Protein 1UJY (pdb70)

CATH classification: 2.30.30.40

Foldseek 3Di:
DDDDDDDALWFWWWAQAQAQDPDLQAWGDGGRFIWTFRPDDPPQWTWTHTDPGTHIHGRVRIGGDDPCCVVPVDDD

Structure (mmCIF, N/CA/C/O backbone):
data_1UJY
#
_entry.id   1UJY
#
loop_
_atom_site.group_PDB
_atom_site.id
_atom_site.type_symbol
_atom_site.label_atom_id
_atom_site.label_alt_id
_atom_site.label_comp_id
_atom_site.label_asym_id
_atom_site.label_entity_id
_atom_site.label_seq_id
_atom_site.pdbx_PDB_ins_code
_atom_site.Cartn_x
_atom_site.Cartn_y
_atom_site.Cartn_z
_atom_site.occupancy
_atom_site.B_iso_or_equiv
_atom_site.auth_seq_id
_atom_site.auth_comp_id
_atom_site.auth_asym_id
_atom_site.auth_atom_id
_atom_site.pdbx_PDB_model_num
ATOM 1 N N . GLY A 1 1 ? 25.818 -15.223 7.769 1.00 0.00 1 GLY A N 1
ATOM 2 C CA . GLY A 1 1 ? 24.781 -15.465 6.781 1.00 0.00 1 GLY A CA 1
ATOM 3 C C . GLY A 1 1 ? 23.824 -14.275 6.687 1.00 0.00 1 GLY A C 1
ATOM 4 O O . GLY A 1 1 ? 24.020 -13.262 7.356 1.00 0.00 1 GLY A O 1
ATOM 8 N N . SER A 1 2 ? 22.810 -14.437 5.850 1.00 0.00 2 SER A N 1
ATOM 9 C CA . SER A 1 2 ? 21.823 -13.388 5.659 1.00 0.00 2 SER A CA 1
ATOM 10 C C . SER A 1 2 ? 20.442 -14.006 5.421 1.00 0.00 2 SER A C 1
ATOM 11 O O . SER A 1 2 ? 19.503 -13.740 6.169 1.00 0.00 2 SER A O 1
ATOM 19 N N . SER A 1 3 ? 20.365 -14.817 4.377 1.00 0.00 3 SER A N 1
ATOM 20 C CA . SER A 1 3 ? 19.117 -15.474 4.029 1.00 0.00 3 SER A CA 1
ATOM 21 C C . SER A 1 3 ? 17.949 -14.498 4.191 1.00 0.00 3 SER A C 1
ATOM 22 O O . SER A 1 3 ? 17.321 -14.446 5.248 1.00 0.00 3 SER A O 1
ATOM 30 N N . GLY A 1 4 ? 17.694 -13.749 3.130 1.00 0.00 4 GLY A N 1
ATOM 31 C CA . GLY A 1 4 ? 16.614 -12.777 3.140 1.00 0.00 4 GLY A CA 1
ATOM 32 C C . GLY A 1 4 ? 15.265 -13.461 3.374 1.00 0.00 4 GLY A C 1
ATOM 33 O O . GLY A 1 4 ? 15.203 -14.529 3.979 1.00 0.00 4 GLY A O 1
ATOM 37 N N . SER A 1 5 ? 14.218 -12.816 2.881 1.00 0.00 5 SER A N 1
ATOM 38 C CA . SER A 1 5 ? 12.874 -13.348 3.029 1.00 0.00 5 SER A CA 1
ATOM 39 C C . SER A 1 5 ? 12.072 -13.104 1.749 1.00 0.00 5 SER A C 1
ATOM 40 O O . SER A 1 5 ? 11.288 -12.159 1.673 1.00 0.00 5 SER A O 1
ATOM 48 N N . SER A 1 6 ? 12.294 -13.973 0.774 1.00 0.00 6 SER A N 1
ATOM 49 C CA . SER A 1 6 ? 11.601 -13.865 -0.499 1.00 0.00 6 SER A CA 1
ATOM 50 C C . SER A 1 6 ? 10.185 -14.429 -0.374 1.00 0.00 6 SER A C 1
ATOM 51 O O . SER A 1 6 ? 10.005 -15.636 -0.224 1.00 0.00 6 SER A O 1
ATOM 59 N N . GLY A 1 7 ? 9.216 -13.527 -0.439 1.00 0.00 7 GLY A N 1
ATOM 60 C CA . GLY A 1 7 ? 7.821 -13.920 -0.334 1.00 0.00 7 GLY A CA 1
ATOM 61 C C . GLY A 1 7 ? 6.896 -12.774 -0.751 1.00 0.00 7 GLY A C 1
ATOM 62 O O . GLY A 1 7 ? 6.400 -12.750 -1.876 1.00 0.00 7 GLY A O 1
ATOM 66 N N . SER A 1 8 ? 6.693 -11.853 0.179 1.00 0.00 8 SER A N 1
ATOM 67 C CA . SER A 1 8 ? 5.837 -10.707 -0.077 1.00 0.00 8 SER A CA 1
ATOM 68 C C . SER A 1 8 ? 6.202 -9.559 0.865 1.00 0.00 8 SER A C 1
ATOM 69 O O . SER A 1 8 ? 6.273 -9.747 2.079 1.00 0.00 8 SER A O 1
ATOM 77 N N . HIS A 1 9 ? 6.424 -8.396 0.271 1.00 0.00 9 HIS A N 1
ATOM 78 C CA . HIS A 1 9 ? 6.781 -7.217 1.043 1.00 0.00 9 HIS A CA 1
ATOM 79 C C . HIS A 1 9 ? 5.555 -6.313 1.194 1.00 0.00 9 HIS A C 1
ATOM 80 O O . HIS A 1 9 ? 5.687 -5.129 1.501 1.00 0.00 9 HIS A O 1
ATOM 94 N N . GLN A 1 10 ? 4.391 -6.906 0.973 1.00 0.00 10 GLN A N 1
ATOM 95 C CA . GLN A 1 10 ? 3.144 -6.168 1.080 1.00 0.00 10 GLN A CA 1
ATOM 96 C C . GLN A 1 10 ? 3.181 -5.238 2.294 1.00 0.00 10 GLN A C 1
ATOM 97 O O . GLN A 1 10 ? 3.636 -5.630 3.368 1.00 0.00 10 GLN A O 1
ATOM 111 N N . LEU A 1 11 ? 2.695 -4.024 2.084 1.00 0.00 11 LEU A N 1
ATOM 112 C CA . LEU A 1 11 ? 2.666 -3.034 3.148 1.00 0.00 11 LEU A CA 1
ATOM 113 C C . LEU A 1 11 ? 1.237 -2.904 3.678 1.00 0.00 11 LEU A C 1
ATOM 114 O O . LEU A 1 11 ? 0.309 -2.636 2.915 1.00 0.00 11 LEU A O 1
ATOM 130 N N . ILE A 1 12 ? 1.103 -3.099 4.981 1.00 0.00 12 ILE A N 1
ATOM 131 C CA . ILE A 1 12 ? -0.197 -3.007 5.623 1.00 0.00 12 ILE A CA 1
ATOM 132 C C . ILE A 1 12 ? -0.406 -1.582 6.140 1.00 0.00 12 ILE A C 1
ATOM 133 O O . ILE A 1 12 ? 0.280 -1.145 7.062 1.00 0.00 12 ILE A O 1
ATOM 149 N N . VAL A 1 13 ? -1.357 -0.896 5.521 1.00 0.00 13 VAL A N 1
ATOM 150 C CA . VAL A 1 13 ? -1.664 0.471 5.905 1.00 0.00 13 VAL A CA 1
ATOM 151 C C . VAL A 1 13 ? -3.179 0.625 6.059 1.00 0.00 13 VAL A C 1
ATOM 152 O O . VAL A 1 13 ? -3.943 0.157 5.216 1.00 0.00 13 VAL A O 1
ATOM 165 N N . LYS A 1 14 ? -3.569 1.281 7.143 1.00 0.00 14 LYS A N 1
ATOM 166 C CA . LYS A 1 14 ? -4.978 1.500 7.418 1.00 0.00 14 LYS A CA 1
ATOM 167 C C . LYS A 1 14 ? -5.400 2.855 6.842 1.00 0.00 14 LYS A C 1
ATOM 168 O O . LYS A 1 14 ? -4.624 3.808 6.857 1.00 0.00 14 LYS A O 1
ATOM 187 N N . ALA A 1 15 ? -6.629 2.894 6.349 1.00 0.00 15 ALA A N 1
ATOM 188 C CA . ALA A 1 15 ? -7.163 4.115 5.770 1.00 0.00 15 ALA A CA 1
ATOM 189 C C . ALA A 1 15 ? -7.168 5.218 6.830 1.00 0.00 15 ALA A C 1
ATOM 190 O O . ALA A 1 15 ? -6.972 4.947 8.013 1.00 0.00 15 ALA A O 1
ATOM 197 N N . ARG A 1 16 ? -7.396 6.438 6.368 1.00 0.00 16 ARG A N 1
ATOM 198 C CA . ARG A 1 16 ? -7.429 7.583 7.261 1.00 0.00 16 ARG A CA 1
ATOM 199 C C . ARG A 1 16 ? -8.874 8.025 7.505 1.00 0.00 16 ARG A C 1
ATOM 200 O O . ARG A 1 16 ? -9.332 8.058 8.646 1.00 0.00 16 ARG A O 1
ATOM 221 N N . PHE A 1 17 ? -9.550 8.354 6.415 1.00 0.00 17 PHE A N 1
ATOM 222 C CA . PHE A 1 17 ? -10.933 8.792 6.496 1.00 0.00 17 PHE A CA 1
ATOM 223 C C . PHE A 1 17 ? -11.717 8.367 5.252 1.00 0.00 17 PHE A C 1
ATOM 224 O O . PHE A 1 17 ? -11.190 7.662 4.393 1.00 0.00 17 PHE A O 1
ATOM 241 N N . ASN A 1 18 ? -12.962 8.815 5.195 1.00 0.00 18 ASN A N 1
ATOM 242 C CA . ASN A 1 18 ? -13.824 8.491 4.070 1.00 0.00 18 ASN A CA 1
ATOM 243 C C . ASN A 1 18 ? -13.186 9.009 2.780 1.00 0.00 18 ASN A C 1
ATOM 244 O O . ASN A 1 18 ? -13.225 10.206 2.501 1.00 0.00 18 ASN A O 1
ATOM 255 N N . PHE A 1 19 ? -12.615 8.081 2.026 1.00 0.00 19 PHE A N 1
ATOM 256 C CA . PHE A 1 19 ? -11.970 8.429 0.771 1.00 0.00 19 PHE A CA 1
ATOM 257 C C . PHE A 1 19 ? -12.704 7.800 -0.414 1.00 0.00 19 PHE A C 1
ATOM 258 O O . PHE A 1 19 ? -12.722 6.579 -0.561 1.00 0.00 19 PHE A O 1
ATOM 275 N N . LYS A 1 20 ? -13.289 8.662 -1.233 1.00 0.00 20 LYS A N 1
ATOM 276 C CA . LYS A 1 20 ? -14.022 8.206 -2.401 1.00 0.00 20 LYS A CA 1
ATOM 277 C C . LYS A 1 20 ? -13.066 8.109 -3.591 1.00 0.00 20 LYS A C 1
ATOM 278 O O . LYS A 1 20 ? -12.191 8.956 -3.760 1.00 0.00 20 LYS A O 1
ATOM 297 N N . GLN A 1 21 ? -13.265 7.067 -4.385 1.00 0.00 21 GLN A N 1
ATOM 298 C CA . GLN A 1 21 ? -12.432 6.847 -5.556 1.00 0.00 21 GLN A CA 1
ATOM 299 C C . GLN A 1 21 ? -12.955 7.660 -6.740 1.00 0.00 21 GLN A C 1
ATOM 300 O O . GLN A 1 21 ? -14.163 7.735 -6.961 1.00 0.00 21 GLN A O 1
ATOM 314 N N . THR A 1 22 ? -12.021 8.249 -7.473 1.00 0.00 22 THR A N 1
ATOM 315 C CA . THR A 1 22 ? -12.373 9.053 -8.631 1.00 0.00 22 THR A CA 1
ATOM 316 C C . THR A 1 22 ? -12.801 8.156 -9.793 1.00 0.00 22 THR A C 1
ATOM 317 O O . THR A 1 22 ? -13.565 8.579 -10.660 1.00 0.00 22 THR A O 1
ATOM 328 N N . ASN A 1 23 ? -12.292 6.933 -9.774 1.00 0.00 23 ASN A N 1
ATOM 329 C CA . ASN A 1 23 ? -12.612 5.972 -10.816 1.00 0.00 23 ASN A CA 1
ATOM 330 C C . ASN A 1 23 ? -12.369 4.556 -10.291 1.00 0.00 23 ASN A C 1
ATOM 331 O O . ASN A 1 23 ? -11.649 4.369 -9.311 1.00 0.00 23 ASN A O 1
ATOM 342 N N . GLU A 1 24 ? -12.983 3.596 -10.965 1.00 0.00 24 GLU A N 1
ATOM 343 C CA . GLU A 1 24 ? -12.842 2.202 -10.578 1.00 0.00 24 GLU A CA 1
ATOM 344 C C . GLU A 1 24 ? -11.385 1.756 -10.720 1.00 0.00 24 GLU A C 1
ATOM 345 O O . GLU A 1 24 ? -10.952 0.818 -10.052 1.00 0.00 24 GLU A O 1
ATOM 357 N N . ASP A 1 25 ? -10.669 2.451 -11.590 1.00 0.00 25 ASP A N 1
ATOM 358 C CA . ASP A 1 25 ? -9.269 2.139 -11.827 1.00 0.00 25 ASP A CA 1
ATOM 359 C C . ASP A 1 25 ? -8.480 2.338 -10.532 1.00 0.00 25 ASP A C 1
ATOM 360 O O . ASP A 1 25 ? -7.562 1.574 -10.237 1.00 0.00 25 ASP A O 1
ATOM 369 N N . GLU A 1 26 ? -8.869 3.366 -9.791 1.00 0.00 26 GLU A N 1
ATOM 370 C CA . GLU A 1 26 ? -8.210 3.674 -8.534 1.00 0.00 26 GLU A CA 1
ATOM 371 C C . GLU A 1 26 ? -8.838 2.870 -7.394 1.00 0.00 26 GLU A C 1
ATOM 372 O O . GLU A 1 26 ? -9.801 2.134 -7.606 1.00 0.00 26 GLU A O 1
ATOM 384 N N . LEU A 1 27 ? -8.269 3.038 -6.210 1.00 0.00 27 LEU A N 1
ATOM 385 C CA . LEU A 1 27 ? -8.762 2.338 -5.036 1.00 0.00 27 LEU A CA 1
ATOM 386 C C . LEU A 1 27 ? -9.791 3.213 -4.319 1.00 0.00 27 LEU A C 1
ATOM 387 O O . LEU A 1 27 ? -9.958 4.384 -4.658 1.00 0.00 27 LEU A O 1
ATOM 403 N N . SER A 1 28 ? -10.453 2.613 -3.341 1.00 0.00 28 SER A N 1
ATOM 404 C CA . SER A 1 28 ? -11.461 3.324 -2.574 1.00 0.00 28 SER A CA 1
ATOM 405 C C . SER A 1 28 ? -11.497 2.794 -1.139 1.00 0.00 28 SER A C 1
ATOM 406 O O . SER A 1 28 ? -11.704 1.602 -0.919 1.00 0.00 28 SER A O 1
ATOM 414 N N . VAL A 1 29 ? -11.291 3.706 -0.200 1.00 0.00 29 VAL A N 1
ATOM 415 C CA . VAL A 1 29 ? -11.297 3.346 1.208 1.00 0.00 29 VAL A CA 1
ATOM 416 C C . VAL A 1 29 ? -12.224 4.295 1.970 1.00 0.00 29 VAL A C 1
ATOM 417 O O . VAL A 1 29 ? -12.446 5.427 1.543 1.00 0.00 29 VAL A O 1
ATOM 430 N N . CYS A 1 30 ? -12.741 3.799 3.084 1.00 0.00 30 CYS A N 1
ATOM 431 C CA . CYS A 1 30 ? -13.639 4.589 3.909 1.00 0.00 30 CYS A CA 1
ATOM 432 C C . CYS A 1 30 ? -12.971 4.811 5.268 1.00 0.00 30 CYS A C 1
ATOM 433 O O . CYS A 1 30 ? -12.412 5.877 5.521 1.00 0.00 30 CYS A O 1
ATOM 441 N N . LYS A 1 31 ? -13.053 3.789 6.106 1.00 0.00 31 LYS A N 1
ATOM 442 C CA . LYS A 1 31 ? -12.464 3.860 7.432 1.00 0.00 31 LYS A CA 1
ATOM 443 C C . LYS A 1 31 ? -12.190 2.443 7.941 1.00 0.00 31 LYS A C 1
ATOM 444 O O . LYS A 1 31 ? -12.954 1.521 7.661 1.00 0.00 31 LYS A O 1
ATOM 463 N N . GLY A 1 32 ? -11.097 2.315 8.679 1.00 0.00 32 GLY A N 1
ATOM 464 C CA . GLY A 1 32 ? -10.713 1.025 9.228 1.00 0.00 32 GLY A CA 1
ATOM 465 C C . GLY A 1 32 ? -10.709 -0.054 8.144 1.00 0.00 32 GLY A C 1
ATOM 466 O O . GLY A 1 32 ? -11.496 -0.998 8.200 1.00 0.00 32 GLY A O 1
ATOM 470 N N . ASP A 1 33 ? -9.815 0.122 7.182 1.00 0.00 33 ASP A N 1
ATOM 471 C CA . ASP A 1 33 ? -9.699 -0.826 6.087 1.00 0.00 33 ASP A CA 1
ATOM 472 C C . ASP A 1 33 ? -8.224 -0.987 5.712 1.00 0.00 33 ASP A C 1
ATOM 473 O O . ASP A 1 33 ? -7.705 -0.240 4.883 1.00 0.00 33 ASP A O 1
ATOM 482 N N . ILE A 1 34 ? -7.591 -1.967 6.340 1.00 0.00 34 ILE A N 1
ATOM 483 C CA . ILE A 1 34 ? -6.186 -2.236 6.082 1.00 0.00 34 ILE A CA 1
ATOM 484 C C . ILE A 1 34 ? -5.987 -2.496 4.587 1.00 0.00 34 ILE A C 1
ATOM 485 O O . ILE A 1 34 ? -6.688 -3.316 3.998 1.00 0.00 34 ILE A O 1
ATOM 501 N N . ILE A 1 35 ? -5.026 -1.784 4.019 1.00 0.00 35 ILE A N 1
ATOM 502 C CA . ILE A 1 35 ? -4.725 -1.928 2.604 1.00 0.00 35 ILE A CA 1
ATOM 503 C C . ILE A 1 35 ? -3.324 -2.522 2.443 1.00 0.00 35 ILE A C 1
ATOM 504 O O . ILE A 1 35 ? -2.445 -2.281 3.268 1.00 0.00 35 ILE A O 1
ATOM 520 N N . TYR A 1 36 ? -3.161 -3.288 1.374 1.00 0.00 36 TYR A N 1
ATOM 521 C CA . TYR A 1 36 ? -1.881 -3.918 1.094 1.00 0.00 36 TYR A CA 1
ATOM 522 C C . TYR A 1 36 ? -1.171 -3.223 -0.069 1.00 0.00 36 TYR A C 1
ATOM 523 O O . TYR A 1 36 ? -1.618 -3.303 -1.212 1.00 0.00 36 TYR A O 1
ATOM 541 N N . VAL A 1 37 ? -0.075 -2.556 0.263 1.00 0.00 37 VAL A N 1
ATOM 542 C CA . VAL A 1 37 ? 0.702 -1.847 -0.739 1.00 0.00 37 VAL A CA 1
ATOM 543 C C . VAL A 1 37 ? 1.658 -2.826 -1.423 1.00 0.00 37 VAL A C 1
ATOM 544 O O . VAL A 1 37 ? 2.501 -3.437 -0.768 1.00 0.00 37 VAL A O 1
ATOM 557 N N . THR A 1 38 ? 1.495 -2.946 -2.733 1.00 0.00 38 THR A N 1
ATOM 558 C CA . THR A 1 38 ? 2.332 -3.841 -3.513 1.00 0.00 38 THR A CA 1
ATOM 559 C C . THR A 1 38 ? 3.335 -3.041 -4.347 1.00 0.00 38 THR A C 1
ATOM 560 O O . THR A 1 38 ? 4.512 -3.390 -4.411 1.00 0.00 38 THR A O 1
ATOM 571 N N . ARG A 1 39 ? 2.831 -1.982 -4.964 1.00 0.00 39 ARG A N 1
ATOM 572 C CA . ARG A 1 39 ? 3.668 -1.129 -5.792 1.00 0.00 39 ARG A CA 1
ATOM 573 C C . ARG A 1 39 ? 4.633 -0.325 -4.918 1.00 0.00 39 ARG A C 1
ATOM 574 O O . ARG A 1 39 ? 5.831 -0.602 -4.892 1.00 0.00 39 ARG A O 1
ATOM 595 N N . VAL A 1 40 ? 4.075 0.656 -4.225 1.00 0.00 40 VAL A N 1
ATOM 596 C CA . VAL A 1 40 ? 4.871 1.503 -3.352 1.00 0.00 40 VAL A CA 1
ATOM 597 C C . VAL A 1 40 ? 5.674 2.489 -4.202 1.00 0.00 40 VAL A C 1
ATOM 598 O O . VAL A 1 40 ? 6.872 2.300 -4.412 1.00 0.00 40 VAL A O 1
ATOM 611 N N . GLU A 1 41 ? 4.985 3.520 -4.665 1.00 0.00 41 GLU A N 1
ATOM 612 C CA . GLU A 1 41 ? 5.620 4.537 -5.487 1.00 0.00 41 GLU A CA 1
ATOM 613 C C . GLU A 1 41 ? 5.878 5.800 -4.664 1.00 0.00 41 GLU A C 1
ATOM 614 O O . GLU A 1 41 ? 5.151 6.085 -3.712 1.00 0.00 41 GLU A O 1
ATOM 626 N N . GLU A 1 42 ? 6.914 6.525 -5.059 1.00 0.00 42 GLU A N 1
ATOM 627 C CA . GLU A 1 42 ? 7.276 7.753 -4.370 1.00 0.00 42 GLU A CA 1
ATOM 628 C C . GLU A 1 42 ? 6.759 8.967 -5.141 1.00 0.00 42 GLU A C 1
ATOM 629 O O . GLU A 1 42 ? 6.893 10.101 -4.683 1.00 0.00 42 GLU A O 1
ATOM 641 N N . GLY A 1 43 ? 6.179 8.690 -6.300 1.00 0.00 43 GLY A N 1
ATOM 642 C CA . GLY A 1 43 ? 5.640 9.747 -7.139 1.00 0.00 43 GLY A CA 1
ATOM 643 C C . GLY A 1 43 ? 4.599 10.573 -6.381 1.00 0.00 43 GLY A C 1
ATOM 644 O O . GLY A 1 43 ? 4.626 11.802 -6.424 1.00 0.00 43 GLY A O 1
ATOM 648 N N . GLY A 1 44 ? 3.707 9.865 -5.704 1.00 0.00 44 GLY A N 1
ATOM 649 C CA . GLY A 1 44 ? 2.660 10.518 -4.937 1.00 0.00 44 GLY A CA 1
ATOM 650 C C . GLY A 1 44 ? 1.500 9.558 -4.665 1.00 0.00 44 GLY A C 1
ATOM 651 O O . GLY A 1 44 ? 0.828 9.665 -3.640 1.00 0.00 44 GLY A O 1
ATOM 655 N N . TRP A 1 45 ? 1.302 8.641 -5.600 1.00 0.00 45 TRP A N 1
ATOM 656 C CA . TRP A 1 45 ? 0.235 7.662 -5.475 1.00 0.00 45 TRP A CA 1
ATOM 657 C C . TRP A 1 45 ? 0.853 6.348 -4.993 1.00 0.00 45 TRP A C 1
ATOM 658 O O . TRP A 1 45 ? 2.046 6.113 -5.181 1.00 0.00 45 TRP A O 1
ATOM 679 N N . TRP A 1 46 ? 0.014 5.525 -4.381 1.00 0.00 46 TRP A N 1
ATOM 680 C CA . TRP A 1 46 ? 0.464 4.240 -3.872 1.00 0.00 46 TRP A CA 1
ATOM 681 C C . TRP A 1 46 ? -0.545 3.178 -4.314 1.00 0.00 46 TRP A C 1
ATOM 682 O O . TRP A 1 46 ? -1.740 3.304 -4.053 1.00 0.00 46 TRP A O 1
ATOM 703 N N . GLU A 1 47 ? -0.024 2.155 -4.976 1.00 0.00 47 GLU A N 1
ATOM 704 C CA . GLU A 1 47 ? -0.863 1.070 -5.457 1.00 0.00 47 GLU A CA 1
ATOM 705 C C . GLU A 1 47 ? -0.828 -0.103 -4.477 1.00 0.00 47 GLU A C 1
ATOM 706 O O . GLU A 1 47 ? 0.238 -0.645 -4.190 1.00 0.00 47 GLU A O 1
ATOM 718 N N . GLY A 1 48 ? -2.007 -0.462 -3.989 1.00 0.00 48 GLY A N 1
ATOM 719 C CA . GLY A 1 48 ? -2.124 -1.561 -3.046 1.00 0.00 48 GLY A CA 1
ATOM 720 C C . GLY A 1 48 ? -3.401 -2.367 -3.300 1.00 0.00 48 GLY A C 1
ATOM 721 O O . GLY A 1 48 ? -3.947 -2.340 -4.402 1.00 0.00 48 GLY A O 1
ATOM 725 N N . THR A 1 49 ? -3.838 -3.064 -2.262 1.00 0.00 49 THR A N 1
ATOM 726 C CA . THR A 1 49 ? -5.039 -3.875 -2.357 1.00 0.00 49 THR A CA 1
ATOM 727 C C . THR A 1 49 ? -5.835 -3.807 -1.053 1.00 0.00 49 THR A C 1
ATOM 728 O O . THR A 1 49 ? -5.270 -3.949 0.031 1.00 0.00 49 THR A O 1
ATOM 739 N N . LEU A 1 50 ? -7.134 -3.590 -1.199 1.00 0.00 50 LEU A N 1
ATOM 740 C CA . LEU A 1 50 ? -8.012 -3.500 -0.045 1.00 0.00 50 LEU A CA 1
ATOM 741 C C . LEU A 1 50 ? -8.919 -4.732 -0.004 1.00 0.00 50 LEU A C 1
ATOM 742 O O . LEU A 1 50 ? -8.995 -5.484 -0.975 1.00 0.00 50 LEU A O 1
ATOM 758 N N . ASN A 1 51 ? -9.584 -4.900 1.129 1.00 0.00 51 ASN A N 1
ATOM 759 C CA . ASN A 1 51 ? -10.483 -6.028 1.310 1.00 0.00 51 ASN A CA 1
ATOM 760 C C . ASN A 1 51 ? -11.386 -6.155 0.082 1.00 0.00 51 ASN A C 1
ATOM 761 O O . ASN A 1 51 ? -12.445 -5.533 0.018 1.00 0.00 51 ASN A O 1
ATOM 772 N N . GLY A 1 52 ? -10.936 -6.968 -0.863 1.00 0.00 52 GLY A N 1
ATOM 773 C CA . GLY A 1 52 ? -11.691 -7.185 -2.086 1.00 0.00 52 GLY A CA 1
ATOM 774 C C . GLY A 1 52 ? -11.696 -5.928 -2.958 1.00 0.00 52 GLY A C 1
ATOM 775 O O . GLY A 1 52 ? -12.618 -5.716 -3.744 1.00 0.00 52 GLY A O 1
ATOM 779 N N . ARG A 1 53 ? -10.655 -5.125 -2.789 1.00 0.00 53 ARG A N 1
ATOM 780 C CA . ARG A 1 53 ? -10.528 -3.894 -3.551 1.00 0.00 53 ARG A CA 1
ATOM 781 C C . ARG A 1 53 ? -9.097 -3.736 -4.069 1.00 0.00 53 ARG A C 1
ATOM 782 O O . ARG A 1 53 ? -8.192 -4.443 -3.628 1.00 0.00 53 ARG A O 1
ATOM 803 N N . THR A 1 54 ? -8.937 -2.804 -4.996 1.00 0.00 54 THR A N 1
ATOM 804 C CA . THR A 1 54 ? -7.632 -2.544 -5.579 1.00 0.00 54 THR A CA 1
ATOM 805 C C . THR A 1 54 ? -7.603 -1.156 -6.224 1.00 0.00 54 THR A C 1
ATOM 806 O O . THR A 1 54 ? -8.640 -0.508 -6.358 1.00 0.00 54 THR A O 1
ATOM 817 N N . GLY A 1 55 ? -6.404 -0.743 -6.609 1.00 0.00 55 GLY A N 1
ATOM 818 C CA . GLY A 1 55 ? -6.226 0.555 -7.237 1.00 0.00 55 GLY A CA 1
ATOM 819 C C . GLY A 1 55 ? -5.131 1.360 -6.533 1.00 0.00 55 GLY A C 1
ATOM 820 O O . GLY A 1 55 ? -4.448 0.844 -5.650 1.00 0.00 55 GLY A O 1
ATOM 824 N N . TRP A 1 56 ? -5.001 2.610 -6.950 1.00 0.00 56 TRP A N 1
ATOM 825 C CA . TRP A 1 56 ? -4.000 3.491 -6.371 1.00 0.00 56 TRP A CA 1
ATOM 826 C C . TRP A 1 56 ? -4.692 4.371 -5.327 1.00 0.00 56 TRP A C 1
ATOM 827 O O . TRP A 1 56 ? -5.907 4.562 -5.379 1.00 0.00 56 TRP A O 1
ATOM 848 N N . PHE A 1 57 ? -3.891 4.882 -4.405 1.00 0.00 57 PHE A N 1
ATOM 849 C CA . PHE A 1 57 ? -4.412 5.737 -3.351 1.00 0.00 57 PHE A CA 1
ATOM 850 C C . PHE A 1 57 ? -3.281 6.488 -2.647 1.00 0.00 57 PHE A C 1
ATOM 851 O O . PHE A 1 57 ? -2.119 6.095 -2.736 1.00 0.00 57 PHE A O 1
ATOM 868 N N . PRO A 1 58 ? -3.670 7.586 -1.945 1.00 0.00 58 PRO A N 1
ATOM 869 C CA . PRO A 1 58 ? -2.703 8.397 -1.225 1.00 0.00 58 PRO A CA 1
ATOM 870 C C . PRO A 1 58 ? -2.246 7.697 0.057 1.00 0.00 58 PRO A C 1
ATOM 871 O O . PRO A 1 58 ? -3.047 7.460 0.958 1.00 0.00 58 PRO A O 1
ATOM 882 N N . SER A 1 59 ? -0.958 7.385 0.095 1.00 0.00 59 SER A N 1
ATOM 883 C CA . SER A 1 59 ? -0.385 6.717 1.251 1.00 0.00 59 SER A CA 1
ATOM 884 C C . SER A 1 59 ? -0.214 7.713 2.400 1.00 0.00 59 SER A C 1
ATOM 885 O O . SER A 1 59 ? -0.499 7.392 3.553 1.00 0.00 59 SER A O 1
ATOM 893 N N . ASN A 1 60 ? 0.252 8.902 2.045 1.00 0.00 60 ASN A N 1
ATOM 894 C CA . ASN A 1 60 ? 0.465 9.946 3.032 1.00 0.00 60 ASN A CA 1
ATOM 895 C C . ASN A 1 60 ? -0.807 10.125 3.863 1.00 0.00 60 ASN A C 1
ATOM 896 O O . ASN A 1 60 ? -0.738 10.372 5.066 1.00 0.00 60 ASN A O 1
ATOM 907 N N . TYR A 1 61 ? -1.940 9.990 3.189 1.00 0.00 61 TYR A N 1
ATOM 908 C CA . TYR A 1 61 ? -3.226 10.132 3.850 1.00 0.00 61 TYR A CA 1
ATOM 909 C C . TYR A 1 61 ? -3.461 8.993 4.843 1.00 0.00 61 TYR A C 1
ATOM 910 O O . TYR A 1 61 ? -3.592 9.228 6.043 1.00 0.00 61 TYR A O 1
ATOM 928 N N . VAL A 1 62 ? -3.508 7.783 4.306 1.00 0.00 62 VAL A N 1
ATOM 929 C CA . VAL A 1 62 ? -3.726 6.606 5.130 1.00 0.00 62 VAL A CA 1
ATOM 930 C C . VAL A 1 62 ? -2.550 6.440 6.096 1.00 0.00 62 VAL A C 1
ATOM 931 O O . VAL A 1 62 ? -1.459 6.951 5.844 1.00 0.00 62 VAL A O 1
ATOM 944 N N . ARG A 1 63 ? -2.811 5.725 7.179 1.00 0.00 63 ARG A N 1
ATOM 945 C CA . ARG A 1 63 ? -1.789 5.485 8.183 1.00 0.00 63 ARG A CA 1
ATOM 946 C C . ARG A 1 63 ? -1.079 4.157 7.911 1.00 0.00 63 ARG A C 1
ATOM 947 O O . ARG A 1 63 ? -1.611 3.297 7.212 1.00 0.00 63 ARG A O 1
ATOM 968 N N . GLU A 1 64 ? 0.113 4.034 8.477 1.00 0.00 64 GLU A N 1
ATOM 969 C CA . GLU A 1 64 ? 0.901 2.825 8.305 1.00 0.00 64 GLU A CA 1
ATOM 970 C C . GLU A 1 64 ? 0.908 2.007 9.598 1.00 0.00 64 GLU A C 1
ATOM 971 O O . GLU A 1 64 ? 1.031 2.562 10.688 1.00 0.00 64 GLU A O 1
ATOM 983 N N . ILE A 1 65 ? 0.771 0.699 9.433 1.00 0.00 65 ILE A N 1
ATOM 984 C CA . ILE A 1 65 ? 0.760 -0.202 10.573 1.00 0.00 65 ILE A CA 1
ATOM 985 C C . ILE A 1 65 ? 2.124 -0.884 10.693 1.00 0.00 65 ILE A C 1
ATOM 986 O O . ILE A 1 65 ? 2.754 -0.838 11.748 1.00 0.00 65 ILE A O 1
ATOM 1002 N N . LYS A 1 66 ? 2.540 -1.501 9.596 1.00 0.00 66 LYS A N 1
ATOM 1003 C CA . LYS A 1 66 ? 3.818 -2.192 9.566 1.00 0.00 66 LYS A CA 1
ATOM 1004 C C . LYS A 1 66 ? 4.905 -1.268 10.118 1.00 0.00 66 LYS A C 1
ATOM 1005 O O . LYS A 1 66 ? 5.107 -0.167 9.608 1.00 0.00 66 LYS A O 1
ATOM 1024 N N . SER A 1 67 ? 5.578 -1.750 11.152 1.00 0.00 67 SER A N 1
ATOM 1025 C CA . SER A 1 67 ? 6.639 -0.981 11.779 1.00 0.00 67 SER A CA 1
ATOM 1026 C C . SER A 1 67 ? 7.986 -1.339 11.148 1.00 0.00 67 SER A C 1
ATOM 1027 O O . SER A 1 67 ? 8.978 -0.641 11.356 1.00 0.00 67 SER A O 1
ATOM 1035 N N . SER A 1 68 ? 7.979 -2.426 10.391 1.00 0.00 68 SER A N 1
ATOM 1036 C CA . SER A 1 68 ? 9.188 -2.885 9.729 1.00 0.00 68 SER A CA 1
ATOM 1037 C C . SER A 1 68 ? 9.262 -2.306 8.314 1.00 0.00 68 SER A C 1
ATOM 1038 O O . SER A 1 68 ? 10.284 -2.430 7.642 1.00 0.00 68 SER A O 1
ATOM 1046 N N . GLU A 1 69 ? 8.165 -1.686 7.905 1.00 0.00 69 GLU A N 1
ATOM 1047 C CA . GLU A 1 69 ? 8.093 -1.088 6.583 1.00 0.00 69 GLU A CA 1
ATOM 1048 C C . GLU A 1 69 ? 8.354 0.418 6.667 1.00 0.00 69 GLU A C 1
ATOM 1049 O O . GLU A 1 69 ? 8.925 1.003 5.749 1.00 0.00 69 GLU A O 1
ATOM 1061 N N . ARG A 1 70 ? 7.922 1.000 7.775 1.00 0.00 70 ARG A N 1
ATOM 1062 C CA . ARG A 1 70 ? 8.103 2.426 7.991 1.00 0.00 70 ARG A CA 1
ATOM 1063 C C . ARG A 1 70 ? 9.585 2.793 7.901 1.00 0.00 70 ARG A C 1
ATOM 1064 O O . ARG A 1 70 ? 9.972 3.633 7.090 1.00 0.00 70 ARG A O 1
ATOM 1085 N N . SER A 1 71 ? 10.374 2.146 8.746 1.00 0.00 71 SER A N 1
ATOM 1086 C CA . SER A 1 71 ? 11.806 2.394 8.772 1.00 0.00 71 SER A CA 1
ATOM 1087 C C . SER A 1 71 ? 12.507 1.519 7.732 1.00 0.00 71 SER A C 1
ATOM 1088 O O . SER A 1 71 ? 13.734 1.430 7.716 1.00 0.00 71 SER A O 1
ATOM 1096 N N . GLY A 1 72 ? 11.699 0.895 6.888 1.00 0.00 72 GLY A N 1
ATOM 1097 C CA . GLY A 1 72 ? 12.228 0.030 5.847 1.00 0.00 72 GLY A CA 1
ATOM 1098 C C . GLY A 1 72 ? 11.365 0.101 4.585 1.00 0.00 72 GLY A C 1
ATOM 1099 O O . GLY A 1 72 ? 10.463 -0.714 4.397 1.00 0.00 72 GLY A O 1
ATOM 1103 N N . PRO A 1 73 ? 11.682 1.110 3.728 1.00 0.00 73 PRO A N 1
ATOM 1104 C CA . PRO A 1 73 ? 10.946 1.297 2.489 1.00 0.00 73 PRO A CA 1
ATOM 1105 C C . PRO A 1 73 ? 11.342 0.245 1.452 1.00 0.00 73 PRO A C 1
ATOM 1106 O O . PRO A 1 73 ? 11.811 0.585 0.366 1.00 0.00 73 PRO A O 1
ATOM 1117 N N . SER A 1 74 ? 11.141 -1.011 1.822 1.00 0.00 74 SER A N 1
ATOM 1118 C CA . SER A 1 74 ? 11.471 -2.114 0.938 1.00 0.00 74 SER A CA 1
ATOM 1119 C C . SER A 1 74 ? 12.988 -2.300 0.876 1.00 0.00 74 SER A C 1
ATOM 1120 O O . SER A 1 74 ? 13.517 -3.292 1.377 1.00 0.00 74 SER A O 1
ATOM 1128 N N . SER A 1 75 ? 13.647 -1.331 0.258 1.00 0.00 75 SER A N 1
ATOM 1129 C CA . SER A 1 75 ? 15.093 -1.375 0.126 1.00 0.00 75 SER A CA 1
ATOM 1130 C C . SER A 1 75 ? 15.641 0.033 -0.113 1.00 0.00 75 SER A C 1
ATOM 1131 O O . SER A 1 75 ? 16.494 0.507 0.637 1.00 0.00 75 SER A O 1
ATOM 1139 N N . GLY A 1 76 ? 15.127 0.665 -1.158 1.00 0.00 76 GLY A N 1
ATOM 1140 C CA . GLY A 1 76 ? 15.554 2.010 -1.503 1.00 0.00 76 GLY A CA 1
ATOM 1141 C C . GLY A 1 76 ? 15.276 2.312 -2.978 1.00 0.00 76 GLY A C 1
ATOM 1142 O O . GLY A 1 76 ? 15.027 1.400 -3.765 1.00 0.00 76 GLY A O 1
ATOM 1146 N N . GLY A 1 1 ? 3.948 -25.028 -13.695 1.00 0.00 1 GLY A N 2
ATOM 1147 C CA . GLY A 1 1 ? 3.904 -23.607 -13.395 1.00 0.00 1 GLY A CA 2
ATOM 1148 C C . GLY A 1 1 ? 2.708 -23.270 -12.502 1.00 0.00 1 GLY A C 2
ATOM 1149 O O . GLY A 1 1 ? 1.590 -23.712 -12.763 1.00 0.00 1 GLY A O 2
ATOM 1153 N N . SER A 1 2 ? 2.984 -22.493 -11.466 1.00 0.00 2 SER A N 2
ATOM 1154 C CA . SER A 1 2 ? 1.945 -22.092 -10.533 1.00 0.00 2 SER A CA 2
ATOM 1155 C C . SER A 1 2 ? 2.509 -21.097 -9.517 1.00 0.00 2 SER A C 2
ATOM 1156 O O . SER A 1 2 ? 3.132 -21.495 -8.533 1.00 0.00 2 SER A O 2
ATOM 1164 N N . SER A 1 3 ? 2.271 -19.823 -9.789 1.00 0.00 3 SER A N 2
ATOM 1165 C CA . SER A 1 3 ? 2.748 -18.768 -8.911 1.00 0.00 3 SER A CA 2
ATOM 1166 C C . SER A 1 3 ? 1.748 -17.611 -8.893 1.00 0.00 3 SER A C 2
ATOM 1167 O O . SER A 1 3 ? 0.832 -17.564 -9.713 1.00 0.00 3 SER A O 2
ATOM 1175 N N . GLY A 1 4 ? 1.956 -16.704 -7.949 1.00 0.00 4 GLY A N 2
ATOM 1176 C CA . GLY A 1 4 ? 1.085 -15.550 -7.814 1.00 0.00 4 GLY A CA 2
ATOM 1177 C C . GLY A 1 4 ? 1.816 -14.387 -7.140 1.00 0.00 4 GLY A C 2
ATOM 1178 O O . GLY A 1 4 ? 1.777 -14.249 -5.919 1.00 0.00 4 GLY A O 2
ATOM 1182 N N . SER A 1 5 ? 2.467 -13.581 -7.966 1.00 0.00 5 SER A N 2
ATOM 1183 C CA . SER A 1 5 ? 3.206 -12.434 -7.465 1.00 0.00 5 SER A CA 2
ATOM 1184 C C . SER A 1 5 ? 4.303 -12.897 -6.505 1.00 0.00 5 SER A C 2
ATOM 1185 O O . SER A 1 5 ? 4.103 -12.920 -5.293 1.00 0.00 5 SER A O 2
ATOM 1193 N N . SER A 1 6 ? 5.439 -13.255 -7.086 1.00 0.00 6 SER A N 2
ATOM 1194 C CA . SER A 1 6 ? 6.569 -13.717 -6.297 1.00 0.00 6 SER A CA 2
ATOM 1195 C C . SER A 1 6 ? 7.399 -12.521 -5.822 1.00 0.00 6 SER A C 2
ATOM 1196 O O . SER A 1 6 ? 7.462 -11.497 -6.499 1.00 0.00 6 SER A O 2
ATOM 1204 N N . GLY A 1 7 ? 8.013 -12.693 -4.661 1.00 0.00 7 GLY A N 2
ATOM 1205 C CA . GLY A 1 7 ? 8.836 -11.642 -4.088 1.00 0.00 7 GLY A CA 2
ATOM 1206 C C . GLY A 1 7 ? 7.980 -10.447 -3.662 1.00 0.00 7 GLY A C 2
ATOM 1207 O O . GLY A 1 7 ? 6.792 -10.599 -3.381 1.00 0.00 7 GLY A O 2
ATOM 1211 N N . SER A 1 8 ? 8.617 -9.285 -3.630 1.00 0.00 8 SER A N 2
ATOM 1212 C CA . SER A 1 8 ? 7.929 -8.065 -3.244 1.00 0.00 8 SER A CA 2
ATOM 1213 C C . SER A 1 8 ? 7.481 -8.157 -1.783 1.00 0.00 8 SER A C 2
ATOM 1214 O O . SER A 1 8 ? 7.321 -9.252 -1.247 1.00 0.00 8 SER A O 2
ATOM 1222 N N . HIS A 1 9 ? 7.293 -6.992 -1.182 1.00 0.00 9 HIS A N 2
ATOM 1223 C CA . HIS A 1 9 ? 6.867 -6.926 0.206 1.00 0.00 9 HIS A CA 2
ATOM 1224 C C . HIS A 1 9 ? 5.619 -6.048 0.319 1.00 0.00 9 HIS A C 2
ATOM 1225 O O . HIS A 1 9 ? 5.649 -4.873 -0.043 1.00 0.00 9 HIS A O 2
ATOM 1239 N N . GLN A 1 10 ? 4.553 -6.651 0.823 1.00 0.00 10 GLN A N 2
ATOM 1240 C CA . GLN A 1 10 ? 3.297 -5.940 0.988 1.00 0.00 10 GLN A CA 2
ATOM 1241 C C . GLN A 1 10 ? 3.362 -5.026 2.214 1.00 0.00 10 GLN A C 2
ATOM 1242 O O . GLN A 1 10 ? 4.043 -5.339 3.189 1.00 0.00 10 GLN A O 2
ATOM 1256 N N . LEU A 1 11 ? 2.646 -3.916 2.124 1.00 0.00 11 LEU A N 2
ATOM 1257 C CA . LEU A 1 11 ? 2.613 -2.955 3.214 1.00 0.00 11 LEU A CA 2
ATOM 1258 C C . LEU A 1 11 ? 1.185 -2.848 3.751 1.00 0.00 11 LEU A C 2
ATOM 1259 O O . LEU A 1 11 ? 0.249 -2.604 2.992 1.00 0.00 11 LEU A O 2
ATOM 1275 N N . ILE A 1 12 ? 1.063 -3.036 5.057 1.00 0.00 12 ILE A N 2
ATOM 1276 C CA . ILE A 1 12 ? -0.236 -2.963 5.705 1.00 0.00 12 ILE A CA 2
ATOM 1277 C C . ILE A 1 12 ? -0.451 -1.550 6.248 1.00 0.00 12 ILE A C 2
ATOM 1278 O O . ILE A 1 12 ? 0.206 -1.140 7.204 1.00 0.00 12 ILE A O 2
ATOM 1294 N N . VAL A 1 13 ? -1.375 -0.841 5.615 1.00 0.00 13 VAL A N 2
ATOM 1295 C CA . VAL A 1 13 ? -1.686 0.518 6.022 1.00 0.00 13 VAL A CA 2
ATOM 1296 C C . VAL A 1 13 ? -3.201 0.667 6.174 1.00 0.00 13 VAL A C 2
ATOM 1297 O O . VAL A 1 13 ? -3.966 0.043 5.440 1.00 0.00 13 VAL A O 2
ATOM 1310 N N . LYS A 1 14 ? -3.589 1.498 7.130 1.00 0.00 14 LYS A N 2
ATOM 1311 C CA . LYS A 1 14 ? -4.999 1.737 7.387 1.00 0.00 14 LYS A CA 2
ATOM 1312 C C . LYS A 1 14 ? -5.380 3.125 6.868 1.00 0.00 14 LYS A C 2
ATOM 1313 O O . LYS A 1 14 ? -4.583 4.058 6.940 1.00 0.00 14 LYS A O 2
ATOM 1332 N N . ALA A 1 15 ? -6.600 3.216 6.357 1.00 0.00 15 ALA A N 2
ATOM 1333 C CA . ALA A 1 15 ? -7.095 4.475 5.826 1.00 0.00 15 ALA A CA 2
ATOM 1334 C C . ALA A 1 15 ? -7.131 5.517 6.945 1.00 0.00 15 ALA A C 2
ATOM 1335 O O . ALA A 1 15 ? -6.856 5.201 8.102 1.00 0.00 15 ALA A O 2
ATOM 1342 N N . ARG A 1 16 ? -7.473 6.738 6.563 1.00 0.00 16 ARG A N 2
ATOM 1343 C CA . ARG A 1 16 ? -7.549 7.829 7.520 1.00 0.00 16 ARG A CA 2
ATOM 1344 C C . ARG A 1 16 ? -9.003 8.261 7.718 1.00 0.00 16 ARG A C 2
ATOM 1345 O O . ARG A 1 16 ? -9.488 8.320 8.847 1.00 0.00 16 ARG A O 2
ATOM 1366 N N . PHE A 1 17 ? -9.657 8.553 6.604 1.00 0.00 17 PHE A N 2
ATOM 1367 C CA . PHE A 1 17 ? -11.046 8.978 6.641 1.00 0.00 17 PHE A CA 2
ATOM 1368 C C . PHE A 1 17 ? -11.796 8.511 5.393 1.00 0.00 17 PHE A C 2
ATOM 1369 O O . PHE A 1 17 ? -11.190 7.985 4.460 1.00 0.00 17 PHE A O 2
ATOM 1386 N N . ASN A 1 18 ? -13.105 8.720 5.415 1.00 0.00 18 ASN A N 2
ATOM 1387 C CA . ASN A 1 18 ? -13.945 8.326 4.296 1.00 0.00 18 ASN A CA 2
ATOM 1388 C C . ASN A 1 18 ? -13.380 8.925 3.006 1.00 0.00 18 ASN A C 2
ATOM 1389 O O . ASN A 1 18 ? -13.596 10.100 2.716 1.00 0.00 18 ASN A O 2
ATOM 1400 N N . PHE A 1 19 ? -12.668 8.087 2.265 1.00 0.00 19 PHE A N 2
ATOM 1401 C CA . PHE A 1 19 ? -12.071 8.518 1.013 1.00 0.00 19 PHE A CA 2
ATOM 1402 C C . PHE A 1 19 ? -12.799 7.899 -0.183 1.00 0.00 19 PHE A C 2
ATOM 1403 O O . PHE A 1 19 ? -12.826 6.678 -0.331 1.00 0.00 19 PHE A O 2
ATOM 1420 N N . LYS A 1 20 ? -13.367 8.769 -1.004 1.00 0.00 20 LYS A N 2
ATOM 1421 C CA . LYS A 1 20 ? -14.092 8.322 -2.182 1.00 0.00 20 LYS A CA 2
ATOM 1422 C C . LYS A 1 20 ? -13.107 8.121 -3.336 1.00 0.00 20 LYS A C 2
ATOM 1423 O O . LYS A 1 20 ? -12.204 8.932 -3.534 1.00 0.00 20 LYS A O 2
ATOM 1442 N N . GLN A 1 21 ? -13.316 7.036 -4.067 1.00 0.00 21 GLN A N 2
ATOM 1443 C CA . GLN A 1 21 ? -12.458 6.719 -5.196 1.00 0.00 21 GLN A CA 2
ATOM 1444 C C . GLN A 1 21 ? -12.858 7.550 -6.416 1.00 0.00 21 GLN A C 2
ATOM 1445 O O . GLN A 1 21 ? -14.039 7.829 -6.622 1.00 0.00 21 GLN A O 2
ATOM 1459 N N . THR A 1 22 ? -11.853 7.921 -7.196 1.00 0.00 22 THR A N 2
ATOM 1460 C CA . THR A 1 22 ? -12.085 8.714 -8.391 1.00 0.00 22 THR A CA 2
ATOM 1461 C C . THR A 1 22 ? -12.569 7.823 -9.536 1.00 0.00 22 THR A C 2
ATOM 1462 O O . THR A 1 22 ? -13.231 8.296 -10.459 1.00 0.00 22 THR A O 2
ATOM 1473 N N . ASN A 1 23 ? -12.220 6.549 -9.440 1.00 0.00 23 ASN A N 2
ATOM 1474 C CA . ASN A 1 23 ? -12.610 5.587 -10.457 1.00 0.00 23 ASN A CA 2
ATOM 1475 C C . ASN A 1 23 ? -12.581 4.179 -9.859 1.00 0.00 23 ASN A C 2
ATOM 1476 O O . ASN A 1 23 ? -12.313 4.011 -8.670 1.00 0.00 23 ASN A O 2
ATOM 1487 N N . GLU A 1 24 ? -12.860 3.202 -10.711 1.00 0.00 24 GLU A N 2
ATOM 1488 C CA . GLU A 1 24 ? -12.869 1.814 -10.282 1.00 0.00 24 GLU A CA 2
ATOM 1489 C C . GLU A 1 24 ? -11.440 1.273 -10.205 1.00 0.00 24 GLU A C 2
ATOM 1490 O O . GLU A 1 24 ? -11.192 0.257 -9.560 1.00 0.00 24 GLU A O 2
ATOM 1502 N N . ASP A 1 25 ? -10.538 1.978 -10.873 1.00 0.00 25 ASP A N 2
ATOM 1503 C CA . ASP A 1 25 ? -9.140 1.580 -10.889 1.00 0.00 25 ASP A CA 2
ATOM 1504 C C . ASP A 1 25 ? -8.418 2.224 -9.704 1.00 0.00 25 ASP A C 2
ATOM 1505 O O . ASP A 1 25 ? -7.192 2.185 -9.624 1.00 0.00 25 ASP A O 2
ATOM 1514 N N . GLU A 1 26 ? -9.210 2.803 -8.813 1.00 0.00 26 GLU A N 2
ATOM 1515 C CA . GLU A 1 26 ? -8.662 3.455 -7.636 1.00 0.00 26 GLU A CA 2
ATOM 1516 C C . GLU A 1 26 ? -9.112 2.727 -6.367 1.00 0.00 26 GLU A C 2
ATOM 1517 O O . GLU A 1 26 ? -10.173 2.103 -6.349 1.00 0.00 26 GLU A O 2
ATOM 1529 N N . LEU A 1 27 ? -8.286 2.833 -5.338 1.00 0.00 27 LEU A N 2
ATOM 1530 C CA . LEU A 1 27 ? -8.586 2.193 -4.068 1.00 0.00 27 LEU A CA 2
ATOM 1531 C C . LEU A 1 27 ? -9.640 3.016 -3.324 1.00 0.00 27 LEU A C 2
ATOM 1532 O O . LEU A 1 27 ? -9.427 4.193 -3.040 1.00 0.00 27 LEU A O 2
ATOM 1548 N N . SER A 1 28 ? -10.755 2.364 -3.030 1.00 0.00 28 SER A N 2
ATOM 1549 C CA . SER A 1 28 ? -11.842 3.019 -2.324 1.00 0.00 28 SER A CA 2
ATOM 1550 C C . SER A 1 28 ? -11.850 2.589 -0.856 1.00 0.00 28 SER A C 2
ATOM 1551 O O . SER A 1 28 ? -12.239 1.468 -0.536 1.00 0.00 28 SER A O 2
ATOM 1559 N N . VAL A 1 29 ? -11.413 3.503 -0.002 1.00 0.00 29 VAL A N 2
ATOM 1560 C CA . VAL A 1 29 ? -11.363 3.232 1.424 1.00 0.00 29 VAL A CA 2
ATOM 1561 C C . VAL A 1 29 ? -12.290 4.205 2.157 1.00 0.00 29 VAL A C 2
ATOM 1562 O O . VAL A 1 29 ? -12.400 5.370 1.774 1.00 0.00 29 VAL A O 2
ATOM 1575 N N . CYS A 1 30 ? -12.932 3.692 3.195 1.00 0.00 30 CYS A N 2
ATOM 1576 C CA . CYS A 1 30 ? -13.846 4.502 3.985 1.00 0.00 30 CYS A CA 2
ATOM 1577 C C . CYS A 1 30 ? -13.194 4.776 5.342 1.00 0.00 30 CYS A C 2
ATOM 1578 O O . CYS A 1 30 ? -12.685 5.869 5.581 1.00 0.00 30 CYS A O 2
ATOM 1586 N N . LYS A 1 31 ? -13.232 3.762 6.195 1.00 0.00 31 LYS A N 2
ATOM 1587 C CA . LYS A 1 31 ? -12.652 3.880 7.522 1.00 0.00 31 LYS A CA 2
ATOM 1588 C C . LYS A 1 31 ? -12.349 2.483 8.067 1.00 0.00 31 LYS A C 2
ATOM 1589 O O . LYS A 1 31 ? -13.148 1.562 7.905 1.00 0.00 31 LYS A O 2
ATOM 1608 N N . GLY A 1 32 ? -11.191 2.369 8.701 1.00 0.00 32 GLY A N 2
ATOM 1609 C CA . GLY A 1 32 ? -10.771 1.100 9.270 1.00 0.00 32 GLY A CA 2
ATOM 1610 C C . GLY A 1 32 ? -10.758 0.000 8.207 1.00 0.00 32 GLY A C 2
ATOM 1611 O O . GLY A 1 32 ? -11.505 -0.973 8.307 1.00 0.00 32 GLY A O 2
ATOM 1615 N N . ASP A 1 33 ? -9.903 0.191 7.213 1.00 0.00 33 ASP A N 2
ATOM 1616 C CA . ASP A 1 33 ? -9.783 -0.773 6.133 1.00 0.00 33 ASP A CA 2
ATOM 1617 C C . ASP A 1 33 ? -8.312 -0.908 5.736 1.00 0.00 33 ASP A C 2
ATOM 1618 O O . ASP A 1 33 ? -7.820 -0.157 4.895 1.00 0.00 33 ASP A O 2
ATOM 1627 N N . ILE A 1 34 ? -7.650 -1.872 6.360 1.00 0.00 34 ILE A N 2
ATOM 1628 C CA . ILE A 1 34 ? -6.244 -2.115 6.082 1.00 0.00 34 ILE A CA 2
ATOM 1629 C C . ILE A 1 34 ? -6.063 -2.383 4.587 1.00 0.00 34 ILE A C 2
ATOM 1630 O O . ILE A 1 34 ? -6.842 -3.123 3.987 1.00 0.00 34 ILE A O 2
ATOM 1646 N N . ILE A 1 35 ? -5.032 -1.768 4.028 1.00 0.00 35 ILE A N 2
ATOM 1647 C CA . ILE A 1 35 ? -4.738 -1.930 2.614 1.00 0.00 35 ILE A CA 2
ATOM 1648 C C . ILE A 1 35 ? -3.328 -2.499 2.453 1.00 0.00 35 ILE A C 2
ATOM 1649 O O . ILE A 1 35 ? -2.429 -2.167 3.225 1.00 0.00 35 ILE A O 2
ATOM 1665 N N . TYR A 1 36 ? -3.176 -3.344 1.445 1.00 0.00 36 TYR A N 2
ATOM 1666 C CA . TYR A 1 36 ? -1.890 -3.962 1.172 1.00 0.00 36 TYR A CA 2
ATOM 1667 C C . TYR A 1 36 ? -1.180 -3.262 0.011 1.00 0.00 36 TYR A C 2
ATOM 1668 O O . TYR A 1 36 ? -1.621 -3.349 -1.134 1.00 0.00 36 TYR A O 2
ATOM 1686 N N . VAL A 1 37 ? -0.094 -2.583 0.347 1.00 0.00 37 VAL A 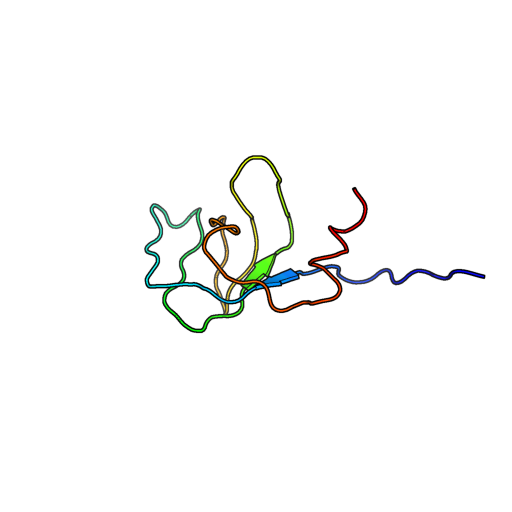N 2
ATOM 1687 C CA . VAL A 1 37 ? 0.682 -1.869 -0.654 1.00 0.00 37 VAL A CA 2
ATOM 1688 C C . VAL A 1 37 ? 1.657 -2.837 -1.324 1.00 0.00 37 VAL A C 2
ATOM 1689 O O . VAL A 1 37 ? 2.545 -3.381 -0.670 1.00 0.00 37 VAL A O 2
ATOM 1702 N N . THR A 1 38 ? 1.460 -3.022 -2.621 1.00 0.00 38 THR A N 2
ATOM 1703 C CA . THR A 1 38 ? 2.312 -3.916 -3.388 1.00 0.00 38 THR A CA 2
ATOM 1704 C C . THR A 1 38 ? 3.255 -3.113 -4.286 1.00 0.00 38 THR A C 2
ATOM 1705 O O . THR A 1 38 ? 4.446 -3.411 -4.367 1.00 0.00 38 THR A O 2
ATOM 1716 N N . ARG A 1 39 ? 2.687 -2.109 -4.940 1.00 0.00 39 ARG A N 2
ATOM 1717 C CA . ARG A 1 39 ? 3.462 -1.262 -5.830 1.00 0.00 39 ARG A CA 2
ATOM 1718 C C . ARG A 1 39 ? 4.503 -0.470 -5.035 1.00 0.00 39 ARG A C 2
ATOM 1719 O O . ARG A 1 39 ? 5.700 -0.730 -5.142 1.00 0.00 39 ARG A O 2
ATOM 1740 N N . VAL A 1 40 ? 4.009 0.479 -4.254 1.00 0.00 40 VAL A N 2
ATOM 1741 C CA . VAL A 1 40 ? 4.882 1.310 -3.442 1.00 0.00 40 VAL A CA 2
ATOM 1742 C C . VAL A 1 40 ? 5.698 2.229 -4.354 1.00 0.00 40 VAL A C 2
ATOM 1743 O O . VAL A 1 40 ? 6.869 1.963 -4.621 1.00 0.00 40 VAL A O 2
ATOM 1756 N N . GLU A 1 41 ? 5.048 3.290 -4.807 1.00 0.00 41 GLU A N 2
ATOM 1757 C CA . GLU A 1 41 ? 5.700 4.249 -5.684 1.00 0.00 41 GLU A CA 2
ATOM 1758 C C . GLU A 1 41 ? 5.968 5.555 -4.934 1.00 0.00 41 GLU A C 2
ATOM 1759 O O . GLU A 1 41 ? 5.247 5.899 -3.999 1.00 0.00 41 GLU A O 2
ATOM 1771 N N . GLU A 1 42 ? 7.009 6.250 -5.373 1.00 0.00 42 GLU A N 2
ATOM 1772 C CA . GLU A 1 42 ? 7.381 7.510 -4.756 1.00 0.00 42 GLU A CA 2
ATOM 1773 C C . GLU A 1 42 ? 6.885 8.684 -5.603 1.00 0.00 42 GLU A C 2
ATOM 1774 O O . GLU A 1 42 ? 7.014 9.840 -5.204 1.00 0.00 42 GLU A O 2
ATOM 1786 N N . GLY A 1 43 ? 6.328 8.345 -6.757 1.00 0.00 43 GLY A N 2
ATOM 1787 C CA . GLY A 1 43 ? 5.812 9.356 -7.664 1.00 0.00 43 GLY A CA 2
ATOM 1788 C C . GLY A 1 43 ? 4.852 10.303 -6.941 1.00 0.00 43 GLY A C 2
ATOM 1789 O O . GLY A 1 43 ? 4.971 11.522 -7.057 1.00 0.00 43 GLY A O 2
ATOM 1793 N N . GLY A 1 44 ? 3.922 9.707 -6.209 1.00 0.00 44 GLY A N 2
ATOM 1794 C CA . GLY A 1 44 ? 2.942 10.482 -5.467 1.00 0.00 44 GLY A CA 2
ATOM 1795 C C . GLY A 1 44 ? 1.765 9.606 -5.033 1.00 0.00 44 GLY A C 2
ATOM 1796 O O . GLY A 1 44 ? 1.157 9.849 -3.992 1.00 0.00 44 GLY A O 2
ATOM 1800 N N . TRP A 1 45 ? 1.479 8.606 -5.853 1.00 0.00 45 TRP A N 2
ATOM 1801 C CA . TRP A 1 45 ? 0.386 7.693 -5.567 1.00 0.00 45 TRP A CA 2
ATOM 1802 C C . TRP A 1 45 ? 0.981 6.411 -4.982 1.00 0.00 45 TRP A C 2
ATOM 1803 O O . TRP A 1 45 ? 2.192 6.204 -5.037 1.00 0.00 45 TRP A O 2
ATOM 1824 N N . TRP A 1 46 ? 0.102 5.584 -4.435 1.00 0.00 46 TRP A N 2
ATOM 1825 C CA . TRP A 1 46 ? 0.525 4.328 -3.840 1.00 0.00 46 TRP A CA 2
ATOM 1826 C C . TRP A 1 46 ? -0.516 3.263 -4.191 1.00 0.00 46 TRP A C 2
ATOM 1827 O O . TRP A 1 46 ? -1.692 3.407 -3.859 1.00 0.00 46 TRP A O 2
ATOM 1848 N N . GLU A 1 47 ? -0.047 2.219 -4.858 1.00 0.00 47 GLU A N 2
ATOM 1849 C CA . GLU A 1 47 ? -0.924 1.131 -5.258 1.00 0.00 47 GLU A CA 2
ATOM 1850 C C . GLU A 1 47 ? -0.886 0.010 -4.218 1.00 0.00 47 GLU A C 2
ATOM 1851 O O . GLU A 1 47 ? 0.182 -0.341 -3.717 1.00 0.00 47 GLU A O 2
ATOM 1863 N N . GLY A 1 48 ? -2.062 -0.522 -3.925 1.00 0.00 48 GLY A N 2
ATOM 1864 C CA . GLY A 1 48 ? -2.178 -1.597 -2.954 1.00 0.00 48 GLY A CA 2
ATOM 1865 C C . GLY A 1 48 ? -3.392 -2.479 -3.252 1.00 0.00 48 GLY A C 2
ATOM 1866 O O . GLY A 1 48 ? -3.891 -2.495 -4.376 1.00 0.00 48 GLY A O 2
ATOM 1870 N N . THR A 1 49 ? -3.833 -3.191 -2.225 1.00 0.00 49 THR A N 2
ATOM 1871 C CA . THR A 1 49 ? -4.978 -4.073 -2.364 1.00 0.00 49 THR A CA 2
ATOM 1872 C C . THR A 1 49 ? -5.818 -4.061 -1.085 1.00 0.00 49 THR A C 2
ATOM 1873 O O . THR A 1 49 ? -5.296 -4.282 0.007 1.00 0.00 49 THR A O 2
ATOM 1884 N N . LEU A 1 50 ? -7.105 -3.801 -1.262 1.00 0.00 50 LEU A N 2
ATOM 1885 C CA . LEU A 1 50 ? -8.022 -3.757 -0.136 1.00 0.00 50 LEU A CA 2
ATOM 1886 C C . LEU A 1 50 ? -8.916 -4.999 -0.163 1.00 0.00 50 LEU A C 2
ATOM 1887 O O . LEU A 1 50 ? -8.959 -5.715 -1.161 1.00 0.00 50 LEU A O 2
ATOM 1903 N N . ASN A 1 51 ? -9.610 -5.214 0.946 1.00 0.00 51 ASN A N 2
ATOM 1904 C CA . ASN A 1 51 ? -10.500 -6.356 1.061 1.00 0.00 51 ASN A CA 2
ATOM 1905 C C . ASN A 1 51 ? -11.348 -6.467 -0.207 1.00 0.00 51 ASN A C 2
ATOM 1906 O O . ASN A 1 51 ? -12.419 -5.869 -0.296 1.00 0.00 51 ASN A O 2
ATOM 1917 N N . GLY A 1 52 ? -10.836 -7.234 -1.158 1.00 0.00 52 GLY A N 2
ATOM 1918 C CA . GLY A 1 52 ? -11.533 -7.431 -2.418 1.00 0.00 52 GLY A CA 2
ATOM 1919 C C . GLY A 1 52 ? -11.591 -6.131 -3.220 1.00 0.00 52 GLY A C 2
ATOM 1920 O O . GLY A 1 52 ? -12.542 -5.899 -3.965 1.00 0.00 52 GLY A O 2
ATOM 1924 N N . ARG A 1 53 ? -10.563 -5.315 -3.041 1.00 0.00 53 ARG A N 2
ATOM 1925 C CA . ARG A 1 53 ? -10.485 -4.043 -3.739 1.00 0.00 53 ARG A CA 2
ATOM 1926 C C . ARG A 1 53 ? -9.062 -3.804 -4.249 1.00 0.00 53 ARG A C 2
ATOM 1927 O O . ARG A 1 53 ? -8.128 -4.488 -3.836 1.00 0.00 53 ARG A O 2
ATOM 1948 N N . THR A 1 54 ? -8.943 -2.831 -5.140 1.00 0.00 54 THR A N 2
ATOM 1949 C CA . THR A 1 54 ? -7.651 -2.493 -5.711 1.00 0.00 54 THR A CA 2
ATOM 1950 C C . THR A 1 54 ? -7.683 -1.084 -6.309 1.00 0.00 54 THR A C 2
ATOM 1951 O O . THR A 1 54 ? -8.756 -0.517 -6.512 1.00 0.00 54 THR A O 2
ATOM 1962 N N . GLY A 1 55 ? -6.495 -0.561 -6.573 1.00 0.00 55 GLY A N 2
ATOM 1963 C CA . GLY A 1 55 ? -6.373 0.771 -7.142 1.00 0.00 55 GLY A CA 2
ATOM 1964 C C . GLY A 1 55 ? -5.199 1.528 -6.520 1.00 0.00 55 GLY A C 2
ATOM 1965 O O . GLY A 1 55 ? -4.471 0.981 -5.692 1.00 0.00 55 GLY A O 2
ATOM 1969 N N . TRP A 1 56 ? -5.050 2.775 -6.943 1.00 0.00 56 TRP A N 2
ATOM 1970 C CA . TRP A 1 56 ? -3.977 3.614 -6.437 1.00 0.00 56 TRP A CA 2
ATOM 1971 C C . TRP A 1 56 ? -4.587 4.633 -5.474 1.00 0.00 56 TRP A C 2
ATOM 1972 O O . TRP A 1 56 ? -5.575 5.287 -5.801 1.00 0.00 56 TRP A O 2
ATOM 1993 N N . PHE A 1 57 ? -3.971 4.738 -4.305 1.00 0.00 57 PHE A N 2
ATOM 1994 C CA . PHE A 1 57 ? -4.441 5.667 -3.292 1.00 0.00 57 PHE A CA 2
ATOM 1995 C C . PHE A 1 57 ? -3.269 6.408 -2.642 1.00 0.00 57 PHE A C 2
ATOM 1996 O O . PHE A 1 57 ? -2.128 5.958 -2.717 1.00 0.00 57 PHE A O 2
ATOM 2013 N N . PRO A 1 58 ? -3.604 7.561 -2.003 1.00 0.00 58 PRO A N 2
ATOM 2014 C CA . PRO A 1 58 ? -2.593 8.368 -1.340 1.00 0.00 58 PRO A CA 2
ATOM 2015 C C . PRO A 1 58 ? -2.153 7.725 -0.024 1.00 0.00 58 PRO A C 2
ATOM 2016 O O . PRO A 1 58 ? -2.982 7.439 0.839 1.00 0.00 58 PRO A O 2
ATOM 2027 N N . SER A 1 59 ? -0.850 7.515 0.089 1.00 0.00 59 SER A N 2
ATOM 2028 C CA . SER A 1 59 ? -0.290 6.911 1.286 1.00 0.00 59 SER A CA 2
ATOM 2029 C C . SER A 1 59 ? -0.115 7.971 2.374 1.00 0.00 59 SER A C 2
ATOM 2030 O O . SER A 1 59 ? -0.080 7.647 3.561 1.00 0.00 59 SER A O 2
ATOM 2038 N N . ASN A 1 60 ? -0.011 9.215 1.934 1.00 0.00 60 ASN A N 2
ATOM 2039 C CA . ASN A 1 60 ? 0.159 10.326 2.856 1.00 0.00 60 ASN A CA 2
ATOM 2040 C C . ASN A 1 60 ? -1.087 10.448 3.735 1.00 0.00 60 ASN A C 2
ATOM 2041 O O . ASN A 1 60 ? -0.990 10.790 4.912 1.00 0.00 60 ASN A O 2
ATOM 2052 N N . TYR A 1 61 ? -2.230 10.161 3.129 1.00 0.00 61 TYR A N 2
ATOM 2053 C CA . TYR A 1 61 ? -3.494 10.235 3.842 1.00 0.00 61 TYR A CA 2
ATOM 2054 C C . TYR A 1 61 ? -3.632 9.079 4.834 1.00 0.00 61 TYR A C 2
ATOM 2055 O O . TYR A 1 61 ? -3.771 9.301 6.036 1.00 0.00 61 TYR A O 2
ATOM 2073 N N . VAL A 1 62 ? -3.591 7.870 4.294 1.00 0.00 62 VAL A N 2
ATOM 2074 C CA . VAL A 1 62 ? -3.710 6.678 5.117 1.00 0.00 62 VAL A CA 2
ATOM 2075 C C . VAL A 1 62 ? -2.505 6.589 6.055 1.00 0.00 62 VAL A C 2
ATOM 2076 O O . VAL A 1 62 ? -1.530 7.321 5.891 1.00 0.00 62 VAL A O 2
ATOM 2089 N N . ARG A 1 63 ? -2.611 5.686 7.019 1.00 0.00 63 ARG A N 2
ATOM 2090 C CA . ARG A 1 63 ? -1.542 5.492 7.983 1.00 0.00 63 ARG A CA 2
ATOM 2091 C C . ARG A 1 63 ? -0.989 4.068 7.883 1.00 0.00 63 ARG A C 2
ATOM 2092 O O . ARG A 1 63 ? -1.724 3.134 7.566 1.00 0.00 63 ARG A O 2
ATOM 2113 N N . GLU A 1 64 ? 0.301 3.947 8.161 1.00 0.00 64 GLU A N 2
ATOM 2114 C CA . GLU A 1 64 ? 0.960 2.653 8.106 1.00 0.00 64 GLU A CA 2
ATOM 2115 C C . GLU A 1 64 ? 0.875 1.957 9.466 1.00 0.00 64 GLU A C 2
ATOM 2116 O O . GLU A 1 64 ? 0.879 2.615 10.505 1.00 0.00 64 GLU A O 2
ATOM 2128 N N . ILE A 1 65 ? 0.800 0.635 9.414 1.00 0.00 65 ILE A N 2
ATOM 2129 C CA . ILE A 1 65 ? 0.715 -0.157 10.629 1.00 0.00 65 ILE A CA 2
ATOM 2130 C C . ILE A 1 65 ? 2.048 -0.871 10.863 1.00 0.00 65 ILE A C 2
ATOM 2131 O O . ILE A 1 65 ? 2.650 -0.736 11.927 1.00 0.00 65 ILE A O 2
ATOM 2147 N N . LYS A 1 66 ? 2.470 -1.614 9.850 1.00 0.00 66 LYS A N 2
ATOM 2148 C CA . LYS A 1 66 ? 3.721 -2.349 9.932 1.00 0.00 66 LYS A CA 2
ATOM 2149 C C . LYS A 1 66 ? 4.849 -1.387 10.310 1.00 0.00 66 LYS A C 2
ATOM 2150 O O . LYS A 1 66 ? 5.211 -0.509 9.526 1.00 0.00 66 LYS A O 2
ATOM 2169 N N . SER A 1 67 ? 5.375 -1.583 11.510 1.00 0.00 67 SER A N 2
ATOM 2170 C CA . SER A 1 67 ? 6.454 -0.743 12.001 1.00 0.00 67 SER A CA 2
ATOM 2171 C C . SER A 1 67 ? 7.778 -1.169 11.363 1.00 0.00 67 SER A C 2
ATOM 2172 O O . SER A 1 67 ? 8.733 -0.393 11.332 1.00 0.00 67 SER A O 2
ATOM 2180 N N . SER A 1 68 ? 7.794 -2.399 10.872 1.00 0.00 68 SER A N 2
ATOM 2181 C CA . SER A 1 68 ? 8.986 -2.935 10.237 1.00 0.00 68 SER A CA 2
ATOM 2182 C C . SER A 1 68 ? 9.045 -2.490 8.774 1.00 0.00 68 SER A C 2
ATOM 2183 O O . SER A 1 68 ? 10.055 -2.692 8.101 1.00 0.00 68 SER A O 2
ATOM 2191 N N . GLU A 1 69 ? 7.950 -1.895 8.325 1.00 0.00 69 GLU A N 2
ATOM 2192 C CA . GLU A 1 69 ? 7.864 -1.421 6.955 1.00 0.00 69 GLU A CA 2
ATOM 2193 C C . GLU A 1 69 ? 8.330 0.034 6.866 1.00 0.00 69 GLU A C 2
ATOM 2194 O O . GLU A 1 69 ? 8.799 0.477 5.819 1.00 0.00 69 GLU A O 2
ATOM 2206 N N . ARG A 1 70 ? 8.184 0.737 7.980 1.00 0.00 70 ARG A N 2
ATOM 2207 C CA . ARG A 1 70 ? 8.585 2.133 8.042 1.00 0.00 70 ARG A CA 2
ATOM 2208 C C . ARG A 1 70 ? 10.110 2.248 8.033 1.00 0.00 70 ARG A C 2
ATOM 2209 O O . ARG A 1 70 ? 10.665 3.144 7.397 1.00 0.00 70 ARG A O 2
ATOM 2230 N N . SER A 1 71 ? 10.746 1.329 8.745 1.00 0.00 71 SER A N 2
ATOM 2231 C CA . SER A 1 71 ? 12.196 1.318 8.827 1.00 0.00 71 SER A CA 2
ATOM 2232 C C . SER A 1 71 ? 12.766 0.271 7.867 1.00 0.00 71 SER A C 2
ATOM 2233 O O . SER A 1 71 ? 13.962 -0.016 7.893 1.00 0.00 71 SER A O 2
ATOM 2241 N N . GLY A 1 72 ? 11.883 -0.271 7.041 1.00 0.00 72 GLY A N 2
ATOM 2242 C CA . GLY A 1 72 ? 12.283 -1.280 6.075 1.00 0.00 72 GLY A CA 2
ATOM 2243 C C . GLY A 1 72 ? 11.476 -1.151 4.782 1.00 0.00 72 GLY A C 2
ATOM 2244 O O . GLY A 1 72 ? 10.546 -1.921 4.545 1.00 0.00 72 GLY A O 2
ATOM 2248 N N . PRO A 1 73 ? 11.872 -0.144 3.956 1.00 0.00 73 PRO A N 2
ATOM 2249 C CA . PRO A 1 73 ? 11.195 0.096 2.692 1.00 0.00 73 PRO A CA 2
ATOM 2250 C C . PRO A 1 73 ? 11.585 -0.956 1.653 1.00 0.00 73 PRO A C 2
ATOM 2251 O O . PRO A 1 73 ? 12.184 -0.631 0.629 1.00 0.00 73 PRO A O 2
ATOM 2262 N N . SER A 1 74 ? 11.229 -2.197 1.952 1.00 0.00 74 SER A N 2
ATOM 2263 C CA . SER A 1 74 ? 11.534 -3.299 1.056 1.00 0.00 74 SER A CA 2
ATOM 2264 C C . SER A 1 74 ? 13.046 -3.394 0.838 1.00 0.00 74 SER A C 2
ATOM 2265 O O . SER A 1 74 ? 13.627 -2.574 0.129 1.00 0.00 74 SER A O 2
ATOM 2273 N N . SER A 1 75 ? 13.639 -4.402 1.462 1.00 0.00 75 SER A N 2
ATOM 2274 C CA . SER A 1 75 ? 15.072 -4.614 1.345 1.00 0.00 75 SER A CA 2
ATOM 2275 C C . SER A 1 75 ? 15.349 -5.882 0.536 1.00 0.00 75 SER A C 2
ATOM 2276 O O . SER A 1 75 ? 14.918 -6.971 0.914 1.00 0.00 75 SER A O 2
ATOM 2284 N N . GLY A 1 76 ? 16.067 -5.699 -0.563 1.00 0.00 76 GLY A N 2
ATOM 2285 C CA . GLY A 1 76 ? 16.406 -6.815 -1.429 1.00 0.00 76 GLY A CA 2
ATOM 2286 C C . GLY A 1 76 ? 15.146 -7.472 -1.996 1.00 0.00 76 GLY A C 2
ATOM 2287 O O . GLY A 1 76 ? 15.089 -8.693 -2.139 1.00 0.00 76 GLY A O 2
ATOM 2291 N N . GLY A 1 1 ? 4.410 -22.667 -12.032 1.00 0.00 1 GLY A N 3
ATOM 2292 C CA . GLY A 1 1 ? 3.754 -22.157 -10.841 1.00 0.00 1 GLY A CA 3
ATOM 2293 C C . GLY A 1 1 ? 4.596 -21.068 -10.175 1.00 0.00 1 GLY A C 3
ATOM 2294 O O . GLY A 1 1 ? 5.782 -21.265 -9.917 1.00 0.00 1 GLY A O 3
ATOM 2298 N N . SER A 1 2 ? 3.950 -19.940 -9.915 1.00 0.00 2 SER A N 3
ATOM 2299 C CA . SER A 1 2 ? 4.624 -18.819 -9.282 1.00 0.00 2 SER A CA 3
ATOM 2300 C C . SER A 1 2 ? 5.693 -18.256 -10.221 1.00 0.00 2 SER A C 3
ATOM 2301 O O . SER A 1 2 ? 6.720 -18.894 -10.451 1.00 0.00 2 SER A O 3
ATOM 2309 N N . SER A 1 3 ? 5.417 -17.067 -10.736 1.00 0.00 3 SER A N 3
ATOM 2310 C CA . SER A 1 3 ? 6.342 -16.411 -11.644 1.00 0.00 3 SER A CA 3
ATOM 2311 C C . SER A 1 3 ? 5.863 -14.989 -11.942 1.00 0.00 3 SER A C 3
ATOM 2312 O O . SER A 1 3 ? 4.947 -14.793 -12.739 1.00 0.00 3 SER A O 3
ATOM 2320 N N . GLY A 1 4 ? 6.505 -14.032 -11.286 1.00 0.00 4 GLY A N 3
ATOM 2321 C CA . GLY A 1 4 ? 6.156 -12.635 -11.471 1.00 0.00 4 GLY A CA 3
ATOM 2322 C C . GLY A 1 4 ? 5.228 -12.149 -10.355 1.00 0.00 4 GLY A C 3
ATOM 2323 O O . GLY A 1 4 ? 5.682 -11.538 -9.388 1.00 0.00 4 GLY A O 3
ATOM 2327 N N . SER A 1 5 ? 3.947 -12.440 -10.525 1.00 0.00 5 SER A N 3
ATOM 2328 C CA . SER A 1 5 ? 2.952 -12.040 -9.545 1.00 0.00 5 SER A CA 3
ATOM 2329 C C . SER A 1 5 ? 3.472 -12.309 -8.131 1.00 0.00 5 SER A C 3
ATOM 2330 O O . SER A 1 5 ? 3.560 -11.395 -7.314 1.00 0.00 5 SER A O 3
ATOM 2338 N N . SER A 1 6 ? 3.804 -13.569 -7.888 1.00 0.00 6 SER A N 3
ATOM 2339 C CA . SER A 1 6 ? 4.313 -13.971 -6.588 1.00 0.00 6 SER A CA 3
ATOM 2340 C C . SER A 1 6 ? 5.701 -13.365 -6.359 1.00 0.00 6 SER A C 3
ATOM 2341 O O . SER A 1 6 ? 6.586 -13.500 -7.202 1.00 0.00 6 SER A O 3
ATOM 2349 N N . GLY A 1 7 ? 5.845 -12.713 -5.216 1.00 0.00 7 GLY A N 3
ATOM 2350 C CA . GLY A 1 7 ? 7.110 -12.087 -4.866 1.00 0.00 7 GLY A CA 3
ATOM 2351 C C . GLY A 1 7 ? 6.957 -10.569 -4.752 1.00 0.00 7 GLY A C 3
ATOM 2352 O O . GLY A 1 7 ? 7.511 -9.824 -5.559 1.00 0.00 7 GLY A O 3
ATOM 2356 N N . SER A 1 8 ? 6.202 -10.155 -3.744 1.00 0.00 8 SER A N 3
ATOM 2357 C CA . SER A 1 8 ? 5.970 -8.740 -3.515 1.00 0.00 8 SER A CA 3
ATOM 2358 C C . SER A 1 8 ? 5.638 -8.495 -2.042 1.00 0.00 8 SER A C 3
ATOM 2359 O O . SER A 1 8 ? 4.709 -9.095 -1.503 1.00 0.00 8 SER A O 3
ATOM 2367 N N . HIS A 1 9 ? 6.417 -7.614 -1.431 1.00 0.00 9 HIS A N 3
ATOM 2368 C CA . HIS A 1 9 ? 6.218 -7.284 -0.031 1.00 0.00 9 HIS A CA 3
ATOM 2369 C C . HIS A 1 9 ? 5.028 -6.334 0.108 1.00 0.00 9 HIS A C 3
ATOM 2370 O O . HIS A 1 9 ? 5.071 -5.203 -0.372 1.00 0.00 9 HIS A O 3
ATOM 2384 N N . GLN A 1 10 ? 3.990 -6.828 0.768 1.00 0.00 10 GLN A N 3
ATOM 2385 C CA . GLN A 1 10 ? 2.790 -6.037 0.977 1.00 0.00 10 GLN A CA 3
ATOM 2386 C C . GLN A 1 10 ? 2.963 -5.116 2.186 1.00 0.00 10 GLN A C 3
ATOM 2387 O O . GLN A 1 10 ? 3.631 -5.476 3.155 1.00 0.00 10 GLN A O 3
ATOM 2401 N N . LEU A 1 11 ? 2.352 -3.944 2.089 1.00 0.00 11 LEU A N 3
ATOM 2402 C CA . LEU A 1 11 ? 2.432 -2.968 3.162 1.00 0.00 11 LEU A CA 3
ATOM 2403 C C . LEU A 1 11 ? 1.048 -2.796 3.793 1.00 0.00 11 LEU A C 3
ATOM 2404 O O . LEU A 1 11 ? 0.096 -2.417 3.114 1.00 0.00 11 LEU A O 3
ATOM 2420 N N . ILE A 1 12 ? 0.982 -3.083 5.085 1.00 0.00 12 ILE A N 3
ATOM 2421 C CA . ILE A 1 12 ? -0.269 -2.966 5.815 1.00 0.00 12 ILE A CA 3
ATOM 2422 C C . ILE A 1 12 ? -0.393 -1.549 6.379 1.00 0.00 12 ILE A C 3
ATOM 2423 O O . ILE A 1 12 ? 0.358 -1.165 7.274 1.00 0.00 12 ILE A O 3
ATOM 2439 N N . VAL A 1 13 ? -1.348 -0.810 5.832 1.00 0.00 13 VAL A N 3
ATOM 2440 C CA . VAL A 1 13 ? -1.581 0.555 6.270 1.00 0.00 13 VAL A CA 3
ATOM 2441 C C . VAL A 1 13 ? -3.085 0.787 6.427 1.00 0.00 13 VAL A C 3
ATOM 2442 O O . VAL A 1 13 ? -3.860 0.495 5.516 1.00 0.00 13 VAL A O 3
ATOM 2455 N N . LYS A 1 14 ? -3.454 1.310 7.587 1.00 0.00 14 LYS A N 3
ATOM 2456 C CA . LYS A 1 14 ? -4.852 1.583 7.874 1.00 0.00 14 LYS A CA 3
ATOM 2457 C C . LYS A 1 14 ? -5.238 2.932 7.265 1.00 0.00 14 LYS A C 3
ATOM 2458 O O . LYS A 1 14 ? -4.483 3.899 7.358 1.00 0.00 14 LYS A O 3
ATOM 2477 N N . ALA A 1 15 ? -6.414 2.955 6.655 1.00 0.00 15 ALA A N 3
ATOM 2478 C CA . ALA A 1 15 ? -6.909 4.170 6.030 1.00 0.00 15 ALA A CA 3
ATOM 2479 C C . ALA A 1 15 ? -6.937 5.296 7.065 1.00 0.00 15 ALA A C 3
ATOM 2480 O O . ALA A 1 15 ? -6.445 5.131 8.180 1.00 0.00 15 ALA A O 3
ATOM 2487 N N . ARG A 1 16 ? -7.518 6.415 6.659 1.00 0.00 16 ARG A N 3
ATOM 2488 C CA . ARG A 1 16 ? -7.617 7.569 7.538 1.00 0.00 16 ARG A CA 3
ATOM 2489 C C . ARG A 1 16 ? -9.049 8.106 7.549 1.00 0.00 16 ARG A C 3
ATOM 2490 O O . ARG A 1 16 ? -9.623 8.332 8.613 1.00 0.00 16 ARG A O 3
ATOM 2511 N N . PHE A 1 17 ? -9.586 8.296 6.353 1.00 0.00 17 PHE A N 3
ATOM 2512 C CA . PHE A 1 17 ? -10.940 8.803 6.212 1.00 0.00 17 PHE A CA 3
ATOM 2513 C C . PHE A 1 17 ? -11.622 8.209 4.977 1.00 0.00 17 PHE A C 3
ATOM 2514 O O . PHE A 1 17 ? -11.072 7.323 4.325 1.00 0.00 17 PHE A O 3
ATOM 2531 N N . ASN A 1 18 ? -12.810 8.722 4.693 1.00 0.00 18 ASN A N 3
ATOM 2532 C CA . ASN A 1 18 ? -13.573 8.254 3.548 1.00 0.00 18 ASN A CA 3
ATOM 2533 C C . ASN A 1 18 ? -12.926 8.773 2.263 1.00 0.00 18 ASN A C 3
ATOM 2534 O O . ASN A 1 18 ? -12.964 9.970 1.985 1.00 0.00 18 ASN A O 3
ATOM 2545 N N . PHE A 1 19 ? -12.347 7.846 1.513 1.00 0.00 19 PHE A N 3
ATOM 2546 C CA . PHE A 1 19 ? -11.694 8.195 0.264 1.00 0.00 19 PHE A CA 3
ATOM 2547 C C . PHE A 1 19 ? -12.621 7.949 -0.928 1.00 0.00 19 PHE A C 3
ATOM 2548 O O . PHE A 1 19 ? -13.451 7.040 -0.898 1.00 0.00 19 PHE A O 3
ATOM 2565 N N . LYS A 1 20 ? -12.451 8.774 -1.951 1.00 0.00 20 LYS A N 3
ATOM 2566 C CA . LYS A 1 20 ? -13.262 8.658 -3.150 1.00 0.00 20 LYS A CA 3
ATOM 2567 C C . LYS A 1 20 ? -12.348 8.451 -4.361 1.00 0.00 20 LYS A C 3
ATOM 2568 O O . LYS A 1 20 ? -11.530 9.312 -4.679 1.00 0.00 20 LYS A O 3
ATOM 2587 N N . GLN A 1 21 ? -12.520 7.304 -5.001 1.00 0.00 21 GLN A N 3
ATOM 2588 C CA . GLN A 1 21 ? -11.720 6.973 -6.169 1.00 0.00 21 GLN A CA 3
ATOM 2589 C C . GLN A 1 21 ? -12.141 7.835 -7.361 1.00 0.00 21 GLN A C 3
ATOM 2590 O O . GLN A 1 21 ? -13.330 8.068 -7.575 1.00 0.00 21 GLN A O 3
ATOM 2604 N N . THR A 1 22 ? -11.143 8.286 -8.107 1.00 0.00 22 THR A N 3
ATOM 2605 C CA . THR A 1 22 ? -11.394 9.117 -9.271 1.00 0.00 22 THR A CA 3
ATOM 2606 C C . THR A 1 22 ? -11.928 8.269 -10.427 1.00 0.00 22 THR A C 3
ATOM 2607 O O . THR A 1 22 ? -12.390 8.805 -11.433 1.00 0.00 22 THR A O 3
ATOM 2618 N N . ASN A 1 23 ? -11.849 6.960 -10.244 1.00 0.00 23 ASN A N 3
ATOM 2619 C CA . ASN A 1 23 ? -12.320 6.031 -11.257 1.00 0.00 23 ASN A CA 3
ATOM 2620 C C . ASN A 1 23 ? -12.200 4.601 -10.729 1.00 0.00 23 ASN A C 3
ATOM 2621 O O . ASN A 1 23 ? -11.492 4.353 -9.754 1.00 0.00 23 ASN A O 3
ATOM 2632 N N . GLU A 1 24 ? -12.901 3.696 -11.396 1.00 0.00 24 GLU A N 3
ATOM 2633 C CA . GLU A 1 24 ? -12.882 2.298 -11.006 1.00 0.00 24 GLU A CA 3
ATOM 2634 C C . GLU A 1 24 ? -11.465 1.732 -11.127 1.00 0.00 24 GLU A C 3
ATOM 2635 O O . GLU A 1 24 ? -11.178 0.653 -10.612 1.00 0.00 24 GLU A O 3
ATOM 2647 N N . ASP A 1 25 ? -10.618 2.487 -11.811 1.00 0.00 25 ASP A N 3
ATOM 2648 C CA . ASP A 1 25 ? -9.238 2.075 -12.005 1.00 0.00 25 ASP A CA 3
ATOM 2649 C C . ASP A 1 25 ? -8.462 2.273 -10.702 1.00 0.00 25 ASP A C 3
ATOM 2650 O O . ASP A 1 25 ? -7.608 1.459 -10.353 1.00 0.00 25 ASP A O 3
ATOM 2659 N N . GLU A 1 26 ? -8.787 3.360 -10.016 1.00 0.00 26 GLU A N 3
ATOM 2660 C CA . GLU A 1 26 ? -8.131 3.675 -8.759 1.00 0.00 26 GLU A CA 3
ATOM 2661 C C . GLU A 1 26 ? -8.718 2.828 -7.627 1.00 0.00 26 GLU A C 3
ATOM 2662 O O . GLU A 1 26 ? -9.599 2.002 -7.858 1.00 0.00 26 GLU A O 3
ATOM 2674 N N . LEU A 1 27 ? -8.206 3.064 -6.428 1.00 0.00 27 LEU A N 3
ATOM 2675 C CA . LEU A 1 27 ? -8.669 2.334 -5.260 1.00 0.00 27 LEU A CA 3
ATOM 2676 C C . LEU A 1 27 ? -9.653 3.203 -4.477 1.00 0.00 27 LEU A C 3
ATOM 2677 O O . LEU A 1 27 ? -9.728 4.412 -4.693 1.00 0.00 27 LEU A O 3
ATOM 2693 N N . SER A 1 28 ? -10.387 2.555 -3.584 1.00 0.00 28 SER A N 3
ATOM 2694 C CA . SER A 1 28 ? -11.364 3.254 -2.768 1.00 0.00 28 SER A CA 3
ATOM 2695 C C . SER A 1 28 ? -11.322 2.726 -1.333 1.00 0.00 28 SER A C 3
ATOM 2696 O O . SER A 1 28 ? -11.167 1.525 -1.114 1.00 0.00 28 SER A O 3
ATOM 2704 N N . VAL A 1 29 ? -11.461 3.648 -0.392 1.00 0.00 29 VAL A N 3
ATOM 2705 C CA . VAL A 1 29 ? -11.440 3.290 1.016 1.00 0.00 29 VAL A CA 3
ATOM 2706 C C . VAL A 1 29 ? -12.418 4.185 1.780 1.00 0.00 29 VAL A C 3
ATOM 2707 O O . VAL A 1 29 ? -12.698 5.306 1.359 1.00 0.00 29 VAL A O 3
ATOM 2720 N N . CYS A 1 30 ? -12.912 3.656 2.889 1.00 0.00 30 CYS A N 3
ATOM 2721 C CA . CYS A 1 30 ? -13.853 4.393 3.716 1.00 0.00 30 CYS A CA 3
ATOM 2722 C C . CYS A 1 30 ? -13.171 4.717 5.047 1.00 0.00 30 CYS A C 3
ATOM 2723 O O . CYS A 1 30 ? -12.708 5.837 5.255 1.00 0.00 30 CYS A O 3
ATOM 2731 N N . LYS A 1 31 ? -13.133 3.716 5.915 1.00 0.00 31 LYS A N 3
ATOM 2732 C CA . LYS A 1 31 ? -12.516 3.881 7.220 1.00 0.00 31 LYS A CA 3
ATOM 2733 C C . LYS A 1 31 ? -12.110 2.510 7.764 1.00 0.00 31 LYS A C 3
ATOM 2734 O O . LYS A 1 31 ? -12.739 1.502 7.447 1.00 0.00 31 LYS A O 3
ATOM 2753 N N . GLY A 1 32 ? -11.063 2.517 8.576 1.00 0.00 32 GLY A N 3
ATOM 2754 C CA . GLY A 1 32 ? -10.566 1.286 9.167 1.00 0.00 32 GLY A CA 3
ATOM 2755 C C . GLY A 1 32 ? -10.544 0.154 8.138 1.00 0.00 32 GLY A C 3
ATOM 2756 O O . GLY A 1 32 ? -11.168 -0.887 8.340 1.00 0.00 32 GLY A O 3
ATOM 2760 N N . ASP A 1 33 ? -9.816 0.394 7.057 1.00 0.00 33 ASP A N 3
ATOM 2761 C CA . ASP A 1 33 ? -9.704 -0.592 5.997 1.00 0.00 33 ASP A CA 3
ATOM 2762 C C . ASP A 1 33 ? -8.240 -0.707 5.566 1.00 0.00 33 ASP A C 3
ATOM 2763 O O . ASP A 1 33 ? -7.815 -0.049 4.617 1.00 0.00 33 ASP A O 3
ATOM 2772 N N . ILE A 1 34 ? -7.509 -1.547 6.284 1.00 0.00 34 ILE A N 3
ATOM 2773 C CA . ILE A 1 34 ? -6.102 -1.756 5.987 1.00 0.00 34 ILE A CA 3
ATOM 2774 C C . ILE A 1 34 ? -5.944 -2.108 4.507 1.00 0.00 34 ILE A C 3
ATOM 2775 O O . ILE A 1 34 ? -6.640 -2.983 3.995 1.00 0.00 34 ILE A O 3
ATOM 2791 N N . ILE A 1 35 ? -5.023 -1.407 3.860 1.00 0.00 35 ILE A N 3
ATOM 2792 C CA . ILE A 1 35 ? -4.765 -1.634 2.448 1.00 0.00 35 ILE A CA 3
ATOM 2793 C C . ILE A 1 35 ? -3.347 -2.185 2.276 1.00 0.00 35 ILE A C 3
ATOM 2794 O O . ILE A 1 35 ? -2.408 -1.702 2.905 1.00 0.00 35 ILE A O 3
ATOM 2810 N N . TYR A 1 36 ? -3.239 -3.191 1.420 1.00 0.00 36 TYR A N 3
ATOM 2811 C CA . TYR A 1 36 ? -1.953 -3.815 1.157 1.00 0.00 36 TYR A CA 3
ATOM 2812 C C . TYR A 1 36 ? -1.248 -3.140 -0.021 1.00 0.00 36 TYR A C 3
ATOM 2813 O O . TYR A 1 36 ? -1.688 -3.258 -1.164 1.00 0.00 36 TYR A O 3
ATOM 2831 N N . VAL A 1 37 ? -0.164 -2.447 0.297 1.00 0.00 37 VAL A N 3
ATOM 2832 C CA . VAL A 1 37 ? 0.607 -1.754 -0.721 1.00 0.00 37 VAL A CA 3
ATOM 2833 C C . VAL A 1 37 ? 1.571 -2.738 -1.384 1.00 0.00 37 VAL A C 3
ATOM 2834 O O . VAL A 1 37 ? 2.420 -3.328 -0.715 1.00 0.00 37 VAL A O 3
ATOM 2847 N N . THR A 1 38 ? 1.409 -2.888 -2.691 1.00 0.00 38 THR A N 3
ATOM 2848 C CA . THR A 1 38 ? 2.255 -3.791 -3.452 1.00 0.00 38 THR A CA 3
ATOM 2849 C C . THR A 1 38 ? 3.257 -3.001 -4.296 1.00 0.00 38 THR A C 3
ATOM 2850 O O . THR A 1 38 ? 4.438 -3.339 -4.342 1.00 0.00 38 THR A O 3
ATOM 2861 N N . ARG A 1 39 ? 2.747 -1.963 -4.943 1.00 0.00 39 ARG A N 3
ATOM 2862 C CA . ARG A 1 39 ? 3.582 -1.121 -5.783 1.00 0.00 39 ARG A CA 3
ATOM 2863 C C . ARG A 1 39 ? 4.555 -0.312 -4.923 1.00 0.00 39 ARG A C 3
ATOM 2864 O O . ARG A 1 39 ? 5.753 -0.594 -4.904 1.00 0.00 39 ARG A O 3
ATOM 2885 N N . VAL A 1 40 ? 4.005 0.676 -4.233 1.00 0.00 40 VAL A N 3
ATOM 2886 C CA . VAL A 1 40 ? 4.811 1.527 -3.374 1.00 0.00 40 VAL A CA 3
ATOM 2887 C C . VAL A 1 40 ? 5.601 2.514 -4.237 1.00 0.00 40 VAL A C 3
ATOM 2888 O O . VAL A 1 40 ? 6.790 2.319 -4.478 1.00 0.00 40 VAL A O 3
ATOM 2901 N N . GLU A 1 41 ? 4.906 3.552 -4.677 1.00 0.00 41 GLU A N 3
ATOM 2902 C CA . GLU A 1 41 ? 5.527 4.570 -5.508 1.00 0.00 41 GLU A CA 3
ATOM 2903 C C . GLU A 1 41 ? 5.797 5.833 -4.688 1.00 0.00 41 GLU A C 3
ATOM 2904 O O . GLU A 1 41 ? 5.079 6.122 -3.731 1.00 0.00 41 GLU A O 3
ATOM 2916 N N . GLU A 1 42 ? 6.833 6.553 -5.092 1.00 0.00 42 GLU A N 3
ATOM 2917 C CA . GLU A 1 42 ? 7.206 7.779 -4.406 1.00 0.00 42 GLU A CA 3
ATOM 2918 C C . GLU A 1 42 ? 6.690 8.996 -5.176 1.00 0.00 42 GLU A C 3
ATOM 2919 O O . GLU A 1 42 ? 6.854 10.131 -4.733 1.00 0.00 42 GLU A O 3
ATOM 2931 N N . GLY A 1 43 ? 6.075 8.717 -6.317 1.00 0.00 43 GLY A N 3
ATOM 2932 C CA . GLY A 1 43 ? 5.534 9.776 -7.153 1.00 0.00 43 GLY A CA 3
ATOM 2933 C C . GLY A 1 43 ? 4.503 10.606 -6.386 1.00 0.00 43 GLY A C 3
ATOM 2934 O O . GLY A 1 43 ? 4.533 11.835 -6.431 1.00 0.00 43 GLY A O 3
ATOM 2938 N N . GLY A 1 44 ? 3.614 9.902 -5.700 1.00 0.00 44 GLY A N 3
ATOM 2939 C CA . GLY A 1 44 ? 2.576 10.560 -4.925 1.00 0.00 44 GLY A CA 3
ATOM 2940 C C . GLY A 1 44 ? 1.421 9.600 -4.632 1.00 0.00 44 GLY A C 3
ATOM 2941 O O . GLY A 1 44 ? 0.765 9.709 -3.596 1.00 0.00 44 GLY A O 3
ATOM 2945 N N . TRP A 1 45 ? 1.205 8.682 -5.563 1.00 0.00 45 TRP A N 3
ATOM 2946 C CA . TRP A 1 45 ? 0.140 7.705 -5.418 1.00 0.00 45 TRP A CA 3
ATOM 2947 C C . TRP A 1 45 ? 0.765 6.391 -4.944 1.00 0.00 45 TRP A C 3
ATOM 2948 O O . TRP A 1 45 ? 1.962 6.170 -5.121 1.00 0.00 45 TRP A O 3
ATOM 2969 N N . TRP A 1 46 ? -0.073 5.555 -4.350 1.00 0.00 46 TRP A N 3
ATOM 2970 C CA . TRP A 1 46 ? 0.382 4.269 -3.850 1.00 0.00 46 TRP A CA 3
ATOM 2971 C C . TRP A 1 46 ? -0.613 3.202 -4.310 1.00 0.00 46 TRP A C 3
ATOM 2972 O O . TRP A 1 46 ? -1.814 3.321 -4.065 1.00 0.00 46 TRP A O 3
ATOM 2993 N N . GLU A 1 47 ? -0.079 2.184 -4.968 1.00 0.00 47 GLU A N 3
ATOM 2994 C CA . GLU A 1 47 ? -0.907 1.098 -5.464 1.00 0.00 47 GLU A CA 3
ATOM 2995 C C . GLU A 1 47 ? -0.854 -0.091 -4.503 1.00 0.00 47 GLU A C 3
ATOM 2996 O O . GLU A 1 47 ? 0.217 -0.639 -4.244 1.00 0.00 47 GLU A O 3
ATOM 3008 N N . GLY A 1 48 ? -2.024 -0.456 -3.999 1.00 0.00 48 GLY A N 3
ATOM 3009 C CA . GLY A 1 48 ? -2.125 -1.570 -3.072 1.00 0.00 48 GLY A CA 3
ATOM 3010 C C . GLY A 1 48 ? -3.384 -2.397 -3.342 1.00 0.00 48 GLY A C 3
ATOM 3011 O O . GLY A 1 48 ? -3.917 -2.378 -4.451 1.00 0.00 48 GLY A O 3
ATOM 3015 N N . THR A 1 49 ? -3.824 -3.101 -2.311 1.00 0.00 49 THR A N 3
ATOM 3016 C CA . THR A 1 49 ? -5.010 -3.932 -2.423 1.00 0.00 49 THR A CA 3
ATOM 3017 C C . THR A 1 49 ? -5.863 -3.820 -1.158 1.00 0.00 49 THR A C 3
ATOM 3018 O O . THR A 1 49 ? -5.346 -3.915 -0.046 1.00 0.00 49 THR A O 3
ATOM 3029 N N . LEU A 1 50 ? -7.155 -3.617 -1.371 1.00 0.00 50 LEU A N 3
ATOM 3030 C CA . LEU A 1 50 ? -8.085 -3.490 -0.261 1.00 0.00 50 LEU A CA 3
ATOM 3031 C C . LEU A 1 50 ? -8.992 -4.721 -0.217 1.00 0.00 50 LEU A C 3
ATOM 3032 O O . LEU A 1 50 ? -9.028 -5.503 -1.166 1.00 0.00 50 LEU A O 3
ATOM 3048 N N . ASN A 1 51 ? -9.700 -4.855 0.895 1.00 0.00 51 ASN A N 3
ATOM 3049 C CA . ASN A 1 51 ? -10.603 -5.979 1.075 1.00 0.00 51 ASN A CA 3
ATOM 3050 C C . ASN A 1 51 ? -11.447 -6.157 -0.188 1.00 0.00 51 ASN A C 3
ATOM 3051 O O . ASN A 1 51 ? -12.503 -5.542 -0.326 1.00 0.00 51 ASN A O 3
ATOM 3062 N N . GLY A 1 52 ? -10.949 -7.002 -1.079 1.00 0.00 52 GLY A N 3
ATOM 3063 C CA . GLY A 1 52 ? -11.644 -7.269 -2.327 1.00 0.00 52 GLY A CA 3
ATOM 3064 C C . GLY A 1 52 ? -11.654 -6.030 -3.225 1.00 0.00 52 GLY A C 3
ATOM 3065 O O . GLY A 1 52 ? -12.583 -5.833 -4.007 1.00 0.00 52 GLY A O 3
ATOM 3069 N N . ARG A 1 53 ? -10.609 -5.228 -3.084 1.00 0.00 53 ARG A N 3
ATOM 3070 C CA . ARG A 1 53 ? -10.486 -4.014 -3.873 1.00 0.00 53 ARG A CA 3
ATOM 3071 C C . ARG A 1 53 ? -9.053 -3.858 -4.387 1.00 0.00 53 ARG A C 3
ATOM 3072 O O . ARG A 1 53 ? -8.152 -4.572 -3.951 1.00 0.00 53 ARG A O 3
ATOM 3093 N N . THR A 1 54 ? -8.888 -2.919 -5.307 1.00 0.00 54 THR A N 3
ATOM 3094 C CA . THR A 1 54 ? -7.581 -2.661 -5.887 1.00 0.00 54 THR A CA 3
ATOM 3095 C C . THR A 1 54 ? -7.541 -1.266 -6.513 1.00 0.00 54 THR A C 3
ATOM 3096 O O . THR A 1 54 ? -8.571 -0.604 -6.628 1.00 0.00 54 THR A O 3
ATOM 3107 N N . GLY A 1 55 ? -6.341 -0.860 -6.901 1.00 0.00 55 GLY A N 3
ATOM 3108 C CA . GLY A 1 55 ? -6.154 0.444 -7.514 1.00 0.00 55 GLY A CA 3
ATOM 3109 C C . GLY A 1 55 ? -5.053 1.232 -6.799 1.00 0.00 55 GLY A C 3
ATOM 3110 O O . GLY A 1 55 ? -4.210 0.650 -6.118 1.00 0.00 55 GLY A O 3
ATOM 3114 N N . TRP A 1 56 ? -5.097 2.544 -6.980 1.00 0.00 56 TRP A N 3
ATOM 3115 C CA . TRP A 1 56 ? -4.114 3.417 -6.361 1.00 0.00 56 TRP A CA 3
ATOM 3116 C C . TRP A 1 56 ? -4.830 4.265 -5.308 1.00 0.00 56 TRP A C 3
ATOM 3117 O O . TRP A 1 56 ? -6.020 4.547 -5.438 1.00 0.00 56 TRP A O 3
ATOM 3138 N N . PHE A 1 57 ? -4.076 4.645 -4.287 1.00 0.00 57 PHE A N 3
ATOM 3139 C CA . PHE A 1 57 ? -4.624 5.454 -3.212 1.00 0.00 57 PHE A CA 3
ATOM 3140 C C . PHE A 1 57 ? -3.518 6.217 -2.481 1.00 0.00 57 PHE A C 3
ATOM 3141 O O . PHE A 1 57 ? -2.342 5.882 -2.604 1.00 0.00 57 PHE A O 3
ATOM 3158 N N . PRO A 1 58 ? -3.946 7.258 -1.718 1.00 0.00 58 PRO A N 3
ATOM 3159 C CA . PRO A 1 58 ? -3.005 8.073 -0.967 1.00 0.00 58 PRO A CA 3
ATOM 3160 C C . PRO A 1 58 ? -2.500 7.328 0.270 1.00 0.00 58 PRO A C 3
ATOM 3161 O O . PRO A 1 58 ? -3.287 6.956 1.138 1.00 0.00 58 PRO A O 3
ATOM 3172 N N . SER A 1 59 ? -1.190 7.132 0.310 1.00 0.00 59 SER A N 3
ATOM 3173 C CA . SER A 1 59 ? -0.572 6.439 1.426 1.00 0.00 59 SER A CA 3
ATOM 3174 C C . SER A 1 59 ? -0.159 7.445 2.504 1.00 0.00 59 SER A C 3
ATOM 3175 O O . SER A 1 59 ? 0.170 7.058 3.624 1.00 0.00 59 SER A O 3
ATOM 3183 N N . ASN A 1 60 ? -0.191 8.714 2.126 1.00 0.00 60 ASN A N 3
ATOM 3184 C CA . ASN A 1 60 ? 0.175 9.777 3.046 1.00 0.00 60 ASN A CA 3
ATOM 3185 C C . ASN A 1 60 ? -0.974 10.016 4.027 1.00 0.00 60 ASN A C 3
ATOM 3186 O O . ASN A 1 60 ? -0.767 10.033 5.239 1.00 0.00 60 ASN A O 3
ATOM 3197 N N . TYR A 1 61 ? -2.162 10.192 3.466 1.00 0.00 61 TYR A N 3
ATOM 3198 C CA . TYR A 1 61 ? -3.344 10.428 4.276 1.00 0.00 61 TYR A CA 3
ATOM 3199 C C . TYR A 1 61 ? -3.557 9.293 5.279 1.00 0.00 61 TYR A C 3
ATOM 3200 O O . TYR A 1 61 ? -3.853 9.539 6.448 1.00 0.00 61 TYR A O 3
ATOM 3218 N N . VAL A 1 62 ? -3.400 8.074 4.787 1.00 0.00 62 VAL A N 3
ATOM 3219 C CA . VAL A 1 62 ? -3.571 6.899 5.625 1.00 0.00 62 VAL A CA 3
ATOM 3220 C C . VAL A 1 62 ? -2.335 6.725 6.510 1.00 0.00 62 VAL A C 3
ATOM 3221 O O . VAL A 1 62 ? -1.323 7.394 6.308 1.00 0.00 62 VAL A O 3
ATOM 3234 N N . ARG A 1 63 ? -2.459 5.824 7.474 1.00 0.00 63 ARG A N 3
ATOM 3235 C CA . ARG A 1 63 ? -1.364 5.554 8.391 1.00 0.00 63 ARG A CA 3
ATOM 3236 C C . ARG A 1 63 ? -0.835 4.134 8.183 1.00 0.00 63 ARG A C 3
ATOM 3237 O O . ARG A 1 63 ? -1.602 3.221 7.875 1.00 0.00 63 ARG A O 3
ATOM 3258 N N . GLU A 1 64 ? 0.470 3.990 8.359 1.00 0.00 64 GLU A N 3
ATOM 3259 C CA . GLU A 1 64 ? 1.109 2.696 8.195 1.00 0.00 64 GLU A CA 3
ATOM 3260 C C . GLU A 1 64 ? 1.129 1.941 9.525 1.00 0.00 64 GLU A C 3
ATOM 3261 O O . GLU A 1 64 ? 1.183 2.553 10.590 1.00 0.00 64 GLU A O 3
ATOM 3273 N N . ILE A 1 65 ? 1.084 0.620 9.420 1.00 0.00 65 ILE A N 3
ATOM 3274 C CA . ILE A 1 65 ? 1.097 -0.225 10.602 1.00 0.00 65 ILE A CA 3
ATOM 3275 C C . ILE A 1 65 ? 2.452 -0.927 10.707 1.00 0.00 65 ILE A C 3
ATOM 3276 O O . ILE A 1 65 ? 3.190 -0.720 11.669 1.00 0.00 65 ILE A O 3
ATOM 3292 N N . LYS A 1 66 ? 2.738 -1.744 9.704 1.00 0.00 66 LYS A N 3
ATOM 3293 C CA . LYS A 1 66 ? 3.991 -2.479 9.671 1.00 0.00 66 LYS A CA 3
ATOM 3294 C C . LYS A 1 66 ? 5.134 -1.548 10.081 1.00 0.00 66 LYS A C 3
ATOM 3295 O O . LYS A 1 66 ? 5.346 -0.507 9.460 1.00 0.00 66 LYS A O 3
ATOM 3314 N N . SER A 1 67 ? 5.842 -1.955 11.124 1.00 0.00 67 SER A N 3
ATOM 3315 C CA . SER A 1 67 ? 6.957 -1.171 11.625 1.00 0.00 67 SER A CA 3
ATOM 3316 C C . SER A 1 67 ? 8.227 -1.507 10.841 1.00 0.00 67 SER A C 3
ATOM 3317 O O . SER A 1 67 ? 9.168 -0.715 10.807 1.00 0.00 67 SER A O 3
ATOM 3325 N N . SER A 1 68 ? 8.213 -2.683 10.231 1.00 0.00 68 SER A N 3
ATOM 3326 C CA . SER A 1 68 ? 9.352 -3.133 9.449 1.00 0.00 68 SER A CA 3
ATOM 3327 C C . SER A 1 68 ? 9.304 -2.518 8.049 1.00 0.00 68 SER A C 3
ATOM 3328 O O . SER A 1 68 ? 10.259 -2.630 7.284 1.00 0.00 68 SER A O 3
ATOM 3336 N N . GLU A 1 69 ? 8.179 -1.879 7.757 1.00 0.00 69 GLU A N 3
ATOM 3337 C CA . GLU A 1 69 ? 7.993 -1.245 6.464 1.00 0.00 69 GLU A CA 3
ATOM 3338 C C . GLU A 1 69 ? 8.270 0.256 6.563 1.00 0.00 69 GLU A C 3
ATOM 3339 O O . GLU A 1 69 ? 8.657 0.886 5.580 1.00 0.00 69 GLU A O 3
ATOM 3351 N N . ARG A 1 70 ? 8.062 0.785 7.759 1.00 0.00 70 ARG A N 3
ATOM 3352 C CA . ARG A 1 70 ? 8.284 2.202 8.000 1.00 0.00 70 ARG A CA 3
ATOM 3353 C C . ARG A 1 70 ? 9.762 2.547 7.806 1.00 0.00 70 ARG A C 3
ATOM 3354 O O . ARG A 1 70 ? 10.094 3.489 7.088 1.00 0.00 70 ARG A O 3
ATOM 3375 N N . SER A 1 71 ? 10.611 1.765 8.457 1.00 0.00 71 SER A N 3
ATOM 3376 C CA . SER A 1 71 ? 12.046 1.976 8.365 1.00 0.00 71 SER A CA 3
ATOM 3377 C C . SER A 1 71 ? 12.628 1.126 7.234 1.00 0.00 71 SER A C 3
ATOM 3378 O O . SER A 1 71 ? 13.845 1.037 7.083 1.00 0.00 71 SER A O 3
ATOM 3386 N N . GLY A 1 72 ? 11.731 0.523 6.469 1.00 0.00 72 GLY A N 3
ATOM 3387 C CA . GLY A 1 72 ? 12.141 -0.317 5.356 1.00 0.00 72 GLY A CA 3
ATOM 3388 C C . GLY A 1 72 ? 11.123 -0.252 4.215 1.00 0.00 72 GLY A C 3
ATOM 3389 O O . GLY A 1 72 ? 10.190 -1.052 4.165 1.00 0.00 72 GLY A O 3
ATOM 3393 N N . PRO A 1 73 ? 11.343 0.735 3.305 1.00 0.00 73 PRO A N 3
ATOM 3394 C CA . PRO A 1 73 ? 10.456 0.915 2.168 1.00 0.00 73 PRO A CA 3
ATOM 3395 C C . PRO A 1 73 ? 10.695 -0.163 1.110 1.00 0.00 73 PRO A C 3
ATOM 3396 O O . PRO A 1 73 ? 9.747 -0.690 0.530 1.00 0.00 73 PRO A O 3
ATOM 3407 N N . SER A 1 74 ? 11.968 -0.459 0.889 1.00 0.00 74 SER A N 3
ATOM 3408 C CA . SER A 1 74 ? 12.344 -1.464 -0.090 1.00 0.00 74 SER A CA 3
ATOM 3409 C C . SER A 1 74 ? 13.592 -2.212 0.382 1.00 0.00 74 SER A C 3
ATOM 3410 O O . SER A 1 74 ? 14.458 -1.633 1.034 1.00 0.00 74 SER A O 3
ATOM 3418 N N . SER A 1 75 ? 13.644 -3.490 0.033 1.00 0.00 75 SER A N 3
ATOM 3419 C CA . SER A 1 75 ? 14.771 -4.324 0.414 1.00 0.00 75 SER A CA 3
ATOM 3420 C C . SER A 1 75 ? 14.866 -4.414 1.938 1.00 0.00 75 SER A C 3
ATOM 3421 O O . SER A 1 75 ? 14.341 -5.348 2.542 1.00 0.00 75 SER A O 3
ATOM 3429 N N . GLY A 1 76 ? 15.539 -3.430 2.516 1.00 0.00 76 GLY A N 3
ATOM 3430 C CA . GLY A 1 76 ? 15.708 -3.387 3.959 1.00 0.00 76 GLY A CA 3
ATOM 3431 C C . GLY A 1 76 ? 17.135 -2.976 4.331 1.00 0.00 76 GLY A C 3
ATOM 3432 O O . GLY A 1 76 ? 18.082 -3.722 4.087 1.00 0.00 76 GLY A O 3
ATOM 3436 N N . GLY A 1 1 ? 2.125 -21.037 9.423 1.00 0.00 1 GLY A N 4
ATOM 3437 C CA . GLY A 1 1 ? 1.403 -20.867 8.173 1.00 0.00 1 GLY A CA 4
ATOM 3438 C C . GLY A 1 1 ? 2.061 -19.796 7.302 1.00 0.00 1 GLY A C 4
ATOM 3439 O O . GLY A 1 1 ? 2.706 -18.883 7.815 1.00 0.00 1 GLY A O 4
ATOM 3443 N N . SER A 1 2 ? 1.875 -19.943 5.998 1.00 0.00 2 SER A N 4
ATOM 3444 C CA . SER A 1 2 ? 2.442 -19.000 5.049 1.00 0.00 2 SER A CA 4
ATOM 3445 C C . SER A 1 2 ? 1.894 -19.272 3.647 1.00 0.00 2 SER A C 4
ATOM 3446 O O . SER A 1 2 ? 2.214 -20.294 3.041 1.00 0.00 2 SER A O 4
ATOM 3454 N N . SER A 1 3 ? 1.079 -18.342 3.174 1.00 0.00 3 SER A N 4
ATOM 3455 C CA . SER A 1 3 ? 0.484 -18.470 1.854 1.00 0.00 3 SER A CA 4
ATOM 3456 C C . SER A 1 3 ? 1.523 -18.153 0.778 1.00 0.00 3 SER A C 4
ATOM 3457 O O . SER A 1 3 ? 1.951 -17.008 0.643 1.00 0.00 3 SER A O 4
ATOM 3465 N N . GLY A 1 4 ? 1.900 -19.188 0.040 1.00 0.00 4 GLY A N 4
ATOM 3466 C CA . GLY A 1 4 ? 2.881 -19.033 -1.020 1.00 0.00 4 GLY A CA 4
ATOM 3467 C C . GLY A 1 4 ? 4.217 -18.539 -0.462 1.00 0.00 4 GLY A C 4
ATOM 3468 O O . GLY A 1 4 ? 4.407 -18.490 0.752 1.00 0.00 4 GLY A O 4
ATOM 3472 N N . SER A 1 5 ? 5.108 -18.184 -1.376 1.00 0.00 5 SER A N 4
ATOM 3473 C CA . SER A 1 5 ? 6.422 -17.695 -0.990 1.00 0.00 5 SER A CA 4
ATOM 3474 C C . SER A 1 5 ? 6.861 -16.575 -1.936 1.00 0.00 5 SER A C 4
ATOM 3475 O O . SER A 1 5 ? 6.823 -16.736 -3.155 1.00 0.00 5 SER A O 4
ATOM 3483 N N . SER A 1 6 ? 7.270 -15.466 -1.338 1.00 0.00 6 SER A N 4
ATOM 3484 C CA . SER A 1 6 ? 7.717 -14.321 -2.112 1.00 0.00 6 SER A CA 4
ATOM 3485 C C . SER A 1 6 ? 6.694 -13.993 -3.201 1.00 0.00 6 SER A C 4
ATOM 3486 O O . SER A 1 6 ? 6.774 -14.516 -4.311 1.00 0.00 6 SER A O 4
ATOM 3494 N N . GLY A 1 7 ? 5.755 -13.129 -2.845 1.00 0.00 7 GLY A N 4
ATOM 3495 C CA . GLY A 1 7 ? 4.716 -12.725 -3.777 1.00 0.00 7 GLY A CA 4
ATOM 3496 C C . GLY A 1 7 ? 4.520 -11.208 -3.758 1.00 0.00 7 GLY A C 4
ATOM 3497 O O . GLY A 1 7 ? 3.552 -10.710 -3.186 1.00 0.00 7 GLY A O 4
ATOM 3501 N N . SER A 1 8 ? 5.456 -10.515 -4.390 1.00 0.00 8 SER A N 4
ATOM 3502 C CA . SER A 1 8 ? 5.399 -9.065 -4.453 1.00 0.00 8 SER A CA 4
ATOM 3503 C C . SER A 1 8 ? 5.400 -8.479 -3.039 1.00 0.00 8 SER A C 4
ATOM 3504 O O . SER A 1 8 ? 5.116 -9.184 -2.071 1.00 0.00 8 SER A O 4
ATOM 3512 N N . HIS A 1 9 ? 5.724 -7.197 -2.964 1.00 0.00 9 HIS A N 4
ATOM 3513 C CA . HIS A 1 9 ? 5.767 -6.509 -1.685 1.00 0.00 9 HIS A CA 4
ATOM 3514 C C . HIS A 1 9 ? 4.370 -6.500 -1.061 1.00 0.00 9 HIS A C 4
ATOM 3515 O O . HIS A 1 9 ? 3.392 -6.861 -1.713 1.00 0.00 9 HIS A O 4
ATOM 3529 N N . GLN A 1 10 ? 4.321 -6.082 0.196 1.00 0.00 10 GLN A N 4
ATOM 3530 C CA . GLN A 1 10 ? 3.060 -6.022 0.916 1.00 0.00 10 GLN A CA 4
ATOM 3531 C C . GLN A 1 10 ? 3.190 -5.110 2.138 1.00 0.00 10 GLN A C 4
ATOM 3532 O O . GLN A 1 10 ? 3.884 -5.447 3.096 1.00 0.00 10 GLN A O 4
ATOM 3546 N N . LEU A 1 11 ? 2.512 -3.975 2.064 1.00 0.00 11 LEU A N 4
ATOM 3547 C CA . LEU A 1 11 ? 2.542 -3.013 3.153 1.00 0.00 11 LEU A CA 4
ATOM 3548 C C . LEU A 1 11 ? 1.131 -2.846 3.721 1.00 0.00 11 LEU A C 4
ATOM 3549 O O . LEU A 1 11 ? 0.201 -2.509 2.990 1.00 0.00 11 LEU A O 4
ATOM 3565 N N . ILE A 1 12 ? 1.017 -3.088 5.018 1.00 0.00 12 ILE A N 4
ATOM 3566 C CA . ILE A 1 12 ? -0.264 -2.969 5.692 1.00 0.00 12 ILE A CA 4
ATOM 3567 C C . ILE A 1 12 ? -0.433 -1.539 6.207 1.00 0.00 12 ILE A C 4
ATOM 3568 O O . ILE A 1 12 ? 0.256 -1.125 7.138 1.00 0.00 12 ILE A O 4
ATOM 3584 N N . VAL A 1 13 ? -1.354 -0.822 5.581 1.00 0.00 13 VAL A N 4
ATOM 3585 C CA . VAL A 1 13 ? -1.623 0.553 5.965 1.00 0.00 13 VAL A CA 4
ATOM 3586 C C . VAL A 1 13 ? -3.135 0.762 6.073 1.00 0.00 13 VAL A C 4
ATOM 3587 O O . VAL A 1 13 ? -3.886 0.365 5.184 1.00 0.00 13 VAL A O 4
ATOM 3600 N N . LYS A 1 14 ? -3.536 1.386 7.172 1.00 0.00 14 LYS A N 4
ATOM 3601 C CA . LYS A 1 14 ? -4.945 1.653 7.408 1.00 0.00 14 LYS A CA 4
ATOM 3602 C C . LYS A 1 14 ? -5.284 3.059 6.909 1.00 0.00 14 LYS A C 4
ATOM 3603 O O . LYS A 1 14 ? -4.470 3.975 7.022 1.00 0.00 14 LYS A O 4
ATOM 3622 N N . ALA A 1 15 ? -6.486 3.187 6.368 1.00 0.00 15 ALA A N 4
ATOM 3623 C CA . ALA A 1 15 ? -6.943 4.466 5.852 1.00 0.00 15 ALA A CA 4
ATOM 3624 C C . ALA A 1 15 ? -6.943 5.497 6.983 1.00 0.00 15 ALA A C 4
ATOM 3625 O O . ALA A 1 15 ? -6.559 5.187 8.110 1.00 0.00 15 ALA A O 4
ATOM 3632 N N . ARG A 1 16 ? -7.377 6.702 6.643 1.00 0.00 16 ARG A N 4
ATOM 3633 C CA . ARG A 1 16 ? -7.432 7.780 7.616 1.00 0.00 16 ARG A CA 4
ATOM 3634 C C . ARG A 1 16 ? -8.861 8.312 7.739 1.00 0.00 16 ARG A C 4
ATOM 3635 O O . ARG A 1 16 ? -9.407 8.384 8.838 1.00 0.00 16 ARG A O 4
ATOM 3656 N N . PHE A 1 17 ? -9.426 8.670 6.595 1.00 0.00 17 PHE A N 4
ATOM 3657 C CA . PHE A 1 17 ? -10.780 9.193 6.561 1.00 0.00 17 PHE A CA 4
ATOM 3658 C C . PHE A 1 17 ? -11.489 8.798 5.263 1.00 0.00 17 PHE A C 4
ATOM 3659 O O . PHE A 1 17 ? -10.850 8.331 4.322 1.00 0.00 17 PHE A O 4
ATOM 3676 N N . ASN A 1 18 ? -12.798 8.998 5.258 1.00 0.00 18 ASN A N 4
ATOM 3677 C CA . ASN A 1 18 ? -13.600 8.668 4.091 1.00 0.00 18 ASN A CA 4
ATOM 3678 C C . ASN A 1 18 ? -12.922 9.224 2.837 1.00 0.00 18 ASN A C 4
ATOM 3679 O O . ASN A 1 18 ? -12.983 10.425 2.577 1.00 0.00 18 ASN A O 4
ATOM 3690 N N . PHE A 1 19 ? -12.294 8.325 2.094 1.00 0.00 19 PHE A N 4
ATOM 3691 C CA . PHE A 1 19 ? -11.606 8.711 0.874 1.00 0.00 19 PHE A CA 4
ATOM 3692 C C . PHE A 1 19 ? -12.321 8.154 -0.358 1.00 0.00 19 PHE A C 4
ATOM 3693 O O . PHE A 1 19 ? -12.309 6.947 -0.595 1.00 0.00 19 PHE A O 4
ATOM 3710 N N . LYS A 1 20 ? -12.927 9.061 -1.110 1.00 0.00 20 LYS A N 4
ATOM 3711 C CA . LYS A 1 20 ? -13.647 8.675 -2.312 1.00 0.00 20 LYS A CA 4
ATOM 3712 C C . LYS A 1 20 ? -12.662 8.569 -3.479 1.00 0.00 20 LYS A C 4
ATOM 3713 O O . LYS A 1 20 ? -11.766 9.400 -3.616 1.00 0.00 20 LYS A O 4
ATOM 3732 N N . GLN A 1 21 ? -12.862 7.539 -4.288 1.00 0.00 21 GLN A N 4
ATOM 3733 C CA . GLN A 1 21 ? -12.002 7.314 -5.439 1.00 0.00 21 GLN A CA 4
ATOM 3734 C C . GLN A 1 21 ? -12.357 8.285 -6.565 1.00 0.00 21 GLN A C 4
ATOM 3735 O O . GLN A 1 21 ? -13.520 8.649 -6.733 1.00 0.00 21 GLN A O 4
ATOM 3749 N N . THR A 1 22 ? -11.333 8.680 -7.308 1.00 0.00 22 THR A N 4
ATOM 3750 C CA . THR A 1 22 ? -11.522 9.603 -8.414 1.00 0.00 22 THR A CA 4
ATOM 3751 C C . THR A 1 22 ? -12.089 8.869 -9.630 1.00 0.00 22 THR A C 4
ATOM 3752 O O . THR A 1 22 ? -12.541 9.499 -10.585 1.00 0.00 22 THR A O 4
ATOM 3763 N N . ASN A 1 23 ? -12.047 7.547 -9.556 1.00 0.00 23 ASN A N 4
ATOM 3764 C CA . ASN A 1 23 ? -12.551 6.720 -10.639 1.00 0.00 23 ASN A CA 4
ATOM 3765 C C . ASN A 1 23 ? -12.504 5.250 -10.218 1.00 0.00 23 ASN A C 4
ATOM 3766 O O . ASN A 1 23 ? -11.920 4.914 -9.189 1.00 0.00 23 ASN A O 4
ATOM 3777 N N . GLU A 1 24 ? -13.126 4.412 -11.034 1.00 0.00 24 GLU A N 4
ATOM 3778 C CA . GLU A 1 24 ? -13.163 2.987 -10.759 1.00 0.00 24 GLU A CA 4
ATOM 3779 C C . GLU A 1 24 ? -11.785 2.364 -10.996 1.00 0.00 24 GLU A C 4
ATOM 3780 O O . GLU A 1 24 ? -11.582 1.180 -10.734 1.00 0.00 24 GLU A O 4
ATOM 3792 N N . ASP A 1 25 ? -10.875 3.191 -11.491 1.00 0.00 25 ASP A N 4
ATOM 3793 C CA . ASP A 1 25 ? -9.523 2.737 -11.767 1.00 0.00 25 ASP A CA 4
ATOM 3794 C C . ASP A 1 25 ? -8.711 2.752 -10.471 1.00 0.00 25 ASP A C 4
ATOM 3795 O O . ASP A 1 25 ? -7.934 1.834 -10.210 1.00 0.00 25 ASP A O 4
ATOM 3804 N N . GLU A 1 26 ? -8.917 3.805 -9.692 1.00 0.00 26 GLU A N 4
ATOM 3805 C CA . GLU A 1 26 ? -8.213 3.951 -8.430 1.00 0.00 26 GLU A CA 4
ATOM 3806 C C . GLU A 1 26 ? -8.857 3.069 -7.358 1.00 0.00 26 GLU A C 4
ATOM 3807 O O . GLU A 1 26 ? -9.835 2.373 -7.627 1.00 0.00 26 GLU A O 4
ATOM 3819 N N . LEU A 1 27 ? -8.282 3.128 -6.166 1.00 0.00 27 LEU A N 4
ATOM 3820 C CA . LEU A 1 27 ? -8.789 2.344 -5.052 1.00 0.00 27 LEU A CA 4
ATOM 3821 C C . LEU A 1 27 ? -9.857 3.150 -4.310 1.00 0.00 27 LEU A C 4
ATOM 3822 O O . LEU A 1 27 ? -10.004 4.349 -4.539 1.00 0.00 27 LEU A O 4
ATOM 3838 N N . SER A 1 28 ? -10.575 2.458 -3.437 1.00 0.00 28 SER A N 4
ATOM 3839 C CA . SER A 1 28 ? -11.625 3.094 -2.660 1.00 0.00 28 SER A CA 4
ATOM 3840 C C . SER A 1 28 ? -11.540 2.646 -1.199 1.00 0.00 28 SER A C 4
ATOM 3841 O O . SER A 1 28 ? -11.608 1.453 -0.908 1.00 0.00 28 SER A O 4
ATOM 3849 N N . VAL A 1 29 ? -11.395 3.627 -0.321 1.00 0.00 29 VAL A N 4
ATOM 3850 C CA . VAL A 1 29 ? -11.301 3.348 1.102 1.00 0.00 29 VAL A CA 4
ATOM 3851 C C . VAL A 1 29 ? -12.188 4.329 1.870 1.00 0.00 29 VAL A C 4
ATOM 3852 O O . VAL A 1 29 ? -12.493 5.414 1.375 1.00 0.00 29 VAL A O 4
ATOM 3865 N N . CYS A 1 30 ? -12.578 3.914 3.066 1.00 0.00 30 CYS A N 4
ATOM 3866 C CA . CYS A 1 30 ? -13.424 4.744 3.907 1.00 0.00 30 CYS A CA 4
ATOM 3867 C C . CYS A 1 30 ? -12.748 4.892 5.271 1.00 0.00 30 CYS A C 4
ATOM 3868 O O . CYS A 1 30 ? -11.986 5.832 5.491 1.00 0.00 30 CYS A O 4
ATOM 3876 N N . LYS A 1 31 ? -13.053 3.951 6.152 1.00 0.00 31 LYS A N 4
ATOM 3877 C CA . LYS A 1 31 ? -12.485 3.965 7.489 1.00 0.00 31 LYS A CA 4
ATOM 3878 C C . LYS A 1 31 ? -12.210 2.529 7.938 1.00 0.00 31 LYS A C 4
ATOM 3879 O O . LYS A 1 31 ? -12.968 1.617 7.610 1.00 0.00 31 LYS A O 4
ATOM 3898 N N . GLY A 1 32 ? -11.123 2.372 8.680 1.00 0.00 32 GLY A N 4
ATOM 3899 C CA . GLY A 1 32 ? -10.739 1.061 9.176 1.00 0.00 32 GLY A CA 4
ATOM 3900 C C . GLY A 1 32 ? -10.740 0.026 8.049 1.00 0.00 32 GLY A C 4
ATOM 3901 O O . GLY A 1 32 ? -11.529 -0.917 8.068 1.00 0.00 32 GLY A O 4
ATOM 3905 N N . ASP A 1 33 ? -9.847 0.238 7.094 1.00 0.00 33 ASP A N 4
ATOM 3906 C CA . ASP A 1 33 ? -9.734 -0.665 5.961 1.00 0.00 33 ASP A CA 4
ATOM 3907 C C . ASP A 1 33 ? -8.259 -0.823 5.586 1.00 0.00 33 ASP A C 4
ATOM 3908 O O . ASP A 1 33 ? -7.731 -0.049 4.790 1.00 0.00 33 ASP A O 4
ATOM 3917 N N . ILE A 1 34 ? -7.636 -1.833 6.177 1.00 0.00 34 ILE A N 4
ATOM 3918 C CA . ILE A 1 34 ? -6.233 -2.102 5.915 1.00 0.00 34 ILE A CA 4
ATOM 3919 C C . ILE A 1 34 ? -6.035 -2.342 4.416 1.00 0.00 34 ILE A C 4
ATOM 3920 O O . ILE A 1 34 ? -6.783 -3.101 3.802 1.00 0.00 34 ILE A O 4
ATOM 3936 N N . ILE A 1 35 ? -5.026 -1.679 3.872 1.00 0.00 35 ILE A N 4
ATOM 3937 C CA . ILE A 1 35 ? -4.720 -1.809 2.457 1.00 0.00 35 ILE A CA 4
ATOM 3938 C C . ILE A 1 35 ? -3.300 -2.355 2.295 1.00 0.00 35 ILE A C 4
ATOM 3939 O O . ILE A 1 35 ? -2.377 -1.902 2.969 1.00 0.00 35 ILE A O 4
ATOM 3955 N N . TYR A 1 36 ? -3.170 -3.320 1.395 1.00 0.00 36 TYR A N 4
ATOM 3956 C CA . TYR A 1 36 ? -1.879 -3.931 1.136 1.00 0.00 36 TYR A CA 4
ATOM 3957 C C . TYR A 1 36 ? -1.173 -3.247 -0.037 1.00 0.00 36 TYR A C 4
ATOM 3958 O O . TYR A 1 36 ? -1.609 -3.365 -1.181 1.00 0.00 36 TYR A O 4
ATOM 3976 N N . VAL A 1 37 ? -0.097 -2.547 0.289 1.00 0.00 37 VAL A N 4
ATOM 3977 C CA . VAL A 1 37 ? 0.673 -1.843 -0.724 1.00 0.00 37 VAL A CA 4
ATOM 3978 C C . VAL A 1 37 ? 1.617 -2.828 -1.415 1.00 0.00 37 VAL A C 4
ATOM 3979 O O . VAL A 1 37 ? 2.477 -3.426 -0.771 1.00 0.00 37 VAL A O 4
ATOM 3992 N N . THR A 1 38 ? 1.425 -2.966 -2.720 1.00 0.00 38 THR A N 4
ATOM 3993 C CA . THR A 1 38 ? 2.249 -3.867 -3.506 1.00 0.00 38 THR A CA 4
ATOM 3994 C C . THR A 1 38 ? 3.236 -3.075 -4.366 1.00 0.00 38 THR A C 4
ATOM 3995 O O . THR A 1 38 ? 4.413 -3.420 -4.444 1.00 0.00 38 THR A O 4
ATOM 4006 N N . ARG A 1 39 ? 2.717 -2.028 -4.991 1.00 0.00 39 ARG A N 4
ATOM 4007 C CA . ARG A 1 39 ? 3.537 -1.184 -5.843 1.00 0.00 39 ARG A CA 4
ATOM 4008 C C . ARG A 1 39 ? 4.542 -0.396 -5.000 1.00 0.00 39 ARG A C 4
ATOM 4009 O O . ARG A 1 39 ? 5.737 -0.690 -5.017 1.00 0.00 39 ARG A O 4
ATOM 4030 N N . VAL A 1 40 ? 4.022 0.589 -4.283 1.00 0.00 40 VAL A N 4
ATOM 4031 C CA . VAL A 1 40 ? 4.858 1.421 -3.436 1.00 0.00 40 VAL A CA 4
ATOM 4032 C C . VAL A 1 40 ? 5.640 2.406 -4.308 1.00 0.00 40 VAL A C 4
ATOM 4033 O O . VAL A 1 40 ? 6.822 2.201 -4.576 1.00 0.00 40 VAL A O 4
ATOM 4046 N N . GLU A 1 41 ? 4.946 3.456 -4.724 1.00 0.00 41 GLU A N 4
ATOM 4047 C CA . GLU A 1 41 ? 5.561 4.474 -5.559 1.00 0.00 41 GLU A CA 4
ATOM 4048 C C . GLU A 1 41 ? 5.865 5.725 -4.734 1.00 0.00 41 GLU A C 4
ATOM 4049 O O . GLU A 1 41 ? 5.175 6.012 -3.758 1.00 0.00 41 GLU A O 4
ATOM 4061 N N . GLU A 1 42 ? 6.899 6.437 -5.158 1.00 0.00 42 GLU A N 4
ATOM 4062 C CA . GLU A 1 42 ? 7.303 7.652 -4.469 1.00 0.00 42 GLU A CA 4
ATOM 4063 C C . GLU A 1 42 ? 6.782 8.883 -5.214 1.00 0.00 42 GLU A C 4
ATOM 4064 O O . GLU A 1 42 ? 6.945 10.010 -4.749 1.00 0.00 42 GLU A O 4
ATOM 4076 N N . GLY A 1 43 ? 6.163 8.625 -6.357 1.00 0.00 43 GLY A N 4
ATOM 4077 C CA . GLY A 1 43 ? 5.616 9.698 -7.170 1.00 0.00 43 GLY A CA 4
ATOM 4078 C C . GLY A 1 43 ? 4.614 10.535 -6.372 1.00 0.00 43 GLY A C 4
ATOM 4079 O O . GLY A 1 43 ? 4.662 11.763 -6.405 1.00 0.00 43 GLY A O 4
ATOM 4083 N N . GLY A 1 44 ? 3.731 9.835 -5.676 1.00 0.00 44 GLY A N 4
ATOM 4084 C CA . GLY A 1 44 ? 2.719 10.498 -4.870 1.00 0.00 44 GLY A CA 4
ATOM 4085 C C . GLY A 1 44 ? 1.555 9.554 -4.565 1.00 0.00 44 GLY A C 4
ATOM 4086 O O . GLY A 1 44 ? 0.918 9.665 -3.519 1.00 0.00 44 GLY A O 4
ATOM 4090 N N . TRP A 1 45 ? 1.313 8.645 -5.498 1.00 0.00 45 TRP A N 4
ATOM 4091 C CA . TRP A 1 45 ? 0.236 7.681 -5.343 1.00 0.00 45 TRP A CA 4
ATOM 4092 C C . TRP A 1 45 ? 0.850 6.355 -4.889 1.00 0.00 45 TRP A C 4
ATOM 4093 O O . TRP A 1 45 ? 2.041 6.119 -5.087 1.00 0.00 45 TRP A O 4
ATOM 4114 N N . TRP A 1 46 ? 0.009 5.525 -4.290 1.00 0.00 46 TRP A N 4
ATOM 4115 C CA . TRP A 1 46 ? 0.455 4.229 -3.808 1.00 0.00 46 TRP A CA 4
ATOM 4116 C C . TRP A 1 46 ? -0.563 3.181 -4.260 1.00 0.00 46 TRP A C 4
ATOM 4117 O O . TRP A 1 46 ? -1.760 3.327 -4.017 1.00 0.00 46 TRP A O 4
ATOM 4138 N N . GLU A 1 47 ? -0.051 2.145 -4.910 1.00 0.00 47 GLU A N 4
ATOM 4139 C CA . GLU A 1 47 ? -0.901 1.073 -5.397 1.00 0.00 47 GLU A CA 4
ATOM 4140 C C . GLU A 1 47 ? -0.841 -0.126 -4.448 1.00 0.00 47 GLU A C 4
ATOM 4141 O O . GLU A 1 47 ? 0.229 -0.688 -4.220 1.00 0.00 47 GLU A O 4
ATOM 4153 N N . GLY A 1 48 ? -2.002 -0.481 -3.921 1.00 0.00 48 GLY A N 4
ATOM 4154 C CA . GLY A 1 48 ? -2.095 -1.604 -3.002 1.00 0.00 48 GLY A CA 4
ATOM 4155 C C . GLY A 1 48 ? -3.348 -2.437 -3.279 1.00 0.00 48 GLY A C 4
ATOM 4156 O O . GLY A 1 48 ? -3.869 -2.431 -4.393 1.00 0.00 48 GLY A O 4
ATOM 4160 N N . THR A 1 49 ? -3.797 -3.133 -2.245 1.00 0.00 49 THR A N 4
ATOM 4161 C CA . THR A 1 49 ? -4.979 -3.970 -2.363 1.00 0.00 49 THR A CA 4
ATOM 4162 C C . THR A 1 49 ? -5.826 -3.878 -1.092 1.00 0.00 49 THR A C 4
ATOM 4163 O O . THR A 1 49 ? -5.299 -3.961 0.017 1.00 0.00 49 THR A O 4
ATOM 4174 N N . LEU A 1 50 ? -7.124 -3.710 -1.294 1.00 0.00 50 LEU A N 4
ATOM 4175 C CA . LEU A 1 50 ? -8.049 -3.605 -0.179 1.00 0.00 50 LEU A CA 4
ATOM 4176 C C . LEU A 1 50 ? -8.947 -4.843 -0.149 1.00 0.00 50 LEU A C 4
ATOM 4177 O O . LEU A 1 50 ? -8.982 -5.612 -1.109 1.00 0.00 50 LEU A O 4
ATOM 4193 N N . ASN A 1 51 ? -9.652 -4.997 0.962 1.00 0.00 51 ASN A N 4
ATOM 4194 C CA . ASN A 1 51 ? -10.547 -6.129 1.129 1.00 0.00 51 ASN A CA 4
ATOM 4195 C C . ASN A 1 51 ? -11.378 -6.309 -0.143 1.00 0.00 51 ASN A C 4
ATOM 4196 O O . ASN A 1 51 ? -12.430 -5.690 -0.295 1.00 0.00 51 ASN A O 4
ATOM 4207 N N . GLY A 1 52 ? -10.875 -7.159 -1.026 1.00 0.00 52 GLY A N 4
ATOM 4208 C CA . GLY A 1 52 ? -11.557 -7.428 -2.280 1.00 0.00 52 GLY A CA 4
ATOM 4209 C C . GLY A 1 52 ? -11.609 -6.175 -3.156 1.00 0.00 52 GLY A C 4
ATOM 4210 O O . GLY A 1 52 ? -12.528 -6.008 -3.956 1.00 0.00 52 GLY A O 4
ATOM 4214 N N . ARG A 1 53 ? -10.608 -5.324 -2.976 1.00 0.00 53 ARG A N 4
ATOM 4215 C CA . ARG A 1 53 ? -10.528 -4.091 -3.740 1.00 0.00 53 ARG A CA 4
ATOM 4216 C C . ARG A 1 53 ? -9.109 -3.890 -4.276 1.00 0.00 53 ARG A C 4
ATOM 4217 O O . ARG A 1 53 ? -8.188 -4.607 -3.887 1.00 0.00 53 ARG A O 4
ATOM 4238 N N . THR A 1 54 ? -8.977 -2.912 -5.160 1.00 0.00 54 THR A N 4
ATOM 4239 C CA . THR A 1 54 ? -7.686 -2.608 -5.753 1.00 0.00 54 THR A CA 4
ATOM 4240 C C . THR A 1 54 ? -7.680 -1.186 -6.317 1.00 0.00 54 THR A C 4
ATOM 4241 O O . THR A 1 54 ? -8.728 -0.548 -6.415 1.00 0.00 54 THR A O 4
ATOM 4252 N N . GLY A 1 55 ? -6.489 -0.730 -6.675 1.00 0.00 55 GLY A N 4
ATOM 4253 C CA . GLY A 1 55 ? -6.333 0.605 -7.227 1.00 0.00 55 GLY A CA 4
ATOM 4254 C C . GLY A 1 55 ? -5.189 1.352 -6.539 1.00 0.00 55 GLY A C 4
ATOM 4255 O O . GLY A 1 55 ? -4.412 0.757 -5.795 1.00 0.00 55 GLY A O 4
ATOM 4259 N N . TRP A 1 56 ? -5.121 2.647 -6.814 1.00 0.00 56 TRP A N 4
ATOM 4260 C CA . TRP A 1 56 ? -4.086 3.483 -6.231 1.00 0.00 56 TRP A CA 4
ATOM 4261 C C . TRP A 1 56 ? -4.731 4.351 -5.149 1.00 0.00 56 TRP A C 4
ATOM 4262 O O . TRP A 1 56 ? -5.955 4.452 -5.079 1.00 0.00 56 TRP A O 4
ATOM 4283 N N . PHE A 1 57 ? -3.880 4.955 -4.334 1.00 0.00 57 PHE A N 4
ATOM 4284 C CA . PHE A 1 57 ? -4.351 5.812 -3.260 1.00 0.00 57 PHE A CA 4
ATOM 4285 C C . PHE A 1 57 ? -3.187 6.541 -2.588 1.00 0.00 57 PHE A C 4
ATOM 4286 O O . PHE A 1 57 ? -2.033 6.137 -2.726 1.00 0.00 57 PHE A O 4
ATOM 4303 N N . PRO A 1 58 ? -3.538 7.633 -1.856 1.00 0.00 58 PRO A N 4
ATOM 4304 C CA . PRO A 1 58 ? -2.534 8.423 -1.163 1.00 0.00 58 PRO A CA 4
ATOM 4305 C C . PRO A 1 58 ? -2.037 7.700 0.091 1.00 0.00 58 PRO A C 4
ATOM 4306 O O . PRO A 1 58 ? -2.829 7.345 0.962 1.00 0.00 58 PRO A O 4
ATOM 4317 N N . SER A 1 59 ? -0.728 7.504 0.141 1.00 0.00 59 SER A N 4
ATOM 4318 C CA . SER A 1 59 ? -0.115 6.829 1.273 1.00 0.00 59 SER A CA 4
ATOM 4319 C C . SER A 1 59 ? 0.078 7.815 2.427 1.00 0.00 59 SER A C 4
ATOM 4320 O O . SER A 1 59 ? 0.181 7.409 3.584 1.00 0.00 59 SER A O 4
ATOM 4328 N N . ASN A 1 60 ? 0.121 9.091 2.072 1.00 0.00 60 ASN A N 4
ATOM 4329 C CA . ASN A 1 60 ? 0.300 10.137 3.065 1.00 0.00 60 ASN A CA 4
ATOM 4330 C C . ASN A 1 60 ? -0.955 10.232 3.933 1.00 0.00 60 ASN A C 4
ATOM 4331 O O . ASN A 1 60 ? -0.868 10.482 5.134 1.00 0.00 60 ASN A O 4
ATOM 4342 N N . TYR A 1 61 ? -2.096 10.027 3.291 1.00 0.00 61 TYR A N 4
ATOM 4343 C CA . TYR A 1 61 ? -3.369 10.086 3.989 1.00 0.00 61 TYR A CA 4
ATOM 4344 C C . TYR A 1 61 ? -3.517 8.913 4.960 1.00 0.00 61 TYR A C 4
ATOM 4345 O O . TYR A 1 61 ? -3.612 9.112 6.170 1.00 0.00 61 TYR A O 4
ATOM 4363 N N . VAL A 1 62 ? -3.531 7.716 4.394 1.00 0.00 62 VAL A N 4
ATOM 4364 C CA . VAL A 1 62 ? -3.665 6.510 5.195 1.00 0.00 62 VAL A CA 4
ATOM 4365 C C . VAL A 1 62 ? -2.456 6.383 6.124 1.00 0.00 62 VAL A C 4
ATOM 4366 O O . VAL A 1 62 ? -1.381 6.897 5.823 1.00 0.00 62 VAL A O 4
ATOM 4379 N N . ARG A 1 63 ? -2.674 5.696 7.235 1.00 0.00 63 ARG A N 4
ATOM 4380 C CA . ARG A 1 63 ? -1.616 5.495 8.211 1.00 0.00 63 ARG A CA 4
ATOM 4381 C C . ARG A 1 63 ? -0.944 4.138 7.993 1.00 0.00 63 ARG A C 4
ATOM 4382 O O . ARG A 1 63 ? -1.539 3.233 7.410 1.00 0.00 63 ARG A O 4
ATOM 4403 N N . GLU A 1 64 ? 0.287 4.039 8.473 1.00 0.00 64 GLU A N 4
ATOM 4404 C CA . GLU A 1 64 ? 1.047 2.808 8.337 1.00 0.00 64 GLU A CA 4
ATOM 4405 C C . GLU A 1 64 ? 1.007 2.014 9.644 1.00 0.00 64 GLU A C 4
ATOM 4406 O O . GLU A 1 64 ? 1.135 2.586 10.726 1.00 0.00 64 GLU A O 4
ATOM 4418 N N . ILE A 1 65 ? 0.831 0.709 9.501 1.00 0.00 65 ILE A N 4
ATOM 4419 C CA . ILE A 1 65 ? 0.773 -0.170 10.657 1.00 0.00 65 ILE A CA 4
ATOM 4420 C C . ILE A 1 65 ? 2.099 -0.921 10.789 1.00 0.00 65 ILE A C 4
ATOM 4421 O O . ILE A 1 65 ? 2.615 -1.089 11.893 1.00 0.00 65 ILE A O 4
ATOM 4437 N N . LYS A 1 66 ? 2.614 -1.352 9.647 1.00 0.00 66 LYS A N 4
ATOM 4438 C CA . LYS A 1 66 ? 3.871 -2.080 9.620 1.00 0.00 66 LYS A CA 4
ATOM 4439 C C . LYS A 1 66 ? 5.007 -1.146 10.041 1.00 0.00 66 LYS A C 4
ATOM 4440 O O . LYS A 1 66 ? 5.371 -0.233 9.300 1.00 0.00 66 LYS A O 4
ATOM 4459 N N . SER A 1 67 ? 5.535 -1.405 11.227 1.00 0.00 67 SER A N 4
ATOM 4460 C CA . SER A 1 67 ? 6.623 -0.597 11.756 1.00 0.00 67 SER A CA 4
ATOM 4461 C C . SER A 1 67 ? 7.957 -1.081 11.186 1.00 0.00 67 SER A C 4
ATOM 4462 O O . SER A 1 67 ? 8.974 -0.400 11.312 1.00 0.00 67 SER A O 4
ATOM 4470 N N . SER A 1 68 ? 7.912 -2.254 10.571 1.00 0.00 68 SER A N 4
ATOM 4471 C CA . SER A 1 68 ? 9.106 -2.837 9.982 1.00 0.00 68 SER A CA 4
ATOM 4472 C C . SER A 1 68 ? 9.207 -2.442 8.507 1.00 0.00 68 SER A C 4
ATOM 4473 O O . SER A 1 68 ? 10.228 -2.685 7.865 1.00 0.00 68 SER A O 4
ATOM 4481 N N . GLU A 1 69 ? 8.136 -1.840 8.014 1.00 0.00 69 GLU A N 4
ATOM 4482 C CA . GLU A 1 69 ? 8.092 -1.408 6.626 1.00 0.00 69 GLU A CA 4
ATOM 4483 C C . GLU A 1 69 ? 8.634 0.017 6.497 1.00 0.00 69 GLU A C 4
ATOM 4484 O O . GLU A 1 69 ? 9.283 0.349 5.506 1.00 0.00 69 GLU A O 4
ATOM 4496 N N . ARG A 1 70 ? 8.348 0.819 7.510 1.00 0.00 70 ARG A N 4
ATOM 4497 C CA . ARG A 1 70 ? 8.799 2.201 7.521 1.00 0.00 70 ARG A CA 4
ATOM 4498 C C . ARG A 1 70 ? 10.321 2.262 7.659 1.00 0.00 70 ARG A C 4
ATOM 4499 O O . ARG A 1 70 ? 10.978 3.058 6.990 1.00 0.00 70 ARG A O 4
ATOM 4520 N N . SER A 1 71 ? 10.839 1.409 8.532 1.00 0.00 71 SER A N 4
ATOM 4521 C CA . SER A 1 71 ? 12.271 1.356 8.766 1.00 0.00 71 SER A CA 4
ATOM 4522 C C . SER A 1 71 ? 12.912 0.308 7.855 1.00 0.00 71 SER A C 4
ATOM 4523 O O . SER A 1 71 ? 14.062 -0.078 8.059 1.00 0.00 71 SER A O 4
ATOM 4531 N N . GLY A 1 72 ? 12.140 -0.124 6.868 1.00 0.00 72 GLY A N 4
ATOM 4532 C CA . GLY A 1 72 ? 12.618 -1.120 5.925 1.00 0.00 72 GLY A CA 4
ATOM 4533 C C . GLY A 1 72 ? 11.632 -1.297 4.768 1.00 0.00 72 GLY A C 4
ATOM 4534 O O . GLY A 1 72 ? 10.625 -1.991 4.905 1.00 0.00 72 GLY A O 4
ATOM 4538 N N . PRO A 1 73 ? 11.964 -0.640 3.624 1.00 0.00 73 PRO A N 4
ATOM 4539 C CA . PRO A 1 73 ? 11.120 -0.719 2.443 1.00 0.00 73 PRO A CA 4
ATOM 4540 C C . PRO A 1 73 ? 11.271 -2.074 1.751 1.00 0.00 73 PRO A C 4
ATOM 4541 O O . PRO A 1 73 ? 11.873 -2.165 0.682 1.00 0.00 73 PRO A O 4
ATOM 4552 N N . SER A 1 74 ? 10.713 -3.093 2.387 1.00 0.00 74 SER A N 4
ATOM 4553 C CA . SER A 1 74 ? 10.777 -4.440 1.845 1.00 0.00 74 SER A CA 4
ATOM 4554 C C . SER A 1 74 ? 12.143 -5.061 2.147 1.00 0.00 74 SER A C 4
ATOM 4555 O O . SER A 1 74 ? 13.050 -5.008 1.319 1.00 0.00 74 SER A O 4
ATOM 4563 N N . SER A 1 75 ? 12.246 -5.634 3.337 1.00 0.00 75 SER A N 4
ATOM 4564 C CA . SER A 1 75 ? 13.485 -6.265 3.758 1.00 0.00 75 SER A CA 4
ATOM 4565 C C . SER A 1 75 ? 13.213 -7.698 4.221 1.00 0.00 75 SER A C 4
ATOM 4566 O O . SER A 1 75 ? 12.120 -8.003 4.698 1.00 0.00 75 SER A O 4
ATOM 4574 N N . GLY A 1 76 ? 14.225 -8.539 4.065 1.00 0.00 76 GLY A N 4
ATOM 4575 C CA . GLY A 1 76 ? 14.108 -9.932 4.462 1.00 0.00 76 GLY A CA 4
ATOM 4576 C C . GLY A 1 76 ? 13.301 -10.069 5.754 1.00 0.00 76 GLY A C 4
ATOM 4577 O O . GLY A 1 76 ? 13.844 -10.437 6.795 1.00 0.00 76 GLY A O 4
ATOM 4581 N N . GLY A 1 1 ? 10.159 -28.305 -11.464 1.00 0.00 1 GLY A N 5
ATOM 4582 C CA . GLY A 1 1 ? 9.176 -27.836 -12.426 1.00 0.00 1 GLY A CA 5
ATOM 4583 C C . GLY A 1 1 ? 9.170 -26.307 -12.500 1.00 0.00 1 GLY A C 5
ATOM 4584 O O . GLY A 1 1 ? 9.459 -25.633 -11.513 1.00 0.00 1 GLY A O 5
ATOM 4588 N N . SER A 1 2 ? 8.837 -25.805 -13.680 1.00 0.00 2 SER A N 5
ATOM 4589 C CA . SER A 1 2 ? 8.788 -24.369 -13.896 1.00 0.00 2 SER A CA 5
ATOM 4590 C C . SER A 1 2 ? 7.335 -23.909 -14.028 1.00 0.00 2 SER A C 5
ATOM 4591 O O . SER A 1 2 ? 6.526 -24.574 -14.672 1.00 0.00 2 SER A O 5
ATOM 4599 N N . SER A 1 3 ? 7.049 -22.773 -13.408 1.00 0.00 3 SER A N 5
ATOM 4600 C CA . SER A 1 3 ? 5.707 -22.215 -13.449 1.00 0.00 3 SER A CA 5
ATOM 4601 C C . SER A 1 3 ? 5.776 -20.703 -13.668 1.00 0.00 3 SER A C 5
ATOM 4602 O O . SER A 1 3 ? 5.232 -20.189 -14.644 1.00 0.00 3 SER A O 5
ATOM 4610 N N . GLY A 1 4 ? 6.449 -20.033 -12.744 1.00 0.00 4 GLY A N 5
ATOM 4611 C CA . GLY A 1 4 ? 6.596 -18.589 -12.825 1.00 0.00 4 GLY A CA 5
ATOM 4612 C C . GLY A 1 4 ? 7.504 -18.068 -11.710 1.00 0.00 4 GLY A C 5
ATOM 4613 O O . GLY A 1 4 ? 8.606 -18.578 -11.511 1.00 0.00 4 GLY A O 5
ATOM 4617 N N . SER A 1 5 ? 7.009 -17.058 -11.010 1.00 0.00 5 SER A N 5
ATOM 4618 C CA . SER A 1 5 ? 7.761 -16.461 -9.920 1.00 0.00 5 SER A CA 5
ATOM 4619 C C . SER A 1 5 ? 6.847 -15.569 -9.078 1.00 0.00 5 SER A C 5
ATOM 4620 O O . SER A 1 5 ? 5.876 -15.013 -9.589 1.00 0.00 5 SER A O 5
ATOM 4628 N N . SER A 1 6 ? 7.191 -15.459 -7.804 1.00 0.00 6 SER A N 5
ATOM 4629 C CA . SER A 1 6 ? 6.413 -14.643 -6.887 1.00 0.00 6 SER A CA 5
ATOM 4630 C C . SER A 1 6 ? 7.344 -13.768 -6.046 1.00 0.00 6 SER A C 5
ATOM 4631 O O . SER A 1 6 ? 8.305 -14.263 -5.460 1.00 0.00 6 SER A O 5
ATOM 4639 N N . GLY A 1 7 ? 7.025 -12.482 -6.013 1.00 0.00 7 GLY A N 5
ATOM 4640 C CA . GLY A 1 7 ? 7.822 -11.534 -5.254 1.00 0.00 7 GLY A CA 5
ATOM 4641 C C . GLY A 1 7 ? 6.950 -10.404 -4.701 1.00 0.00 7 GLY A C 5
ATOM 4642 O O . GLY A 1 7 ? 5.881 -10.655 -4.144 1.00 0.00 7 GLY A O 5
ATOM 4646 N N . SER A 1 8 ? 7.437 -9.184 -4.873 1.00 0.00 8 SER A N 5
ATOM 4647 C CA . SER A 1 8 ? 6.715 -8.017 -4.398 1.00 0.00 8 SER A CA 5
ATOM 4648 C C . SER A 1 8 ? 6.540 -8.091 -2.880 1.00 0.00 8 SER A C 5
ATOM 4649 O O . SER A 1 8 ? 6.594 -9.173 -2.298 1.00 0.00 8 SER A O 5
ATOM 4657 N N . HIS A 1 9 ? 6.335 -6.926 -2.282 1.00 0.00 9 HIS A N 5
ATOM 4658 C CA . HIS A 1 9 ? 6.151 -6.846 -0.842 1.00 0.00 9 HIS A CA 5
ATOM 4659 C C . HIS A 1 9 ? 4.694 -6.498 -0.530 1.00 0.00 9 HIS A C 5
ATOM 4660 O O . HIS A 1 9 ? 3.883 -6.330 -1.438 1.00 0.00 9 HIS A O 5
ATOM 4674 N N . GLN A 1 10 ? 4.408 -6.398 0.760 1.00 0.00 10 GLN A N 5
ATOM 4675 C CA . GLN A 1 10 ? 3.063 -6.072 1.204 1.00 0.00 10 GLN A CA 5
ATOM 4676 C C . GLN A 1 10 ? 3.117 -5.124 2.405 1.00 0.00 10 GLN A C 5
ATOM 4677 O O . GLN A 1 10 ? 3.637 -5.482 3.460 1.00 0.00 10 GLN A O 5
ATOM 4691 N N . LEU A 1 11 ? 2.569 -3.934 2.204 1.00 0.00 11 LEU A N 5
ATOM 4692 C CA . LEU A 1 11 ? 2.548 -2.933 3.256 1.00 0.00 11 LEU A CA 5
ATOM 4693 C C . LEU A 1 11 ? 1.132 -2.828 3.825 1.00 0.00 11 LEU A C 5
ATOM 4694 O O . LEU A 1 11 ? 0.188 -2.517 3.098 1.00 0.00 11 LEU A O 5
ATOM 4710 N N . ILE A 1 12 ? 1.026 -3.092 5.118 1.00 0.00 12 ILE A N 5
ATOM 4711 C CA . ILE A 1 12 ? -0.259 -3.031 5.793 1.00 0.00 12 ILE A CA 5
ATOM 4712 C C . ILE A 1 12 ? -0.477 -1.618 6.339 1.00 0.00 12 ILE A C 5
ATOM 4713 O O . ILE A 1 12 ? 0.170 -1.215 7.304 1.00 0.00 12 ILE A O 5
ATOM 4729 N N . VAL A 1 13 ? -1.391 -0.905 5.697 1.00 0.00 13 VAL A N 5
ATOM 4730 C CA . VAL A 1 13 ? -1.702 0.454 6.106 1.00 0.00 13 VAL A CA 5
ATOM 4731 C C . VAL A 1 13 ? -3.219 0.611 6.228 1.00 0.00 13 VAL A C 5
ATOM 4732 O O . VAL A 1 13 ? -3.970 0.050 5.431 1.00 0.00 13 VAL A O 5
ATOM 4745 N N . LYS A 1 14 ? -3.624 1.375 7.231 1.00 0.00 14 LYS A N 5
ATOM 4746 C CA . LYS A 1 14 ? -5.039 1.613 7.467 1.00 0.00 14 LYS A CA 5
ATOM 4747 C C . LYS A 1 14 ? -5.396 3.028 7.010 1.00 0.00 14 LYS A C 5
ATOM 4748 O O . LYS A 1 14 ? -4.609 3.957 7.181 1.00 0.00 14 LYS A O 5
ATOM 4767 N N . ALA A 1 15 ? -6.585 3.147 6.437 1.00 0.00 15 ALA A N 5
ATOM 4768 C CA . ALA A 1 15 ? -7.058 4.434 5.953 1.00 0.00 15 ALA A CA 5
ATOM 4769 C C . ALA A 1 15 ? -7.141 5.414 7.125 1.00 0.00 15 ALA A C 5
ATOM 4770 O O . ALA A 1 15 ? -6.849 5.053 8.265 1.00 0.00 15 ALA A O 5
ATOM 4777 N N . ARG A 1 16 ? -7.538 6.637 6.805 1.00 0.00 16 ARG A N 5
ATOM 4778 C CA . ARG A 1 16 ? -7.663 7.673 7.816 1.00 0.00 16 ARG A CA 5
ATOM 4779 C C . ARG A 1 16 ? -9.127 8.093 7.967 1.00 0.00 16 ARG A C 5
ATOM 4780 O O . ARG A 1 16 ? -9.661 8.105 9.076 1.00 0.00 16 ARG A O 5
ATOM 4801 N N . PHE A 1 17 ? -9.733 8.429 6.839 1.00 0.00 17 PHE A N 5
ATOM 4802 C CA . PHE A 1 17 ? -11.123 8.850 6.832 1.00 0.00 17 PHE A CA 5
ATOM 4803 C C . PHE A 1 17 ? -11.815 8.435 5.531 1.00 0.00 17 PHE A C 5
ATOM 4804 O O . PHE A 1 17 ? -11.190 7.844 4.652 1.00 0.00 17 PHE A O 5
ATOM 4821 N N . ASN A 1 18 ? -13.097 8.763 5.450 1.00 0.00 18 ASN A N 5
ATOM 4822 C CA . ASN A 1 18 ? -13.879 8.433 4.272 1.00 0.00 18 ASN A CA 5
ATOM 4823 C C . ASN A 1 18 ? -13.185 8.994 3.029 1.00 0.00 18 ASN A C 5
ATOM 4824 O O . ASN A 1 18 ? -13.147 10.207 2.829 1.00 0.00 18 ASN A O 5
ATOM 4835 N N . PHE A 1 19 ? -12.652 8.084 2.226 1.00 0.00 19 PHE A N 5
ATOM 4836 C CA . PHE A 1 19 ? -11.961 8.473 1.009 1.00 0.00 19 PHE A CA 5
ATOM 4837 C C . PHE A 1 19 ? -12.701 7.962 -0.229 1.00 0.00 19 PHE A C 5
ATOM 4838 O O . PHE A 1 19 ? -13.038 6.782 -0.312 1.00 0.00 19 PHE A O 5
ATOM 4855 N N . LYS A 1 20 ? -12.932 8.876 -1.160 1.00 0.00 20 LYS A N 5
ATOM 4856 C CA . LYS A 1 20 ? -13.627 8.533 -2.389 1.00 0.00 20 LYS A CA 5
ATOM 4857 C C . LYS A 1 20 ? -12.608 8.398 -3.524 1.00 0.00 20 LYS A C 5
ATOM 4858 O O . LYS A 1 20 ? -11.668 9.185 -3.616 1.00 0.00 20 LYS A O 5
ATOM 4877 N N . GLN A 1 21 ? -12.831 7.394 -4.358 1.00 0.00 21 GLN A N 5
ATOM 4878 C CA . GLN A 1 21 ? -11.945 7.145 -5.484 1.00 0.00 21 GLN A CA 5
ATOM 4879 C C . GLN A 1 21 ? -12.354 8.005 -6.682 1.00 0.00 21 GLN A C 5
ATOM 4880 O O . GLN A 1 21 ? -13.541 8.239 -6.906 1.00 0.00 21 GLN A O 5
ATOM 4894 N N . THR A 1 22 ? -11.349 8.452 -7.419 1.00 0.00 22 THR A N 5
ATOM 4895 C CA . THR A 1 22 ? -11.589 9.281 -8.589 1.00 0.00 22 THR A CA 5
ATOM 4896 C C . THR A 1 22 ? -12.215 8.450 -9.711 1.00 0.00 22 THR A C 5
ATOM 4897 O O . THR A 1 22 ? -12.817 8.999 -10.632 1.00 0.00 22 THR A O 5
ATOM 4908 N N . ASN A 1 23 ? -12.051 7.139 -9.596 1.00 0.00 23 ASN A N 5
ATOM 4909 C CA . ASN A 1 23 ? -12.592 6.228 -10.590 1.00 0.00 23 ASN A CA 5
ATOM 4910 C C . ASN A 1 23 ? -12.381 4.787 -10.123 1.00 0.00 23 ASN A C 5
ATOM 4911 O O . ASN A 1 23 ? -11.530 4.524 -9.273 1.00 0.00 23 ASN A O 5
ATOM 4922 N N . GLU A 1 24 ? -13.169 3.891 -10.697 1.00 0.00 24 GLU A N 5
ATOM 4923 C CA . GLU A 1 24 ? -13.080 2.482 -10.349 1.00 0.00 24 GLU A CA 5
ATOM 4924 C C . GLU A 1 24 ? -11.653 1.973 -10.564 1.00 0.00 24 GLU A C 5
ATOM 4925 O O . GLU A 1 24 ? -11.265 0.949 -10.003 1.00 0.00 24 GLU A O 5
ATOM 4937 N N . ASP A 1 25 ? -10.912 2.710 -11.378 1.00 0.00 25 ASP A N 5
ATOM 4938 C CA . ASP A 1 25 ? -9.537 2.346 -11.674 1.00 0.00 25 ASP A CA 5
ATOM 4939 C C . ASP A 1 25 ? -8.697 2.468 -10.400 1.00 0.00 25 ASP A C 5
ATOM 4940 O O . ASP A 1 25 ? -7.874 1.600 -10.110 1.00 0.00 25 ASP A O 5
ATOM 4949 N N . GLU A 1 26 ? -8.933 3.551 -9.676 1.00 0.00 26 GLU A N 5
ATOM 4950 C CA . GLU A 1 26 ? -8.207 3.798 -8.440 1.00 0.00 26 GLU A CA 5
ATOM 4951 C C . GLU A 1 26 ? -8.831 3.002 -7.291 1.00 0.00 26 GLU A C 5
ATOM 4952 O O . GLU A 1 26 ? -9.853 2.342 -7.471 1.00 0.00 26 GLU A O 5
ATOM 4964 N N . LEU A 1 27 ? -8.189 3.091 -6.135 1.00 0.00 27 LEU A N 5
ATOM 4965 C CA . LEU A 1 27 ? -8.668 2.388 -4.958 1.00 0.00 27 LEU A CA 5
ATOM 4966 C C . LEU A 1 27 ? -9.654 3.279 -4.203 1.00 0.00 27 LEU A C 5
ATOM 4967 O O . LEU A 1 27 ? -9.699 4.489 -4.425 1.00 0.00 27 LEU A O 5
ATOM 4983 N N . SER A 1 28 ? -10.422 2.649 -3.326 1.00 0.00 28 SER A N 5
ATOM 4984 C CA . SER A 1 28 ? -11.406 3.371 -2.537 1.00 0.00 28 SER A CA 5
ATOM 4985 C C . SER A 1 28 ? -11.449 2.809 -1.114 1.00 0.00 28 SER A C 5
ATOM 4986 O O . SER A 1 28 ? -11.495 1.595 -0.922 1.00 0.00 28 SER A O 5
ATOM 4994 N N . VAL A 1 29 ? -11.433 3.720 -0.152 1.00 0.00 29 VAL A N 5
ATOM 4995 C CA . VAL A 1 29 ? -11.469 3.332 1.248 1.00 0.00 29 VAL A CA 5
ATOM 4996 C C . VAL A 1 29 ? -12.373 4.296 2.017 1.00 0.00 29 VAL A C 5
ATOM 4997 O O . VAL A 1 29 ? -12.495 5.464 1.651 1.00 0.00 29 VAL A O 5
ATOM 5010 N N . CYS A 1 30 ? -12.984 3.773 3.070 1.00 0.00 30 CYS A N 5
ATOM 5011 C CA . CYS A 1 30 ? -13.873 4.573 3.894 1.00 0.00 30 CYS A CA 5
ATOM 5012 C C . CYS A 1 30 ? -13.220 4.759 5.265 1.00 0.00 30 CYS A C 5
ATOM 5013 O O . CYS A 1 30 ? -12.666 5.818 5.555 1.00 0.00 30 CYS A O 5
ATOM 5021 N N . LYS A 1 31 ? -13.307 3.712 6.073 1.00 0.00 31 LYS A N 5
ATOM 5022 C CA . LYS A 1 31 ? -12.731 3.746 7.407 1.00 0.00 31 LYS A CA 5
ATOM 5023 C C . LYS A 1 31 ? -12.365 2.324 7.836 1.00 0.00 31 LYS A C 5
ATOM 5024 O O . LYS A 1 31 ? -13.022 1.363 7.437 1.00 0.00 31 LYS A O 5
ATOM 5043 N N . GLY A 1 32 ? -11.319 2.234 8.645 1.00 0.00 32 GLY A N 5
ATOM 5044 C CA . GLY A 1 32 ? -10.858 0.945 9.132 1.00 0.00 32 GLY A CA 5
ATOM 5045 C C . GLY A 1 32 ? -10.842 -0.093 8.008 1.00 0.00 32 GLY A C 5
ATOM 5046 O O . GLY A 1 32 ? -11.589 -1.069 8.048 1.00 0.00 32 GLY A O 5
ATOM 5050 N N . ASP A 1 33 ? -9.981 0.154 7.031 1.00 0.00 33 ASP A N 5
ATOM 5051 C CA . ASP A 1 33 ? -9.857 -0.747 5.897 1.00 0.00 33 ASP A CA 5
ATOM 5052 C C . ASP A 1 33 ? -8.377 -0.942 5.567 1.00 0.00 33 ASP A C 5
ATOM 5053 O O . ASP A 1 33 ? -7.822 -0.222 4.738 1.00 0.00 33 ASP A O 5
ATOM 5062 N N . ILE A 1 34 ? -7.778 -1.919 6.232 1.00 0.00 34 ILE A N 5
ATOM 5063 C CA . ILE A 1 34 ? -6.372 -2.219 6.018 1.00 0.00 34 ILE A CA 5
ATOM 5064 C C . ILE A 1 34 ? -6.128 -2.461 4.528 1.00 0.00 34 ILE A C 5
ATOM 5065 O O . ILE A 1 34 ? -6.800 -3.287 3.912 1.00 0.00 34 ILE A O 5
ATOM 5081 N N . ILE A 1 35 ? -5.164 -1.727 3.992 1.00 0.00 35 ILE A N 5
ATOM 5082 C CA . ILE A 1 35 ? -4.822 -1.852 2.585 1.00 0.00 35 ILE A CA 5
ATOM 5083 C C . ILE A 1 35 ? -3.411 -2.429 2.457 1.00 0.00 35 ILE A C 5
ATOM 5084 O O . ILE A 1 35 ? -2.549 -2.161 3.291 1.00 0.00 35 ILE A O 5
ATOM 5100 N N . TYR A 1 36 ? -3.220 -3.212 1.405 1.00 0.00 36 TYR A N 5
ATOM 5101 C CA . TYR A 1 36 ? -1.929 -3.829 1.156 1.00 0.00 36 TYR A CA 5
ATOM 5102 C C . TYR A 1 36 ? -1.208 -3.147 -0.008 1.00 0.00 36 TYR A C 5
ATOM 5103 O O . TYR A 1 36 ? -1.633 -3.259 -1.157 1.00 0.00 36 TYR A O 5
ATOM 5121 N N . VAL A 1 37 ? -0.131 -2.452 0.330 1.00 0.00 37 VAL A N 5
ATOM 5122 C CA . VAL A 1 37 ? 0.652 -1.752 -0.673 1.00 0.00 37 VAL A CA 5
ATOM 5123 C C . VAL A 1 37 ? 1.625 -2.731 -1.331 1.00 0.00 37 VAL A C 5
ATOM 5124 O O . VAL A 1 37 ? 2.461 -3.329 -0.656 1.00 0.00 37 VAL A O 5
ATOM 5137 N N . THR A 1 38 ? 1.485 -2.865 -2.642 1.00 0.00 38 THR A N 5
ATOM 5138 C CA . THR A 1 38 ? 2.341 -3.762 -3.399 1.00 0.00 38 THR A CA 5
ATOM 5139 C C . THR A 1 38 ? 3.362 -2.965 -4.213 1.00 0.00 38 THR A C 5
ATOM 5140 O O . THR A 1 38 ? 4.540 -3.315 -4.253 1.00 0.00 38 THR A O 5
ATOM 5151 N N . ARG A 1 39 ? 2.872 -1.906 -4.841 1.00 0.00 39 ARG A N 5
ATOM 5152 C CA . ARG A 1 39 ? 3.728 -1.055 -5.652 1.00 0.00 39 ARG A CA 5
ATOM 5153 C C . ARG A 1 39 ? 4.663 -0.238 -4.759 1.00 0.00 39 ARG A C 5
ATOM 5154 O O . ARG A 1 39 ? 5.858 -0.521 -4.684 1.00 0.00 39 ARG A O 5
ATOM 5175 N N . VAL A 1 40 ? 4.085 0.759 -4.106 1.00 0.00 40 VAL A N 5
ATOM 5176 C CA . VAL A 1 40 ? 4.853 1.620 -3.222 1.00 0.00 40 VAL A CA 5
ATOM 5177 C C . VAL A 1 40 ? 5.653 2.620 -4.059 1.00 0.00 40 VAL A C 5
ATOM 5178 O O . VAL A 1 40 ? 6.854 2.447 -4.258 1.00 0.00 40 VAL A O 5
ATOM 5191 N N . GLU A 1 41 ? 4.953 3.644 -4.527 1.00 0.00 41 GLU A N 5
ATOM 5192 C CA . GLU A 1 41 ? 5.584 4.672 -5.337 1.00 0.00 41 GLU A CA 5
ATOM 5193 C C . GLU A 1 41 ? 5.808 5.938 -4.509 1.00 0.00 41 GLU A C 5
ATOM 5194 O O . GLU A 1 41 ? 5.046 6.223 -3.585 1.00 0.00 41 GLU A O 5
ATOM 5206 N N . GLU A 1 42 ? 6.855 6.666 -4.868 1.00 0.00 42 GLU A N 5
ATOM 5207 C CA . GLU A 1 42 ? 7.188 7.895 -4.170 1.00 0.00 42 GLU A CA 5
ATOM 5208 C C . GLU A 1 42 ? 6.702 9.108 -4.967 1.00 0.00 42 GLU A C 5
ATOM 5209 O O . GLU A 1 42 ? 6.882 10.248 -4.542 1.00 0.00 42 GLU A O 5
ATOM 5221 N N . GLY A 1 43 ? 6.094 8.820 -6.109 1.00 0.00 43 GLY A N 5
ATOM 5222 C CA . GLY A 1 43 ? 5.580 9.872 -6.969 1.00 0.00 43 GLY A CA 5
ATOM 5223 C C . GLY A 1 43 ? 4.512 10.696 -6.250 1.00 0.00 43 GLY A C 5
ATOM 5224 O O . GLY A 1 43 ? 4.532 11.926 -6.300 1.00 0.00 43 GLY A O 5
ATOM 5228 N N . GLY A 1 44 ? 3.604 9.987 -5.595 1.00 0.00 44 GLY A N 5
ATOM 5229 C CA . GLY A 1 44 ? 2.529 10.638 -4.867 1.00 0.00 44 GLY A CA 5
ATOM 5230 C C . GLY A 1 44 ? 1.379 9.663 -4.598 1.00 0.00 44 GLY A C 5
ATOM 5231 O O . GLY A 1 44 ? 0.698 9.767 -3.579 1.00 0.00 44 GLY A O 5
ATOM 5235 N N . TRP A 1 45 ? 1.200 8.739 -5.531 1.00 0.00 45 TRP A N 5
ATOM 5236 C CA . TRP A 1 45 ? 0.145 7.747 -5.408 1.00 0.00 45 TRP A CA 5
ATOM 5237 C C . TRP A 1 45 ? 0.776 6.445 -4.911 1.00 0.00 45 TRP A C 5
ATOM 5238 O O . TRP A 1 45 ? 1.979 6.235 -5.067 1.00 0.00 45 TRP A O 5
ATOM 5259 N N . TRP A 1 46 ? -0.062 5.605 -4.322 1.00 0.00 46 TRP A N 5
ATOM 5260 C CA . TRP A 1 46 ? 0.398 4.329 -3.802 1.00 0.00 46 TRP A CA 5
ATOM 5261 C C . TRP A 1 46 ? -0.589 3.251 -4.250 1.00 0.00 46 TRP A C 5
ATOM 5262 O O . TRP A 1 46 ? -1.789 3.363 -4.005 1.00 0.00 46 TRP A O 5
ATOM 5283 N N . GLU A 1 47 ? -0.048 2.231 -4.900 1.00 0.00 47 GLU A N 5
ATOM 5284 C CA . GLU A 1 47 ? -0.867 1.134 -5.386 1.00 0.00 47 GLU A CA 5
ATOM 5285 C C . GLU A 1 47 ? -0.825 -0.036 -4.400 1.00 0.00 47 GLU A C 5
ATOM 5286 O O . GLU A 1 47 ? 0.247 -0.550 -4.085 1.00 0.00 47 GLU A O 5
ATOM 5298 N N . GLY A 1 48 ? -2.006 -0.423 -3.939 1.00 0.00 48 GLY A N 5
ATOM 5299 C CA . GLY A 1 48 ? -2.118 -1.522 -2.995 1.00 0.00 48 GLY A CA 5
ATOM 5300 C C . GLY A 1 48 ? -3.366 -2.361 -3.277 1.00 0.00 48 GLY A C 5
ATOM 5301 O O . GLY A 1 48 ? -3.882 -2.358 -4.394 1.00 0.00 48 GLY A O 5
ATOM 5305 N N . THR A 1 49 ? -3.816 -3.059 -2.245 1.00 0.00 49 THR A N 5
ATOM 5306 C CA . THR A 1 49 ? -4.995 -3.899 -2.366 1.00 0.00 49 THR A CA 5
ATOM 5307 C C . THR A 1 49 ? -5.812 -3.864 -1.073 1.00 0.00 49 THR A C 5
ATOM 5308 O O . THR A 1 49 ? -5.259 -3.988 0.018 1.00 0.00 49 THR A O 5
ATOM 5319 N N . LEU A 1 50 ? -7.115 -3.693 -1.239 1.00 0.00 50 LEU A N 5
ATOM 5320 C CA . LEU A 1 50 ? -8.014 -3.638 -0.099 1.00 0.00 50 LEU A CA 5
ATOM 5321 C C . LEU A 1 50 ? -8.910 -4.878 -0.102 1.00 0.00 50 LEU A C 5
ATOM 5322 O O . LEU A 1 50 ? -8.967 -5.605 -1.092 1.00 0.00 50 LEU A O 5
ATOM 5338 N N . ASN A 1 51 ? -9.588 -5.082 1.018 1.00 0.00 51 ASN A N 5
ATOM 5339 C CA . ASN A 1 51 ? -10.479 -6.222 1.158 1.00 0.00 51 ASN A CA 5
ATOM 5340 C C . ASN A 1 51 ? -11.359 -6.330 -0.089 1.00 0.00 51 ASN A C 5
ATOM 5341 O O . ASN A 1 51 ? -12.419 -5.710 -0.160 1.00 0.00 51 ASN A O 5
ATOM 5352 N N . GLY A 1 52 ? -10.888 -7.124 -1.040 1.00 0.00 52 GLY A N 5
ATOM 5353 C CA . GLY A 1 52 ? -11.619 -7.321 -2.279 1.00 0.00 52 GLY A CA 5
ATOM 5354 C C . GLY A 1 52 ? -11.632 -6.041 -3.119 1.00 0.00 52 GLY A C 5
ATOM 5355 O O . GLY A 1 52 ? -12.558 -5.814 -3.897 1.00 0.00 52 GLY A O 5
ATOM 5359 N N . ARG A 1 53 ? -10.594 -5.240 -2.934 1.00 0.00 53 ARG A N 5
ATOM 5360 C CA . ARG A 1 53 ? -10.474 -3.989 -3.664 1.00 0.00 53 ARG A CA 5
ATOM 5361 C C . ARG A 1 53 ? -9.043 -3.808 -4.175 1.00 0.00 53 ARG A C 5
ATOM 5362 O O . ARG A 1 53 ? -8.133 -4.516 -3.746 1.00 0.00 53 ARG A O 5
ATOM 5383 N N . THR A 1 54 ? -8.889 -2.856 -5.084 1.00 0.00 54 THR A N 5
ATOM 5384 C CA . THR A 1 54 ? -7.585 -2.573 -5.658 1.00 0.00 54 THR A CA 5
ATOM 5385 C C . THR A 1 54 ? -7.569 -1.177 -6.283 1.00 0.00 54 THR A C 5
ATOM 5386 O O . THR A 1 54 ? -8.612 -0.535 -6.404 1.00 0.00 54 THR A O 5
ATOM 5397 N N . GLY A 1 55 ? -6.376 -0.749 -6.666 1.00 0.00 55 GLY A N 5
ATOM 5398 C CA . GLY A 1 55 ? -6.210 0.560 -7.276 1.00 0.00 55 GLY A CA 5
ATOM 5399 C C . GLY A 1 55 ? -5.128 1.368 -6.558 1.00 0.00 55 GLY A C 5
ATOM 5400 O O . GLY A 1 55 ? -4.447 0.851 -5.673 1.00 0.00 55 GLY A O 5
ATOM 5404 N N . TRP A 1 56 ? -5.003 2.622 -6.965 1.00 0.00 56 TRP A N 5
ATOM 5405 C CA . TRP A 1 56 ? -4.015 3.507 -6.370 1.00 0.00 56 TRP A CA 5
ATOM 5406 C C . TRP A 1 56 ? -4.723 4.373 -5.327 1.00 0.00 56 TRP A C 5
ATOM 5407 O O . TRP A 1 56 ? -5.935 4.574 -5.401 1.00 0.00 56 TRP A O 5
ATOM 5428 N N . PHE A 1 57 ? -3.937 4.865 -4.381 1.00 0.00 57 PHE A N 5
ATOM 5429 C CA . PHE A 1 57 ? -4.473 5.705 -3.324 1.00 0.00 57 PHE A CA 5
ATOM 5430 C C . PHE A 1 57 ? -3.358 6.485 -2.624 1.00 0.00 57 PHE A C 5
ATOM 5431 O O . PHE A 1 57 ? -2.187 6.122 -2.721 1.00 0.00 57 PHE A O 5
ATOM 5448 N N . PRO A 1 58 ? -3.773 7.568 -1.915 1.00 0.00 58 PRO A N 5
ATOM 5449 C CA . PRO A 1 58 ? -2.822 8.402 -1.198 1.00 0.00 58 PRO A CA 5
ATOM 5450 C C . PRO A 1 58 ? -2.338 7.709 0.078 1.00 0.00 58 PRO A C 5
ATOM 5451 O O . PRO A 1 58 ? -3.144 7.314 0.918 1.00 0.00 58 PRO A O 5
ATOM 5462 N N . SER A 1 59 ? -1.023 7.583 0.181 1.00 0.00 59 SER A N 5
ATOM 5463 C CA . SER A 1 59 ? -0.421 6.944 1.340 1.00 0.00 59 SER A CA 5
ATOM 5464 C C . SER A 1 59 ? -0.252 7.963 2.469 1.00 0.00 59 SER A C 5
ATOM 5465 O O . SER A 1 59 ? -0.047 7.588 3.622 1.00 0.00 59 SER A O 5
ATOM 5473 N N . ASN A 1 60 ? -0.339 9.232 2.096 1.00 0.00 60 ASN A N 5
ATOM 5474 C CA . ASN A 1 60 ? -0.197 10.307 3.063 1.00 0.00 60 ASN A CA 5
ATOM 5475 C C . ASN A 1 60 ? -1.436 10.349 3.959 1.00 0.00 60 ASN A C 5
ATOM 5476 O O . ASN A 1 60 ? -1.326 10.540 5.168 1.00 0.00 60 ASN A O 5
ATOM 5487 N N . TYR A 1 61 ? -2.588 10.168 3.329 1.00 0.00 61 TYR A N 5
ATOM 5488 C CA . TYR A 1 61 ? -3.847 10.183 4.055 1.00 0.00 61 TYR A CA 5
ATOM 5489 C C . TYR A 1 61 ? -3.919 9.025 5.052 1.00 0.00 61 TYR A C 5
ATOM 5490 O O . TYR A 1 61 ? -4.020 9.246 6.258 1.00 0.00 61 TYR A O 5
ATOM 5508 N N . VAL A 1 62 ? -3.865 7.817 4.511 1.00 0.00 62 VAL A N 5
ATOM 5509 C CA . VAL A 1 62 ? -3.922 6.624 5.339 1.00 0.00 62 VAL A CA 5
ATOM 5510 C C . VAL A 1 62 ? -2.710 6.596 6.272 1.00 0.00 62 VAL A C 5
ATOM 5511 O O . VAL A 1 62 ? -1.901 7.523 6.273 1.00 0.00 62 VAL A O 5
ATOM 5524 N N . ARG A 1 63 ? -2.622 5.523 7.044 1.00 0.00 63 ARG A N 5
ATOM 5525 C CA . ARG A 1 63 ? -1.522 5.363 7.980 1.00 0.00 63 ARG A CA 5
ATOM 5526 C C . ARG A 1 63 ? -0.926 3.958 7.864 1.00 0.00 63 ARG A C 5
ATOM 5527 O O . ARG A 1 63 ? -1.650 2.991 7.632 1.00 0.00 63 ARG A O 5
ATOM 5548 N N . GLU A 1 64 ? 0.386 3.891 8.030 1.00 0.00 64 GLU A N 5
ATOM 5549 C CA . GLU A 1 64 ? 1.086 2.620 7.946 1.00 0.00 64 GLU A CA 5
ATOM 5550 C C . GLU A 1 64 ? 1.146 1.955 9.324 1.00 0.00 64 GLU A C 5
ATOM 5551 O O . GLU A 1 64 ? 1.228 2.638 10.344 1.00 0.00 64 GLU A O 5
ATOM 5563 N N . ILE A 1 65 ? 1.103 0.631 9.308 1.00 0.00 65 ILE A N 5
ATOM 5564 C CA . ILE A 1 65 ? 1.150 -0.133 10.542 1.00 0.00 65 ILE A CA 5
ATOM 5565 C C . ILE A 1 65 ? 2.535 -0.768 10.691 1.00 0.00 65 ILE A C 5
ATOM 5566 O O . ILE A 1 65 ? 3.230 -0.523 11.675 1.00 0.00 65 ILE A O 5
ATOM 5582 N N . LYS A 1 66 ? 2.892 -1.571 9.700 1.00 0.00 66 LYS A N 5
ATOM 5583 C CA . LYS A 1 66 ? 4.180 -2.241 9.708 1.00 0.00 66 LYS A CA 5
ATOM 5584 C C . LYS A 1 66 ? 5.273 -1.235 10.072 1.00 0.00 66 LYS A C 5
ATOM 5585 O O . LYS A 1 66 ? 5.300 -0.125 9.543 1.00 0.00 66 LYS A O 5
ATOM 5604 N N . SER A 1 67 ? 6.146 -1.659 10.974 1.00 0.00 67 SER A N 5
ATOM 5605 C CA . SER A 1 67 ? 7.238 -0.807 11.415 1.00 0.00 67 SER A CA 5
ATOM 5606 C C . SER A 1 67 ? 8.469 -1.035 10.535 1.00 0.00 67 SER A C 5
ATOM 5607 O O . SER A 1 67 ? 9.301 -0.142 10.381 1.00 0.00 67 SER A O 5
ATOM 5615 N N . SER A 1 68 ? 8.546 -2.236 9.982 1.00 0.00 68 SER A N 5
ATOM 5616 C CA . SER A 1 68 ? 9.661 -2.594 9.120 1.00 0.00 68 SER A CA 5
ATOM 5617 C C . SER A 1 68 ? 9.494 -1.939 7.748 1.00 0.00 68 SER A C 5
ATOM 5618 O O . SER A 1 68 ? 10.407 -1.970 6.925 1.00 0.00 68 SER A O 5
ATOM 5626 N N . GLU A 1 69 ? 8.319 -1.362 7.542 1.00 0.00 69 GLU A N 5
ATOM 5627 C CA . GLU A 1 69 ? 8.019 -0.701 6.284 1.00 0.00 69 GLU A CA 5
ATOM 5628 C C . GLU A 1 69 ? 8.282 0.802 6.397 1.00 0.00 69 GLU A C 5
ATOM 5629 O O . GLU A 1 69 ? 8.322 1.507 5.390 1.00 0.00 69 GLU A O 5
ATOM 5641 N N . ARG A 1 70 ? 8.457 1.248 7.632 1.00 0.00 70 ARG A N 5
ATOM 5642 C CA . ARG A 1 70 ? 8.716 2.654 7.892 1.00 0.00 70 ARG A CA 5
ATOM 5643 C C . ARG A 1 70 ? 10.211 2.885 8.121 1.00 0.00 70 ARG A C 5
ATOM 5644 O O . ARG A 1 70 ? 10.779 3.851 7.613 1.00 0.00 70 ARG A O 5
ATOM 5665 N N . SER A 1 71 ? 10.806 1.982 8.887 1.00 0.00 71 SER A N 5
ATOM 5666 C CA . SER A 1 71 ? 12.223 2.075 9.191 1.00 0.00 71 SER A CA 5
ATOM 5667 C C . SER A 1 71 ? 13.048 1.662 7.971 1.00 0.00 71 SER A C 5
ATOM 5668 O O . SER A 1 71 ? 14.277 1.710 8.002 1.00 0.00 71 SER A O 5
ATOM 5676 N N . GLY A 1 72 ? 12.339 1.265 6.924 1.00 0.00 72 GLY A N 5
ATOM 5677 C CA . GLY A 1 72 ? 12.990 0.843 5.695 1.00 0.00 72 GLY A CA 5
ATOM 5678 C C . GLY A 1 72 ? 12.557 -0.570 5.303 1.00 0.00 72 GLY A C 5
ATOM 5679 O O . GLY A 1 72 ? 12.727 -1.512 6.074 1.00 0.00 72 GLY A O 5
ATOM 5683 N N . PRO A 1 73 ? 11.990 -0.676 4.071 1.00 0.00 73 PRO A N 5
ATOM 5684 C CA . PRO A 1 73 ? 11.530 -1.959 3.566 1.00 0.00 73 PRO A CA 5
ATOM 5685 C C . PRO A 1 73 ? 12.711 -2.833 3.136 1.00 0.00 73 PRO A C 5
ATOM 5686 O O . PRO A 1 73 ? 12.772 -3.279 1.992 1.00 0.00 73 PRO A O 5
ATOM 5697 N N . SER A 1 74 ? 13.617 -3.052 4.078 1.00 0.00 74 SER A N 5
ATOM 5698 C CA . SER A 1 74 ? 14.791 -3.865 3.811 1.00 0.00 74 SER A CA 5
ATOM 5699 C C . SER A 1 74 ? 14.993 -4.879 4.939 1.00 0.00 74 SER A C 5
ATOM 5700 O O . SER A 1 74 ? 14.988 -4.516 6.113 1.00 0.00 74 SER A O 5
ATOM 5708 N N . SER A 1 75 ? 15.165 -6.131 4.542 1.00 0.00 75 SER A N 5
ATOM 5709 C CA . SER A 1 75 ? 15.369 -7.200 5.504 1.00 0.00 75 SER A CA 5
ATOM 5710 C C . SER A 1 75 ? 16.866 -7.454 5.698 1.00 0.00 75 SER A C 5
ATOM 5711 O O . SER A 1 75 ? 17.372 -7.375 6.815 1.00 0.00 75 SER A O 5
ATOM 5719 N N . GLY A 1 76 ? 17.531 -7.752 4.591 1.00 0.00 76 GLY A N 5
ATOM 5720 C CA . GLY A 1 76 ? 18.958 -8.017 4.625 1.00 0.00 76 GLY A CA 5
ATOM 5721 C C . GLY A 1 76 ? 19.504 -8.264 3.217 1.00 0.00 76 GLY A C 5
ATOM 5722 O O . GLY A 1 76 ? 19.544 -7.351 2.394 1.00 0.00 76 GLY A O 5
ATOM 5726 N N . GLY A 1 1 ? 7.039 -22.320 -9.097 1.00 0.00 1 GLY A N 6
ATOM 5727 C CA . GLY A 1 1 ? 6.110 -21.560 -8.279 1.00 0.00 1 GLY A CA 6
ATOM 5728 C C . GLY A 1 1 ? 6.809 -20.373 -7.612 1.00 0.00 1 GLY A C 6
ATOM 5729 O O . GLY A 1 1 ? 6.956 -20.341 -6.391 1.00 0.00 1 GLY A O 6
ATOM 5733 N N . SER A 1 2 ? 7.221 -19.427 -8.443 1.00 0.00 2 SER A N 6
ATOM 5734 C CA . SER A 1 2 ? 7.902 -18.242 -7.949 1.00 0.00 2 SER A CA 6
ATOM 5735 C C . SER A 1 2 ? 7.163 -17.684 -6.730 1.00 0.00 2 SER A C 6
ATOM 5736 O O . SER A 1 2 ? 6.043 -17.192 -6.851 1.00 0.00 2 SER A O 6
ATOM 5744 N N . SER A 1 3 ? 7.822 -17.781 -5.584 1.00 0.00 3 SER A N 6
ATOM 5745 C CA . SER A 1 3 ? 7.242 -17.293 -4.345 1.00 0.00 3 SER A CA 6
ATOM 5746 C C . SER A 1 3 ? 8.255 -17.421 -3.206 1.00 0.00 3 SER A C 6
ATOM 5747 O O . SER A 1 3 ? 9.084 -18.329 -3.207 1.00 0.00 3 SER A O 6
ATOM 5755 N N . GLY A 1 4 ? 8.157 -16.496 -2.262 1.00 0.00 4 GLY A N 6
ATOM 5756 C CA . GLY A 1 4 ? 9.055 -16.494 -1.121 1.00 0.00 4 GLY A CA 6
ATOM 5757 C C . GLY A 1 4 ? 8.595 -17.495 -0.058 1.00 0.00 4 GLY A C 6
ATOM 5758 O O . GLY A 1 4 ? 9.081 -18.624 -0.012 1.00 0.00 4 GLY A O 6
ATOM 5762 N N . SER A 1 5 ? 7.663 -17.045 0.768 1.00 0.00 5 SER A N 6
ATOM 5763 C CA . SER A 1 5 ? 7.131 -17.886 1.827 1.00 0.00 5 SER A CA 6
ATOM 5764 C C . SER A 1 5 ? 5.641 -17.600 2.025 1.00 0.00 5 SER A C 6
ATOM 5765 O O . SER A 1 5 ? 4.798 -18.442 1.718 1.00 0.00 5 SER A O 6
ATOM 5773 N N . SER A 1 6 ? 5.362 -16.410 2.535 1.00 0.00 6 SER A N 6
ATOM 5774 C CA . SER A 1 6 ? 3.989 -16.003 2.777 1.00 0.00 6 SER A CA 6
ATOM 5775 C C . SER A 1 6 ? 3.691 -14.700 2.032 1.00 0.00 6 SER A C 6
ATOM 5776 O O . SER A 1 6 ? 2.900 -13.881 2.498 1.00 0.00 6 SER A O 6
ATOM 5784 N N . GLY A 1 7 ? 4.338 -14.551 0.885 1.00 0.00 7 GLY A N 6
ATOM 5785 C CA . GLY A 1 7 ? 4.150 -13.362 0.071 1.00 0.00 7 GLY A CA 6
ATOM 5786 C C . GLY A 1 7 ? 5.479 -12.634 -0.149 1.00 0.00 7 GLY A C 6
ATOM 5787 O O . GLY A 1 7 ? 6.310 -12.564 0.755 1.00 0.00 7 GLY A O 6
ATOM 5791 N N . SER A 1 8 ? 5.637 -12.110 -1.356 1.00 0.00 8 SER A N 6
ATOM 5792 C CA . SER A 1 8 ? 6.849 -11.390 -1.706 1.00 0.00 8 SER A CA 6
ATOM 5793 C C . SER A 1 8 ? 6.964 -10.118 -0.863 1.00 0.00 8 SER A C 6
ATOM 5794 O O . SER A 1 8 ? 7.866 -9.998 -0.034 1.00 0.00 8 SER A O 6
ATOM 5802 N N . HIS A 1 9 ? 6.039 -9.201 -1.103 1.00 0.00 9 HIS A N 6
ATOM 5803 C CA . HIS A 1 9 ? 6.026 -7.943 -0.377 1.00 0.00 9 HIS A CA 6
ATOM 5804 C C . HIS A 1 9 ? 4.580 -7.487 -0.167 1.00 0.00 9 HIS A C 6
ATOM 5805 O O . HIS A 1 9 ? 3.684 -7.891 -0.905 1.00 0.00 9 HIS A O 6
ATOM 5819 N N . GLN A 1 10 ? 4.398 -6.652 0.846 1.00 0.00 10 GLN A N 6
ATOM 5820 C CA . GLN A 1 10 ? 3.077 -6.136 1.163 1.00 0.00 10 GLN A CA 6
ATOM 5821 C C . GLN A 1 10 ? 3.154 -5.165 2.343 1.00 0.00 10 GLN A C 6
ATOM 5822 O O . GLN A 1 10 ? 3.740 -5.485 3.376 1.00 0.00 10 GLN A O 6
ATOM 5836 N N . LEU A 1 11 ? 2.556 -4.000 2.149 1.00 0.00 11 LEU A N 6
ATOM 5837 C CA . LEU A 1 11 ? 2.550 -2.979 3.184 1.00 0.00 11 LEU A CA 6
ATOM 5838 C C . LEU A 1 11 ? 1.138 -2.848 3.756 1.00 0.00 11 LEU A C 6
ATOM 5839 O O . LEU A 1 11 ? 0.200 -2.512 3.035 1.00 0.00 11 LEU A O 6
ATOM 5855 N N . ILE A 1 12 ? 1.030 -3.120 5.049 1.00 0.00 12 ILE A N 6
ATOM 5856 C CA . ILE A 1 12 ? -0.252 -3.037 5.727 1.00 0.00 12 ILE A CA 6
ATOM 5857 C C . ILE A 1 12 ? -0.442 -1.622 6.277 1.00 0.00 12 ILE A C 6
ATOM 5858 O O . ILE A 1 12 ? 0.156 -1.261 7.290 1.00 0.00 12 ILE A O 6
ATOM 5874 N N . VAL A 1 13 ? -1.277 -0.860 5.586 1.00 0.00 13 VAL A N 6
ATOM 5875 C CA . VAL A 1 13 ? -1.553 0.508 5.993 1.00 0.00 13 VAL A CA 6
ATOM 5876 C C . VAL A 1 13 ? -3.063 0.691 6.156 1.00 0.00 13 VAL A C 6
ATOM 5877 O O . VAL A 1 13 ? -3.841 0.247 5.313 1.00 0.00 13 VAL A O 6
ATOM 5890 N N . LYS A 1 14 ? -3.433 1.347 7.246 1.00 0.00 14 LYS A N 6
ATOM 5891 C CA . LYS A 1 14 ? -4.836 1.596 7.530 1.00 0.00 14 LYS A CA 6
ATOM 5892 C C . LYS A 1 14 ? -5.228 2.969 6.981 1.00 0.00 14 LYS A C 6
ATOM 5893 O O . LYS A 1 14 ? -4.484 3.937 7.131 1.00 0.00 14 LYS A O 6
ATOM 5912 N N . ALA A 1 15 ? -6.397 3.011 6.357 1.00 0.00 15 ALA A N 6
ATOM 5913 C CA . ALA A 1 15 ? -6.896 4.250 5.785 1.00 0.00 15 ALA A CA 6
ATOM 5914 C C . ALA A 1 15 ? -6.978 5.315 6.879 1.00 0.00 15 ALA A C 6
ATOM 5915 O O . ALA A 1 15 ? -6.956 4.993 8.067 1.00 0.00 15 ALA A O 6
ATOM 5922 N N . ARG A 1 16 ? -7.072 6.562 6.442 1.00 0.00 16 ARG A N 6
ATOM 5923 C CA . ARG A 1 16 ? -7.159 7.677 7.371 1.00 0.00 16 ARG A CA 6
ATOM 5924 C C . ARG A 1 16 ? -8.604 8.169 7.476 1.00 0.00 16 ARG A C 6
ATOM 5925 O O . ARG A 1 16 ? -9.113 8.381 8.575 1.00 0.00 16 ARG A O 6
ATOM 5946 N N . PHE A 1 17 ? -9.224 8.338 6.317 1.00 0.00 17 PHE A N 6
ATOM 5947 C CA . PHE A 1 17 ? -10.599 8.802 6.264 1.00 0.00 17 PHE A CA 6
ATOM 5948 C C . PHE A 1 17 ? -11.333 8.208 5.060 1.00 0.00 17 PHE A C 6
ATOM 5949 O O . PHE A 1 17 ? -10.806 7.328 4.380 1.00 0.00 17 PHE A O 6
ATOM 5966 N N . ASN A 1 18 ? -12.537 8.711 4.833 1.00 0.00 18 ASN A N 6
ATOM 5967 C CA . ASN A 1 18 ? -13.348 8.241 3.723 1.00 0.00 18 ASN A CA 6
ATOM 5968 C C . ASN A 1 18 ? -12.779 8.789 2.412 1.00 0.00 18 ASN A C 6
ATOM 5969 O O . ASN A 1 18 ? -12.939 9.970 2.109 1.00 0.00 18 ASN A O 6
ATOM 5980 N N . PHE A 1 19 ? -12.126 7.905 1.673 1.00 0.00 19 PHE A N 6
ATOM 5981 C CA . PHE A 1 19 ? -11.532 8.286 0.402 1.00 0.00 19 PHE A CA 6
ATOM 5982 C C . PHE A 1 19 ? -12.458 7.933 -0.763 1.00 0.00 19 PHE A C 6
ATOM 5983 O O . PHE A 1 19 ? -13.064 6.863 -0.777 1.00 0.00 19 PHE A O 6
ATOM 6000 N N . LYS A 1 20 ? -12.538 8.854 -1.712 1.00 0.00 20 LYS A N 6
ATOM 6001 C CA . LYS A 1 20 ? -13.380 8.654 -2.879 1.00 0.00 20 LYS A CA 6
ATOM 6002 C C . LYS A 1 20 ? -12.499 8.543 -4.126 1.00 0.00 20 LYS A C 6
ATOM 6003 O O . LYS A 1 20 ? -11.793 9.486 -4.477 1.00 0.00 20 LYS A O 6
ATOM 6022 N N . GLN A 1 21 ? -12.570 7.382 -4.760 1.00 0.00 21 GLN A N 6
ATOM 6023 C CA . GLN A 1 21 ? -11.789 7.135 -5.959 1.00 0.00 21 GLN A CA 6
ATOM 6024 C C . GLN A 1 21 ? -12.284 8.017 -7.107 1.00 0.00 21 GLN A C 6
ATOM 6025 O O . GLN A 1 21 ? -13.487 8.230 -7.257 1.00 0.00 21 GLN A O 6
ATOM 6039 N N . THR A 1 22 ? -11.333 8.507 -7.889 1.00 0.00 22 THR A N 6
ATOM 6040 C CA . THR A 1 22 ? -11.658 9.360 -9.019 1.00 0.00 22 THR A CA 6
ATOM 6041 C C . THR A 1 22 ? -12.190 8.524 -10.184 1.00 0.00 22 THR A C 6
ATOM 6042 O O . THR A 1 22 ? -12.728 9.066 -11.147 1.00 0.00 22 THR A O 6
ATOM 6053 N N . ASN A 1 23 ? -12.020 7.216 -10.058 1.00 0.00 23 ASN A N 6
ATOM 6054 C CA . ASN A 1 23 ? -12.475 6.299 -11.089 1.00 0.00 23 ASN A CA 6
ATOM 6055 C C . ASN A 1 23 ? -12.413 4.866 -10.554 1.00 0.00 23 ASN A C 6
ATOM 6056 O O . ASN A 1 23 ? -11.846 4.621 -9.491 1.00 0.00 23 ASN A O 6
ATOM 6067 N N . GLU A 1 24 ? -13.004 3.958 -11.317 1.00 0.00 24 GLU A N 6
ATOM 6068 C CA . GLU A 1 24 ? -13.023 2.557 -10.934 1.00 0.00 24 GLU A CA 6
ATOM 6069 C C . GLU A 1 24 ? -11.637 1.937 -11.116 1.00 0.00 24 GLU A C 6
ATOM 6070 O O . GLU A 1 24 ? -11.417 0.782 -10.756 1.00 0.00 24 GLU A O 6
ATOM 6082 N N . ASP A 1 25 ? -10.737 2.734 -11.675 1.00 0.00 25 ASP A N 6
ATOM 6083 C CA . ASP A 1 25 ? -9.377 2.278 -11.909 1.00 0.00 25 ASP A CA 6
ATOM 6084 C C . ASP A 1 25 ? -8.566 2.425 -10.620 1.00 0.00 25 ASP A C 6
ATOM 6085 O O . ASP A 1 25 ? -7.732 1.577 -10.309 1.00 0.00 25 ASP A O 6
ATOM 6094 N N . GLU A 1 26 ? -8.838 3.507 -9.907 1.00 0.00 26 GLU A N 6
ATOM 6095 C CA . GLU A 1 26 ? -8.143 3.776 -8.659 1.00 0.00 26 GLU A CA 6
ATOM 6096 C C . GLU A 1 26 ? -8.726 2.919 -7.533 1.00 0.00 26 GLU A C 6
ATOM 6097 O O . GLU A 1 26 ? -9.632 2.120 -7.761 1.00 0.00 26 GLU A O 6
ATOM 6109 N N . LEU A 1 27 ? -8.183 3.118 -6.340 1.00 0.00 27 LEU A N 6
ATOM 6110 C CA . LEU A 1 27 ? -8.637 2.373 -5.178 1.00 0.00 27 LEU A CA 6
ATOM 6111 C C . LEU A 1 27 ? -9.626 3.230 -4.384 1.00 0.00 27 LEU A C 6
ATOM 6112 O O . LEU A 1 27 ? -9.682 4.446 -4.563 1.00 0.00 27 LEU A O 6
ATOM 6128 N N . SER A 1 28 ? -10.379 2.563 -3.524 1.00 0.00 28 SER A N 6
ATOM 6129 C CA . SER A 1 28 ? -11.362 3.248 -2.701 1.00 0.00 28 SER A CA 6
ATOM 6130 C C . SER A 1 28 ? -11.329 2.694 -1.276 1.00 0.00 28 SER A C 6
ATOM 6131 O O . SER A 1 28 ? -11.194 1.488 -1.077 1.00 0.00 28 SER A O 6
ATOM 6139 N N . VAL A 1 29 ? -11.456 3.603 -0.319 1.00 0.00 29 VAL A N 6
ATOM 6140 C CA . VAL A 1 29 ? -11.443 3.220 1.082 1.00 0.00 29 VAL A CA 6
ATOM 6141 C C . VAL A 1 29 ? -12.372 4.148 1.869 1.00 0.00 29 VAL A C 6
ATOM 6142 O O . VAL A 1 29 ? -12.636 5.271 1.445 1.00 0.00 29 VAL A O 6
ATOM 6155 N N . CYS A 1 30 ? -12.840 3.643 3.001 1.00 0.00 30 CYS A N 6
ATOM 6156 C CA . CYS A 1 30 ? -13.733 4.412 3.849 1.00 0.00 30 CYS A CA 6
ATOM 6157 C C . CYS A 1 30 ? -13.007 4.716 5.161 1.00 0.00 30 CYS A C 6
ATOM 6158 O O . CYS A 1 30 ? -12.383 5.766 5.300 1.00 0.00 30 CYS A O 6
ATOM 6166 N N . LYS A 1 31 ? -13.111 3.777 6.090 1.00 0.00 31 LYS A N 6
ATOM 6167 C CA . LYS A 1 31 ? -12.472 3.930 7.385 1.00 0.00 31 LYS A CA 6
ATOM 6168 C C . LYS A 1 31 ? -12.163 2.548 7.965 1.00 0.00 31 LYS A C 6
ATOM 6169 O O . LYS A 1 31 ? -12.939 1.610 7.786 1.00 0.00 31 LYS A O 6
ATOM 6188 N N . GLY A 1 32 ? -11.030 2.466 8.647 1.00 0.00 32 GLY A N 6
ATOM 6189 C CA . GLY A 1 32 ? -10.611 1.214 9.254 1.00 0.00 32 GLY A CA 6
ATOM 6190 C C . GLY A 1 32 ? -10.623 0.077 8.230 1.00 0.00 32 GLY A C 6
ATOM 6191 O O . GLY A 1 32 ? -11.388 -0.877 8.366 1.00 0.00 32 GLY A O 6
ATOM 6195 N N . ASP A 1 33 ? -9.768 0.216 7.229 1.00 0.00 33 ASP A N 6
ATOM 6196 C CA . ASP A 1 33 ? -9.671 -0.787 6.182 1.00 0.00 33 ASP A CA 6
ATOM 6197 C C . ASP A 1 33 ? -8.204 -0.964 5.786 1.00 0.00 33 ASP A C 6
ATOM 6198 O O . ASP A 1 33 ? -7.712 -0.280 4.888 1.00 0.00 33 ASP A O 6
ATOM 6207 N N . ILE A 1 34 ? -7.545 -1.885 6.474 1.00 0.00 34 ILE A N 6
ATOM 6208 C CA . ILE A 1 34 ? -6.144 -2.160 6.205 1.00 0.00 34 ILE A CA 6
ATOM 6209 C C . ILE A 1 34 ? -5.961 -2.443 4.712 1.00 0.00 34 ILE A C 6
ATOM 6210 O O . ILE A 1 34 ? -6.647 -3.295 4.149 1.00 0.00 34 ILE A O 6
ATOM 6226 N N . ILE A 1 35 ? -5.033 -1.711 4.113 1.00 0.00 35 ILE A N 6
ATOM 6227 C CA . ILE A 1 35 ? -4.752 -1.872 2.697 1.00 0.00 35 ILE A CA 6
ATOM 6228 C C . ILE A 1 35 ? -3.355 -2.473 2.523 1.00 0.00 35 ILE A C 6
ATOM 6229 O O . ILE A 1 35 ? -2.474 -2.252 3.352 1.00 0.00 35 ILE A O 6
ATOM 6245 N N . TYR A 1 36 ? -3.198 -3.220 1.440 1.00 0.00 36 TYR A N 6
ATOM 6246 C CA . TYR A 1 36 ? -1.924 -3.854 1.148 1.00 0.00 36 TYR A CA 6
ATOM 6247 C C . TYR A 1 36 ? -1.226 -3.167 -0.028 1.00 0.00 36 TYR A C 6
ATOM 6248 O O . TYR A 1 36 ? -1.684 -3.259 -1.166 1.00 0.00 36 TYR A O 6
ATOM 6266 N N . VAL A 1 37 ? -0.130 -2.493 0.287 1.00 0.00 37 VAL A N 6
ATOM 6267 C CA . VAL A 1 37 ? 0.635 -1.791 -0.728 1.00 0.00 37 VAL A CA 6
ATOM 6268 C C . VAL A 1 37 ? 1.600 -2.769 -1.402 1.00 0.00 37 VAL A C 6
ATOM 6269 O O . VAL A 1 37 ? 2.453 -3.360 -0.740 1.00 0.00 37 VAL A O 6
ATOM 6282 N N . THR A 1 38 ? 1.435 -2.911 -2.708 1.00 0.00 38 THR A N 6
ATOM 6283 C CA . THR A 1 38 ? 2.280 -3.807 -3.478 1.00 0.00 38 THR A CA 6
ATOM 6284 C C . THR A 1 38 ? 3.276 -3.008 -4.321 1.00 0.00 38 THR A C 6
ATOM 6285 O O . THR A 1 38 ? 4.457 -3.346 -4.377 1.00 0.00 38 THR A O 6
ATOM 6296 N N . ARG A 1 39 ? 2.763 -1.964 -4.955 1.00 0.00 39 ARG A N 6
ATOM 6297 C CA . ARG A 1 39 ? 3.592 -1.114 -5.791 1.00 0.00 39 ARG A CA 6
ATOM 6298 C C . ARG A 1 39 ? 4.568 -0.311 -4.930 1.00 0.00 39 ARG A C 6
ATOM 6299 O O . ARG A 1 39 ? 5.764 -0.600 -4.908 1.00 0.00 39 ARG A O 6
ATOM 6320 N N . VAL A 1 40 ? 4.023 0.681 -4.243 1.00 0.00 40 VAL A N 6
ATOM 6321 C CA . VAL A 1 40 ? 4.831 1.529 -3.382 1.00 0.00 40 VAL A CA 6
ATOM 6322 C C . VAL A 1 40 ? 5.632 2.507 -4.245 1.00 0.00 40 VAL A C 6
ATOM 6323 O O . VAL A 1 40 ? 6.834 2.332 -4.434 1.00 0.00 40 VAL A O 6
ATOM 6336 N N . GLU A 1 41 ? 4.932 3.516 -4.743 1.00 0.00 41 GLU A N 6
ATOM 6337 C CA . GLU A 1 41 ? 5.564 4.523 -5.579 1.00 0.00 41 GLU A CA 6
ATOM 6338 C C . GLU A 1 41 ? 5.866 5.780 -4.761 1.00 0.00 41 GLU A C 6
ATOM 6339 O O . GLU A 1 41 ? 5.145 6.097 -3.816 1.00 0.00 41 GLU A O 6
ATOM 6351 N N . GLU A 1 42 ? 6.932 6.461 -5.155 1.00 0.00 42 GLU A N 6
ATOM 6352 C CA . GLU A 1 42 ? 7.338 7.677 -4.470 1.00 0.00 42 GLU A CA 6
ATOM 6353 C C . GLU A 1 42 ? 6.865 8.908 -5.247 1.00 0.00 42 GLU A C 6
ATOM 6354 O O . GLU A 1 42 ? 7.117 10.039 -4.837 1.00 0.00 42 GLU A O 6
ATOM 6366 N N . GLY A 1 43 ? 6.189 8.643 -6.355 1.00 0.00 43 GLY A N 6
ATOM 6367 C CA . GLY A 1 43 ? 5.679 9.715 -7.193 1.00 0.00 43 GLY A CA 6
ATOM 6368 C C . GLY A 1 43 ? 4.649 10.559 -6.439 1.00 0.00 43 GLY A C 6
ATOM 6369 O O . GLY A 1 43 ? 4.685 11.787 -6.498 1.00 0.00 43 GLY A O 6
ATOM 6373 N N . GLY A 1 44 ? 3.757 9.866 -5.748 1.00 0.00 44 GLY A N 6
ATOM 6374 C CA . GLY A 1 44 ? 2.719 10.535 -4.983 1.00 0.00 44 GLY A CA 6
ATOM 6375 C C . GLY A 1 44 ? 1.549 9.590 -4.702 1.00 0.00 44 GLY A C 6
ATOM 6376 O O . GLY A 1 44 ? 0.894 9.700 -3.666 1.00 0.00 44 GLY A O 6
ATOM 6380 N N . TRP A 1 45 ? 1.322 8.684 -5.642 1.00 0.00 45 TRP A N 6
ATOM 6381 C CA . TRP A 1 45 ? 0.243 7.721 -5.507 1.00 0.00 45 TRP A CA 6
ATOM 6382 C C . TRP A 1 45 ? 0.849 6.392 -5.050 1.00 0.00 45 TRP A C 6
ATOM 6383 O O . TRP A 1 45 ? 2.034 6.142 -5.261 1.00 0.00 45 TRP A O 6
ATOM 6404 N N . TRP A 1 46 ? 0.008 5.576 -4.431 1.00 0.00 46 TRP A N 6
ATOM 6405 C CA . TRP A 1 46 ? 0.446 4.281 -3.943 1.00 0.00 46 TRP A CA 6
ATOM 6406 C C . TRP A 1 46 ? -0.575 3.235 -4.396 1.00 0.00 46 TRP A C 6
ATOM 6407 O O . TRP A 1 46 ? -1.778 3.420 -4.222 1.00 0.00 46 TRP A O 6
ATOM 6428 N N . GLU A 1 47 ? -0.056 2.159 -4.969 1.00 0.00 47 GLU A N 6
ATOM 6429 C CA . GLU A 1 47 ? -0.907 1.084 -5.449 1.00 0.00 47 GLU A CA 6
ATOM 6430 C C . GLU A 1 47 ? -0.868 -0.099 -4.478 1.00 0.00 47 GLU A C 6
ATOM 6431 O O . GLU A 1 47 ? 0.197 -0.652 -4.211 1.00 0.00 47 GLU A O 6
ATOM 6443 N N . GLY A 1 48 ? -2.044 -0.450 -3.976 1.00 0.00 48 GLY A N 6
ATOM 6444 C CA . GLY A 1 48 ? -2.156 -1.555 -3.040 1.00 0.00 48 GLY A CA 6
ATOM 6445 C C . GLY A 1 48 ? -3.424 -2.372 -3.306 1.00 0.00 48 GLY A C 6
ATOM 6446 O O . GLY A 1 48 ? -3.976 -2.327 -4.405 1.00 0.00 48 GLY A O 6
ATOM 6450 N N . THR A 1 49 ? -3.848 -3.097 -2.282 1.00 0.00 49 THR A N 6
ATOM 6451 C CA . THR A 1 49 ? -5.039 -3.921 -2.391 1.00 0.00 49 THR A CA 6
ATOM 6452 C C . THR A 1 49 ? -5.874 -3.824 -1.113 1.00 0.00 49 THR A C 6
ATOM 6453 O O . THR A 1 49 ? -5.343 -3.943 -0.009 1.00 0.00 49 THR A O 6
ATOM 6464 N N . LEU A 1 50 ? -7.168 -3.609 -1.303 1.00 0.00 50 LEU A N 6
ATOM 6465 C CA . LEU A 1 50 ? -8.080 -3.494 -0.179 1.00 0.00 50 LEU A CA 6
ATOM 6466 C C . LEU A 1 50 ? -9.009 -4.710 -0.156 1.00 0.00 50 LEU A C 6
ATOM 6467 O O . LEU A 1 50 ? -9.071 -5.467 -1.123 1.00 0.00 50 LEU A O 6
ATOM 6483 N N . ASN A 1 51 ? -9.709 -4.859 0.960 1.00 0.00 51 ASN A N 6
ATOM 6484 C CA . ASN A 1 51 ? -10.631 -5.970 1.121 1.00 0.00 51 ASN A CA 6
ATOM 6485 C C . ASN A 1 51 ? -11.481 -6.110 -0.143 1.00 0.00 51 ASN A C 6
ATOM 6486 O O . ASN A 1 51 ? -12.523 -5.469 -0.269 1.00 0.00 51 ASN A O 6
ATOM 6497 N N . GLY A 1 52 ? -11.004 -6.953 -1.048 1.00 0.00 52 GLY A N 6
ATOM 6498 C CA . GLY A 1 52 ? -11.707 -7.184 -2.298 1.00 0.00 52 GLY A CA 6
ATOM 6499 C C . GLY A 1 52 ? -11.700 -5.929 -3.173 1.00 0.00 52 GLY A C 6
ATOM 6500 O O . GLY A 1 52 ? -12.623 -5.708 -3.955 1.00 0.00 52 GLY A O 6
ATOM 6504 N N . ARG A 1 53 ? -10.646 -5.141 -3.012 1.00 0.00 53 ARG A N 6
ATOM 6505 C CA . ARG A 1 53 ? -10.505 -3.915 -3.778 1.00 0.00 53 ARG A CA 6
ATOM 6506 C C . ARG A 1 53 ? -9.075 -3.777 -4.303 1.00 0.00 53 ARG A C 6
ATOM 6507 O O . ARG A 1 53 ? -8.179 -4.500 -3.868 1.00 0.00 53 ARG A O 6
ATOM 6528 N N . THR A 1 54 ? -8.905 -2.846 -5.229 1.00 0.00 54 THR A N 6
ATOM 6529 C CA . THR A 1 54 ? -7.599 -2.605 -5.819 1.00 0.00 54 THR A CA 6
ATOM 6530 C C . THR A 1 54 ? -7.551 -1.217 -6.460 1.00 0.00 54 THR A C 6
ATOM 6531 O O . THR A 1 54 ? -8.576 -0.549 -6.580 1.00 0.00 54 THR A O 6
ATOM 6542 N N . GLY A 1 55 ? -6.348 -0.824 -6.853 1.00 0.00 55 GLY A N 6
ATOM 6543 C CA . GLY A 1 55 ? -6.153 0.473 -7.479 1.00 0.00 55 GLY A CA 6
ATOM 6544 C C . GLY A 1 55 ? -5.047 1.261 -6.772 1.00 0.00 55 GLY A C 6
ATOM 6545 O O . GLY A 1 55 ? -4.205 0.681 -6.089 1.00 0.00 55 GLY A O 6
ATOM 6549 N N . TRP A 1 56 ? -5.088 2.572 -6.959 1.00 0.00 56 TRP A N 6
ATOM 6550 C CA . TRP A 1 56 ? -4.100 3.447 -6.348 1.00 0.00 56 TRP A CA 6
ATOM 6551 C C . TRP A 1 56 ? -4.813 4.308 -5.305 1.00 0.00 56 TRP A C 6
ATOM 6552 O O . TRP A 1 56 ? -6.007 4.574 -5.425 1.00 0.00 56 TRP A O 6
ATOM 6573 N N . PHE A 1 57 ? -4.050 4.720 -4.302 1.00 0.00 57 PHE A N 6
ATOM 6574 C CA . PHE A 1 57 ? -4.594 5.545 -3.237 1.00 0.00 57 PHE A CA 6
ATOM 6575 C C . PHE A 1 57 ? -3.485 6.321 -2.525 1.00 0.00 57 PHE A C 6
ATOM 6576 O O . PHE A 1 57 ? -2.310 5.971 -2.630 1.00 0.00 57 PHE A O 6
ATOM 6593 N N . PRO A 1 58 ? -3.907 7.389 -1.796 1.00 0.00 58 PRO A N 6
ATOM 6594 C CA . PRO A 1 58 ? -2.963 8.218 -1.066 1.00 0.00 58 PRO A CA 6
ATOM 6595 C C . PRO A 1 58 ? -2.471 7.506 0.196 1.00 0.00 58 PRO A C 6
ATOM 6596 O O . PRO A 1 58 ? -3.274 7.053 1.011 1.00 0.00 58 PRO A O 6
ATOM 6607 N N . SER A 1 59 ? -1.154 7.430 0.319 1.00 0.00 59 SER A N 6
ATOM 6608 C CA . SER A 1 59 ? -0.545 6.782 1.468 1.00 0.00 59 SER A CA 6
ATOM 6609 C C . SER A 1 59 ? -0.270 7.812 2.566 1.00 0.00 59 SER A C 6
ATOM 6610 O O . SER A 1 59 ? -0.694 7.637 3.707 1.00 0.00 59 SER A O 6
ATOM 6618 N N . ASN A 1 60 ? 0.438 8.864 2.181 1.00 0.00 60 ASN A N 6
ATOM 6619 C CA . ASN A 1 60 ? 0.775 9.921 3.118 1.00 0.00 60 ASN A CA 6
ATOM 6620 C C . ASN A 1 60 ? -0.424 10.191 4.029 1.00 0.00 60 ASN A C 6
ATOM 6621 O O . ASN A 1 60 ? -0.255 10.502 5.207 1.00 0.00 60 ASN A O 6
ATOM 6632 N N . TYR A 1 61 ? -1.608 10.062 3.449 1.00 0.00 61 TYR A N 6
ATOM 6633 C CA . TYR A 1 61 ? -2.835 10.287 4.195 1.00 0.00 61 TYR A CA 6
ATOM 6634 C C . TYR A 1 61 ? -3.105 9.137 5.166 1.00 0.00 61 TYR A C 6
ATOM 6635 O O . TYR A 1 61 ? -3.190 9.347 6.376 1.00 0.00 61 TYR A O 6
ATOM 6653 N N . VAL A 1 62 ? -3.234 7.946 4.602 1.00 0.00 62 VAL A N 6
ATOM 6654 C CA . VAL A 1 62 ? -3.493 6.761 5.403 1.00 0.00 62 VAL A CA 6
ATOM 6655 C C . VAL A 1 62 ? -2.290 6.490 6.309 1.00 0.00 62 VAL A C 6
ATOM 6656 O O . VAL A 1 62 ? -1.158 6.817 5.958 1.00 0.00 62 VAL A O 6
ATOM 6669 N N . ARG A 1 63 ? -2.577 5.896 7.458 1.00 0.00 63 ARG A N 6
ATOM 6670 C CA . ARG A 1 63 ? -1.534 5.578 8.417 1.00 0.00 63 ARG A CA 6
ATOM 6671 C C . ARG A 1 63 ? -0.907 4.221 8.090 1.00 0.00 63 ARG A C 6
ATOM 6672 O O . ARG A 1 63 ? -1.514 3.403 7.400 1.00 0.00 63 ARG A O 6
ATOM 6693 N N . GLU A 1 64 ? 0.299 4.024 8.600 1.00 0.00 64 GLU A N 6
ATOM 6694 C CA . GLU A 1 64 ? 1.015 2.781 8.370 1.00 0.00 64 GLU A CA 6
ATOM 6695 C C . GLU A 1 64 ? 1.103 1.971 9.666 1.00 0.00 64 GLU A C 6
ATOM 6696 O O . GLU A 1 64 ? 1.333 2.531 10.736 1.00 0.00 64 GLU A O 6
ATOM 6708 N N . ILE A 1 65 ? 0.914 0.667 9.525 1.00 0.00 65 ILE A N 6
ATOM 6709 C CA . ILE A 1 65 ? 0.970 -0.224 10.672 1.00 0.00 65 ILE A CA 6
ATOM 6710 C C . ILE A 1 65 ? 2.343 -0.899 10.722 1.00 0.00 65 ILE A C 6
ATOM 6711 O O . ILE A 1 65 ? 2.976 -0.947 11.776 1.00 0.00 65 ILE A O 6
ATOM 6727 N N . LYS A 1 66 ? 2.762 -1.401 9.570 1.00 0.00 66 LYS A N 6
ATOM 6728 C CA . LYS A 1 66 ? 4.048 -2.070 9.470 1.00 0.00 66 LYS A CA 6
ATOM 6729 C C . LYS A 1 66 ? 5.151 -1.119 9.937 1.00 0.00 66 LYS A C 6
ATOM 6730 O O . LYS A 1 66 ? 5.306 -0.027 9.392 1.00 0.00 66 LYS A O 6
ATOM 6749 N N . SER A 1 67 ? 5.890 -1.568 10.941 1.00 0.00 67 SER A N 6
ATOM 6750 C CA . SER A 1 67 ? 6.975 -0.769 11.487 1.00 0.00 67 SER A CA 6
ATOM 6751 C C . SER A 1 67 ? 8.296 -1.154 10.818 1.00 0.00 67 SER A C 6
ATOM 6752 O O . SER A 1 67 ? 9.301 -0.463 10.978 1.00 0.00 67 SER A O 6
ATOM 6760 N N . SER A 1 68 ? 8.252 -2.256 10.083 1.00 0.00 68 SER A N 6
ATOM 6761 C CA . SER A 1 68 ? 9.433 -2.741 9.390 1.00 0.00 68 SER A CA 6
ATOM 6762 C C . SER A 1 68 ? 9.432 -2.242 7.944 1.00 0.00 68 SER A C 6
ATOM 6763 O O . SER A 1 68 ? 10.423 -2.393 7.231 1.00 0.00 68 SER A O 6
ATOM 6771 N N . GLU A 1 69 ? 8.309 -1.657 7.553 1.00 0.00 69 GLU A N 6
ATOM 6772 C CA . GLU A 1 69 ? 8.167 -1.134 6.205 1.00 0.00 69 GLU A CA 6
ATOM 6773 C C . GLU A 1 69 ? 8.466 0.365 6.182 1.00 0.00 69 GLU A C 6
ATOM 6774 O O . GLU A 1 69 ? 9.119 0.858 5.264 1.00 0.00 69 GLU A O 6
ATOM 6786 N N . ARG A 1 70 ? 7.972 1.050 7.204 1.00 0.00 70 ARG A N 6
ATOM 6787 C CA . ARG A 1 70 ? 8.178 2.485 7.313 1.00 0.00 70 ARG A CA 6
ATOM 6788 C C . ARG A 1 70 ? 9.666 2.818 7.187 1.00 0.00 70 ARG A C 6
ATOM 6789 O O . ARG A 1 70 ? 10.062 3.582 6.307 1.00 0.00 70 ARG A O 6
ATOM 6810 N N . SER A 1 71 ? 10.451 2.229 8.078 1.00 0.00 71 SER A N 6
ATOM 6811 C CA . SER A 1 71 ? 11.886 2.454 8.076 1.00 0.00 71 SER A CA 6
ATOM 6812 C C . SER A 1 71 ? 12.571 1.460 7.137 1.00 0.00 71 SER A C 6
ATOM 6813 O O . SER A 1 71 ? 13.790 1.302 7.176 1.00 0.00 71 SER A O 6
ATOM 6821 N N . GLY A 1 72 ? 11.757 0.815 6.314 1.00 0.00 72 GLY A N 6
ATOM 6822 C CA . GLY A 1 72 ? 12.269 -0.160 5.367 1.00 0.00 72 GLY A CA 6
ATOM 6823 C C . GLY A 1 72 ? 13.086 0.521 4.267 1.00 0.00 72 GLY A C 6
ATOM 6824 O O . GLY A 1 72 ? 14.263 0.821 4.459 1.00 0.00 72 GLY A O 6
ATOM 6828 N N . PRO A 1 73 ? 12.411 0.752 3.109 1.00 0.00 73 PRO A N 6
ATOM 6829 C CA . PRO A 1 73 ? 13.062 1.393 1.978 1.00 0.00 73 PRO A CA 6
ATOM 6830 C C . PRO A 1 73 ? 13.230 2.893 2.221 1.00 0.00 73 PRO A C 6
ATOM 6831 O O . PRO A 1 73 ? 12.763 3.710 1.427 1.00 0.00 73 PRO A O 6
ATOM 6842 N N . SER A 1 74 ? 13.897 3.212 3.321 1.00 0.00 74 SER A N 6
ATOM 6843 C CA . SER A 1 74 ? 14.132 4.602 3.677 1.00 0.00 74 SER A CA 6
ATOM 6844 C C . SER A 1 74 ? 12.827 5.393 3.586 1.00 0.00 74 SER A C 6
ATOM 6845 O O . SER A 1 74 ? 12.445 5.847 2.508 1.00 0.00 74 SER A O 6
ATOM 6853 N N . SER A 1 75 ? 12.176 5.535 4.732 1.00 0.00 75 SER A N 6
ATOM 6854 C CA . SER A 1 75 ? 10.921 6.265 4.794 1.00 0.00 75 SER A CA 6
ATOM 6855 C C . SER A 1 75 ? 10.986 7.498 3.891 1.00 0.00 75 SER A C 6
ATOM 6856 O O . SER A 1 75 ? 11.722 8.442 4.177 1.00 0.00 75 SER A O 6
ATOM 6864 N N . GLY A 1 76 ? 10.208 7.450 2.821 1.00 0.00 76 GLY A N 6
ATOM 6865 C CA . GLY A 1 76 ? 10.168 8.553 1.874 1.00 0.00 76 GLY A CA 6
ATOM 6866 C C . GLY A 1 76 ? 11.380 8.516 0.941 1.00 0.00 76 GLY A C 6
ATOM 6867 O O . GLY A 1 76 ? 11.884 7.443 0.612 1.00 0.00 76 GLY A O 6
ATOM 6871 N N . GLY A 1 1 ? 19.247 -20.466 -3.762 1.00 0.00 1 GLY A N 7
ATOM 6872 C CA . GLY A 1 1 ? 18.385 -19.490 -3.117 1.00 0.00 1 GLY A CA 7
ATOM 6873 C C . GLY A 1 1 ? 19.026 -18.100 -3.127 1.00 0.00 1 GLY A C 7
ATOM 6874 O O . GLY A 1 1 ? 20.198 -17.956 -3.472 1.00 0.00 1 GLY A O 7
ATOM 6878 N N . SER A 1 2 ? 18.228 -17.114 -2.746 1.00 0.00 2 SER A N 7
ATOM 6879 C CA . SER A 1 2 ? 18.702 -15.741 -2.707 1.00 0.00 2 SER A CA 7
ATOM 6880 C C . SER A 1 2 ? 17.728 -14.872 -1.909 1.00 0.00 2 SER A C 7
ATOM 6881 O O . SER A 1 2 ? 16.701 -14.443 -2.432 1.00 0.00 2 SER A O 7
ATOM 6889 N N . SER A 1 3 ? 18.084 -14.641 -0.655 1.00 0.00 3 SER A N 7
ATOM 6890 C CA . SER A 1 3 ? 17.254 -13.832 0.223 1.00 0.00 3 SER A CA 7
ATOM 6891 C C . SER A 1 3 ? 15.882 -14.486 0.393 1.00 0.00 3 SER A C 7
ATOM 6892 O O . SER A 1 3 ? 14.933 -14.137 -0.307 1.00 0.00 3 SER A O 7
ATOM 6900 N N . GLY A 1 4 ? 15.820 -15.423 1.328 1.00 0.00 4 GLY A N 7
ATOM 6901 C CA . GLY A 1 4 ? 14.580 -16.128 1.600 1.00 0.00 4 GLY A CA 7
ATOM 6902 C C . GLY A 1 4 ? 13.931 -16.616 0.303 1.00 0.00 4 GLY A C 7
ATOM 6903 O O . GLY A 1 4 ? 14.590 -17.239 -0.528 1.00 0.00 4 GLY A O 7
ATOM 6907 N N . SER A 1 5 ? 12.647 -16.315 0.171 1.00 0.00 5 SER A N 7
ATOM 6908 C CA . SER A 1 5 ? 11.903 -16.714 -1.011 1.00 0.00 5 SER A CA 7
ATOM 6909 C C . SER A 1 5 ? 11.972 -15.614 -2.071 1.00 0.00 5 SER A C 7
ATOM 6910 O O . SER A 1 5 ? 12.471 -15.838 -3.172 1.00 0.00 5 SER A O 7
ATOM 6918 N N . SER A 1 6 ? 11.463 -14.447 -1.701 1.00 0.00 6 SER A N 7
ATOM 6919 C CA . SER A 1 6 ? 11.461 -13.311 -2.607 1.00 0.00 6 SER A CA 7
ATOM 6920 C C . SER A 1 6 ? 11.843 -12.037 -1.849 1.00 0.00 6 SER A C 7
ATOM 6921 O O . SER A 1 6 ? 12.849 -11.402 -2.162 1.00 0.00 6 SER A O 7
ATOM 6929 N N . GLY A 1 7 ? 11.021 -11.703 -0.865 1.00 0.00 7 GLY A N 7
ATOM 6930 C CA . GLY A 1 7 ? 11.260 -10.517 -0.061 1.00 0.00 7 GLY A CA 7
ATOM 6931 C C . GLY A 1 7 ? 9.945 -9.822 0.296 1.00 0.00 7 GLY A C 7
ATOM 6932 O O . GLY A 1 7 ? 8.994 -9.848 -0.483 1.00 0.00 7 GLY A O 7
ATOM 6936 N N . SER A 1 8 ? 9.932 -9.217 1.475 1.00 0.00 8 SER A N 7
ATOM 6937 C CA . SER A 1 8 ? 8.750 -8.515 1.944 1.00 0.00 8 SER A CA 7
ATOM 6938 C C . SER A 1 8 ? 8.447 -7.329 1.027 1.00 0.00 8 SER A C 7
ATOM 6939 O O . SER A 1 8 ? 9.359 -6.722 0.469 1.00 0.00 8 SER A O 7
ATOM 6947 N N . HIS A 1 9 ? 7.161 -7.032 0.901 1.00 0.00 9 HIS A N 7
ATOM 6948 C CA . HIS A 1 9 ? 6.727 -5.929 0.062 1.00 0.00 9 HIS A CA 7
ATOM 6949 C C . HIS A 1 9 ? 5.356 -5.437 0.530 1.00 0.00 9 HIS A C 7
ATOM 6950 O O . HIS A 1 9 ? 5.133 -4.234 0.652 1.00 0.00 9 HIS A O 7
ATOM 6964 N N . GLN A 1 10 ? 4.473 -6.394 0.779 1.00 0.00 10 GLN A N 7
ATOM 6965 C CA . GLN A 1 10 ? 3.130 -6.072 1.232 1.00 0.00 10 GLN A CA 7
ATOM 6966 C C . GLN A 1 10 ? 3.187 -5.114 2.424 1.00 0.00 10 GLN A C 7
ATOM 6967 O O . GLN A 1 10 ? 3.779 -5.433 3.453 1.00 0.00 10 GLN A O 7
ATOM 6981 N N . LEU A 1 11 ? 2.560 -3.960 2.245 1.00 0.00 11 LEU A N 7
ATOM 6982 C CA . LEU A 1 11 ? 2.532 -2.954 3.293 1.00 0.00 11 LEU A CA 7
ATOM 6983 C C . LEU A 1 11 ? 1.105 -2.823 3.829 1.00 0.00 11 LEU A C 7
ATOM 6984 O O . LEU A 1 11 ? 0.181 -2.521 3.075 1.00 0.00 11 LEU A O 7
ATOM 7000 N N . ILE A 1 12 ? 0.971 -3.055 5.126 1.00 0.00 12 ILE A N 7
ATOM 7001 C CA . ILE A 1 12 ? -0.328 -2.967 5.771 1.00 0.00 12 ILE A CA 7
ATOM 7002 C C . ILE A 1 12 ? -0.531 -1.548 6.308 1.00 0.00 12 ILE A C 7
ATOM 7003 O O . ILE A 1 12 ? 0.129 -1.141 7.261 1.00 0.00 12 ILE A O 7
ATOM 7019 N N . VAL A 1 13 ? -1.447 -0.833 5.669 1.00 0.00 13 VAL A N 7
ATOM 7020 C CA . VAL A 1 13 ? -1.745 0.530 6.069 1.00 0.00 13 VAL A CA 7
ATOM 7021 C C . VAL A 1 13 ? -3.259 0.698 6.210 1.00 0.00 13 VAL A C 7
ATOM 7022 O O . VAL A 1 13 ? -4.025 0.130 5.433 1.00 0.00 13 VAL A O 7
ATOM 7035 N N . LYS A 1 14 ? -3.646 1.477 7.210 1.00 0.00 14 LYS A N 7
ATOM 7036 C CA . LYS A 1 14 ? -5.055 1.725 7.462 1.00 0.00 14 LYS A CA 7
ATOM 7037 C C . LYS A 1 14 ? -5.425 3.115 6.943 1.00 0.00 14 LYS A C 7
ATOM 7038 O O . LYS A 1 14 ? -4.647 4.060 7.074 1.00 0.00 14 LYS A O 7
ATOM 7057 N N . ALA A 1 15 ? -6.613 3.199 6.363 1.00 0.00 15 ALA A N 7
ATOM 7058 C CA . ALA A 1 15 ? -7.096 4.458 5.822 1.00 0.00 15 ALA A CA 7
ATOM 7059 C C . ALA A 1 15 ? -7.095 5.517 6.928 1.00 0.00 15 ALA A C 7
ATOM 7060 O O . ALA A 1 15 ? -6.658 5.250 8.047 1.00 0.00 15 ALA A O 7
ATOM 7067 N N . ARG A 1 16 ? -7.589 6.695 6.575 1.00 0.00 16 ARG A N 7
ATOM 7068 C CA . ARG A 1 16 ? -7.650 7.793 7.524 1.00 0.00 16 ARG A CA 7
ATOM 7069 C C . ARG A 1 16 ? -9.099 8.245 7.720 1.00 0.00 16 ARG A C 7
ATOM 7070 O O . ARG A 1 16 ? -9.577 8.333 8.850 1.00 0.00 16 ARG A O 7
ATOM 7091 N N . PHE A 1 17 ? -9.756 8.519 6.603 1.00 0.00 17 PHE A N 7
ATOM 7092 C CA . PHE A 1 17 ? -11.140 8.960 6.638 1.00 0.00 17 PHE A CA 7
ATOM 7093 C C . PHE A 1 17 ? -11.912 8.439 5.424 1.00 0.00 17 PHE A C 7
ATOM 7094 O O . PHE A 1 17 ? -11.339 7.787 4.552 1.00 0.00 17 PHE A O 7
ATOM 7111 N N . ASN A 1 18 ? -13.201 8.745 5.408 1.00 0.00 18 ASN A N 7
ATOM 7112 C CA . ASN A 1 18 ? -14.058 8.316 4.315 1.00 0.00 18 ASN A CA 7
ATOM 7113 C C . ASN A 1 18 ? -13.516 8.876 2.998 1.00 0.00 18 ASN A C 7
ATOM 7114 O O . ASN A 1 18 ? -13.727 10.046 2.685 1.00 0.00 18 ASN A O 7
ATOM 7125 N N . PHE A 1 19 ? -12.831 8.013 2.262 1.00 0.00 19 PHE A N 7
ATOM 7126 C CA . PHE A 1 19 ? -12.258 8.407 0.986 1.00 0.00 19 PHE A CA 7
ATOM 7127 C C . PHE A 1 19 ? -13.093 7.871 -0.178 1.00 0.00 19 PHE A C 7
ATOM 7128 O O . PHE A 1 19 ? -13.670 6.788 -0.086 1.00 0.00 19 PHE A O 7
ATOM 7145 N N . LYS A 1 20 ? -13.131 8.654 -1.247 1.00 0.00 20 LYS A N 7
ATOM 7146 C CA . LYS A 1 20 ? -13.886 8.272 -2.428 1.00 0.00 20 LYS A CA 7
ATOM 7147 C C . LYS A 1 20 ? -12.923 8.068 -3.600 1.00 0.00 20 LYS A C 7
ATOM 7148 O O . LYS A 1 20 ? -12.049 8.900 -3.840 1.00 0.00 20 LYS A O 7
ATOM 7167 N N . GLN A 1 21 ? -13.117 6.960 -4.298 1.00 0.00 21 GLN A N 7
ATOM 7168 C CA . GLN A 1 21 ? -12.276 6.637 -5.438 1.00 0.00 21 GLN A CA 7
ATOM 7169 C C . GLN A 1 21 ? -12.713 7.443 -6.664 1.00 0.00 21 GLN A C 7
ATOM 7170 O O . GLN A 1 21 ? -13.897 7.729 -6.835 1.00 0.00 21 GLN A O 7
ATOM 7184 N N . THR A 1 22 ? -11.732 7.788 -7.486 1.00 0.00 22 THR A N 7
ATOM 7185 C CA . THR A 1 22 ? -11.999 8.556 -8.689 1.00 0.00 22 THR A CA 7
ATOM 7186 C C . THR A 1 22 ? -12.506 7.639 -9.805 1.00 0.00 22 THR A C 7
ATOM 7187 O O . THR A 1 22 ? -13.180 8.092 -10.728 1.00 0.00 22 THR A O 7
ATOM 7198 N N . ASN A 1 23 ? -12.161 6.365 -9.683 1.00 0.00 23 ASN A N 7
ATOM 7199 C CA . ASN A 1 23 ? -12.572 5.381 -10.669 1.00 0.00 23 ASN A CA 7
ATOM 7200 C C . ASN A 1 23 ? -12.536 3.987 -10.038 1.00 0.00 23 ASN A C 7
ATOM 7201 O O . ASN A 1 23 ? -12.120 3.832 -8.891 1.00 0.00 23 ASN A O 7
ATOM 7212 N N . GLU A 1 24 ? -12.978 3.009 -10.815 1.00 0.00 24 GLU A N 7
ATOM 7213 C CA . GLU A 1 24 ? -13.002 1.634 -10.347 1.00 0.00 24 GLU A CA 7
ATOM 7214 C C . GLU A 1 24 ? -11.581 1.066 -10.297 1.00 0.00 24 GLU A C 7
ATOM 7215 O O . GLU A 1 24 ? -11.358 -0.008 -9.740 1.00 0.00 24 GLU A O 7
ATOM 7227 N N . ASP A 1 25 ? -10.658 1.813 -10.883 1.00 0.00 25 ASP A N 7
ATOM 7228 C CA . ASP A 1 25 ? -9.266 1.398 -10.913 1.00 0.00 25 ASP A CA 7
ATOM 7229 C C . ASP A 1 25 ? -8.513 2.078 -9.768 1.00 0.00 25 ASP A C 7
ATOM 7230 O O . ASP A 1 25 ? -7.285 2.031 -9.715 1.00 0.00 25 ASP A O 7
ATOM 7239 N N . GLU A 1 26 ? -9.279 2.693 -8.879 1.00 0.00 26 GLU A N 7
ATOM 7240 C CA . GLU A 1 26 ? -8.698 3.381 -7.740 1.00 0.00 26 GLU A CA 7
ATOM 7241 C C . GLU A 1 26 ? -9.130 2.706 -6.436 1.00 0.00 26 GLU A C 7
ATOM 7242 O O . GLU A 1 26 ? -10.214 2.129 -6.362 1.00 0.00 26 GLU A O 7
ATOM 7254 N N . LEU A 1 27 ? -8.260 2.800 -5.442 1.00 0.00 27 LEU A N 7
ATOM 7255 C CA . LEU A 1 27 ? -8.537 2.205 -4.146 1.00 0.00 27 LEU A CA 7
ATOM 7256 C C . LEU A 1 27 ? -9.519 3.095 -3.380 1.00 0.00 27 LEU A C 7
ATOM 7257 O O . LEU A 1 27 ? -9.212 4.248 -3.080 1.00 0.00 27 LEU A O 7
ATOM 7273 N N . SER A 1 28 ? -10.679 2.526 -3.086 1.00 0.00 28 SER A N 7
ATOM 7274 C CA . SER A 1 28 ? -11.707 3.253 -2.363 1.00 0.00 28 SER A CA 7
ATOM 7275 C C . SER A 1 28 ? -11.792 2.746 -0.922 1.00 0.00 28 SER A C 7
ATOM 7276 O O . SER A 1 28 ? -12.209 1.614 -0.682 1.00 0.00 28 SER A O 7
ATOM 7284 N N . VAL A 1 29 ? -11.387 3.608 0.001 1.00 0.00 29 VAL A N 7
ATOM 7285 C CA . VAL A 1 29 ? -11.411 3.260 1.411 1.00 0.00 29 VAL A CA 7
ATOM 7286 C C . VAL A 1 29 ? -12.352 4.213 2.150 1.00 0.00 29 VAL A C 7
ATOM 7287 O O . VAL A 1 29 ? -12.522 5.362 1.745 1.00 0.00 29 VAL A O 7
ATOM 7300 N N . CYS A 1 30 ? -12.940 3.701 3.222 1.00 0.00 30 CYS A N 7
ATOM 7301 C CA . CYS A 1 30 ? -13.859 4.492 4.021 1.00 0.00 30 CYS A CA 7
ATOM 7302 C C . CYS A 1 30 ? -13.213 4.748 5.385 1.00 0.00 30 CYS A C 7
ATOM 7303 O O . CYS A 1 30 ? -12.678 5.828 5.630 1.00 0.00 30 CYS A O 7
ATOM 7311 N N . LYS A 1 31 ? -13.284 3.735 6.237 1.00 0.00 31 LYS A N 7
ATOM 7312 C CA . LYS A 1 31 ? -12.713 3.836 7.569 1.00 0.00 31 LYS A CA 7
ATOM 7313 C C . LYS A 1 31 ? -12.395 2.433 8.091 1.00 0.00 31 LYS A C 7
ATOM 7314 O O . LYS A 1 31 ? -13.183 1.506 7.908 1.00 0.00 31 LYS A O 7
ATOM 7333 N N . GLY A 1 32 ? -11.239 2.321 8.727 1.00 0.00 32 GLY A N 7
ATOM 7334 C CA . GLY A 1 32 ? -10.807 1.047 9.277 1.00 0.00 32 GLY A CA 7
ATOM 7335 C C . GLY A 1 32 ? -10.784 -0.036 8.197 1.00 0.00 32 GLY A C 7
ATOM 7336 O O . GLY A 1 32 ? -11.523 -1.016 8.279 1.00 0.00 32 GLY A O 7
ATOM 7340 N N . ASP A 1 33 ? -9.928 0.177 7.208 1.00 0.00 33 ASP A N 7
ATOM 7341 C CA . ASP A 1 33 ? -9.799 -0.768 6.112 1.00 0.00 33 ASP A CA 7
ATOM 7342 C C . ASP A 1 33 ? -8.324 -0.903 5.731 1.00 0.00 33 ASP A C 7
ATOM 7343 O O . ASP A 1 33 ? -7.821 -0.142 4.905 1.00 0.00 33 ASP A O 7
ATOM 7352 N N . ILE A 1 34 ? -7.671 -1.875 6.352 1.00 0.00 34 ILE A N 7
ATOM 7353 C CA . ILE A 1 34 ? -6.263 -2.118 6.087 1.00 0.00 34 ILE A CA 7
ATOM 7354 C C . ILE A 1 34 ? -6.070 -2.404 4.596 1.00 0.00 34 ILE A C 7
ATOM 7355 O O . ILE A 1 34 ? -6.826 -3.172 4.005 1.00 0.00 34 ILE A O 7
ATOM 7371 N N . ILE A 1 35 ? -5.053 -1.769 4.032 1.00 0.00 35 ILE A N 7
ATOM 7372 C CA . ILE A 1 35 ? -4.752 -1.945 2.622 1.00 0.00 35 ILE A CA 7
ATOM 7373 C C . ILE A 1 35 ? -3.337 -2.508 2.474 1.00 0.00 35 ILE A C 7
ATOM 7374 O O . ILE A 1 35 ? -2.462 -2.221 3.290 1.00 0.00 35 ILE A O 7
ATOM 7390 N N . TYR A 1 36 ? -3.156 -3.301 1.428 1.00 0.00 36 TYR A N 7
ATOM 7391 C CA . TYR A 1 36 ? -1.862 -3.906 1.163 1.00 0.00 36 TYR A CA 7
ATOM 7392 C C . TYR A 1 36 ? -1.159 -3.210 -0.004 1.00 0.00 36 TYR A C 7
ATOM 7393 O O . TYR A 1 36 ? -1.589 -3.325 -1.151 1.00 0.00 36 TYR A O 7
ATOM 7411 N N . VAL A 1 37 ? -0.089 -2.503 0.329 1.00 0.00 37 VAL A N 7
ATOM 7412 C CA . VAL A 1 37 ? 0.678 -1.788 -0.677 1.00 0.00 37 VAL A CA 7
ATOM 7413 C C . VAL A 1 37 ? 1.653 -2.756 -1.353 1.00 0.00 37 VAL A C 7
ATOM 7414 O O . VAL A 1 37 ? 2.532 -3.313 -0.699 1.00 0.00 37 VAL A O 7
ATOM 7427 N N . THR A 1 38 ? 1.463 -2.925 -2.653 1.00 0.00 38 THR A N 7
ATOM 7428 C CA . THR A 1 38 ? 2.313 -3.815 -3.424 1.00 0.00 38 THR A CA 7
ATOM 7429 C C . THR A 1 38 ? 3.259 -3.008 -4.316 1.00 0.00 38 THR A C 7
ATOM 7430 O O . THR A 1 38 ? 4.448 -3.312 -4.401 1.00 0.00 38 THR A O 7
ATOM 7441 N N . ARG A 1 39 ? 2.696 -1.997 -4.960 1.00 0.00 39 ARG A N 7
ATOM 7442 C CA . ARG A 1 39 ? 3.474 -1.144 -5.843 1.00 0.00 39 ARG A CA 7
ATOM 7443 C C . ARG A 1 39 ? 4.467 -0.307 -5.033 1.00 0.00 39 ARG A C 7
ATOM 7444 O O . ARG A 1 39 ? 5.675 -0.531 -5.104 1.00 0.00 39 ARG A O 7
ATOM 7465 N N . VAL A 1 40 ? 3.921 0.637 -4.282 1.00 0.00 40 VAL A N 7
ATOM 7466 C CA . VAL A 1 40 ? 4.744 1.508 -3.459 1.00 0.00 40 VAL A CA 7
ATOM 7467 C C . VAL A 1 40 ? 5.493 2.495 -4.359 1.00 0.00 40 VAL A C 7
ATOM 7468 O O . VAL A 1 40 ? 6.691 2.344 -4.589 1.00 0.00 40 VAL A O 7
ATOM 7481 N N . GLU A 1 41 ? 4.754 3.482 -4.843 1.00 0.00 41 GLU A N 7
ATOM 7482 C CA . GLU A 1 41 ? 5.332 4.493 -5.713 1.00 0.00 41 GLU A CA 7
ATOM 7483 C C . GLU A 1 41 ? 5.542 5.798 -4.942 1.00 0.00 41 GLU A C 7
ATOM 7484 O O . GLU A 1 41 ? 4.586 6.386 -4.439 1.00 0.00 41 GLU A O 7
ATOM 7496 N N . GLU A 1 42 ? 6.798 6.212 -4.874 1.00 0.00 42 GLU A N 7
ATOM 7497 C CA . GLU A 1 42 ? 7.146 7.437 -4.174 1.00 0.00 42 GLU A CA 7
ATOM 7498 C C . GLU A 1 42 ? 6.778 8.656 -5.023 1.00 0.00 42 GLU A C 7
ATOM 7499 O O . GLU A 1 42 ? 6.991 9.793 -4.607 1.00 0.00 42 GLU A O 7
ATOM 7511 N N . GLY A 1 43 ? 6.229 8.377 -6.197 1.00 0.00 43 GLY A N 7
ATOM 7512 C CA . GLY A 1 43 ? 5.829 9.436 -7.107 1.00 0.00 43 GLY A CA 7
ATOM 7513 C C . GLY A 1 43 ? 4.793 10.355 -6.456 1.00 0.00 43 GLY A C 7
ATOM 7514 O O . GLY A 1 43 ? 4.917 11.578 -6.517 1.00 0.00 43 GLY A O 7
ATOM 7518 N N . GLY A 1 44 ? 3.795 9.732 -5.847 1.00 0.00 44 GLY A N 7
ATOM 7519 C CA . GLY A 1 44 ? 2.739 10.478 -5.185 1.00 0.00 44 GLY A CA 7
ATOM 7520 C C . GLY A 1 44 ? 1.570 9.564 -4.812 1.00 0.00 44 GLY A C 7
ATOM 7521 O O . GLY A 1 44 ? 0.958 9.730 -3.759 1.00 0.00 44 GLY A O 7
ATOM 7525 N N . TRP A 1 45 ? 1.298 8.615 -5.697 1.00 0.00 45 TRP A N 7
ATOM 7526 C CA . TRP A 1 45 ? 0.214 7.674 -5.474 1.00 0.00 45 TRP A CA 7
ATOM 7527 C C . TRP A 1 45 ? 0.822 6.367 -4.959 1.00 0.00 45 TRP A C 7
ATOM 7528 O O . TRP A 1 45 ? 2.025 6.144 -5.089 1.00 0.00 45 TRP A O 7
ATOM 7549 N N . TRP A 1 46 ? -0.037 5.539 -4.384 1.00 0.00 46 TRP A N 7
ATOM 7550 C CA . TRP A 1 46 ? 0.401 4.261 -3.848 1.00 0.00 46 TRP A CA 7
ATOM 7551 C C . TRP A 1 46 ? -0.614 3.197 -4.274 1.00 0.00 46 TRP A C 7
ATOM 7552 O O . TRP A 1 46 ? -1.810 3.340 -4.022 1.00 0.00 46 TRP A O 7
ATOM 7573 N N . GLU A 1 47 ? -0.100 2.156 -4.911 1.00 0.00 47 GLU A N 7
ATOM 7574 C CA . GLU A 1 47 ? -0.948 1.070 -5.373 1.00 0.00 47 GLU A CA 7
ATOM 7575 C C . GLU A 1 47 ? -0.894 -0.101 -4.389 1.00 0.00 47 GLU A C 7
ATOM 7576 O O . GLU A 1 47 ? 0.177 -0.641 -4.119 1.00 0.00 47 GLU A O 7
ATOM 7588 N N . GLY A 1 48 ? -2.064 -0.458 -3.880 1.00 0.00 48 GLY A N 7
ATOM 7589 C CA . GLY A 1 48 ? -2.164 -1.555 -2.932 1.00 0.00 48 GLY A CA 7
ATOM 7590 C C . GLY A 1 48 ? -3.386 -2.426 -3.228 1.00 0.00 48 GLY A C 7
ATOM 7591 O O . GLY A 1 48 ? -3.909 -2.411 -4.341 1.00 0.00 48 GLY A O 7
ATOM 7595 N N . THR A 1 49 ? -3.807 -3.164 -2.211 1.00 0.00 49 THR A N 7
ATOM 7596 C CA . THR A 1 49 ? -4.958 -4.040 -2.349 1.00 0.00 49 THR A CA 7
ATOM 7597 C C . THR A 1 49 ? -5.803 -4.015 -1.073 1.00 0.00 49 THR A C 7
ATOM 7598 O O . THR A 1 49 ? -5.282 -4.213 0.024 1.00 0.00 49 THR A O 7
ATOM 7609 N N . LEU A 1 50 ? -7.091 -3.770 -1.258 1.00 0.00 50 LEU A N 7
ATOM 7610 C CA . LEU A 1 50 ? -8.013 -3.717 -0.136 1.00 0.00 50 LEU A CA 7
ATOM 7611 C C . LEU A 1 50 ? -8.924 -4.946 -0.171 1.00 0.00 50 LEU A C 7
ATOM 7612 O O . LEU A 1 50 ? -8.960 -5.668 -1.166 1.00 0.00 50 LEU A O 7
ATOM 7628 N N . ASN A 1 51 ? -9.636 -5.146 0.928 1.00 0.00 51 ASN A N 7
ATOM 7629 C CA . ASN A 1 51 ? -10.545 -6.275 1.035 1.00 0.00 51 ASN A CA 7
ATOM 7630 C C . ASN A 1 51 ? -11.363 -6.390 -0.252 1.00 0.00 51 ASN A C 7
ATOM 7631 O O . ASN A 1 51 ? -12.421 -5.774 -0.377 1.00 0.00 51 ASN A O 7
ATOM 7642 N N . GLY A 1 52 ? -10.843 -7.183 -1.177 1.00 0.00 52 GLY A N 7
ATOM 7643 C CA . GLY A 1 52 ? -11.513 -7.386 -2.451 1.00 0.00 52 GLY A CA 7
ATOM 7644 C C . GLY A 1 52 ? -11.541 -6.094 -3.269 1.00 0.00 52 GLY A C 7
ATOM 7645 O O . GLY A 1 52 ? -12.451 -5.879 -4.068 1.00 0.00 52 GLY A O 7
ATOM 7649 N N . ARG A 1 53 ? -10.531 -5.266 -3.041 1.00 0.00 53 ARG A N 7
ATOM 7650 C CA . ARG A 1 53 ? -10.429 -4.000 -3.747 1.00 0.00 53 ARG A CA 7
ATOM 7651 C C . ARG A 1 53 ? -8.991 -3.770 -4.218 1.00 0.00 53 ARG A C 7
ATOM 7652 O O . ARG A 1 53 ? -8.057 -4.364 -3.683 1.00 0.00 53 ARG A O 7
ATOM 7673 N N . THR A 1 54 ? -8.860 -2.906 -5.213 1.00 0.00 54 THR A N 7
ATOM 7674 C CA . THR A 1 54 ? -7.551 -2.590 -5.762 1.00 0.00 54 THR A CA 7
ATOM 7675 C C . THR A 1 54 ? -7.582 -1.232 -6.464 1.00 0.00 54 THR A C 7
ATOM 7676 O O . THR A 1 54 ? -8.609 -0.834 -7.011 1.00 0.00 54 THR A O 7
ATOM 7687 N N . GLY A 1 55 ? -6.443 -0.555 -6.426 1.00 0.00 55 GLY A N 7
ATOM 7688 C CA . GLY A 1 55 ? -6.326 0.751 -7.052 1.00 0.00 55 GLY A CA 7
ATOM 7689 C C . GLY A 1 55 ? -5.138 1.528 -6.480 1.00 0.00 55 GLY A C 7
ATOM 7690 O O . GLY A 1 55 ? -4.336 0.978 -5.727 1.00 0.00 55 GLY A O 7
ATOM 7694 N N . TRP A 1 56 ? -5.064 2.795 -6.859 1.00 0.00 56 TRP A N 7
ATOM 7695 C CA . TRP A 1 56 ? -3.988 3.654 -6.394 1.00 0.00 56 TRP A CA 7
ATOM 7696 C C . TRP A 1 56 ? -4.583 4.671 -5.419 1.00 0.00 56 TRP A C 7
ATOM 7697 O O . TRP A 1 56 ? -5.589 5.313 -5.722 1.00 0.00 56 TRP A O 7
ATOM 7718 N N . PHE A 1 57 ? -3.937 4.788 -4.268 1.00 0.00 57 PHE A N 7
ATOM 7719 C CA . PHE A 1 57 ? -4.391 5.717 -3.246 1.00 0.00 57 PHE A CA 7
ATOM 7720 C C . PHE A 1 57 ? -3.206 6.421 -2.581 1.00 0.00 57 PHE A C 7
ATOM 7721 O O . PHE A 1 57 ? -2.076 5.941 -2.650 1.00 0.00 57 PHE A O 7
ATOM 7738 N N . PRO A 1 58 ? -3.515 7.577 -1.935 1.00 0.00 58 PRO A N 7
ATOM 7739 C CA . PRO A 1 58 ? -2.488 8.352 -1.258 1.00 0.00 58 PRO A CA 7
ATOM 7740 C C . PRO A 1 58 ? -2.077 7.687 0.057 1.00 0.00 58 PRO A C 7
ATOM 7741 O O . PRO A 1 58 ? -2.925 7.383 0.895 1.00 0.00 58 PRO A O 7
ATOM 7752 N N . SER A 1 59 ? -0.776 7.478 0.196 1.00 0.00 59 SER A N 7
ATOM 7753 C CA . SER A 1 59 ? -0.242 6.854 1.395 1.00 0.00 59 SER A CA 7
ATOM 7754 C C . SER A 1 59 ? -0.100 7.894 2.507 1.00 0.00 59 SER A C 7
ATOM 7755 O O . SER A 1 59 ? -0.062 7.545 3.686 1.00 0.00 59 SER A O 7
ATOM 7763 N N . ASN A 1 60 ? -0.028 9.151 2.094 1.00 0.00 60 ASN A N 7
ATOM 7764 C CA . ASN A 1 60 ? 0.108 10.244 3.042 1.00 0.00 60 ASN A CA 7
ATOM 7765 C C . ASN A 1 60 ? -1.158 10.333 3.896 1.00 0.00 60 ASN A C 7
ATOM 7766 O O . ASN A 1 60 ? -1.083 10.585 5.098 1.00 0.00 60 ASN A O 7
ATOM 7777 N N . TYR A 1 61 ? -2.290 10.121 3.242 1.00 0.00 61 TYR A N 7
ATOM 7778 C CA . TYR A 1 61 ? -3.570 10.175 3.928 1.00 0.00 61 TYR A CA 7
ATOM 7779 C C . TYR A 1 61 ? -3.706 9.025 4.927 1.00 0.00 61 TYR A C 7
ATOM 7780 O O . TYR A 1 61 ? -3.828 9.254 6.129 1.00 0.00 61 TYR A O 7
ATOM 7798 N N . VAL A 1 62 ? -3.679 7.813 4.393 1.00 0.00 62 VAL A N 7
ATOM 7799 C CA . VAL A 1 62 ? -3.797 6.626 5.225 1.00 0.00 62 VAL A CA 7
ATOM 7800 C C . VAL A 1 62 ? -2.634 6.586 6.217 1.00 0.00 62 VAL A C 7
ATOM 7801 O O . VAL A 1 62 ? -1.809 7.498 6.249 1.00 0.00 62 VAL A O 7
ATOM 7814 N N . ARG A 1 63 ? -2.604 5.520 7.003 1.00 0.00 63 ARG A N 7
ATOM 7815 C CA . ARG A 1 63 ? -1.556 5.348 7.994 1.00 0.00 63 ARG A CA 7
ATOM 7816 C C . ARG A 1 63 ? -0.934 3.956 7.874 1.00 0.00 63 ARG A C 7
ATOM 7817 O O . ARG A 1 63 ? -1.647 2.963 7.744 1.00 0.00 63 ARG A O 7
ATOM 7838 N N . GLU A 1 64 ? 0.390 3.928 7.921 1.00 0.00 64 GLU A N 7
ATOM 7839 C CA . GLU A 1 64 ? 1.116 2.673 7.819 1.00 0.00 64 GLU A CA 7
ATOM 7840 C C . GLU A 1 64 ? 1.244 2.021 9.198 1.00 0.00 64 GLU A C 7
ATOM 7841 O O . GLU A 1 64 ? 1.392 2.712 10.204 1.00 0.00 64 GLU A O 7
ATOM 7853 N N . ILE A 1 65 ? 1.183 0.697 9.197 1.00 0.00 65 ILE A N 7
ATOM 7854 C CA . ILE A 1 65 ? 1.290 -0.056 10.435 1.00 0.00 65 ILE A CA 7
ATOM 7855 C C . ILE A 1 65 ? 2.671 -0.711 10.511 1.00 0.00 65 ILE A C 7
ATOM 7856 O O . ILE A 1 65 ? 3.429 -0.460 11.446 1.00 0.00 65 ILE A O 7
ATOM 7872 N N . LYS A 1 66 ? 2.955 -1.535 9.514 1.00 0.00 66 LYS A N 7
ATOM 7873 C CA . LYS A 1 66 ? 4.231 -2.228 9.456 1.00 0.00 66 LYS A CA 7
ATOM 7874 C C . LYS A 1 66 ? 5.355 -1.246 9.794 1.00 0.00 66 LYS A C 7
ATOM 7875 O O . LYS A 1 66 ? 5.622 -0.317 9.033 1.00 0.00 66 LYS A O 7
ATOM 7894 N N . SER A 1 67 ? 5.984 -1.484 10.936 1.00 0.00 67 SER A N 7
ATOM 7895 C CA . SER A 1 67 ? 7.073 -0.632 11.383 1.00 0.00 67 SER A CA 7
ATOM 7896 C C . SER A 1 67 ? 8.370 -1.026 10.674 1.00 0.00 67 SER A C 7
ATOM 7897 O O . SER A 1 67 ? 9.338 -0.267 10.679 1.00 0.00 67 SER A O 7
ATOM 7905 N N . SER A 1 68 ? 8.347 -2.210 10.082 1.00 0.00 68 SER A N 7
ATOM 7906 C CA . SER A 1 68 ? 9.510 -2.713 9.370 1.00 0.00 68 SER A CA 7
ATOM 7907 C C . SER A 1 68 ? 9.514 -2.184 7.934 1.00 0.00 68 SER A C 7
ATOM 7908 O O . SER A 1 68 ? 10.495 -2.347 7.211 1.00 0.00 68 SER A O 7
ATOM 7916 N N . GLU A 1 69 ? 8.405 -1.561 7.564 1.00 0.00 69 GLU A N 7
ATOM 7917 C CA . GLU A 1 69 ? 8.267 -1.006 6.228 1.00 0.00 69 GLU A CA 7
ATOM 7918 C C . GLU A 1 69 ? 8.556 0.496 6.244 1.00 0.00 69 GLU A C 7
ATOM 7919 O O . GLU A 1 69 ? 8.838 1.090 5.204 1.00 0.00 69 GLU A O 7
ATOM 7931 N N . ARG A 1 70 ? 8.473 1.068 7.436 1.00 0.00 70 ARG A N 7
ATOM 7932 C CA . ARG A 1 70 ? 8.721 2.491 7.602 1.00 0.00 70 ARG A CA 7
ATOM 7933 C C . ARG A 1 70 ? 10.216 2.750 7.797 1.00 0.00 70 ARG A C 7
ATOM 7934 O O . ARG A 1 70 ? 10.771 3.679 7.211 1.00 0.00 70 ARG A O 7
ATOM 7955 N N . SER A 1 71 ? 10.827 1.912 8.621 1.00 0.00 71 SER A N 7
ATOM 7956 C CA . SER A 1 71 ? 12.247 2.039 8.901 1.00 0.00 71 SER A CA 7
ATOM 7957 C C . SER A 1 71 ? 13.038 1.041 8.054 1.00 0.00 71 SER A C 7
ATOM 7958 O O . SER A 1 71 ? 14.218 0.801 8.310 1.00 0.00 71 SER A O 7
ATOM 7966 N N . GLY A 1 72 ? 12.358 0.485 7.062 1.00 0.00 72 GLY A N 7
ATOM 7967 C CA . GLY A 1 72 ? 12.983 -0.482 6.176 1.00 0.00 72 GLY A CA 7
ATOM 7968 C C . GLY A 1 72 ? 12.153 -0.678 4.906 1.00 0.00 72 GLY A C 7
ATOM 7969 O O . GLY A 1 72 ? 11.643 -1.770 4.655 1.00 0.00 72 GLY A O 7
ATOM 7973 N N . PRO A 1 73 ? 12.039 0.424 4.118 1.00 0.00 73 PRO A N 7
ATOM 7974 C CA . PRO A 1 73 ? 11.280 0.384 2.880 1.00 0.00 73 PRO A CA 7
ATOM 7975 C C . PRO A 1 73 ? 12.050 -0.360 1.787 1.00 0.00 73 PRO A C 7
ATOM 7976 O O . PRO A 1 73 ? 12.394 0.222 0.759 1.00 0.00 73 PRO A O 7
ATOM 7987 N N . SER A 1 74 ? 12.298 -1.635 2.047 1.00 0.00 74 SER A N 7
ATOM 7988 C CA . SER A 1 74 ? 13.023 -2.464 1.099 1.00 0.00 74 SER A CA 7
ATOM 7989 C C . SER A 1 74 ? 13.408 -3.794 1.753 1.00 0.00 74 SER A C 7
ATOM 7990 O O . SER A 1 74 ? 13.614 -3.856 2.964 1.00 0.00 74 SER A O 7
ATOM 7998 N N . SER A 1 75 ? 13.492 -4.823 0.923 1.00 0.00 75 SER A N 7
ATOM 7999 C CA . SER A 1 75 ? 13.849 -6.146 1.406 1.00 0.00 75 SER A CA 7
ATOM 8000 C C . SER A 1 75 ? 14.083 -7.088 0.224 1.00 0.00 75 SER A C 7
ATOM 8001 O O . SER A 1 75 ? 13.488 -6.917 -0.838 1.00 0.00 75 SER A O 7
ATOM 8009 N N . GLY A 1 76 ? 14.953 -8.063 0.449 1.00 0.00 76 GLY A N 7
ATOM 8010 C CA . GLY A 1 76 ? 15.274 -9.033 -0.585 1.00 0.00 76 GLY A CA 7
ATOM 8011 C C . GLY A 1 76 ? 15.716 -8.336 -1.873 1.00 0.00 76 GLY A C 7
ATOM 8012 O O . GLY A 1 76 ? 16.064 -8.995 -2.851 1.00 0.00 76 GLY A O 7
ATOM 8016 N N . GLY A 1 1 ? 1.305 -19.008 -4.071 1.00 0.00 1 GLY A N 8
ATOM 8017 C CA . GLY A 1 1 ? 2.424 -18.464 -4.821 1.00 0.00 1 GLY A CA 8
ATOM 8018 C C . GLY A 1 1 ? 2.522 -19.110 -6.205 1.00 0.00 1 GLY A C 8
ATOM 8019 O O . GLY A 1 1 ? 1.808 -20.068 -6.498 1.00 0.00 1 GLY A O 8
ATOM 8023 N N . SER A 1 2 ? 3.411 -18.559 -7.019 1.00 0.00 2 SER A N 8
ATOM 8024 C CA . SER A 1 2 ? 3.611 -19.069 -8.365 1.00 0.00 2 SER A CA 8
ATOM 8025 C C . SER A 1 2 ? 5.040 -18.780 -8.826 1.00 0.00 2 SER A C 8
ATOM 8026 O O . SER A 1 2 ? 5.796 -19.701 -9.133 1.00 0.00 2 SER A O 8
ATOM 8034 N N . SER A 1 3 ? 5.368 -17.497 -8.863 1.00 0.00 3 SER A N 8
ATOM 8035 C CA . SER A 1 3 ? 6.693 -17.075 -9.283 1.00 0.00 3 SER A CA 8
ATOM 8036 C C . SER A 1 3 ? 6.823 -15.555 -9.157 1.00 0.00 3 SER A C 8
ATOM 8037 O O . SER A 1 3 ? 5.824 -14.839 -9.185 1.00 0.00 3 SER A O 8
ATOM 8045 N N . GLY A 1 4 ? 8.063 -15.108 -9.023 1.00 0.00 4 GLY A N 8
ATOM 8046 C CA . GLY A 1 4 ? 8.336 -13.688 -8.894 1.00 0.00 4 GLY A CA 8
ATOM 8047 C C . GLY A 1 4 ? 8.761 -13.339 -7.466 1.00 0.00 4 GLY A C 8
ATOM 8048 O O . GLY A 1 4 ? 9.569 -14.045 -6.864 1.00 0.00 4 GLY A O 8
ATOM 8052 N N . SER A 1 5 ? 8.197 -12.250 -6.964 1.00 0.00 5 SER A N 8
ATOM 8053 C CA . SER A 1 5 ? 8.507 -11.799 -5.618 1.00 0.00 5 SER A CA 8
ATOM 8054 C C . SER A 1 5 ? 10.015 -11.584 -5.472 1.00 0.00 5 SER A C 8
ATOM 8055 O O . SER A 1 5 ? 10.781 -12.547 -5.430 1.00 0.00 5 SER A O 8
ATOM 8063 N N . SER A 1 6 ? 10.396 -10.318 -5.400 1.00 0.00 6 SER A N 8
ATOM 8064 C CA . SER A 1 6 ? 11.800 -9.965 -5.259 1.00 0.00 6 SER A CA 8
ATOM 8065 C C . SER A 1 6 ? 11.929 -8.566 -4.655 1.00 0.00 6 SER A C 8
ATOM 8066 O O . SER A 1 6 ? 12.584 -8.387 -3.629 1.00 0.00 6 SER A O 8
ATOM 8074 N N . GLY A 1 7 ? 11.294 -7.609 -5.316 1.00 0.00 7 GLY A N 8
ATOM 8075 C CA . GLY A 1 7 ? 11.331 -6.231 -4.856 1.00 0.00 7 GLY A CA 8
ATOM 8076 C C . GLY A 1 7 ? 10.011 -5.841 -4.188 1.00 0.00 7 GLY A C 8
ATOM 8077 O O . GLY A 1 7 ? 8.964 -6.413 -4.490 1.00 0.00 7 GLY A O 8
ATOM 8081 N N . SER A 1 8 ? 10.103 -4.870 -3.292 1.00 0.00 8 SER A N 8
ATOM 8082 C CA . SER A 1 8 ? 8.930 -4.397 -2.577 1.00 0.00 8 SER A CA 8
ATOM 8083 C C . SER A 1 8 ? 8.327 -5.533 -1.749 1.00 0.00 8 SER A C 8
ATOM 8084 O O . SER A 1 8 ? 8.603 -6.705 -2.003 1.00 0.00 8 SER A O 8
ATOM 8092 N N . HIS A 1 9 ? 7.515 -5.148 -0.776 1.00 0.00 9 HIS A N 8
ATOM 8093 C CA . HIS A 1 9 ? 6.871 -6.120 0.091 1.00 0.00 9 HIS A CA 8
ATOM 8094 C C . HIS A 1 9 ? 5.544 -5.554 0.600 1.00 0.00 9 HIS A C 8
ATOM 8095 O O . HIS A 1 9 ? 5.450 -4.368 0.912 1.00 0.00 9 HIS A O 8
ATOM 8109 N N . GLN A 1 10 ? 4.552 -6.429 0.670 1.00 0.00 10 GLN A N 8
ATOM 8110 C CA . GLN A 1 10 ? 3.235 -6.031 1.137 1.00 0.00 10 GLN A CA 8
ATOM 8111 C C . GLN A 1 10 ? 3.359 -5.058 2.310 1.00 0.00 10 GLN A C 8
ATOM 8112 O O . GLN A 1 10 ? 4.147 -5.282 3.226 1.00 0.00 10 GLN A O 8
ATOM 8126 N N . LEU A 1 11 ? 2.567 -3.997 2.243 1.00 0.00 11 LEU A N 8
ATOM 8127 C CA . LEU A 1 11 ? 2.579 -2.987 3.289 1.00 0.00 11 LEU A CA 8
ATOM 8128 C C . LEU A 1 11 ? 1.165 -2.822 3.847 1.00 0.00 11 LEU A C 8
ATOM 8129 O O . LEU A 1 11 ? 0.236 -2.496 3.110 1.00 0.00 11 LEU A O 8
ATOM 8145 N N . ILE A 1 12 ? 1.045 -3.056 5.147 1.00 0.00 12 ILE A N 8
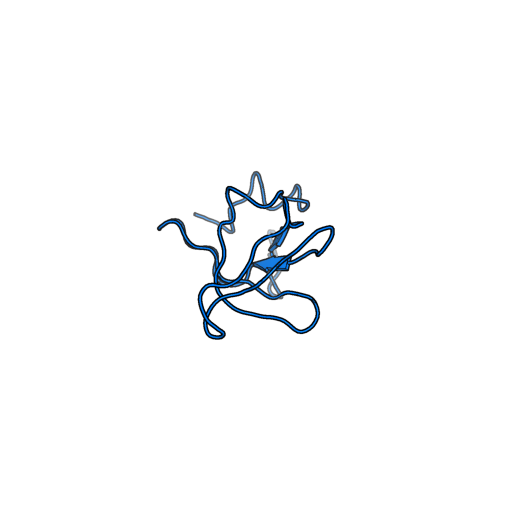ATOM 8146 C CA . ILE A 1 12 ? -0.241 -2.937 5.812 1.00 0.00 12 ILE A CA 8
ATOM 8147 C C . ILE A 1 12 ? -0.401 -1.514 6.354 1.00 0.00 12 ILE A C 8
ATOM 8148 O O . ILE A 1 12 ? 0.300 -1.118 7.284 1.00 0.00 12 ILE A O 8
ATOM 8164 N N . VAL A 1 13 ? -1.327 -0.786 5.748 1.00 0.00 13 VAL A N 8
ATOM 8165 C CA . VAL A 1 13 ? -1.587 0.584 6.157 1.00 0.00 13 VAL A CA 8
ATOM 8166 C C . VAL A 1 13 ? -3.095 0.785 6.318 1.00 0.00 13 VAL A C 8
ATOM 8167 O O . VAL A 1 13 ? -3.873 0.407 5.444 1.00 0.00 13 VAL A O 8
ATOM 8180 N N . LYS A 1 14 ? -3.463 1.378 7.445 1.00 0.00 14 LYS A N 8
ATOM 8181 C CA . LYS A 1 14 ? -4.864 1.634 7.733 1.00 0.00 14 LYS A CA 8
ATOM 8182 C C . LYS A 1 14 ? -5.270 2.975 7.119 1.00 0.00 14 LYS A C 8
ATOM 8183 O O . LYS A 1 14 ? -4.564 3.971 7.269 1.00 0.00 14 LYS A O 8
ATOM 8202 N N . ALA A 1 15 ? -6.407 2.957 6.438 1.00 0.00 15 ALA A N 8
ATOM 8203 C CA . ALA A 1 15 ? -6.917 4.160 5.800 1.00 0.00 15 ALA A CA 8
ATOM 8204 C C . ALA A 1 15 ? -7.025 5.277 6.840 1.00 0.00 15 ALA A C 8
ATOM 8205 O O . ALA A 1 15 ? -7.225 5.011 8.024 1.00 0.00 15 ALA A O 8
ATOM 8212 N N . ARG A 1 16 ? -6.887 6.504 6.360 1.00 0.00 16 ARG A N 8
ATOM 8213 C CA . ARG A 1 16 ? -6.967 7.663 7.232 1.00 0.00 16 ARG A CA 8
ATOM 8214 C C . ARG A 1 16 ? -8.429 8.033 7.491 1.00 0.00 16 ARG A C 8
ATOM 8215 O O . ARG A 1 16 ? -8.900 7.959 8.625 1.00 0.00 16 ARG A O 8
ATOM 8236 N N . PHE A 1 17 ? -9.104 8.424 6.421 1.00 0.00 17 PHE A N 8
ATOM 8237 C CA . PHE A 1 17 ? -10.503 8.807 6.517 1.00 0.00 17 PHE A CA 8
ATOM 8238 C C . PHE A 1 17 ? -11.254 8.473 5.227 1.00 0.00 17 PHE A C 8
ATOM 8239 O O . PHE A 1 17 ? -10.723 7.783 4.357 1.00 0.00 17 PHE A O 8
ATOM 8256 N N . ASN A 1 18 ? -12.475 8.979 5.141 1.00 0.00 18 ASN A N 8
ATOM 8257 C CA . ASN A 1 18 ? -13.303 8.745 3.971 1.00 0.00 18 ASN A CA 8
ATOM 8258 C C . ASN A 1 18 ? -12.565 9.234 2.723 1.00 0.00 18 ASN A C 8
ATOM 8259 O O . ASN A 1 18 ? -12.214 10.409 2.626 1.00 0.00 18 ASN A O 8
ATOM 8270 N N . PHE A 1 19 ? -12.352 8.309 1.799 1.00 0.00 19 PHE A N 8
ATOM 8271 C CA . PHE A 1 19 ? -11.663 8.632 0.561 1.00 0.00 19 PHE A CA 8
ATOM 8272 C C . PHE A 1 19 ? -12.424 8.086 -0.648 1.00 0.00 19 PHE A C 8
ATOM 8273 O O . PHE A 1 19 ? -12.395 6.885 -0.915 1.00 0.00 19 PHE A O 8
ATOM 8290 N N . LYS A 1 20 ? -13.087 8.994 -1.349 1.00 0.00 20 LYS A N 8
ATOM 8291 C CA . LYS A 1 20 ? -13.855 8.619 -2.524 1.00 0.00 20 LYS A CA 8
ATOM 8292 C C . LYS A 1 20 ? -12.902 8.397 -3.700 1.00 0.00 20 LYS A C 8
ATOM 8293 O O . LYS A 1 20 ? -11.977 9.180 -3.910 1.00 0.00 20 LYS A O 8
ATOM 8312 N N . GLN A 1 21 ? -13.161 7.327 -4.438 1.00 0.00 21 GLN A N 8
ATOM 8313 C CA . GLN A 1 21 ? -12.340 6.993 -5.587 1.00 0.00 21 GLN A CA 8
ATOM 8314 C C . GLN A 1 21 ? -12.804 7.774 -6.819 1.00 0.00 21 GLN A C 8
ATOM 8315 O O . GLN A 1 21 ? -13.990 8.068 -6.959 1.00 0.00 21 GLN A O 8
ATOM 8329 N N . THR A 1 22 ? -11.846 8.089 -7.677 1.00 0.00 22 THR A N 8
ATOM 8330 C CA . THR A 1 22 ? -12.142 8.830 -8.891 1.00 0.00 22 THR A CA 8
ATOM 8331 C C . THR A 1 22 ? -12.598 7.879 -9.999 1.00 0.00 22 THR A C 8
ATOM 8332 O O . THR A 1 22 ? -13.279 8.292 -10.936 1.00 0.00 22 THR A O 8
ATOM 8343 N N . ASN A 1 23 ? -12.202 6.623 -9.857 1.00 0.00 23 ASN A N 8
ATOM 8344 C CA . ASN A 1 23 ? -12.561 5.609 -10.833 1.00 0.00 23 ASN A CA 8
ATOM 8345 C C . ASN A 1 23 ? -12.517 4.230 -10.171 1.00 0.00 23 ASN A C 8
ATOM 8346 O O . ASN A 1 23 ? -12.096 4.102 -9.023 1.00 0.00 23 ASN A O 8
ATOM 8357 N N . GLU A 1 24 ? -12.958 3.233 -10.925 1.00 0.00 24 GLU A N 8
ATOM 8358 C CA . GLU A 1 24 ? -12.974 1.868 -10.426 1.00 0.00 24 GLU A CA 8
ATOM 8359 C C . GLU A 1 24 ? -11.548 1.320 -10.333 1.00 0.00 24 GLU A C 8
ATOM 8360 O O . GLU A 1 24 ? -11.295 0.360 -9.607 1.00 0.00 24 GLU A O 8
ATOM 8372 N N . ASP A 1 25 ? -10.655 1.954 -11.078 1.00 0.00 25 ASP A N 8
ATOM 8373 C CA . ASP A 1 25 ? -9.263 1.542 -11.089 1.00 0.00 25 ASP A CA 8
ATOM 8374 C C . ASP A 1 25 ? -8.531 2.199 -9.917 1.00 0.00 25 ASP A C 8
ATOM 8375 O O . ASP A 1 25 ? -7.309 2.103 -9.810 1.00 0.00 25 ASP A O 8
ATOM 8384 N N . GLU A 1 26 ? -9.309 2.854 -9.068 1.00 0.00 26 GLU A N 8
ATOM 8385 C CA . GLU A 1 26 ? -8.750 3.527 -7.907 1.00 0.00 26 GLU A CA 8
ATOM 8386 C C . GLU A 1 26 ? -9.167 2.805 -6.623 1.00 0.00 26 GLU A C 8
ATOM 8387 O O . GLU A 1 26 ? -10.241 2.211 -6.562 1.00 0.00 26 GLU A O 8
ATOM 8399 N N . LEU A 1 27 ? -8.294 2.882 -5.630 1.00 0.00 27 LEU A N 8
ATOM 8400 C CA . LEU A 1 27 ? -8.557 2.244 -4.351 1.00 0.00 27 LEU A CA 8
ATOM 8401 C C . LEU A 1 27 ? -9.552 3.093 -3.558 1.00 0.00 27 LEU A C 8
ATOM 8402 O O . LEU A 1 27 ? -9.258 4.235 -3.209 1.00 0.00 27 LEU A O 8
ATOM 8418 N N . SER A 1 28 ? -10.708 2.502 -3.296 1.00 0.00 28 SER A N 8
ATOM 8419 C CA . SER A 1 28 ? -11.748 3.189 -2.550 1.00 0.00 28 SER A CA 8
ATOM 8420 C C . SER A 1 28 ? -11.698 2.775 -1.078 1.00 0.00 28 SER A C 8
ATOM 8421 O O . SER A 1 28 ? -11.987 1.627 -0.744 1.00 0.00 28 SER A O 8
ATOM 8429 N N . VAL A 1 29 ? -11.329 3.731 -0.239 1.00 0.00 29 VAL A N 8
ATOM 8430 C CA . VAL A 1 29 ? -11.238 3.479 1.189 1.00 0.00 29 VAL A CA 8
ATOM 8431 C C . VAL A 1 29 ? -12.097 4.498 1.939 1.00 0.00 29 VAL A C 8
ATOM 8432 O O . VAL A 1 29 ? -12.092 5.683 1.607 1.00 0.00 29 VAL A O 8
ATOM 8445 N N . CYS A 1 30 ? -12.816 4.000 2.935 1.00 0.00 30 CYS A N 8
ATOM 8446 C CA . CYS A 1 30 ? -13.679 4.853 3.734 1.00 0.00 30 CYS A CA 8
ATOM 8447 C C . CYS A 1 30 ? -12.982 5.127 5.068 1.00 0.00 30 CYS A C 8
ATOM 8448 O O . CYS A 1 30 ? -12.511 6.236 5.311 1.00 0.00 30 CYS A O 8
ATOM 8456 N N . LYS A 1 31 ? -12.938 4.095 5.899 1.00 0.00 31 LYS A N 8
ATOM 8457 C CA . LYS A 1 31 ? -12.307 4.210 7.202 1.00 0.00 31 LYS A CA 8
ATOM 8458 C C . LYS A 1 31 ? -12.016 2.811 7.749 1.00 0.00 31 LYS A C 8
ATOM 8459 O O . LYS A 1 31 ? -12.743 1.863 7.456 1.00 0.00 31 LYS A O 8
ATOM 8478 N N . GLY A 1 32 ? -10.950 2.726 8.532 1.00 0.00 32 GLY A N 8
ATOM 8479 C CA . GLY A 1 32 ? -10.554 1.459 9.120 1.00 0.00 32 GLY A CA 8
ATOM 8480 C C . GLY A 1 32 ? -10.550 0.344 8.073 1.00 0.00 32 GLY A C 8
ATOM 8481 O O . GLY A 1 32 ? -11.265 -0.646 8.212 1.00 0.00 32 GLY A O 8
ATOM 8485 N N . ASP A 1 33 ? -9.734 0.543 7.047 1.00 0.00 33 ASP A N 8
ATOM 8486 C CA . ASP A 1 33 ? -9.627 -0.433 5.976 1.00 0.00 33 ASP A CA 8
ATOM 8487 C C . ASP A 1 33 ? -8.159 -0.586 5.577 1.00 0.00 33 ASP A C 8
ATOM 8488 O O . ASP A 1 33 ? -7.678 0.110 4.683 1.00 0.00 33 ASP A O 8
ATOM 8497 N N . ILE A 1 34 ? -7.486 -1.502 6.259 1.00 0.00 34 ILE A N 8
ATOM 8498 C CA . ILE A 1 34 ? -6.081 -1.756 5.987 1.00 0.00 34 ILE A CA 8
ATOM 8499 C C . ILE A 1 34 ? -5.912 -2.137 4.515 1.00 0.00 34 ILE A C 8
ATOM 8500 O O . ILE A 1 34 ? -6.621 -3.006 4.009 1.00 0.00 34 ILE A O 8
ATOM 8516 N N . ILE A 1 35 ? -4.969 -1.469 3.868 1.00 0.00 35 ILE A N 8
ATOM 8517 C CA . ILE A 1 35 ? -4.698 -1.727 2.463 1.00 0.00 35 ILE A CA 8
ATOM 8518 C C . ILE A 1 35 ? -3.286 -2.297 2.318 1.00 0.00 35 ILE A C 8
ATOM 8519 O O . ILE A 1 35 ? -2.361 -1.854 2.997 1.00 0.00 35 ILE A O 8
ATOM 8535 N N . TYR A 1 36 ? -3.163 -3.271 1.428 1.00 0.00 36 TYR A N 8
ATOM 8536 C CA . TYR A 1 36 ? -1.880 -3.905 1.184 1.00 0.00 36 TYR A CA 8
AT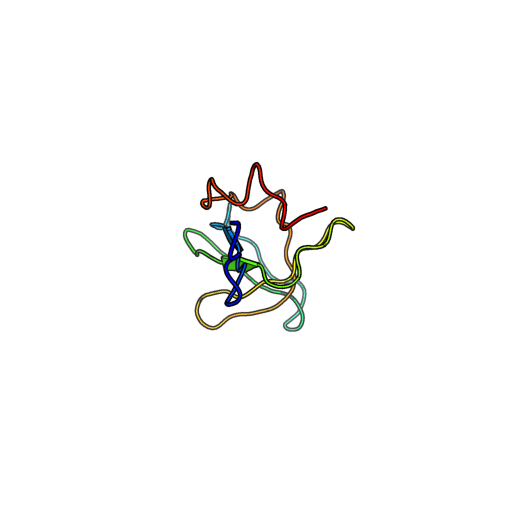OM 8537 C C . TYR A 1 36 ? -1.153 -3.241 0.012 1.00 0.00 36 TYR A C 8
ATOM 8538 O O . TYR A 1 36 ? -1.578 -3.367 -1.136 1.00 0.00 36 TYR A O 8
ATOM 8556 N N . VAL A 1 37 ? -0.071 -2.551 0.341 1.00 0.00 37 VAL A N 8
ATOM 8557 C CA . VAL A 1 37 ? 0.717 -1.868 -0.670 1.00 0.00 37 VAL A CA 8
ATOM 8558 C C . VAL A 1 37 ? 1.662 -2.870 -1.337 1.00 0.00 37 VAL A C 8
ATOM 8559 O O . VAL A 1 37 ? 2.516 -3.457 -0.676 1.00 0.00 37 VAL A O 8
ATOM 8572 N N . THR A 1 38 ? 1.475 -3.034 -2.638 1.00 0.00 38 THR A N 8
ATOM 8573 C CA . THR A 1 38 ? 2.300 -3.955 -3.402 1.00 0.00 38 THR A CA 8
ATOM 8574 C C . THR A 1 38 ? 3.300 -3.184 -4.265 1.00 0.00 38 THR A C 8
ATOM 8575 O O . THR A 1 38 ? 4.472 -3.552 -4.343 1.00 0.00 38 THR A O 8
ATOM 8586 N N . ARG A 1 39 ? 2.803 -2.129 -4.893 1.00 0.00 39 ARG A N 8
ATOM 8587 C CA . ARG A 1 39 ? 3.638 -1.303 -5.748 1.00 0.00 39 ARG A CA 8
ATOM 8588 C C . ARG A 1 39 ? 4.626 -0.495 -4.903 1.00 0.00 39 ARG A C 8
ATOM 8589 O O . ARG A 1 39 ? 5.820 -0.790 -4.887 1.00 0.00 39 ARG A O 8
ATOM 8610 N N . VAL A 1 40 ? 4.092 0.508 -4.223 1.00 0.00 40 VAL A N 8
ATOM 8611 C CA . VAL A 1 40 ? 4.911 1.361 -3.379 1.00 0.00 40 VAL A CA 8
ATOM 8612 C C . VAL A 1 40 ? 5.696 2.337 -4.257 1.00 0.00 40 VAL A C 8
ATOM 8613 O O . VAL A 1 40 ? 6.882 2.131 -4.514 1.00 0.00 40 VAL A O 8
ATOM 8626 N N . GLU A 1 41 ? 5.004 3.379 -4.693 1.00 0.00 41 GLU A N 8
ATOM 8627 C CA . GLU A 1 41 ? 5.622 4.388 -5.537 1.00 0.00 41 GLU A CA 8
ATOM 8628 C C . GLU A 1 41 ? 5.924 5.647 -4.724 1.00 0.00 41 GLU A C 8
ATOM 8629 O O . GLU A 1 41 ? 5.219 5.956 -3.764 1.00 0.00 41 GLU A O 8
ATOM 8641 N N . GLU A 1 42 ? 6.974 6.342 -5.137 1.00 0.00 42 GLU A N 8
ATOM 8642 C CA . GLU A 1 42 ? 7.379 7.561 -4.458 1.00 0.00 42 GLU A CA 8
ATOM 8643 C C . GLU A 1 42 ? 6.893 8.787 -5.234 1.00 0.00 42 GLU A C 8
ATOM 8644 O O . GLU A 1 42 ? 7.107 9.922 -4.807 1.00 0.00 42 GLU A O 8
ATOM 8656 N N . GLY A 1 43 ? 6.250 8.518 -6.360 1.00 0.00 43 GLY A N 8
ATOM 8657 C CA . GLY A 1 43 ? 5.732 9.585 -7.201 1.00 0.00 43 GLY A CA 8
ATOM 8658 C C . GLY A 1 43 ? 4.726 10.447 -6.435 1.00 0.00 43 GLY A C 8
ATOM 8659 O O . GLY A 1 43 ? 4.787 11.674 -6.488 1.00 0.00 43 GLY A O 8
ATOM 8663 N N . GLY A 1 44 ? 3.824 9.769 -5.740 1.00 0.00 44 GLY A N 8
ATOM 8664 C CA . GLY A 1 44 ? 2.805 10.456 -4.965 1.00 0.00 44 GLY A CA 8
ATOM 8665 C C . GLY A 1 44 ? 1.640 9.521 -4.638 1.00 0.00 44 GLY A C 8
ATOM 8666 O O . GLY A 1 44 ? 1.010 9.650 -3.589 1.00 0.00 44 GLY A O 8
ATOM 8670 N N . TRP A 1 45 ? 1.386 8.599 -5.557 1.00 0.00 45 TRP A N 8
ATOM 8671 C CA . TRP A 1 45 ? 0.307 7.643 -5.379 1.00 0.00 45 TRP A CA 8
ATOM 8672 C C . TRP A 1 45 ? 0.919 6.323 -4.906 1.00 0.00 45 TRP A C 8
ATOM 8673 O O . TRP A 1 45 ? 2.114 6.091 -5.081 1.00 0.00 45 TRP A O 8
ATOM 8694 N N . TRP A 1 46 ? 0.072 5.493 -4.315 1.00 0.00 46 TRP A N 8
ATOM 8695 C CA . TRP A 1 46 ? 0.514 4.203 -3.815 1.00 0.00 46 TRP A CA 8
ATOM 8696 C C . TRP A 1 46 ? -0.499 3.148 -4.265 1.00 0.00 46 TRP A C 8
ATOM 8697 O O . TRP A 1 46 ? -1.699 3.304 -4.047 1.00 0.00 46 TRP A O 8
ATOM 8718 N N . GLU A 1 47 ? 0.022 2.101 -4.886 1.00 0.00 47 GLU A N 8
ATOM 8719 C CA . GLU A 1 47 ? -0.822 1.021 -5.369 1.00 0.00 47 GLU A CA 8
ATOM 8720 C C . GLU A 1 47 ? -0.796 -0.153 -4.389 1.00 0.00 47 GLU A C 8
ATOM 8721 O O . GLU A 1 47 ? 0.260 -0.729 -4.133 1.00 0.00 47 GLU A O 8
ATOM 8733 N N . GLY A 1 48 ? -1.971 -0.472 -3.867 1.00 0.00 48 GLY A N 8
ATOM 8734 C CA . GLY A 1 48 ? -2.096 -1.567 -2.919 1.00 0.00 48 GLY A CA 8
ATOM 8735 C C . GLY A 1 48 ? -3.345 -2.402 -3.209 1.00 0.00 48 GLY A C 8
ATOM 8736 O O . GLY A 1 48 ? -3.878 -2.365 -4.317 1.00 0.00 48 GLY A O 8
ATOM 8740 N N . THR A 1 49 ? -3.776 -3.136 -2.193 1.00 0.00 49 THR A N 8
ATOM 8741 C CA . THR A 1 49 ? -4.953 -3.978 -2.324 1.00 0.00 49 THR A CA 8
ATOM 8742 C C . THR A 1 49 ? -5.806 -3.904 -1.056 1.00 0.00 49 THR A C 8
ATOM 8743 O O . THR A 1 49 ? -5.289 -4.034 0.053 1.00 0.00 49 THR A O 8
ATOM 8754 N N . LEU A 1 50 ? -7.098 -3.698 -1.262 1.00 0.00 50 LEU A N 8
ATOM 8755 C CA . LEU A 1 50 ? -8.028 -3.605 -0.149 1.00 0.00 50 LEU A CA 8
ATOM 8756 C C . LEU A 1 50 ? -8.940 -4.833 -0.149 1.00 0.00 50 LEU A C 8
ATOM 8757 O O . LEU A 1 50 ? -8.987 -5.576 -1.128 1.00 0.00 50 LEU A O 8
ATOM 8773 N N . ASN A 1 51 ? -9.644 -5.008 0.960 1.00 0.00 51 ASN A N 8
ATOM 8774 C CA . ASN A 1 51 ? -10.553 -6.132 1.100 1.00 0.00 51 ASN A CA 8
ATOM 8775 C C . ASN A 1 51 ? -11.337 -6.314 -0.202 1.00 0.00 51 ASN A C 8
ATOM 8776 O O . ASN A 1 51 ? -12.378 -5.689 -0.396 1.00 0.00 51 ASN A O 8
ATOM 8787 N N . GLY A 1 52 ? -10.806 -7.174 -1.059 1.00 0.00 52 GLY A N 8
ATOM 8788 C CA . GLY A 1 52 ? -11.443 -7.446 -2.336 1.00 0.00 52 GLY A CA 8
ATOM 8789 C C . GLY A 1 52 ? -11.550 -6.173 -3.177 1.00 0.00 52 GLY A C 8
ATOM 8790 O O . GLY A 1 52 ? -12.550 -5.959 -3.861 1.00 0.00 52 GLY A O 8
ATOM 8794 N N . ARG A 1 53 ? -10.506 -5.362 -3.101 1.00 0.00 53 ARG A N 8
ATOM 8795 C CA . ARG A 1 53 ? -10.471 -4.115 -3.847 1.00 0.00 53 ARG A CA 8
ATOM 8796 C C . ARG A 1 53 ? -9.103 -3.931 -4.507 1.00 0.00 53 ARG A C 8
ATOM 8797 O O . ARG A 1 53 ? -8.171 -4.686 -4.235 1.00 0.00 53 ARG A O 8
ATOM 8818 N N . THR A 1 54 ? -9.025 -2.921 -5.362 1.00 0.00 54 THR A N 8
ATOM 8819 C CA . THR A 1 54 ? -7.786 -2.628 -6.063 1.00 0.00 54 THR A CA 8
ATOM 8820 C C . THR A 1 54 ? -7.782 -1.179 -6.554 1.00 0.00 54 THR A C 8
ATOM 8821 O O . THR A 1 54 ? -8.829 -0.537 -6.612 1.00 0.00 54 THR A O 8
ATOM 8832 N N . GLY A 1 55 ? -6.592 -0.708 -6.896 1.00 0.00 55 GLY A N 8
ATOM 8833 C CA . GLY A 1 55 ? -6.438 0.654 -7.382 1.00 0.00 55 GLY A CA 8
ATOM 8834 C C . GLY A 1 55 ? -5.309 1.375 -6.641 1.00 0.00 55 GLY A C 8
ATOM 8835 O O . GLY A 1 55 ? -4.566 0.756 -5.881 1.00 0.00 55 GLY A O 8
ATOM 8839 N N . TRP A 1 56 ? -5.217 2.673 -6.890 1.00 0.00 56 TRP A N 8
ATOM 8840 C CA . TRP A 1 56 ? -4.192 3.485 -6.257 1.00 0.00 56 TRP A CA 8
ATOM 8841 C C . TRP A 1 56 ? -4.870 4.371 -5.209 1.00 0.00 56 TRP A C 8
ATOM 8842 O O . TRP A 1 56 ? -6.096 4.398 -5.114 1.00 0.00 56 TRP A O 8
ATOM 8863 N N . PHE A 1 57 ? -4.042 5.073 -4.449 1.00 0.00 57 PHE A N 8
ATOM 8864 C CA . PHE A 1 57 ? -4.546 5.956 -3.412 1.00 0.00 57 PHE A CA 8
ATOM 8865 C C . PHE A 1 57 ? -3.405 6.727 -2.745 1.00 0.00 57 PHE A C 8
ATOM 8866 O O . PHE A 1 57 ? -2.249 6.313 -2.813 1.00 0.00 57 PHE A O 8
ATOM 8883 N N . PRO A 1 58 ? -3.780 7.864 -2.099 1.00 0.00 58 PRO A N 8
ATOM 8884 C CA . PRO A 1 58 ? -2.800 8.695 -1.421 1.00 0.00 58 PRO A CA 8
ATOM 8885 C C . PRO A 1 58 ? -2.353 8.054 -0.106 1.00 0.00 58 PRO A C 8
ATOM 8886 O O . PRO A 1 58 ? -3.182 7.694 0.727 1.00 0.00 58 PRO A O 8
ATOM 8897 N N . SER A 1 59 ? -1.041 7.933 0.039 1.00 0.00 59 SER A N 8
ATOM 8898 C CA . SER A 1 59 ? -0.474 7.341 1.239 1.00 0.00 59 SER A CA 8
ATOM 8899 C C . SER A 1 59 ? -0.231 8.424 2.292 1.00 0.00 59 SER A C 8
ATOM 8900 O O . SER A 1 59 ? -0.254 8.147 3.490 1.00 0.00 59 SER A O 8
ATOM 8908 N N . ASN A 1 60 ? -0.002 9.636 1.806 1.00 0.00 60 ASN A N 8
ATOM 8909 C CA . ASN A 1 60 ? 0.245 10.762 2.690 1.00 0.00 60 ASN A CA 8
ATOM 8910 C C . ASN A 1 60 ? -0.729 10.704 3.868 1.00 0.00 60 ASN A C 8
ATOM 8911 O O . ASN A 1 60 ? -0.388 11.100 4.982 1.00 0.00 60 ASN A O 8
ATOM 8922 N N . TYR A 1 61 ? -1.925 10.206 3.582 1.00 0.00 61 TYR A N 8
ATOM 8923 C CA . TYR A 1 61 ? -2.951 10.092 4.604 1.00 0.00 61 TYR A CA 8
ATOM 8924 C C . TYR A 1 61 ? -2.965 8.688 5.212 1.00 0.00 61 TYR A C 8
ATOM 8925 O O . TYR A 1 61 ? -2.801 8.529 6.420 1.00 0.00 61 TYR A O 8
ATOM 8943 N N . VAL A 1 62 ? -3.161 7.704 4.345 1.00 0.00 62 VAL A N 8
ATOM 8944 C CA . VAL A 1 62 ? -3.197 6.318 4.782 1.00 0.00 62 VAL A CA 8
ATOM 8945 C C . VAL A 1 62 ? -2.066 6.073 5.782 1.00 0.00 62 VAL A C 8
ATOM 8946 O O . VAL A 1 62 ? -0.892 6.196 5.440 1.00 0.00 62 VAL A O 8
ATOM 8959 N N . ARG A 1 63 ? -2.461 5.731 7.001 1.00 0.00 63 ARG A N 8
ATOM 8960 C CA . ARG A 1 63 ? -1.496 5.467 8.054 1.00 0.00 63 ARG A CA 8
ATOM 8961 C C . ARG A 1 63 ? -0.968 4.035 7.944 1.00 0.00 63 ARG A C 8
ATOM 8962 O O . ARG A 1 63 ? -1.712 3.121 7.592 1.00 0.00 63 ARG A O 8
ATOM 8983 N N . GLU A 1 64 ? 0.313 3.885 8.251 1.00 0.00 64 GLU A N 8
ATOM 8984 C CA . GLU A 1 64 ? 0.948 2.580 8.191 1.00 0.00 64 GLU A CA 8
ATOM 8985 C C . GLU A 1 64 ? 0.831 1.870 9.541 1.00 0.00 64 GLU A C 8
ATOM 8986 O O . GLU A 1 64 ? 0.741 2.519 10.582 1.00 0.00 64 GLU A O 8
ATOM 8998 N N . ILE A 1 65 ? 0.837 0.547 9.480 1.00 0.00 65 ILE A N 8
ATOM 8999 C CA . ILE A 1 65 ? 0.733 -0.258 10.685 1.00 0.00 65 ILE A CA 8
ATOM 9000 C C . ILE A 1 65 ? 2.065 -0.967 10.937 1.00 0.00 65 ILE A C 8
ATOM 9001 O O . ILE A 1 65 ? 2.652 -0.832 12.010 1.00 0.00 65 ILE A O 8
ATOM 9017 N N . LYS A 1 66 ? 2.506 -1.708 9.929 1.00 0.00 66 LYS A N 8
ATOM 9018 C CA . LYS A 1 66 ? 3.757 -2.437 10.028 1.00 0.00 66 LYS A CA 8
ATOM 9019 C C . LYS A 1 66 ? 4.847 -1.502 10.555 1.00 0.00 66 LYS A C 8
ATOM 9020 O O . LYS A 1 66 ? 5.031 -0.403 10.038 1.00 0.00 66 LYS A O 8
ATOM 9039 N N . SER A 1 67 ? 5.543 -1.976 11.579 1.00 0.00 67 SER A N 8
ATOM 9040 C CA . SER A 1 67 ? 6.611 -1.196 12.183 1.00 0.00 67 SER A CA 8
ATOM 9041 C C . SER A 1 67 ? 7.954 -1.574 11.556 1.00 0.00 67 SER A C 8
ATOM 9042 O O . SER A 1 67 ? 8.947 -0.871 11.737 1.00 0.00 67 SER A O 8
ATOM 9050 N N . SER A 1 68 ? 7.941 -2.682 10.831 1.00 0.00 68 SER A N 8
ATOM 9051 C CA . SER A 1 68 ? 9.146 -3.162 10.175 1.00 0.00 68 SER A CA 8
ATOM 9052 C C . SER A 1 68 ? 9.176 -2.686 8.721 1.00 0.00 68 SER A C 8
ATOM 9053 O O . SER A 1 68 ? 10.186 -2.836 8.036 1.00 0.00 68 SER A O 8
ATOM 9061 N N . GLU A 1 69 ? 8.056 -2.122 8.293 1.00 0.00 69 GLU A N 8
ATOM 9062 C CA . GLU A 1 69 ? 7.941 -1.624 6.934 1.00 0.00 69 GLU A CA 8
ATOM 9063 C C . GLU A 1 69 ? 8.381 -0.160 6.866 1.00 0.00 69 GLU A C 8
ATOM 9064 O O . GLU A 1 69 ? 8.979 0.267 5.879 1.00 0.00 69 GLU A O 8
ATOM 9076 N N . ARG A 1 70 ? 8.069 0.568 7.927 1.00 0.00 70 ARG A N 8
ATOM 9077 C CA . ARG A 1 70 ? 8.425 1.976 8.001 1.00 0.00 70 ARG A CA 8
ATOM 9078 C C . ARG A 1 70 ? 9.945 2.135 8.060 1.00 0.00 70 ARG A C 8
ATOM 9079 O O . ARG A 1 70 ? 10.482 3.158 7.636 1.00 0.00 70 ARG A O 8
ATOM 9100 N N . SER A 1 71 ? 10.597 1.109 8.588 1.00 0.00 71 SER A N 8
ATOM 9101 C CA . SER A 1 71 ? 12.045 1.123 8.707 1.00 0.00 71 SER A CA 8
ATOM 9102 C C . SER A 1 71 ? 12.658 0.076 7.776 1.00 0.00 71 SER A C 8
ATOM 9103 O O . SER A 1 71 ? 13.836 -0.255 7.897 1.00 0.00 71 SER A O 8
ATOM 9111 N N . GLY A 1 72 ? 11.829 -0.418 6.867 1.00 0.00 72 GLY A N 8
ATOM 9112 C CA . GLY A 1 72 ? 12.274 -1.423 5.916 1.00 0.00 72 GLY A CA 8
ATOM 9113 C C . GLY A 1 72 ? 13.122 -0.790 4.809 1.00 0.00 72 GLY A C 8
ATOM 9114 O O . GLY A 1 72 ? 14.344 -0.710 4.928 1.00 0.00 72 GLY A O 8
ATOM 9118 N N . PRO A 1 73 ? 12.423 -0.348 3.730 1.00 0.00 73 PRO A N 8
ATOM 9119 C CA . PRO A 1 73 ? 13.098 0.273 2.604 1.00 0.00 73 PRO A CA 8
ATOM 9120 C C . PRO A 1 73 ? 13.538 1.698 2.947 1.00 0.00 73 PRO A C 8
ATOM 9121 O O . PRO A 1 73 ? 12.868 2.391 3.711 1.00 0.00 73 PRO A O 8
ATOM 9132 N N . SER A 1 74 ? 14.662 2.092 2.364 1.00 0.00 74 SER A N 8
ATOM 9133 C CA . SER A 1 74 ? 15.199 3.422 2.599 1.00 0.00 74 SER A CA 8
ATOM 9134 C C . SER A 1 74 ? 16.227 3.768 1.519 1.00 0.00 74 SER A C 8
ATOM 9135 O O . SER A 1 74 ? 16.688 2.891 0.792 1.00 0.00 74 SER A O 8
ATOM 9143 N N . SER A 1 75 ? 16.554 5.050 1.450 1.00 0.00 75 SER A N 8
ATOM 9144 C CA . SER A 1 75 ? 17.520 5.523 0.471 1.00 0.00 75 SER A CA 8
ATOM 9145 C C . SER A 1 75 ? 18.099 6.867 0.916 1.00 0.00 75 SER A C 8
ATOM 9146 O O . SER A 1 75 ? 19.312 7.005 1.067 1.00 0.00 75 SER A O 8
ATOM 9154 N N . GLY A 1 76 ? 17.205 7.825 1.115 1.00 0.00 76 GLY A N 8
ATOM 9155 C CA . GLY A 1 76 ? 17.613 9.154 1.540 1.00 0.00 76 GLY A CA 8
ATOM 9156 C C . GLY A 1 76 ? 16.876 10.233 0.745 1.00 0.00 76 GLY A C 8
ATOM 9157 O O . GLY A 1 76 ? 15.718 10.052 0.370 1.00 0.00 76 GLY A O 8
ATOM 9161 N N . GLY A 1 1 ? 3.233 -14.336 -6.127 1.00 0.00 1 GLY A N 9
ATOM 9162 C CA . GLY A 1 1 ? 4.077 -15.179 -5.297 1.00 0.00 1 GLY A CA 9
ATOM 9163 C C . GLY A 1 1 ? 3.838 -16.660 -5.598 1.00 0.00 1 GLY A C 9
ATOM 9164 O O . GLY A 1 1 ? 2.743 -17.045 -6.006 1.00 0.00 1 GLY A O 9
ATOM 9168 N N . SER A 1 2 ? 4.880 -17.451 -5.385 1.00 0.00 2 SER A N 9
ATOM 9169 C CA . SER A 1 2 ? 4.796 -18.880 -5.629 1.00 0.00 2 SER A CA 9
ATOM 9170 C C . SER A 1 2 ? 4.478 -19.615 -4.326 1.00 0.00 2 SER A C 9
ATOM 9171 O O . SER A 1 2 ? 3.476 -20.322 -4.236 1.00 0.00 2 SER A O 9
ATOM 9179 N N . SER A 1 3 ? 5.351 -19.423 -3.347 1.00 0.00 3 SER A N 9
ATOM 9180 C CA . SER A 1 3 ? 5.175 -20.060 -2.052 1.00 0.00 3 SER A CA 9
ATOM 9181 C C . SER A 1 3 ? 5.104 -18.998 -0.953 1.00 0.00 3 SER A C 9
ATOM 9182 O O . SER A 1 3 ? 4.114 -18.918 -0.226 1.00 0.00 3 SER A O 9
ATOM 9190 N N . GLY A 1 4 ? 6.165 -18.210 -0.866 1.00 0.00 4 GLY A N 9
ATOM 9191 C CA . GLY A 1 4 ? 6.236 -17.157 0.133 1.00 0.00 4 GLY A CA 9
ATOM 9192 C C . GLY A 1 4 ? 6.738 -15.850 -0.484 1.00 0.00 4 GLY A C 9
ATOM 9193 O O . GLY A 1 4 ? 5.948 -15.049 -0.978 1.00 0.00 4 GLY A O 9
ATOM 9197 N N . SER A 1 5 ? 8.050 -15.676 -0.434 1.00 0.00 5 SER A N 9
ATOM 9198 C CA . SER A 1 5 ? 8.668 -14.480 -0.981 1.00 0.00 5 SER A CA 9
ATOM 9199 C C . SER A 1 5 ? 8.914 -14.657 -2.480 1.00 0.00 5 SER A C 9
ATOM 9200 O O . SER A 1 5 ? 8.987 -15.782 -2.973 1.00 0.00 5 SER A O 9
ATOM 9208 N N . SER A 1 6 ? 9.034 -13.529 -3.165 1.00 0.00 6 SER A N 9
ATOM 9209 C CA . SER A 1 6 ? 9.269 -13.546 -4.599 1.00 0.00 6 SER A CA 9
ATOM 9210 C C . SER A 1 6 ? 9.965 -12.252 -5.030 1.00 0.00 6 SER A C 9
ATOM 9211 O O . SER A 1 6 ? 11.055 -12.289 -5.597 1.00 0.00 6 SER A O 9
ATOM 9219 N N . GLY A 1 7 ? 9.306 -11.140 -4.743 1.00 0.00 7 GLY A N 9
ATOM 9220 C CA . GLY A 1 7 ? 9.847 -9.838 -5.094 1.00 0.00 7 GLY A CA 9
ATOM 9221 C C . GLY A 1 7 ? 9.091 -8.718 -4.375 1.00 0.00 7 GLY A C 9
ATOM 9222 O O . GLY A 1 7 ? 9.551 -8.210 -3.354 1.00 0.00 7 GLY A O 9
ATOM 9226 N N . SER A 1 8 ? 7.945 -8.366 -4.937 1.00 0.00 8 SER A N 9
ATOM 9227 C CA . SER A 1 8 ? 7.121 -7.316 -4.362 1.00 0.00 8 SER A CA 9
ATOM 9228 C C . SER A 1 8 ? 6.790 -7.649 -2.906 1.00 0.00 8 SER A C 9
ATOM 9229 O O . SER A 1 8 ? 6.736 -8.818 -2.529 1.00 0.00 8 SER A O 9
ATOM 9237 N N . HIS A 1 9 ? 6.576 -6.598 -2.127 1.00 0.00 9 HIS A N 9
ATOM 9238 C CA . HIS A 1 9 ? 6.252 -6.763 -0.720 1.00 0.00 9 HIS A CA 9
ATOM 9239 C C . HIS A 1 9 ? 4.823 -6.282 -0.462 1.00 0.00 9 HIS A C 9
ATOM 9240 O O . HIS A 1 9 ? 4.179 -5.734 -1.356 1.00 0.00 9 HIS A O 9
ATOM 9254 N N . GLN A 1 10 ? 4.370 -6.504 0.762 1.00 0.00 10 GLN A N 9
ATOM 9255 C CA . GLN A 1 10 ? 3.029 -6.100 1.149 1.00 0.00 10 GLN A CA 9
ATOM 9256 C C . GLN A 1 10 ? 3.084 -5.168 2.362 1.00 0.00 10 GLN A C 9
ATOM 9257 O O . GLN A 1 10 ? 3.550 -5.561 3.430 1.00 0.00 10 GLN A O 9
ATOM 9271 N N . LEU A 1 11 ? 2.602 -3.951 2.155 1.00 0.00 11 LEU A N 9
ATOM 9272 C CA . LEU A 1 11 ? 2.591 -2.960 3.219 1.00 0.00 11 LEU A CA 9
ATOM 9273 C C . LEU A 1 11 ? 1.173 -2.840 3.781 1.00 0.00 11 LEU A C 9
ATOM 9274 O O . LEU A 1 11 ? 0.235 -2.531 3.049 1.00 0.00 11 LEU A O 9
ATOM 9290 N N . ILE A 1 12 ? 1.063 -3.089 5.078 1.00 0.00 12 ILE A N 9
ATOM 9291 C CA . ILE A 1 12 ? -0.224 -3.011 5.747 1.00 0.00 12 ILE A CA 9
ATOM 9292 C C . ILE A 1 12 ? -0.422 -1.599 6.301 1.00 0.00 12 ILE A C 9
ATOM 9293 O O . ILE A 1 12 ? 0.203 -1.222 7.291 1.00 0.00 12 ILE A O 9
ATOM 9309 N N . VAL A 1 13 ? -1.296 -0.855 5.637 1.00 0.00 13 VAL A N 9
ATOM 9310 C CA . VAL A 1 13 ? -1.584 0.507 6.050 1.00 0.00 13 VAL A CA 9
ATOM 9311 C C . VAL A 1 13 ? -3.098 0.688 6.179 1.00 0.00 13 VAL A C 9
ATOM 9312 O O . VAL A 1 13 ? -3.862 0.143 5.384 1.00 0.00 13 VAL A O 9
ATOM 9325 N N . LYS A 1 14 ? -3.487 1.453 7.188 1.00 0.00 14 LYS A N 9
ATOM 9326 C CA . LYS A 1 14 ? -4.895 1.711 7.433 1.00 0.00 14 LYS A CA 9
ATOM 9327 C C . LYS A 1 14 ? -5.272 3.069 6.837 1.00 0.00 14 LYS A C 9
ATOM 9328 O O . LYS A 1 14 ? -4.493 4.018 6.906 1.00 0.00 14 LYS A O 9
ATOM 9347 N N . ALA A 1 15 ? -6.465 3.117 6.264 1.00 0.00 15 ALA A N 9
ATOM 9348 C CA . ALA A 1 15 ? -6.955 4.343 5.656 1.00 0.00 15 ALA A CA 9
ATOM 9349 C C . ALA A 1 15 ? -7.233 5.374 6.752 1.00 0.00 15 ALA A C 9
ATOM 9350 O O . ALA A 1 15 ? -7.475 5.014 7.903 1.00 0.00 15 ALA A O 9
ATOM 9357 N N . ARG A 1 16 ? -7.190 6.638 6.356 1.00 0.00 16 ARG A N 9
ATOM 9358 C CA . ARG A 1 16 ? -7.435 7.724 7.289 1.00 0.00 16 ARG A CA 9
ATOM 9359 C C . ARG A 1 16 ? -8.939 7.943 7.466 1.00 0.00 16 ARG A C 9
ATOM 9360 O O . ARG A 1 16 ? -9.463 7.816 8.572 1.00 0.00 16 ARG A O 9
ATOM 9381 N N . PHE A 1 17 ? -9.591 8.270 6.360 1.00 0.00 17 PHE A N 9
ATOM 9382 C CA . PHE A 1 17 ? -11.024 8.508 6.380 1.00 0.00 17 PHE A CA 9
ATOM 9383 C C . PHE A 1 17 ? -11.664 8.109 5.047 1.00 0.00 17 PHE A C 9
ATOM 9384 O O . PHE A 1 17 ? -11.021 7.479 4.210 1.00 0.00 17 PHE A O 9
ATOM 9401 N N . ASN A 1 18 ? -12.922 8.493 4.893 1.00 0.00 18 ASN A N 9
ATOM 9402 C CA . ASN A 1 18 ? -13.657 8.184 3.679 1.00 0.00 18 ASN A CA 9
ATOM 9403 C C . ASN A 1 18 ? -12.933 8.802 2.480 1.00 0.00 18 ASN A C 9
ATOM 9404 O O . ASN A 1 18 ? -12.921 10.022 2.320 1.00 0.00 18 ASN A O 9
ATOM 9415 N N . PHE A 1 19 ? -12.350 7.933 1.668 1.00 0.00 19 PHE A N 9
ATOM 9416 C CA . PHE A 1 19 ? -11.627 8.378 0.489 1.00 0.00 19 PHE A CA 9
ATOM 9417 C C . PHE A 1 19 ? -12.415 8.070 -0.786 1.00 0.00 19 PHE A C 9
ATOM 9418 O O . PHE A 1 19 ? -12.937 6.969 -0.946 1.00 0.00 19 PHE A O 9
ATOM 9435 N N . LYS A 1 20 ? -12.474 9.063 -1.661 1.00 0.00 20 LYS A N 9
ATOM 9436 C CA . LYS A 1 20 ? -13.189 8.911 -2.916 1.00 0.00 20 LYS A CA 9
ATOM 9437 C C . LYS A 1 20 ? -12.181 8.735 -4.054 1.00 0.00 20 LYS A C 9
ATOM 9438 O O . LYS A 1 20 ? -11.261 9.538 -4.203 1.00 0.00 20 LYS A O 9
ATOM 9457 N N . GLN A 1 21 ? -12.388 7.680 -4.827 1.00 0.00 21 GLN A N 9
ATOM 9458 C CA . GLN A 1 21 ? -11.509 7.388 -5.947 1.00 0.00 21 GLN A CA 9
ATOM 9459 C C . GLN A 1 21 ? -11.862 8.272 -7.144 1.00 0.00 21 GLN A C 9
ATOM 9460 O O . GLN A 1 21 ? -13.035 8.555 -7.386 1.00 0.00 21 GLN A O 9
ATOM 9474 N N . THR A 1 22 ? -10.828 8.683 -7.861 1.00 0.00 22 THR A N 9
ATOM 9475 C CA . THR A 1 22 ? -11.014 9.530 -9.027 1.00 0.00 22 THR A CA 9
ATOM 9476 C C . THR A 1 22 ? -11.628 8.728 -10.176 1.00 0.00 22 THR A C 9
ATOM 9477 O O . THR A 1 22 ? -12.125 9.302 -11.143 1.00 0.00 22 THR A O 9
ATOM 9488 N N . ASN A 1 23 ? -11.572 7.411 -10.032 1.00 0.00 23 ASN A N 9
ATOM 9489 C CA . ASN A 1 23 ? -12.117 6.524 -11.046 1.00 0.00 23 ASN A CA 9
ATOM 9490 C C . ASN A 1 23 ? -12.011 5.077 -10.562 1.00 0.00 23 ASN A C 9
ATOM 9491 O O . ASN A 1 23 ? -11.225 4.776 -9.664 1.00 0.00 23 ASN A O 9
ATOM 9502 N N . GLU A 1 24 ? -12.811 4.220 -11.177 1.00 0.00 24 GLU A N 9
ATOM 9503 C CA . GLU A 1 24 ? -12.817 2.811 -10.820 1.00 0.00 24 GLU A CA 9
ATOM 9504 C C . GLU A 1 24 ? -11.416 2.218 -10.979 1.00 0.00 24 GLU A C 9
ATOM 9505 O O . GLU A 1 24 ? -11.128 1.146 -10.449 1.00 0.00 24 GLU A O 9
ATOM 9517 N N . ASP A 1 25 ? -10.580 2.941 -11.711 1.00 0.00 25 ASP A N 9
ATOM 9518 C CA . ASP A 1 25 ? -9.217 2.500 -11.946 1.00 0.00 25 ASP A CA 9
ATOM 9519 C C . ASP A 1 25 ? -8.414 2.623 -10.650 1.00 0.00 25 ASP A C 9
ATOM 9520 O O . ASP A 1 25 ? -7.568 1.780 -10.357 1.00 0.00 25 ASP A O 9
ATOM 9529 N N . GLU A 1 26 ? -8.708 3.681 -9.909 1.00 0.00 26 GLU A N 9
ATOM 9530 C CA . GLU A 1 26 ? -8.024 3.926 -8.650 1.00 0.00 26 GLU A CA 9
ATOM 9531 C C . GLU A 1 26 ? -8.656 3.096 -7.532 1.00 0.00 26 GLU A C 9
ATOM 9532 O O . GLU A 1 26 ? -9.611 2.356 -7.766 1.00 0.00 26 GLU A O 9
ATOM 9544 N N . LEU A 1 27 ? -8.099 3.245 -6.339 1.00 0.00 27 LEU A N 9
ATOM 9545 C CA . LEU A 1 27 ? -8.596 2.517 -5.184 1.00 0.00 27 LEU A CA 9
ATOM 9546 C C . LEU A 1 27 ? -9.603 3.390 -4.432 1.00 0.00 27 LEU A C 9
ATOM 9547 O O . LEU A 1 27 ? -9.647 4.603 -4.628 1.00 0.00 27 LEU A O 9
ATOM 9563 N N . SER A 1 28 ? -10.387 2.737 -3.587 1.00 0.00 28 SER A N 9
ATOM 9564 C CA . SER A 1 28 ? -11.391 3.439 -2.804 1.00 0.00 28 SER A CA 9
ATOM 9565 C C . SER A 1 28 ? -11.470 2.840 -1.398 1.00 0.00 28 SER A C 9
ATOM 9566 O O . SER A 1 28 ? -11.644 1.633 -1.243 1.00 0.00 28 SER A O 9
ATOM 9574 N N . VAL A 1 29 ? -11.339 3.713 -0.410 1.00 0.00 29 VAL A N 9
ATOM 9575 C CA . VAL A 1 29 ? -11.394 3.286 0.978 1.00 0.00 29 VAL A CA 9
ATOM 9576 C C . VAL A 1 29 ? -12.397 4.158 1.735 1.00 0.00 29 VAL A C 9
ATOM 9577 O O . VAL A 1 29 ? -12.683 5.281 1.326 1.00 0.00 29 VAL A O 9
ATOM 9590 N N . CYS A 1 30 ? -12.904 3.606 2.828 1.00 0.00 30 CYS A N 9
ATOM 9591 C CA . CYS A 1 30 ? -13.870 4.318 3.647 1.00 0.00 30 CYS A CA 9
ATOM 9592 C C . CYS A 1 30 ? -13.203 4.673 4.978 1.00 0.00 30 CYS A C 9
ATOM 9593 O O . CYS A 1 30 ? -12.836 5.824 5.205 1.00 0.00 30 CYS A O 9
ATOM 9601 N N . LYS A 1 31 ? -13.066 3.661 5.822 1.00 0.00 31 LYS A N 9
ATOM 9602 C CA . LYS A 1 31 ? -12.451 3.851 7.124 1.00 0.00 31 LYS A CA 9
ATOM 9603 C C . LYS A 1 31 ? -12.057 2.491 7.701 1.00 0.00 31 LYS A C 9
ATOM 9604 O O . LYS A 1 31 ? -12.664 1.473 7.369 1.00 0.00 31 LYS A O 9
ATOM 9623 N N . GLY A 1 32 ? -11.045 2.515 8.555 1.00 0.00 32 GLY A N 9
ATOM 9624 C CA . GLY A 1 32 ? -10.564 1.296 9.181 1.00 0.00 32 GLY A CA 9
ATOM 9625 C C . GLY A 1 32 ? -10.564 0.132 8.187 1.00 0.00 32 GLY A C 9
ATOM 9626 O O . GLY A 1 32 ? -11.286 -0.846 8.373 1.00 0.00 32 GLY A O 9
ATOM 9630 N N . ASP A 1 33 ? -9.746 0.277 7.156 1.00 0.00 33 ASP A N 9
ATOM 9631 C CA . ASP A 1 33 ? -9.643 -0.750 6.133 1.00 0.00 33 ASP A CA 9
ATOM 9632 C C . ASP A 1 33 ? -8.175 -0.920 5.732 1.00 0.00 33 ASP A C 9
ATOM 9633 O O . ASP A 1 33 ? -7.697 -0.251 4.818 1.00 0.00 33 ASP A O 9
ATOM 9642 N N . ILE A 1 34 ? -7.503 -1.818 6.436 1.00 0.00 34 ILE A N 9
ATOM 9643 C CA . ILE A 1 34 ? -6.101 -2.084 6.165 1.00 0.00 34 ILE A CA 9
ATOM 9644 C C . ILE A 1 34 ? -5.922 -2.389 4.677 1.00 0.00 34 ILE A C 9
ATOM 9645 O O . ILE A 1 34 ? -6.587 -3.270 4.135 1.00 0.00 34 ILE A O 9
ATOM 9661 N N . ILE A 1 35 ? -5.019 -1.643 4.057 1.00 0.00 35 ILE A N 9
ATOM 9662 C CA . ILE A 1 35 ? -4.745 -1.822 2.641 1.00 0.00 35 ILE A CA 9
ATOM 9663 C C . ILE A 1 35 ? -3.334 -2.388 2.468 1.00 0.00 35 ILE A C 9
ATOM 9664 O O . ILE A 1 35 ? -2.424 -2.036 3.216 1.00 0.00 35 ILE A O 9
ATOM 9680 N N . TYR A 1 36 ? -3.197 -3.256 1.476 1.00 0.00 36 TYR A N 9
ATOM 9681 C CA . TYR A 1 36 ? -1.912 -3.874 1.195 1.00 0.00 36 TYR A CA 9
ATOM 9682 C C . TYR A 1 36 ? -1.211 -3.174 0.029 1.00 0.00 36 TYR A C 9
ATOM 9683 O O . TYR A 1 36 ? -1.650 -3.275 -1.116 1.00 0.00 36 TYR A O 9
ATOM 9701 N N . VAL A 1 37 ? -0.132 -2.479 0.360 1.00 0.00 37 VAL A N 9
ATOM 9702 C CA . VAL A 1 37 ? 0.634 -1.762 -0.644 1.00 0.00 37 VAL A CA 9
ATOM 9703 C C . VAL A 1 37 ? 1.603 -2.729 -1.327 1.00 0.00 37 VAL A C 9
ATOM 9704 O O . VAL A 1 37 ? 2.481 -3.296 -0.676 1.00 0.00 37 VAL A O 9
ATOM 9717 N N . THR A 1 38 ? 1.412 -2.890 -2.628 1.00 0.00 38 THR A N 9
ATOM 9718 C CA . THR A 1 38 ? 2.259 -3.779 -3.405 1.00 0.00 38 THR A CA 9
ATOM 9719 C C . THR A 1 38 ? 3.206 -2.971 -4.294 1.00 0.00 38 THR A C 9
ATOM 9720 O O . THR A 1 38 ? 4.397 -3.272 -4.372 1.00 0.00 38 THR A O 9
ATOM 9731 N N . ARG A 1 39 ? 2.643 -1.961 -4.941 1.00 0.00 39 ARG A N 9
ATOM 9732 C CA . ARG A 1 39 ? 3.424 -1.109 -5.821 1.00 0.00 39 ARG A CA 9
ATOM 9733 C C . ARG A 1 39 ? 4.429 -0.288 -5.012 1.00 0.00 39 ARG A C 9
ATOM 9734 O O . ARG A 1 39 ? 5.634 -0.515 -5.097 1.00 0.00 39 ARG A O 9
ATOM 9755 N 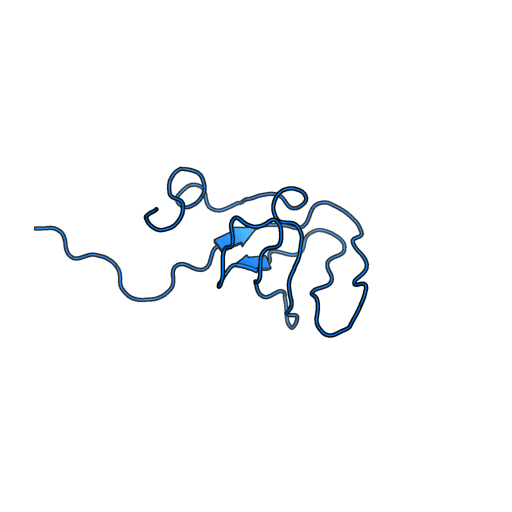N . VAL A 1 40 ? 3.895 0.651 -4.243 1.00 0.00 40 VAL A N 9
ATOM 9756 C CA . VAL A 1 40 ? 4.730 1.507 -3.418 1.00 0.00 40 VAL A CA 9
ATOM 9757 C C . VAL A 1 40 ? 5.494 2.484 -4.315 1.00 0.00 40 VAL A C 9
ATOM 9758 O O . VAL A 1 40 ? 6.685 2.303 -4.562 1.00 0.00 40 VAL A O 9
ATOM 9771 N N . GLU A 1 41 ? 4.776 3.498 -4.776 1.00 0.00 41 GLU A N 9
ATOM 9772 C CA . GLU A 1 41 ? 5.371 4.504 -5.639 1.00 0.00 41 GLU A CA 9
ATOM 9773 C C . GLU A 1 41 ? 5.594 5.804 -4.864 1.00 0.00 41 GLU A C 9
ATOM 9774 O O . GLU A 1 41 ? 4.641 6.417 -4.387 1.00 0.00 41 GLU A O 9
ATOM 9786 N N . GLU A 1 42 ? 6.859 6.186 -4.763 1.00 0.00 42 GLU A N 9
ATOM 9787 C CA . GLU A 1 42 ? 7.219 7.403 -4.055 1.00 0.00 42 GLU A CA 9
ATOM 9788 C C . GLU A 1 42 ? 6.827 8.632 -4.877 1.00 0.00 42 GLU A C 9
ATOM 9789 O O . GLU A 1 42 ? 6.987 9.764 -4.423 1.00 0.00 42 GLU A O 9
ATOM 9801 N N . GLY A 1 43 ? 6.321 8.368 -6.073 1.00 0.00 43 GLY A N 9
ATOM 9802 C CA . GLY A 1 43 ? 5.905 9.438 -6.963 1.00 0.00 43 GLY A CA 9
ATOM 9803 C C . GLY A 1 43 ? 4.861 10.334 -6.292 1.00 0.00 43 GLY A C 9
ATOM 9804 O O . GLY A 1 43 ? 4.970 11.558 -6.334 1.00 0.00 43 GLY A O 9
ATOM 9808 N N . GLY A 1 44 ? 3.873 9.689 -5.691 1.00 0.00 44 GLY A N 9
ATOM 9809 C CA . GLY A 1 44 ? 2.810 10.411 -5.013 1.00 0.00 44 GLY A CA 9
ATOM 9810 C C . GLY A 1 44 ? 1.631 9.487 -4.700 1.00 0.00 44 GLY A C 9
ATOM 9811 O O . GLY A 1 44 ? 0.976 9.637 -3.670 1.00 0.00 44 GLY A O 9
ATOM 9815 N N . TRP A 1 45 ? 1.397 8.551 -5.609 1.00 0.00 45 TRP A N 9
ATOM 9816 C CA . TRP A 1 45 ? 0.309 7.603 -5.444 1.00 0.00 45 TRP A CA 9
ATOM 9817 C C . TRP A 1 45 ? 0.900 6.290 -4.929 1.00 0.00 45 TRP A C 9
ATOM 9818 O O . TRP A 1 45 ? 2.086 6.022 -5.119 1.00 0.00 45 TRP A O 9
ATOM 9839 N N . TRP A 1 46 ? 0.048 5.503 -4.290 1.00 0.00 46 TRP A N 9
ATOM 9840 C CA . TRP A 1 46 ? 0.471 4.224 -3.747 1.00 0.00 46 TRP A CA 9
ATOM 9841 C C . TRP A 1 46 ? -0.561 3.172 -4.158 1.00 0.00 46 TRP A C 9
ATOM 9842 O O . TRP A 1 46 ? -1.737 3.285 -3.817 1.00 0.00 46 TRP A O 9
ATOM 9863 N N . GLU A 1 47 ? -0.082 2.172 -4.883 1.00 0.00 47 GLU A N 9
ATOM 9864 C CA . GLU A 1 47 ? -0.948 1.099 -5.344 1.00 0.00 47 GLU A CA 9
ATOM 9865 C C . GLU A 1 47 ? -0.888 -0.084 -4.376 1.00 0.00 47 GLU A C 9
ATOM 9866 O O . GLU A 1 47 ? 0.190 -0.599 -4.086 1.00 0.00 47 GLU A O 9
ATOM 9878 N N . GLY A 1 48 ? -2.061 -0.481 -3.904 1.00 0.00 48 GLY A N 9
ATOM 9879 C CA . GLY A 1 48 ? -2.156 -1.594 -2.975 1.00 0.00 48 GLY A CA 9
ATOM 9880 C C . GLY A 1 48 ? -3.400 -2.439 -3.257 1.00 0.00 48 GLY A C 9
ATOM 9881 O O . GLY A 1 48 ? -3.943 -2.401 -4.360 1.00 0.00 48 GLY A O 9
ATOM 9885 N N . THR A 1 49 ? -3.814 -3.182 -2.241 1.00 0.00 49 THR A N 9
ATOM 9886 C CA . THR A 1 49 ? -4.983 -4.035 -2.366 1.00 0.00 49 THR A CA 9
ATOM 9887 C C . THR A 1 49 ? -5.846 -3.947 -1.105 1.00 0.00 49 THR A C 9
ATOM 9888 O O . THR A 1 49 ? -5.349 -4.127 0.005 1.00 0.00 49 THR A O 9
ATOM 9899 N N . LEU A 1 50 ? -7.124 -3.668 -1.319 1.00 0.00 50 LEU A N 9
ATOM 9900 C CA . LEU A 1 50 ? -8.060 -3.553 -0.214 1.00 0.00 50 LEU A CA 9
ATOM 9901 C C . LEU A 1 50 ? -8.976 -4.779 -0.197 1.00 0.00 50 LEU A C 9
ATOM 9902 O O . LEU A 1 50 ? -9.013 -5.543 -1.160 1.00 0.00 50 LEU A O 9
ATOM 9918 N N . ASN A 1 51 ? -9.692 -4.927 0.908 1.00 0.00 51 ASN A N 9
ATOM 9919 C CA . ASN A 1 51 ? -10.606 -6.047 1.061 1.00 0.00 51 ASN A CA 9
ATOM 9920 C C . ASN A 1 51 ? -11.437 -6.201 -0.214 1.00 0.00 51 ASN A C 9
ATOM 9921 O O . ASN A 1 51 ? -12.492 -5.583 -0.351 1.00 0.00 51 ASN A O 9
ATOM 9932 N N . GLY A 1 52 ? -10.930 -7.027 -1.117 1.00 0.00 52 GLY A N 9
ATOM 9933 C CA . GLY A 1 52 ? -11.613 -7.271 -2.376 1.00 0.00 52 GLY A CA 9
ATOM 9934 C C . GLY A 1 52 ? -11.628 -6.010 -3.244 1.00 0.00 52 GLY A C 9
ATOM 9935 O O . GLY A 1 52 ? -12.537 -5.818 -4.050 1.00 0.00 52 GLY A O 9
ATOM 9939 N N . ARG A 1 53 ? -10.610 -5.184 -3.048 1.00 0.00 53 ARG A N 9
ATOM 9940 C CA . ARG A 1 53 ? -10.495 -3.947 -3.802 1.00 0.00 53 ARG A CA 9
ATOM 9941 C C . ARG A 1 53 ? -9.063 -3.766 -4.308 1.00 0.00 53 ARG A C 9
ATOM 9942 O O . ARG A 1 53 ? -8.149 -4.455 -3.858 1.00 0.00 53 ARG A O 9
ATOM 9963 N N . THR A 1 54 ? -8.912 -2.835 -5.238 1.00 0.00 54 THR A N 9
ATOM 9964 C CA . THR A 1 54 ? -7.606 -2.554 -5.812 1.00 0.00 54 THR A CA 9
ATOM 9965 C C . THR A 1 54 ? -7.581 -1.151 -6.420 1.00 0.00 54 THR A C 9
ATOM 9966 O O . THR A 1 54 ? -8.619 -0.500 -6.530 1.00 0.00 54 THR A O 9
ATOM 9977 N N . GLY A 1 55 ? -6.385 -0.726 -6.800 1.00 0.00 55 GLY A N 9
ATOM 9978 C CA . GLY A 1 55 ? -6.211 0.588 -7.395 1.00 0.00 55 GLY A CA 9
ATOM 9979 C C . GLY A 1 55 ? -5.067 1.348 -6.721 1.00 0.00 55 GLY A C 9
ATOM 9980 O O . GLY A 1 55 ? -4.199 0.742 -6.093 1.00 0.00 55 GLY A O 9
ATOM 9984 N N . TRP A 1 56 ? -5.102 2.663 -6.873 1.00 0.00 56 TRP A N 9
ATOM 9985 C CA . TRP A 1 56 ? -4.079 3.513 -6.288 1.00 0.00 56 TRP A CA 9
ATOM 9986 C C . TRP A 1 56 ? -4.759 4.454 -5.291 1.00 0.00 56 TRP A C 9
ATOM 9987 O O . TRP A 1 56 ? -5.865 4.931 -5.539 1.00 0.00 56 TRP A O 9
ATOM 10008 N N . PHE A 1 57 ? -4.068 4.693 -4.186 1.00 0.00 57 PHE A N 9
ATOM 10009 C CA . PHE A 1 57 ? -4.592 5.570 -3.151 1.00 0.00 57 PHE A CA 9
ATOM 10010 C C . PHE A 1 57 ? -3.470 6.376 -2.496 1.00 0.00 57 PHE A C 9
ATOM 10011 O O . PHE A 1 57 ? -2.298 6.015 -2.600 1.00 0.00 57 PHE A O 9
ATOM 10028 N N . PRO A 1 58 ? -3.877 7.481 -1.817 1.00 0.00 58 PRO A N 9
ATOM 10029 C CA . PRO A 1 58 ? -2.919 8.343 -1.145 1.00 0.00 58 PRO A CA 9
ATOM 10030 C C . PRO A 1 58 ? -2.411 7.696 0.145 1.00 0.00 58 PRO A C 9
ATOM 10031 O O . PRO A 1 58 ? -3.169 7.528 1.099 1.00 0.00 58 PRO A O 9
ATOM 10042 N N . SER A 1 59 ? -1.132 7.349 0.133 1.00 0.00 59 SER A N 9
ATOM 10043 C CA . SER A 1 59 ? -0.515 6.724 1.290 1.00 0.00 59 SER A CA 9
ATOM 10044 C C . SER A 1 59 ? -0.260 7.771 2.376 1.00 0.00 59 SER A C 9
ATOM 10045 O O . SER A 1 59 ? -0.403 7.485 3.564 1.00 0.00 59 SER A O 9
ATOM 10053 N N . ASN A 1 60 ? 0.113 8.961 1.930 1.00 0.00 60 ASN A N 9
ATOM 10054 C CA . ASN A 1 60 ? 0.390 10.052 2.849 1.00 0.00 60 ASN A CA 9
ATOM 10055 C C . ASN A 1 60 ? -0.791 10.218 3.808 1.00 0.00 60 ASN A C 9
ATOM 10056 O O . ASN A 1 60 ? -0.601 10.493 4.991 1.00 0.00 60 ASN A O 9
ATOM 10067 N N . TYR A 1 61 ? -1.985 10.044 3.260 1.00 0.00 61 TYR A N 9
ATOM 10068 C CA . TYR A 1 61 ? -3.197 10.171 4.051 1.00 0.00 61 TYR A CA 9
ATOM 10069 C C . TYR A 1 61 ? -3.367 8.975 4.989 1.00 0.00 61 TYR A C 9
ATOM 10070 O O . TYR A 1 61 ? -3.426 9.139 6.206 1.00 0.00 61 TYR A O 9
ATOM 10088 N N . VAL A 1 62 ? -3.442 7.797 4.387 1.00 0.00 62 VAL A N 9
ATOM 10089 C CA . VAL A 1 62 ? -3.605 6.574 5.153 1.00 0.00 62 VAL A CA 9
ATOM 10090 C C . VAL A 1 62 ? -2.380 6.371 6.048 1.00 0.00 62 VAL A C 9
ATOM 10091 O O . VAL A 1 62 ? -1.275 6.781 5.698 1.00 0.00 62 VAL A O 9
ATOM 10104 N N . ARG A 1 63 ? -2.619 5.739 7.188 1.00 0.00 63 ARG A N 9
ATOM 10105 C CA . ARG A 1 63 ? -1.550 5.477 8.137 1.00 0.00 63 ARG A CA 9
ATOM 10106 C C . ARG A 1 63 ? -0.972 4.079 7.912 1.00 0.00 63 ARG A C 9
ATOM 10107 O O . ARG A 1 63 ? -1.693 3.159 7.529 1.00 0.00 63 ARG A O 9
ATOM 10128 N N . GLU A 1 64 ? 0.325 3.962 8.160 1.00 0.00 64 GLU A N 9
ATOM 10129 C CA . GLU A 1 64 ? 1.008 2.691 7.991 1.00 0.00 64 GLU A CA 9
ATOM 10130 C C . GLU A 1 64 ? 1.088 1.949 9.327 1.00 0.00 64 GLU A C 9
ATOM 10131 O O . GLU A 1 64 ? 1.162 2.573 10.384 1.00 0.00 64 GLU A O 9
ATOM 10143 N N . ILE A 1 65 ? 1.073 0.628 9.235 1.00 0.00 65 ILE A N 9
ATOM 10144 C CA . ILE A 1 65 ? 1.143 -0.206 10.423 1.00 0.00 65 ILE A CA 9
ATOM 10145 C C . ILE A 1 65 ? 2.532 -0.841 10.513 1.00 0.00 65 ILE A C 9
ATOM 10146 O O . ILE A 1 65 ? 3.284 -0.568 11.446 1.00 0.00 65 ILE A O 9
ATOM 10162 N N . LYS A 1 66 ? 2.828 -1.679 9.529 1.00 0.00 66 LYS A N 9
ATOM 10163 C CA . LYS A 1 66 ? 4.114 -2.356 9.486 1.00 0.00 66 LYS A CA 9
ATOM 10164 C C . LYS A 1 66 ? 5.219 -1.369 9.867 1.00 0.00 66 LYS A C 9
ATOM 10165 O O . LYS A 1 66 ? 5.451 -0.388 9.162 1.00 0.00 66 LYS A O 9
ATOM 10184 N N . SER A 1 67 ? 5.871 -1.663 10.982 1.00 0.00 67 SER A N 9
ATOM 10185 C CA . SER A 1 67 ? 6.947 -0.813 11.466 1.00 0.00 67 SER A CA 9
ATOM 10186 C C . SER A 1 67 ? 8.272 -1.230 10.825 1.00 0.00 67 SER A C 9
ATOM 10187 O O . SER A 1 67 ? 9.280 -0.542 10.973 1.00 0.00 67 SER A O 9
ATOM 10195 N N . SER A 1 68 ? 8.226 -2.355 10.126 1.00 0.00 68 SER A N 9
ATOM 10196 C CA . SER A 1 68 ? 9.411 -2.872 9.462 1.00 0.00 68 SER A CA 9
ATOM 10197 C C . SER A 1 68 ? 9.449 -2.390 8.011 1.00 0.00 68 SER A C 9
ATOM 10198 O O . SER A 1 68 ? 10.450 -2.569 7.319 1.00 0.00 68 SER A O 9
ATOM 10206 N N . GLU A 1 69 ? 8.346 -1.787 7.592 1.00 0.00 69 GLU A N 9
ATOM 10207 C CA . GLU A 1 69 ? 8.241 -1.278 6.235 1.00 0.00 69 GLU A CA 9
ATOM 10208 C C . GLU A 1 69 ? 8.543 0.222 6.206 1.00 0.00 69 GLU A C 9
ATOM 10209 O O . GLU A 1 69 ? 9.132 0.722 5.249 1.00 0.00 69 GLU A O 9
ATOM 10221 N N . ARG A 1 70 ? 8.123 0.898 7.265 1.00 0.00 70 ARG A N 9
ATOM 10222 C CA . ARG A 1 70 ? 8.341 2.331 7.374 1.00 0.00 70 ARG A CA 9
ATOM 10223 C C . ARG A 1 70 ? 9.839 2.641 7.379 1.00 0.00 70 ARG A C 9
ATOM 10224 O O . ARG A 1 70 ? 10.266 3.671 6.858 1.00 0.00 70 ARG A O 9
ATOM 10245 N N . SER A 1 71 ? 10.598 1.731 7.972 1.00 0.00 71 SER A N 9
ATOM 10246 C CA . SER A 1 71 ? 12.039 1.894 8.052 1.00 0.00 71 SER A CA 9
ATOM 10247 C C . SER A 1 71 ? 12.734 0.853 7.172 1.00 0.00 71 SER A C 9
ATOM 10248 O O . SER A 1 71 ? 13.941 0.644 7.287 1.00 0.00 71 SER A O 9
ATOM 10256 N N . GLY A 1 72 ? 11.942 0.228 6.314 1.00 0.00 72 GLY A N 9
ATOM 10257 C CA . GLY A 1 72 ? 12.465 -0.787 5.415 1.00 0.00 72 GLY A CA 9
ATOM 10258 C C . GLY A 1 72 ? 13.210 -0.148 4.242 1.00 0.00 72 GLY A C 9
ATOM 10259 O O . GLY A 1 72 ? 14.388 0.188 4.358 1.00 0.00 72 GLY A O 9
ATOM 10263 N N . PRO A 1 73 ? 12.474 0.004 3.108 1.00 0.00 73 PRO A N 9
ATOM 10264 C CA . PRO A 1 73 ? 13.054 0.598 1.914 1.00 0.00 73 PRO A CA 9
ATOM 10265 C C . PRO A 1 73 ? 13.195 2.113 2.068 1.00 0.00 73 PRO A C 9
ATOM 10266 O O . PRO A 1 73 ? 12.280 2.780 2.549 1.00 0.00 73 PRO A O 9
ATOM 10277 N N . SER A 1 74 ? 14.348 2.613 1.650 1.00 0.00 74 SER A N 9
ATOM 10278 C CA . SER A 1 74 ? 14.621 4.038 1.735 1.00 0.00 74 SER A CA 9
ATOM 10279 C C . SER A 1 74 ? 13.376 4.834 1.340 1.00 0.00 74 SER A C 9
ATOM 10280 O O . SER A 1 74 ? 12.749 4.546 0.321 1.00 0.00 74 SER A O 9
ATOM 10288 N N . SER A 1 75 ? 13.055 5.818 2.166 1.00 0.00 75 SER A N 9
ATOM 10289 C CA . SER A 1 75 ? 11.896 6.658 1.914 1.00 0.00 75 SER A CA 9
ATOM 10290 C C . SER A 1 75 ? 12.322 8.124 1.819 1.00 0.00 75 SER A C 9
ATOM 10291 O O . SER A 1 75 ? 12.987 8.641 2.718 1.00 0.00 75 SER A O 9
ATOM 10299 N N . GLY A 1 76 ? 11.924 8.755 0.724 1.00 0.00 76 GLY A N 9
ATOM 10300 C CA . GLY A 1 76 ? 12.256 10.152 0.501 1.00 0.00 76 GLY A CA 9
ATOM 10301 C C . GLY A 1 76 ? 12.952 10.341 -0.849 1.00 0.00 76 GLY A C 9
ATOM 10302 O O . GLY A 1 76 ? 13.943 11.063 -0.945 1.00 0.00 76 GLY A O 9
ATOM 10306 N N . GLY A 1 1 ? 2.061 -15.702 -3.319 1.00 0.00 1 GLY A N 10
ATOM 10307 C CA . GLY A 1 1 ? 1.259 -16.335 -4.353 1.00 0.00 1 GLY A CA 10
ATOM 10308 C C . GLY A 1 1 ? 2.099 -17.312 -5.178 1.00 0.00 1 GLY A C 10
ATOM 10309 O O . GLY A 1 1 ? 2.869 -18.096 -4.624 1.00 0.00 1 GLY A O 10
ATOM 10313 N N . SER A 1 2 ? 1.924 -17.233 -6.489 1.00 0.00 2 SER A N 10
ATOM 10314 C CA . SER A 1 2 ? 2.657 -18.100 -7.395 1.00 0.00 2 SER A CA 10
ATOM 10315 C C . SER A 1 2 ? 3.525 -17.261 -8.335 1.00 0.00 2 SER A C 10
ATOM 10316 O O . SER A 1 2 ? 4.743 -17.426 -8.373 1.00 0.00 2 SER A O 10
ATOM 10324 N N . SER A 1 3 ? 2.864 -16.379 -9.070 1.00 0.00 3 SER A N 10
ATOM 10325 C CA . SER A 1 3 ? 3.560 -15.514 -10.007 1.00 0.00 3 SER A CA 10
ATOM 10326 C C . SER A 1 3 ? 3.474 -14.060 -9.540 1.00 0.00 3 SER A C 10
ATOM 10327 O O . SER A 1 3 ? 2.416 -13.604 -9.108 1.00 0.00 3 SER A O 10
ATOM 10335 N N . GLY A 1 4 ? 4.602 -13.371 -9.641 1.00 0.00 4 GLY A N 10
ATOM 10336 C CA . GLY A 1 4 ? 4.667 -11.978 -9.234 1.00 0.00 4 GLY A CA 10
ATOM 10337 C C . GLY A 1 4 ? 5.447 -11.825 -7.927 1.00 0.00 4 GLY A C 10
ATOM 10338 O O . GLY A 1 4 ? 5.256 -12.600 -6.991 1.00 0.00 4 GLY A O 10
ATOM 10342 N N . SER A 1 5 ? 6.311 -10.821 -7.904 1.00 0.00 5 SER A N 10
ATOM 10343 C CA . SER A 1 5 ? 7.120 -10.556 -6.727 1.00 0.00 5 SER A CA 10
ATOM 10344 C C . SER A 1 5 ? 7.974 -9.305 -6.948 1.00 0.00 5 SER A C 10
ATOM 10345 O O . SER A 1 5 ? 9.139 -9.405 -7.329 1.00 0.00 5 SER A O 10
ATOM 10353 N N . SER A 1 6 ? 7.360 -8.157 -6.701 1.00 0.00 6 SER A N 10
ATOM 10354 C CA . SER A 1 6 ? 8.048 -6.889 -6.869 1.00 0.00 6 SER A CA 10
ATOM 10355 C C . SER A 1 6 ? 8.081 -6.131 -5.541 1.00 0.00 6 SER A C 10
ATOM 10356 O O . SER A 1 6 ? 7.033 -5.813 -4.979 1.00 0.00 6 SER A O 10
ATOM 10364 N N . GLY A 1 7 ? 9.293 -5.863 -5.077 1.00 0.00 7 GLY A N 10
ATOM 10365 C CA . GLY A 1 7 ? 9.474 -5.148 -3.826 1.00 0.00 7 GLY A CA 10
ATOM 10366 C C . GLY A 1 7 ? 10.014 -6.077 -2.737 1.00 0.00 7 GLY A C 10
ATOM 10367 O O . GLY A 1 7 ? 11.200 -6.403 -2.727 1.00 0.00 7 GLY A O 10
ATOM 10371 N N . SER A 1 8 ? 9.117 -6.476 -1.846 1.00 0.00 8 SER A N 10
ATOM 10372 C CA . SER A 1 8 ? 9.489 -7.362 -0.755 1.00 0.00 8 SER A CA 10
ATOM 10373 C C . SER A 1 8 ? 8.250 -8.082 -0.221 1.00 0.00 8 SER A C 10
ATOM 10374 O O . SER A 1 8 ? 8.228 -9.310 -0.140 1.00 0.00 8 SER A O 10
ATOM 10382 N N . HIS A 1 9 ? 7.249 -7.288 0.130 1.00 0.00 9 HIS A N 10
ATOM 10383 C CA . HIS A 1 9 ? 6.009 -7.835 0.655 1.00 0.00 9 HIS A CA 10
ATOM 10384 C C . HIS A 1 9 ? 4.937 -6.744 0.681 1.00 0.00 9 HIS A C 10
ATOM 10385 O O . HIS A 1 9 ? 5.226 -5.579 0.413 1.00 0.00 9 HIS A O 10
ATOM 10399 N N . GLN A 1 10 ? 3.723 -7.160 1.009 1.00 0.00 10 GLN A N 10
ATOM 10400 C CA . GLN A 1 10 ? 2.606 -6.233 1.073 1.00 0.00 10 GLN A CA 10
ATOM 10401 C C . GLN A 1 10 ? 2.771 -5.286 2.264 1.00 0.00 10 GLN A C 10
ATOM 10402 O O . GLN A 1 10 ? 3.319 -5.672 3.296 1.00 0.00 10 GLN A O 10
ATOM 10416 N N . LEU A 1 11 ? 2.286 -4.068 2.082 1.00 0.00 11 LEU A N 10
ATOM 10417 C CA . LEU A 1 11 ? 2.372 -3.064 3.130 1.00 0.00 11 LEU A CA 10
ATOM 10418 C C . LEU A 1 11 ? 0.995 -2.880 3.769 1.00 0.00 11 LEU A C 10
ATOM 10419 O O . LEU A 1 11 ? 0.043 -2.482 3.098 1.00 0.00 11 LEU A O 10
ATOM 10435 N N . ILE A 1 12 ? 0.931 -3.178 5.058 1.00 0.00 12 ILE A N 10
ATOM 10436 C CA . ILE A 1 12 ? -0.314 -3.051 5.795 1.00 0.00 12 ILE A CA 10
ATOM 10437 C C . ILE A 1 12 ? -0.412 -1.642 6.382 1.00 0.00 12 ILE A C 10
ATOM 10438 O O . ILE A 1 12 ? 0.341 -1.289 7.288 1.00 0.00 12 ILE A O 10
ATOM 10454 N N . VAL A 1 13 ? -1.348 -0.874 5.842 1.00 0.00 13 VAL A N 10
ATOM 10455 C CA . VAL A 1 13 ? -1.555 0.488 6.301 1.00 0.00 13 VAL A CA 10
ATOM 10456 C C . VAL A 1 13 ? -3.055 0.752 6.444 1.00 0.00 13 VAL A C 10
ATOM 10457 O O . VAL A 1 13 ? -3.828 0.476 5.527 1.00 0.00 13 VAL A O 10
ATOM 10470 N N . LYS A 1 14 ? -3.423 1.282 7.601 1.00 0.00 14 LYS A N 10
ATOM 10471 C CA . LYS A 1 14 ? -4.817 1.585 7.876 1.00 0.00 14 LYS A CA 10
ATOM 10472 C C . LYS A 1 14 ? -5.176 2.931 7.244 1.00 0.00 14 LYS A C 10
ATOM 10473 O O . LYS A 1 14 ? -4.375 3.866 7.268 1.00 0.00 14 LYS A O 10
ATOM 10492 N N . ALA A 1 15 ? -6.379 2.989 6.693 1.00 0.00 15 ALA A N 10
ATOM 10493 C CA . ALA A 1 15 ? -6.854 4.206 6.056 1.00 0.00 15 ALA A CA 10
ATOM 10494 C C . ALA A 1 15 ? -6.870 5.340 7.081 1.00 0.00 15 ALA A C 10
ATOM 10495 O O . ALA A 1 15 ? -6.482 5.147 8.233 1.00 0.00 15 ALA A O 10
ATOM 10502 N N . ARG A 1 16 ? -7.323 6.500 6.627 1.00 0.00 16 ARG A N 10
ATOM 10503 C CA . ARG A 1 16 ? -7.394 7.666 7.491 1.00 0.00 16 ARG A CA 10
ATOM 10504 C C . ARG A 1 16 ? -8.825 8.206 7.534 1.00 0.00 16 ARG A C 10
ATOM 10505 O O . ARG A 1 16 ? -9.364 8.461 8.610 1.00 0.00 16 ARG A O 10
ATOM 10526 N N . PHE A 1 17 ? -9.400 8.366 6.351 1.00 0.00 17 PHE A N 10
ATOM 10527 C CA . PHE A 1 17 ? -10.757 8.872 6.240 1.00 0.00 17 PHE A CA 10
ATOM 10528 C C . PHE A 1 17 ? -11.472 8.267 5.031 1.00 0.00 17 PHE A C 10
ATOM 10529 O O . PHE A 1 17 ? -10.960 7.341 4.402 1.00 0.00 17 PHE A O 10
ATOM 10546 N N . ASN A 1 18 ? -12.643 8.814 4.740 1.00 0.00 18 ASN A N 10
ATOM 10547 C CA . ASN A 1 18 ? -13.433 8.339 3.617 1.00 0.00 18 ASN A CA 10
ATOM 10548 C C . ASN A 1 18 ? -12.839 8.881 2.316 1.00 0.00 18 ASN A C 10
ATOM 10549 O O . ASN A 1 18 ? -12.975 10.065 2.013 1.00 0.00 18 ASN A O 10
ATOM 10560 N N . PHE A 1 19 ? -12.190 7.989 1.581 1.00 0.00 19 PHE A N 10
ATOM 10561 C CA . PHE A 1 19 ? -11.575 8.363 0.319 1.00 0.00 19 PHE A CA 10
ATOM 10562 C C . PHE A 1 19 ? -12.519 8.093 -0.854 1.00 0.00 19 PHE A C 10
ATOM 10563 O O . PHE A 1 19 ? -13.322 7.162 -0.807 1.00 0.00 19 PHE A O 10
ATOM 10580 N N . LYS A 1 20 ? -12.393 8.923 -1.877 1.00 0.00 20 LYS A N 10
ATOM 10581 C CA . LYS A 1 20 ? -13.225 8.785 -3.061 1.00 0.00 20 LYS A CA 10
ATOM 10582 C C . LYS A 1 20 ? -12.331 8.598 -4.289 1.00 0.00 20 LYS A C 10
ATOM 10583 O O . LYS A 1 20 ? -11.574 9.496 -4.653 1.00 0.00 20 LYS A O 10
ATOM 10602 N N . GLN A 1 21 ? -12.451 7.425 -4.893 1.00 0.00 21 GLN A N 10
ATOM 10603 C CA . GLN A 1 21 ? -11.663 7.108 -6.072 1.00 0.00 21 GLN A CA 10
ATOM 10604 C C . GLN A 1 21 ? -12.112 7.966 -7.257 1.00 0.00 21 GLN A C 10
ATOM 10605 O O . GLN A 1 21 ? -13.298 8.257 -7.403 1.00 0.00 21 GLN A O 10
ATOM 10619 N N . THR A 1 22 ? -11.140 8.348 -8.071 1.00 0.00 22 THR A N 10
ATOM 10620 C CA . THR A 1 22 ? -11.420 9.168 -9.238 1.00 0.00 22 THR A CA 10
ATOM 10621 C C . THR A 1 22 ? -12.026 8.316 -10.355 1.00 0.00 22 THR A C 10
ATOM 10622 O O . THR A 1 22 ? -12.571 8.848 -11.321 1.00 0.00 22 THR A O 10
ATOM 10633 N N . ASN A 1 23 ? -11.911 7.007 -10.187 1.00 0.00 23 ASN A N 10
ATOM 10634 C CA . ASN A 1 23 ? -12.440 6.076 -11.168 1.00 0.00 23 ASN A CA 10
ATOM 10635 C C . ASN A 1 23 ? -12.341 4.652 -10.619 1.00 0.00 23 ASN A C 10
ATOM 10636 O O . ASN A 1 23 ? -11.748 4.428 -9.566 1.00 0.00 23 ASN A O 10
ATOM 10647 N N . GLU A 1 24 ? -12.932 3.724 -11.360 1.00 0.00 24 GLU A N 10
ATOM 10648 C CA . GLU A 1 24 ? -12.918 2.327 -10.959 1.00 0.00 24 GLU A CA 10
ATOM 10649 C C . GLU A 1 24 ? -11.521 1.734 -11.154 1.00 0.00 24 GLU A C 10
ATOM 10650 O O . GLU A 1 24 ? -11.255 0.611 -10.730 1.00 0.00 24 GLU A O 10
ATOM 10662 N N . ASP A 1 25 ? -10.664 2.516 -11.796 1.00 0.00 25 ASP A N 10
ATOM 10663 C CA . ASP A 1 25 ? -9.302 2.081 -12.052 1.00 0.00 25 ASP A CA 10
ATOM 10664 C C . ASP A 1 25 ? -8.465 2.270 -10.786 1.00 0.00 25 ASP A C 10
ATOM 10665 O O . ASP A 1 25 ? -7.516 1.525 -10.548 1.00 0.00 25 ASP A O 10
ATOM 10674 N N . GLU A 1 26 ? -8.846 3.271 -10.006 1.00 0.00 26 GLU A N 10
ATOM 10675 C CA . GLU A 1 26 ? -8.143 3.568 -8.770 1.00 0.00 26 GLU A CA 10
ATOM 10676 C C . GLU A 1 26 ? -8.713 2.733 -7.621 1.00 0.00 26 GLU A C 10
ATOM 10677 O O . GLU A 1 26 ? -9.512 1.825 -7.846 1.00 0.00 26 GLU A O 10
ATOM 10689 N N . LEU A 1 27 ? -8.279 3.069 -6.416 1.00 0.00 27 LEU A N 10
ATOM 10690 C CA . LEU A 1 27 ? -8.736 2.361 -5.231 1.00 0.00 27 LEU A CA 10
ATOM 10691 C C . LEU A 1 27 ? -9.650 3.278 -4.416 1.00 0.00 27 LEU A C 10
ATOM 10692 O O . LEU A 1 27 ? -9.620 4.496 -4.581 1.00 0.00 27 LEU A O 10
ATOM 10708 N N . SER A 1 28 ? -10.441 2.656 -3.553 1.00 0.00 28 SER A N 10
ATOM 10709 C CA . SER A 1 28 ? -11.362 3.401 -2.713 1.00 0.00 28 SER A CA 10
ATOM 10710 C C . SER A 1 28 ? -11.325 2.854 -1.284 1.00 0.00 28 SER A C 10
ATOM 10711 O O . SER A 1 28 ? -11.170 1.651 -1.079 1.00 0.00 28 SER A O 10
ATOM 10719 N N . VAL A 1 29 ? -11.470 3.763 -0.331 1.00 0.00 29 VAL A N 10
ATOM 10720 C CA . VAL A 1 29 ? -11.455 3.387 1.072 1.00 0.00 29 VAL A CA 10
ATOM 10721 C C . VAL A 1 29 ? -12.391 4.311 1.853 1.00 0.00 29 VAL A C 10
ATOM 10722 O O . VAL A 1 29 ? -12.573 5.472 1.486 1.00 0.00 29 VAL A O 10
ATOM 10735 N N . CYS A 1 30 ? -12.959 3.763 2.917 1.00 0.00 30 CYS A N 10
ATOM 10736 C CA . CYS A 1 30 ? -13.872 4.525 3.754 1.00 0.00 30 CYS A CA 10
ATOM 10737 C C . CYS A 1 30 ? -13.171 4.822 5.081 1.00 0.00 30 CYS A C 10
ATOM 10738 O O . CYS A 1 30 ? -12.690 5.933 5.298 1.00 0.00 30 CYS A O 10
ATOM 10746 N N . LYS A 1 31 ? -13.136 3.809 5.935 1.00 0.00 31 LYS A N 10
ATOM 10747 C CA . LYS A 1 31 ? -12.502 3.948 7.235 1.00 0.00 31 LYS A CA 10
ATOM 10748 C C . LYS A 1 31 ? -12.104 2.565 7.754 1.00 0.00 31 LYS A C 10
ATOM 10749 O O . LYS A 1 31 ? -12.724 1.563 7.401 1.00 0.00 31 LYS A O 10
ATOM 10768 N N . GLY A 1 32 ? -11.070 2.555 8.584 1.00 0.00 32 GLY A N 10
ATOM 10769 C CA . GLY A 1 32 ? -10.583 1.311 9.155 1.00 0.00 32 GLY A CA 10
ATOM 10770 C C . GLY A 1 32 ? -10.556 0.199 8.105 1.00 0.00 32 GLY A C 10
ATOM 10771 O O . GLY A 1 32 ? -11.204 -0.833 8.272 1.00 0.00 32 GLY A O 10
ATOM 10775 N N . ASP A 1 33 ? -9.800 0.446 7.045 1.00 0.00 33 ASP A N 10
ATOM 10776 C CA . ASP A 1 33 ? -9.680 -0.521 5.968 1.00 0.00 33 ASP A CA 10
ATOM 10777 C C . ASP A 1 33 ? -8.215 -0.618 5.537 1.00 0.00 33 ASP A C 10
ATOM 10778 O O . ASP A 1 33 ? -7.790 0.070 4.610 1.00 0.00 33 ASP A O 10
ATOM 10787 N N . ILE A 1 34 ? -7.484 -1.481 6.228 1.00 0.00 34 ILE A N 10
ATOM 10788 C CA . ILE A 1 34 ? -6.076 -1.677 5.928 1.00 0.00 34 ILE A CA 10
ATOM 10789 C C . ILE A 1 34 ? -5.920 -2.041 4.450 1.00 0.00 34 ILE A C 10
ATOM 10790 O O . ILE A 1 34 ? -6.641 -2.896 3.938 1.00 0.00 34 ILE A O 10
ATOM 10806 N N . ILE A 1 35 ? -4.974 -1.373 3.806 1.00 0.00 35 ILE A N 10
ATOM 10807 C CA . ILE A 1 35 ? -4.715 -1.616 2.396 1.00 0.00 35 ILE A CA 10
ATOM 10808 C C . ILE A 1 35 ? -3.316 -2.212 2.235 1.00 0.00 35 ILE A C 10
ATOM 10809 O O . ILE A 1 35 ? -2.381 -1.810 2.928 1.00 0.00 35 ILE A O 10
ATOM 10825 N N . TYR A 1 36 ? -3.214 -3.164 1.319 1.00 0.00 36 TYR A N 10
ATOM 10826 C CA . TYR A 1 36 ? -1.945 -3.820 1.058 1.00 0.00 36 TYR A CA 10
ATOM 10827 C C . TYR A 1 36 ? -1.223 -3.168 -0.123 1.00 0.00 36 TYR A C 10
ATOM 10828 O O . TYR A 1 36 ? -1.658 -3.294 -1.267 1.00 0.00 36 TYR A O 10
ATOM 10846 N N . VAL A 1 37 ? -0.131 -2.487 0.195 1.00 0.00 37 VAL A N 10
ATOM 10847 C CA . VAL A 1 37 ? 0.655 -1.815 -0.825 1.00 0.00 37 VAL A CA 10
ATOM 10848 C C . VAL A 1 37 ? 1.593 -2.826 -1.488 1.00 0.00 37 VAL A C 10
ATOM 10849 O O . VAL A 1 37 ? 2.360 -3.505 -0.807 1.00 0.00 37 VAL A O 10
ATOM 10862 N N . THR A 1 38 ? 1.501 -2.894 -2.808 1.00 0.00 38 THR A N 10
ATOM 10863 C CA . THR A 1 38 ? 2.332 -3.811 -3.570 1.00 0.00 38 THR A CA 10
ATOM 10864 C C . THR A 1 38 ? 3.412 -3.042 -4.334 1.00 0.00 38 THR A C 10
ATOM 10865 O O . THR A 1 38 ? 4.589 -3.395 -4.275 1.00 0.00 38 THR A O 10
ATOM 10876 N N . ARG A 1 39 ? 2.973 -2.005 -5.033 1.00 0.00 39 ARG A N 10
ATOM 10877 C CA . ARG A 1 39 ? 3.888 -1.184 -5.807 1.00 0.00 39 ARG A CA 10
ATOM 10878 C C . ARG A 1 39 ? 4.760 -0.339 -4.876 1.00 0.00 39 ARG A C 10
ATOM 10879 O O . ARG A 1 39 ? 5.967 -0.559 -4.782 1.00 0.00 39 ARG A O 10
ATOM 10900 N N . VAL A 1 40 ? 4.116 0.610 -4.213 1.00 0.00 40 VAL A N 10
ATOM 10901 C CA . VAL A 1 40 ? 4.818 1.488 -3.293 1.00 0.00 40 VAL A CA 10
ATOM 10902 C C . VAL A 1 40 ? 5.609 2.527 -4.091 1.00 0.00 40 VAL A C 10
ATOM 10903 O O . VAL A 1 40 ? 6.832 2.438 -4.191 1.00 0.00 40 VAL A O 10
ATOM 10916 N N . GLU A 1 41 ? 4.879 3.487 -4.637 1.00 0.00 41 GLU A N 10
ATOM 10917 C CA . GLU A 1 41 ? 5.497 4.542 -5.423 1.00 0.00 41 GLU A CA 10
ATOM 10918 C C . GLU A 1 41 ? 5.529 5.847 -4.626 1.00 0.00 41 GLU A C 10
ATOM 10919 O O . GLU A 1 41 ? 4.486 6.359 -4.221 1.00 0.00 41 GLU A O 10
ATOM 10931 N N . GLU A 1 42 ? 6.738 6.351 -4.424 1.00 0.00 42 GLU A N 10
ATOM 10932 C CA . GLU A 1 42 ? 6.921 7.587 -3.683 1.00 0.00 42 GLU A CA 10
ATOM 10933 C C . GLU A 1 42 ? 6.576 8.789 -4.563 1.00 0.00 42 GLU A C 10
ATOM 10934 O O . GLU A 1 42 ? 6.685 9.935 -4.128 1.00 0.00 42 GLU A O 10
ATOM 10946 N N . GLY A 1 43 ? 6.165 8.488 -5.787 1.00 0.00 43 GLY A N 10
ATOM 10947 C CA . GLY A 1 43 ? 5.803 9.530 -6.732 1.00 0.00 43 GLY A CA 10
ATOM 10948 C C . GLY A 1 43 ? 4.744 10.463 -6.142 1.00 0.00 43 GLY A C 10
ATOM 10949 O O . GLY A 1 43 ? 4.894 11.683 -6.179 1.00 0.00 43 GLY A O 10
ATOM 10953 N N . GLY A 1 44 ? 3.694 9.853 -5.611 1.00 0.00 44 GLY A N 10
ATOM 10954 C CA . GLY A 1 44 ? 2.610 10.612 -5.013 1.00 0.00 44 GLY A CA 10
ATOM 10955 C C . GLY A 1 44 ? 1.472 9.689 -4.573 1.00 0.00 44 GLY A C 10
ATOM 10956 O O . GLY A 1 44 ? 0.934 9.840 -3.476 1.00 0.00 44 GLY A O 10
ATOM 10960 N N . TRP A 1 45 ? 1.137 8.754 -5.450 1.00 0.00 45 TRP A N 10
ATOM 10961 C CA . TRP A 1 45 ? 0.073 7.807 -5.165 1.00 0.00 45 TRP A CA 10
ATOM 10962 C C . TRP A 1 45 ? 0.717 6.492 -4.719 1.00 0.00 45 TRP A C 10
ATOM 10963 O O . TRP A 1 45 ? 1.937 6.348 -4.763 1.00 0.00 45 TRP A O 10
ATOM 10984 N N . TRP A 1 46 ? -0.134 5.567 -4.299 1.00 0.00 46 TRP A N 10
ATOM 10985 C CA . TRP A 1 46 ? 0.337 4.270 -3.844 1.00 0.00 46 TRP A CA 10
ATOM 10986 C C . TRP A 1 46 ? -0.626 3.205 -4.375 1.00 0.00 46 TRP A C 10
ATOM 10987 O O . TRP A 1 46 ? -1.842 3.357 -4.273 1.00 0.00 46 TRP A O 10
ATOM 11008 N N . GLU A 1 47 ? -0.045 2.152 -4.931 1.00 0.00 47 GLU A N 10
ATOM 11009 C CA . GLU A 1 47 ? -0.836 1.063 -5.478 1.00 0.00 47 GLU A CA 10
ATOM 11010 C C . GLU A 1 47 ? -0.838 -0.126 -4.517 1.00 0.00 47 GLU A C 10
ATOM 11011 O O . GLU A 1 47 ? 0.187 -0.780 -4.330 1.00 0.00 47 GLU A O 10
ATOM 11023 N N . GLY A 1 48 ? -2.001 -0.371 -3.931 1.00 0.00 48 GLY A N 10
ATOM 11024 C CA . GLY A 1 48 ? -2.150 -1.471 -2.993 1.00 0.00 48 GLY A CA 10
ATOM 11025 C C . GLY A 1 48 ? -3.419 -2.274 -3.285 1.00 0.00 48 GLY A C 10
ATOM 11026 O O . GLY A 1 48 ? -3.940 -2.233 -4.399 1.00 0.00 48 GLY A O 10
ATOM 11030 N N . THR A 1 49 ? -3.880 -2.983 -2.266 1.00 0.00 49 THR A N 10
ATOM 11031 C CA . THR A 1 49 ? -5.079 -3.793 -2.400 1.00 0.00 49 THR A CA 10
ATOM 11032 C C . THR A 1 49 ? -5.912 -3.730 -1.118 1.00 0.00 49 THR A C 10
ATOM 11033 O O . THR A 1 49 ? -5.370 -3.818 -0.017 1.00 0.00 49 THR A O 10
ATOM 11044 N N . LEU A 1 50 ? -7.215 -3.579 -1.304 1.00 0.00 50 LEU A N 10
ATOM 11045 C CA . LEU A 1 50 ? -8.128 -3.504 -0.175 1.00 0.00 50 LEU A CA 10
ATOM 11046 C C . LEU A 1 50 ? -9.027 -4.742 -0.168 1.00 0.00 50 LEU A C 10
ATOM 11047 O O . LEU A 1 50 ? -9.060 -5.495 -1.140 1.00 0.00 50 LEU A O 10
ATOM 11063 N N . ASN A 1 51 ? -9.734 -4.914 0.938 1.00 0.00 51 ASN A N 10
ATOM 11064 C CA . ASN A 1 51 ? -10.632 -6.048 1.085 1.00 0.00 51 ASN A CA 10
ATOM 11065 C C . ASN A 1 51 ? -11.453 -6.211 -0.195 1.00 0.00 51 ASN A C 10
ATOM 11066 O O . ASN A 1 51 ? -12.506 -5.593 -0.344 1.00 0.00 51 ASN A O 10
ATOM 11077 N N . GLY A 1 52 ? -10.940 -7.046 -1.087 1.00 0.00 52 GLY A N 10
ATOM 11078 C CA . GLY A 1 52 ? -11.614 -7.298 -2.350 1.00 0.00 52 GLY A CA 10
ATOM 11079 C C . GLY A 1 52 ? -11.617 -6.046 -3.229 1.00 0.00 52 GLY A C 10
ATOM 11080 O O . GLY A 1 52 ? -12.554 -5.822 -3.994 1.00 0.00 52 GLY A O 10
ATOM 11084 N N . ARG A 1 53 ? -10.558 -5.261 -3.090 1.00 0.00 53 ARG A N 10
ATOM 11085 C CA . ARG A 1 53 ? -10.427 -4.037 -3.862 1.00 0.00 53 ARG A CA 10
ATOM 11086 C C . ARG A 1 53 ? -8.997 -3.889 -4.383 1.00 0.00 53 ARG A C 10
ATOM 11087 O O . ARG A 1 53 ? -8.095 -4.601 -3.943 1.00 0.00 53 ARG A O 10
ATOM 11108 N N . THR A 1 54 ? -8.833 -2.960 -5.313 1.00 0.00 54 THR A N 10
ATOM 11109 C CA . THR A 1 54 ? -7.527 -2.709 -5.898 1.00 0.00 54 THR A CA 10
ATOM 11110 C C . THR A 1 54 ? -7.487 -1.320 -6.539 1.00 0.00 54 THR A C 10
ATOM 11111 O O . THR A 1 54 ? -8.523 -0.675 -6.697 1.00 0.00 54 THR A O 10
ATOM 11122 N N . GLY A 1 55 ? -6.280 -0.899 -6.890 1.00 0.00 55 GLY A N 10
ATOM 11123 C CA . GLY A 1 55 ? -6.092 0.402 -7.508 1.00 0.00 55 GLY A CA 10
ATOM 11124 C C . GLY A 1 55 ? -5.053 1.227 -6.747 1.00 0.00 55 GLY A C 10
ATOM 11125 O O . GLY A 1 55 ? -4.288 0.685 -5.951 1.00 0.00 55 GLY A O 10
ATOM 11129 N N . TRP A 1 56 ? -5.059 2.524 -7.017 1.00 0.00 56 TRP A N 10
ATOM 11130 C CA . TRP A 1 56 ? -4.127 3.429 -6.367 1.00 0.00 56 TRP A CA 10
ATOM 11131 C C . TRP A 1 56 ? -4.890 4.200 -5.289 1.00 0.00 56 TRP A C 10
ATOM 11132 O O . TRP A 1 56 ? -6.114 4.308 -5.346 1.00 0.00 56 TRP A O 10
ATOM 11153 N N . PHE A 1 57 ? -4.136 4.718 -4.330 1.00 0.00 57 PHE A N 10
ATOM 11154 C CA . PHE A 1 57 ? -4.727 5.476 -3.241 1.00 0.00 57 PHE A CA 10
ATOM 11155 C C . PHE A 1 57 ? -3.668 6.313 -2.519 1.00 0.00 57 PHE A C 10
ATOM 11156 O O . PHE A 1 57 ? -2.471 6.063 -2.659 1.00 0.00 57 PHE A O 10
ATOM 11173 N N . PRO A 1 58 ? -4.160 7.314 -1.741 1.00 0.00 58 PRO A N 10
ATOM 11174 C CA . PRO A 1 58 ? -3.270 8.190 -0.997 1.00 0.00 58 PRO A CA 10
ATOM 11175 C C . PRO A 1 58 ? -2.696 7.475 0.228 1.00 0.00 58 PRO A C 10
ATOM 11176 O O . PRO A 1 58 ? -3.443 7.009 1.086 1.00 0.00 58 PRO A O 10
ATOM 11187 N N . SER A 1 59 ? -1.373 7.410 0.269 1.00 0.00 59 SER A N 10
ATOM 11188 C CA . SER A 1 59 ? -0.689 6.759 1.374 1.00 0.00 59 SER A CA 10
ATOM 11189 C C . SER A 1 59 ? -0.392 7.778 2.477 1.00 0.00 59 SER A C 10
ATOM 11190 O O . SER A 1 59 ? -0.757 7.570 3.633 1.00 0.00 59 SER A O 10
ATOM 11198 N N . ASN A 1 60 ? 0.269 8.855 2.080 1.00 0.00 60 ASN A N 10
ATOM 11199 C CA . ASN A 1 60 ? 0.620 9.906 3.021 1.00 0.00 60 ASN A CA 10
ATOM 11200 C C . ASN A 1 60 ? -0.558 10.153 3.966 1.00 0.00 60 ASN A C 10
ATOM 11201 O O . ASN A 1 60 ? -0.363 10.393 5.156 1.00 0.00 60 ASN A O 10
ATOM 11212 N N . TYR A 1 61 ? -1.753 10.087 3.400 1.00 0.00 61 TYR A N 10
ATOM 11213 C CA . TYR A 1 61 ? -2.963 10.300 4.176 1.00 0.00 61 TYR A CA 10
ATOM 11214 C C . TYR A 1 61 ? -3.175 9.167 5.182 1.00 0.00 61 TYR A C 10
ATOM 11215 O O . TYR A 1 61 ? -3.239 9.406 6.387 1.00 0.00 61 TYR A O 10
ATOM 11233 N N . VAL A 1 62 ? -3.279 7.959 4.650 1.00 0.00 62 VAL A N 10
ATOM 11234 C CA . VAL A 1 62 ? -3.484 6.788 5.486 1.00 0.00 62 VAL A CA 10
ATOM 11235 C C . VAL A 1 62 ? -2.227 6.538 6.322 1.00 0.00 62 VAL A C 10
ATOM 11236 O O . VAL A 1 62 ? -1.119 6.857 5.894 1.00 0.00 62 VAL A O 10
ATOM 11249 N N . ARG A 1 63 ? -2.442 5.970 7.499 1.00 0.00 63 ARG A N 10
ATOM 11250 C CA . ARG A 1 63 ? -1.340 5.673 8.399 1.00 0.00 63 ARG A CA 10
ATOM 11251 C C . ARG A 1 63 ? -0.818 4.257 8.150 1.00 0.00 63 ARG A C 10
ATOM 11252 O O . ARG A 1 63 ? -1.552 3.396 7.666 1.00 0.00 63 ARG A O 10
ATOM 11273 N N . GLU A 1 64 ? 0.447 4.058 8.493 1.00 0.00 64 GLU A N 10
ATOM 11274 C CA . GLU A 1 64 ? 1.076 2.761 8.312 1.00 0.00 64 GLU A CA 10
ATOM 11275 C C . GLU A 1 64 ? 1.060 1.976 9.626 1.00 0.00 64 GLU A C 10
ATOM 11276 O O . GLU A 1 64 ? 1.101 2.565 10.705 1.00 0.00 64 GLU A O 10
ATOM 11288 N N . ILE A 1 65 ? 1.002 0.659 9.491 1.00 0.00 65 ILE A N 10
ATOM 11289 C CA . ILE A 1 65 ? 0.981 -0.212 10.653 1.00 0.00 65 ILE A CA 10
ATOM 11290 C C . ILE A 1 65 ? 2.323 -0.939 10.765 1.00 0.00 65 ILE A C 10
ATOM 11291 O O . ILE A 1 65 ? 2.988 -0.866 11.797 1.00 0.00 65 ILE A O 10
ATOM 11307 N N . LYS A 1 66 ? 2.680 -1.623 9.689 1.00 0.00 66 LYS A N 10
ATOM 11308 C CA . LYS A 1 66 ? 3.930 -2.363 9.652 1.00 0.00 66 LYS A CA 10
ATOM 11309 C C . LYS A 1 66 ? 5.070 -1.452 10.111 1.00 0.00 66 LYS A C 10
ATOM 11310 O O . LYS A 1 66 ? 5.305 -0.398 9.521 1.00 0.00 66 LYS A O 10
ATOM 11329 N N . SER A 1 67 ? 5.749 -1.889 11.162 1.00 0.00 67 SER A N 10
ATOM 11330 C CA . SER A 1 67 ? 6.859 -1.126 11.707 1.00 0.00 67 SER A CA 10
ATOM 11331 C C . SER A 1 67 ? 8.161 -1.526 11.010 1.00 0.00 67 SER A C 10
ATOM 11332 O O . SER A 1 67 ? 9.154 -0.803 11.082 1.00 0.00 67 SER A O 10
ATOM 11340 N N . SER A 1 68 ? 8.114 -2.674 10.352 1.00 0.00 68 SER A N 10
ATOM 11341 C CA . SER A 1 68 ? 9.278 -3.178 9.642 1.00 0.00 68 SER A CA 10
ATOM 11342 C C . SER A 1 68 ? 9.313 -2.607 8.222 1.00 0.00 68 SER A C 10
ATOM 11343 O O . SER A 1 68 ? 10.303 -2.769 7.509 1.00 0.00 68 SER A O 10
ATOM 11351 N N . GLU A 1 69 ? 8.222 -1.950 7.856 1.00 0.00 69 GLU A N 10
ATOM 11352 C CA . GLU A 1 69 ? 8.117 -1.355 6.535 1.00 0.00 69 GLU A CA 10
ATOM 11353 C C . GLU A 1 69 ? 8.503 0.124 6.587 1.00 0.00 69 GLU A C 10
ATOM 11354 O O . GLU A 1 69 ? 9.181 0.624 5.690 1.00 0.00 69 GLU A O 10
ATOM 11366 N N . ARG A 1 70 ? 8.056 0.783 7.646 1.00 0.00 70 ARG A N 10
ATOM 11367 C CA . ARG A 1 70 ? 8.346 2.195 7.827 1.00 0.00 70 ARG A CA 10
ATOM 11368 C C . ARG A 1 70 ? 9.855 2.439 7.759 1.00 0.00 70 ARG A C 10
ATOM 11369 O O . ARG A 1 70 ? 10.310 3.352 7.071 1.00 0.00 70 ARG A O 10
ATOM 11390 N N . SER A 1 71 ? 10.590 1.607 8.483 1.00 0.00 71 SER A N 10
ATOM 11391 C CA . SER A 1 71 ? 12.038 1.721 8.514 1.00 0.00 71 SER A CA 10
ATOM 11392 C C . SER A 1 71 ? 12.654 0.873 7.400 1.00 0.00 71 SER A C 10
ATOM 11393 O O . SER A 1 71 ? 13.860 0.633 7.392 1.00 0.00 71 SER A O 10
ATOM 11401 N N . GLY A 1 72 ? 11.797 0.442 6.486 1.00 0.00 72 GLY A N 10
ATOM 11402 C CA . GLY A 1 72 ? 12.241 -0.375 5.370 1.00 0.00 72 GLY A CA 10
ATOM 11403 C C . GLY A 1 72 ? 11.419 -0.082 4.114 1.00 0.00 72 GLY A C 10
ATOM 11404 O O . GLY A 1 72 ? 10.687 -0.944 3.632 1.00 0.00 72 GLY A O 10
ATOM 11408 N N . PRO A 1 73 ? 11.571 1.171 3.607 1.00 0.00 73 PRO A N 10
ATOM 11409 C CA . PRO A 1 73 ? 10.851 1.589 2.417 1.00 0.00 73 PRO A CA 10
ATOM 11410 C C . PRO A 1 73 ? 11.463 0.969 1.159 1.00 0.00 73 PRO A C 10
ATOM 11411 O O . PRO A 1 73 ? 10.750 0.408 0.329 1.00 0.00 73 PRO A O 10
ATOM 11422 N N . SER A 1 74 ? 12.778 1.092 1.058 1.00 0.00 74 SER A N 10
ATOM 11423 C CA . SER A 1 74 ? 13.495 0.550 -0.085 1.00 0.00 74 SER A CA 10
ATOM 11424 C C . SER A 1 74 ? 14.668 -0.308 0.393 1.00 0.00 74 SER A C 10
ATOM 11425 O O . SER A 1 74 ? 14.743 -1.494 0.075 1.00 0.00 74 SER A O 10
ATOM 11433 N N . SER A 1 75 ? 15.554 0.324 1.147 1.00 0.00 75 SER A N 10
ATOM 11434 C CA . SER A 1 75 ? 16.719 -0.366 1.671 1.00 0.00 75 SER A CA 10
ATOM 11435 C C . SER A 1 75 ? 17.554 0.589 2.527 1.00 0.00 75 SER A C 10
ATOM 11436 O O . SER A 1 75 ? 17.791 0.326 3.705 1.00 0.00 75 SER A O 10
ATOM 11444 N N . GLY A 1 76 ? 17.977 1.677 1.901 1.00 0.00 76 GLY A N 10
ATOM 11445 C CA . GLY A 1 76 ? 18.780 2.673 2.590 1.00 0.00 76 GLY A CA 10
ATOM 11446 C C . GLY A 1 76 ? 20.273 2.422 2.370 1.00 0.00 76 GLY A C 10
ATOM 11447 O O . GLY A 1 76 ? 20.905 3.091 1.554 1.00 0.00 76 GLY A O 10
ATOM 11451 N N . GLY A 1 1 ? -10.850 -19.920 -1.014 1.00 0.00 1 GLY A N 11
ATOM 11452 C CA . GLY A 1 1 ? -9.586 -20.079 -1.711 1.00 0.00 1 GLY A CA 11
ATOM 11453 C C . GLY A 1 1 ? -8.521 -19.140 -1.137 1.00 0.00 1 GLY A C 11
ATOM 11454 O O . GLY A 1 1 ? -8.647 -17.921 -1.234 1.00 0.00 1 GLY A O 11
ATOM 11458 N N . SER A 1 2 ? -7.497 -19.745 -0.552 1.00 0.00 2 SER A N 11
ATOM 11459 C CA . SER A 1 2 ? -6.413 -18.978 0.036 1.00 0.00 2 SER A CA 11
ATOM 11460 C C . SER A 1 2 ? -5.072 -19.649 -0.270 1.00 0.00 2 SER A C 11
ATOM 11461 O O . SER A 1 2 ? -5.035 -20.789 -0.731 1.00 0.00 2 SER A O 11
ATOM 11469 N N . SER A 1 3 ? -4.004 -18.912 -0.002 1.00 0.00 3 SER A N 11
ATOM 11470 C CA . SER A 1 3 ? -2.665 -19.421 -0.243 1.00 0.00 3 SER A CA 11
ATOM 11471 C C . SER A 1 3 ? -1.630 -18.497 0.401 1.00 0.00 3 SER A C 11
ATOM 11472 O O . SER A 1 3 ? -1.927 -17.343 0.707 1.00 0.00 3 SER A O 11
ATOM 11480 N N . GLY A 1 4 ? -0.436 -19.038 0.590 1.00 0.00 4 GLY A N 11
ATOM 11481 C CA . GLY A 1 4 ? 0.645 -18.276 1.192 1.00 0.00 4 GLY A CA 11
ATOM 11482 C C . GLY A 1 4 ? 1.328 -17.380 0.157 1.00 0.00 4 GLY A C 11
ATOM 11483 O O . GLY A 1 4 ? 1.945 -17.872 -0.786 1.00 0.00 4 GLY A O 11
ATOM 11487 N N . SER A 1 5 ? 1.192 -16.079 0.369 1.00 0.00 5 SER A N 11
ATOM 11488 C CA . SER A 1 5 ? 1.788 -15.108 -0.534 1.00 0.00 5 SER A CA 11
ATOM 11489 C C . SER A 1 5 ? 3.312 -15.233 -0.504 1.00 0.00 5 SER A C 11
ATOM 11490 O O . SER A 1 5 ? 3.891 -15.581 0.523 1.00 0.00 5 SER A O 11
ATOM 11498 N N . SER A 1 6 ? 3.920 -14.941 -1.645 1.00 0.00 6 SER A N 11
ATOM 11499 C CA . SER A 1 6 ? 5.367 -15.016 -1.763 1.00 0.00 6 SER A CA 11
ATOM 11500 C C . SER A 1 6 ? 5.799 -14.595 -3.168 1.00 0.00 6 SER A C 11
ATOM 11501 O O . SER A 1 6 ? 6.062 -15.441 -4.022 1.00 0.00 6 SER A O 11
ATOM 11509 N N . GLY A 1 7 ? 5.860 -13.286 -3.367 1.00 0.00 7 GLY A N 11
ATOM 11510 C CA . GLY A 1 7 ? 6.257 -12.743 -4.655 1.00 0.00 7 GLY A CA 11
ATOM 11511 C C . GLY A 1 7 ? 6.666 -11.273 -4.527 1.00 0.00 7 GLY A C 11
ATOM 11512 O O . GLY A 1 7 ? 7.848 -10.944 -4.620 1.00 0.00 7 GLY A O 11
ATOM 11516 N N . SER A 1 8 ? 5.666 -10.430 -4.315 1.00 0.00 8 SER A N 11
ATOM 11517 C CA . SER A 1 8 ? 5.908 -9.004 -4.173 1.00 0.00 8 SER A CA 11
ATOM 11518 C C . SER A 1 8 ? 5.761 -8.591 -2.708 1.00 0.00 8 SER A C 11
ATOM 11519 O O . SER A 1 8 ? 5.090 -9.272 -1.932 1.00 0.00 8 SER A O 11
ATOM 11527 N N . HIS A 1 9 ? 6.397 -7.479 -2.372 1.00 0.00 9 HIS A N 11
ATOM 11528 C CA . HIS A 1 9 ? 6.346 -6.969 -1.013 1.00 0.00 9 HIS A CA 11
ATOM 11529 C C . HIS A 1 9 ? 4.947 -6.421 -0.724 1.00 0.00 9 HIS A C 11
ATOM 11530 O O . HIS A 1 9 ? 4.275 -5.918 -1.623 1.00 0.00 9 HIS A O 11
ATOM 11544 N N . GLN A 1 10 ? 4.549 -6.538 0.535 1.00 0.00 10 GLN A N 11
ATOM 11545 C CA . GLN A 1 10 ? 3.242 -6.061 0.954 1.00 0.00 10 GLN A CA 11
ATOM 11546 C C . GLN A 1 10 ? 3.381 -5.115 2.149 1.00 0.00 10 GLN A C 11
ATOM 11547 O O . GLN A 1 10 ? 4.161 -5.374 3.064 1.00 0.00 10 GLN A O 11
ATOM 11561 N N . LEU A 1 11 ? 2.612 -4.038 2.102 1.00 0.00 11 LEU A N 11
ATOM 11562 C CA . LEU A 1 11 ? 2.638 -3.051 3.168 1.00 0.00 11 LEU A CA 11
ATOM 11563 C C . LEU A 1 11 ? 1.239 -2.922 3.773 1.00 0.00 11 LEU A C 11
ATOM 11564 O O . LEU A 1 11 ? 0.282 -2.599 3.070 1.00 0.00 11 LEU A O 11
ATOM 11580 N N . ILE A 1 12 ? 1.163 -3.181 5.070 1.00 0.00 12 ILE A N 11
ATOM 11581 C CA . ILE A 1 12 ? -0.103 -3.098 5.777 1.00 0.00 12 ILE A CA 11
ATOM 11582 C C . ILE A 1 12 ? -0.311 -1.667 6.276 1.00 0.00 12 ILE A C 11
ATOM 11583 O O . ILE A 1 12 ? 0.364 -1.225 7.205 1.00 0.00 12 ILE A O 11
ATOM 11599 N N . VAL A 1 13 ? -1.247 -0.980 5.637 1.00 0.00 13 VAL A N 11
ATOM 11600 C CA . VAL A 1 13 ? -1.552 0.392 6.004 1.00 0.00 13 VAL A CA 11
ATOM 11601 C C . VAL A 1 13 ? -3.056 0.528 6.247 1.00 0.00 13 VAL A C 11
ATOM 11602 O O . VAL A 1 13 ? -3.855 -0.176 5.629 1.00 0.00 13 VAL A O 11
ATOM 11615 N N . LYS A 1 14 ? -3.398 1.438 7.147 1.00 0.00 14 LYS A N 11
ATOM 11616 C CA . LYS A 1 14 ? -4.792 1.676 7.479 1.00 0.00 14 LYS A CA 11
ATOM 11617 C C . LYS A 1 14 ? -5.223 3.031 6.912 1.00 0.00 14 LYS A C 11
ATOM 11618 O O . LYS A 1 14 ? -4.427 3.967 6.860 1.00 0.00 14 LYS A O 11
ATOM 11637 N N . ALA A 1 15 ? -6.482 3.091 6.503 1.00 0.00 15 ALA A N 11
ATOM 11638 C CA . ALA A 1 15 ? -7.028 4.316 5.942 1.00 0.00 15 ALA A CA 11
ATOM 11639 C C . ALA A 1 15 ? -7.221 5.342 7.061 1.00 0.00 15 ALA A C 11
ATOM 11640 O O . ALA A 1 15 ? -7.329 4.977 8.231 1.00 0.00 15 ALA A O 11
ATOM 11647 N N . ARG A 1 16 ? -7.260 6.605 6.662 1.00 0.00 16 ARG A N 11
ATOM 11648 C CA . ARG A 1 16 ? -7.439 7.686 7.616 1.00 0.00 16 ARG A CA 11
ATOM 11649 C C . ARG A 1 16 ? -8.927 7.905 7.897 1.00 0.00 16 ARG A C 11
ATOM 11650 O O . ARG A 1 16 ? -9.378 7.752 9.032 1.00 0.00 16 ARG A O 11
ATOM 11671 N N . PHE A 1 17 ? -9.650 8.260 6.845 1.00 0.00 17 PHE A N 11
ATOM 11672 C CA . PHE A 1 17 ? -11.078 8.502 6.965 1.00 0.00 17 PHE A CA 11
ATOM 11673 C C . PHE A 1 17 ? -11.806 8.136 5.670 1.00 0.00 17 PHE A C 11
ATOM 11674 O O . PHE A 1 17 ? -11.219 7.531 4.773 1.00 0.00 17 PHE A O 11
ATOM 11691 N N . ASN A 1 18 ? -13.074 8.515 5.614 1.00 0.00 18 ASN A N 11
ATOM 11692 C CA . ASN A 1 18 ? -13.888 8.234 4.443 1.00 0.00 18 ASN A CA 11
ATOM 11693 C C . ASN A 1 18 ? -13.204 8.807 3.201 1.00 0.00 18 ASN A C 11
ATOM 11694 O O . ASN A 1 18 ? -13.317 9.999 2.920 1.00 0.00 18 ASN A O 11
ATOM 11705 N N . PHE A 1 19 ? -12.508 7.932 2.491 1.00 0.00 19 PHE A N 11
ATOM 11706 C CA . PHE A 1 19 ? -11.804 8.336 1.285 1.00 0.00 19 PHE A CA 11
ATOM 11707 C C . PHE A 1 19 ? -12.485 7.769 0.038 1.00 0.00 19 PHE A C 11
ATOM 11708 O O . PHE A 1 19 ? -12.507 6.555 -0.164 1.00 0.00 19 PHE A O 11
ATOM 11725 N N . LYS A 1 20 ? -13.023 8.673 -0.767 1.00 0.00 20 LYS A N 11
ATOM 11726 C CA . LYS A 1 20 ? -13.702 8.278 -1.989 1.00 0.00 20 LYS A CA 11
ATOM 11727 C C . LYS A 1 20 ? -12.693 8.235 -3.138 1.00 0.00 20 LYS A C 11
ATOM 11728 O O . LYS A 1 20 ? -11.755 9.030 -3.174 1.00 0.00 20 LYS A O 11
ATOM 11747 N N . GLN A 1 21 ? -12.917 7.299 -4.047 1.00 0.00 21 GLN A N 11
ATOM 11748 C CA . GLN A 1 21 ? -12.039 7.142 -5.194 1.00 0.00 21 GLN A CA 11
ATOM 11749 C C . GLN A 1 21 ? -12.473 8.075 -6.326 1.00 0.00 21 GLN A C 11
ATOM 11750 O O . GLN A 1 21 ? -13.666 8.271 -6.551 1.00 0.00 21 GLN A O 11
ATOM 11764 N N . THR A 1 22 ? -11.480 8.625 -7.010 1.00 0.00 22 THR A N 11
ATOM 11765 C CA . THR A 1 22 ? -11.745 9.532 -8.114 1.00 0.00 22 THR A CA 11
ATOM 11766 C C . THR A 1 22 ? -12.318 8.766 -9.307 1.00 0.00 22 THR A C 11
ATOM 11767 O O . THR A 1 22 ? -12.964 9.353 -10.174 1.00 0.00 22 THR A O 11
ATOM 11778 N N . ASN A 1 23 ? -12.060 7.466 -9.316 1.00 0.00 23 ASN A N 11
ATOM 11779 C CA . ASN A 1 23 ? -12.542 6.614 -10.390 1.00 0.00 23 ASN A CA 11
ATOM 11780 C C . ASN A 1 23 ? -12.375 5.148 -9.984 1.00 0.00 23 ASN A C 11
ATOM 11781 O O . ASN A 1 23 ? -11.574 4.829 -9.107 1.00 0.00 23 ASN A O 11
ATOM 11792 N N . GLU A 1 24 ? -13.147 4.295 -10.641 1.00 0.00 24 GLU A N 11
ATOM 11793 C CA . GLU A 1 24 ? -13.095 2.870 -10.362 1.00 0.00 24 GLU A CA 11
ATOM 11794 C C . GLU A 1 24 ? -11.672 2.342 -10.554 1.00 0.00 24 GLU A C 11
ATOM 11795 O O . GLU A 1 24 ? -11.283 1.353 -9.934 1.00 0.00 24 GLU A O 11
ATOM 11807 N N . ASP A 1 25 ? -10.933 3.026 -11.415 1.00 0.00 25 ASP A N 11
ATOM 11808 C CA . ASP A 1 25 ? -9.561 2.638 -11.697 1.00 0.00 25 ASP A CA 11
ATOM 11809 C C . ASP A 1 25 ? -8.748 2.679 -10.402 1.00 0.00 25 ASP A C 11
ATOM 11810 O O . ASP A 1 25 ? -8.002 1.748 -10.103 1.00 0.00 25 ASP A O 11
ATOM 11819 N N . GLU A 1 26 ? -8.920 3.768 -9.667 1.00 0.00 26 GLU A N 11
ATOM 11820 C CA . GLU A 1 26 ? -8.211 3.943 -8.410 1.00 0.00 26 GLU A CA 11
ATOM 11821 C C . GLU A 1 26 ? -8.827 3.057 -7.326 1.00 0.00 26 GLU A C 11
ATOM 11822 O O . GLU A 1 26 ? -9.801 2.348 -7.578 1.00 0.00 26 GLU A O 11
ATOM 11834 N N . LEU A 1 27 ? -8.235 3.126 -6.143 1.00 0.00 27 LEU A N 11
ATOM 11835 C CA . LEU A 1 27 ? -8.712 2.338 -5.019 1.00 0.00 27 LEU A CA 11
ATOM 11836 C C . LEU A 1 27 ? -9.706 3.170 -4.206 1.00 0.00 27 LEU A C 11
ATOM 11837 O O . LEU A 1 27 ? -9.777 4.388 -4.364 1.00 0.00 27 LEU A O 11
ATOM 11853 N N . SER A 1 28 ? -10.449 2.479 -3.353 1.00 0.00 28 SER A N 11
ATOM 11854 C CA . SER A 1 28 ? -11.435 3.138 -2.515 1.00 0.00 28 SER A CA 11
ATOM 11855 C C . SER A 1 28 ? -11.392 2.557 -1.100 1.00 0.00 28 SER A C 11
ATOM 11856 O O . SER A 1 28 ? -11.324 1.341 -0.927 1.00 0.00 28 SER A O 11
ATOM 11864 N N . VAL A 1 29 ? -11.436 3.453 -0.125 1.00 0.00 29 VAL A N 11
ATOM 11865 C CA . VAL A 1 29 ? -11.403 3.043 1.268 1.00 0.00 29 VAL A CA 11
ATOM 11866 C C . VAL A 1 29 ? -12.375 3.910 2.072 1.00 0.00 29 VAL A C 11
ATOM 11867 O O . VAL A 1 29 ? -12.767 4.986 1.627 1.00 0.00 29 VAL A O 11
ATOM 11880 N N . CYS A 1 30 ? -12.736 3.405 3.244 1.00 0.00 30 CYS A N 11
ATOM 11881 C CA . CYS A 1 30 ? -13.655 4.119 4.114 1.00 0.00 30 CYS A CA 11
ATOM 11882 C C . CYS A 1 30 ? -12.911 4.488 5.400 1.00 0.00 30 CYS A C 11
ATOM 11883 O O . CYS A 1 30 ? -12.512 5.636 5.583 1.00 0.00 30 CYS A O 11
ATOM 11891 N N . LYS A 1 31 ? -12.746 3.490 6.256 1.00 0.00 31 LYS A N 11
ATOM 11892 C CA . LYS A 1 31 ? -12.058 3.695 7.520 1.00 0.00 31 LYS A CA 11
ATOM 11893 C C . LYS A 1 31 ? -11.902 2.351 8.234 1.00 0.00 31 LYS A C 11
ATOM 11894 O O . LYS A 1 31 ? -1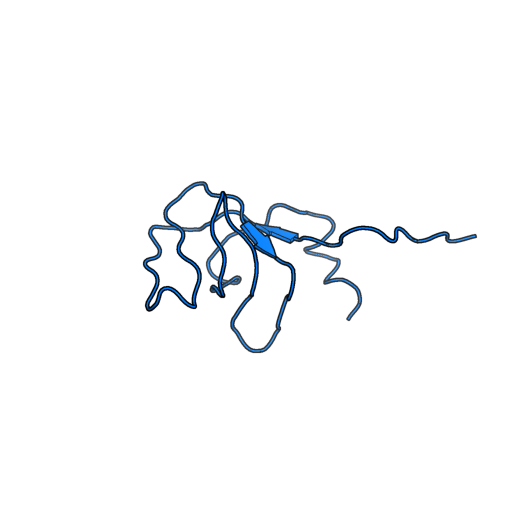2.860 1.587 8.343 1.00 0.00 31 LYS A O 11
ATOM 11913 N N . GLY A 1 32 ? -10.688 2.104 8.702 1.00 0.00 32 GLY A N 11
ATOM 11914 C CA . GLY A 1 32 ? -10.394 0.865 9.404 1.00 0.00 32 GLY A CA 11
ATOM 11915 C C . GLY A 1 32 ? -10.666 -0.348 8.511 1.00 0.00 32 GLY A C 11
ATOM 11916 O O . GLY A 1 32 ? -11.387 -1.263 8.905 1.00 0.00 32 GLY A O 11
ATOM 11920 N N . ASP A 1 33 ? -10.073 -0.316 7.326 1.00 0.00 33 ASP A N 11
ATOM 11921 C CA . ASP A 1 33 ? -10.242 -1.400 6.375 1.00 0.00 33 ASP A CA 11
ATOM 11922 C C . ASP A 1 33 ? -8.898 -2.097 6.157 1.00 0.00 33 ASP A C 11
ATOM 11923 O O . ASP A 1 33 ? -8.851 -3.301 5.907 1.00 0.00 33 ASP A O 11
ATOM 11932 N N . ILE A 1 34 ? -7.836 -1.310 6.262 1.00 0.00 34 ILE A N 11
ATOM 11933 C CA . ILE A 1 34 ? -6.495 -1.837 6.080 1.00 0.00 34 ILE A CA 11
ATOM 11934 C C . ILE A 1 34 ? -6.264 -2.133 4.596 1.00 0.00 34 ILE A C 11
ATOM 11935 O O . ILE A 1 34 ? -7.005 -2.905 3.992 1.00 0.00 34 ILE A O 11
ATOM 11951 N N . ILE A 1 35 ? -5.232 -1.502 4.054 1.00 0.00 35 ILE A N 11
ATOM 11952 C CA . ILE A 1 35 ? -4.896 -1.689 2.652 1.00 0.00 35 ILE A CA 11
ATOM 11953 C C . ILE A 1 35 ? -3.500 -2.308 2.547 1.00 0.00 35 ILE A C 11
ATOM 11954 O O . ILE A 1 35 ? -2.646 -2.071 3.398 1.00 0.00 35 ILE A O 11
ATOM 11970 N N . TYR A 1 36 ? -3.314 -3.090 1.493 1.00 0.00 36 TYR A N 11
ATOM 11971 C CA . TYR A 1 36 ? -2.037 -3.745 1.265 1.00 0.00 36 TYR A CA 11
ATOM 11972 C C . TYR A 1 36 ? -1.308 -3.124 0.072 1.00 0.00 36 TYR A C 11
ATOM 11973 O O . TYR A 1 36 ? -1.740 -3.271 -1.070 1.00 0.00 36 TYR A O 11
ATOM 11991 N N . VAL A 1 37 ? -0.214 -2.442 0.378 1.00 0.00 37 VAL A N 11
ATOM 11992 C CA . VAL A 1 37 ? 0.580 -1.796 -0.654 1.00 0.00 37 VAL A CA 11
ATOM 11993 C C . VAL A 1 37 ? 1.507 -2.829 -1.298 1.00 0.00 37 VAL A C 11
ATOM 11994 O O . VAL A 1 37 ? 2.303 -3.467 -0.611 1.00 0.00 37 VAL A O 11
ATOM 12007 N N . THR A 1 38 ? 1.373 -2.962 -2.609 1.00 0.00 38 THR A N 11
ATOM 12008 C CA . THR A 1 38 ? 2.189 -3.907 -3.353 1.00 0.00 38 THR A CA 11
ATOM 12009 C C . THR A 1 38 ? 3.236 -3.166 -4.187 1.00 0.00 38 THR A C 11
ATOM 12010 O O . THR A 1 38 ? 4.409 -3.535 -4.188 1.00 0.00 38 THR A O 11
ATOM 12021 N N . ARG A 1 39 ? 2.773 -2.134 -4.878 1.00 0.00 39 ARG A N 11
ATOM 12022 C CA . ARG A 1 39 ? 3.654 -1.337 -5.715 1.00 0.00 39 ARG A CA 11
ATOM 12023 C C . ARG A 1 39 ? 4.621 -0.528 -4.847 1.00 0.00 39 ARG A C 11
ATOM 12024 O O . ARG A 1 39 ? 5.819 -0.808 -4.820 1.00 0.00 39 ARG A O 11
ATOM 12045 N N . VAL A 1 40 ? 4.065 0.460 -4.161 1.00 0.00 40 VAL A N 11
ATOM 12046 C CA . VAL A 1 40 ? 4.863 1.311 -3.296 1.00 0.00 40 VAL A CA 11
ATOM 12047 C C . VAL A 1 40 ? 5.733 2.233 -4.155 1.00 0.00 40 VAL A C 11
ATOM 12048 O O . VAL A 1 40 ? 6.926 1.989 -4.320 1.00 0.00 40 VAL A O 11
ATOM 12061 N N . GLU A 1 41 ? 5.099 3.271 -4.680 1.00 0.00 41 GLU A N 11
ATOM 12062 C CA . GLU A 1 41 ? 5.799 4.230 -5.517 1.00 0.00 41 GLU A CA 11
ATOM 12063 C C . GLU A 1 41 ? 5.923 5.574 -4.797 1.00 0.00 41 GLU A C 11
ATOM 12064 O O . GLU A 1 41 ? 5.206 5.833 -3.831 1.00 0.00 41 GLU A O 11
ATOM 12076 N N . GLU A 1 42 ? 6.838 6.394 -5.293 1.00 0.00 42 GLU A N 11
ATOM 12077 C CA . GLU A 1 42 ? 7.065 7.704 -4.709 1.00 0.00 42 GLU A CA 11
ATOM 12078 C C . GLU A 1 42 ? 6.433 8.791 -5.581 1.00 0.00 42 GLU A C 11
ATOM 12079 O O . GLU A 1 42 ? 6.250 9.923 -5.134 1.00 0.00 42 GLU A O 11
ATOM 12091 N N . GLY A 1 43 ? 6.116 8.409 -6.810 1.00 0.00 43 GLY A N 11
ATOM 12092 C CA . GLY A 1 43 ? 5.508 9.337 -7.748 1.00 0.00 43 GLY A CA 11
ATOM 12093 C C . GLY A 1 43 ? 4.543 10.285 -7.035 1.00 0.00 43 GLY A C 11
ATOM 12094 O O . GLY A 1 43 ? 4.646 11.503 -7.175 1.00 0.00 43 GLY A O 11
ATOM 12098 N N . GLY A 1 44 ? 3.626 9.691 -6.285 1.00 0.00 44 GLY A N 11
ATOM 12099 C CA . GLY A 1 44 ? 2.643 10.468 -5.549 1.00 0.00 44 GLY A CA 11
ATOM 12100 C C . GLY A 1 44 ? 1.501 9.579 -5.053 1.00 0.00 44 GLY A C 11
ATOM 12101 O O . GLY A 1 44 ? 0.947 9.816 -3.982 1.00 0.00 44 GLY A O 11
ATOM 12105 N N . TRP A 1 45 ? 1.184 8.575 -5.857 1.00 0.00 45 TRP A N 11
ATOM 12106 C CA . TRP A 1 45 ? 0.119 7.649 -5.512 1.00 0.00 45 TRP A CA 11
ATOM 12107 C C . TRP A 1 45 ? 0.760 6.331 -5.072 1.00 0.00 45 TRP A C 11
ATOM 12108 O O . TRP A 1 45 ? 1.926 6.076 -5.367 1.00 0.00 45 TRP A O 11
ATOM 12129 N N . TRP A 1 46 ? -0.029 5.531 -4.372 1.00 0.00 46 TRP A N 11
ATOM 12130 C CA . TRP A 1 46 ? 0.447 4.247 -3.887 1.00 0.00 46 TRP A CA 11
ATOM 12131 C C . TRP A 1 46 ? -0.550 3.174 -4.330 1.00 0.00 46 TRP A C 11
ATOM 12132 O O . TRP A 1 46 ? -1.751 3.306 -4.100 1.00 0.00 46 TRP A O 11
ATOM 12153 N N . GLU A 1 47 ? -0.016 2.137 -4.957 1.00 0.00 47 GLU A N 11
ATOM 12154 C CA . GLU A 1 47 ? -0.844 1.043 -5.434 1.00 0.00 47 GLU A CA 11
ATOM 12155 C C . GLU A 1 47 ? -0.815 -0.119 -4.439 1.00 0.00 47 GLU A C 11
ATOM 12156 O O . GLU A 1 47 ? 0.251 -0.644 -4.123 1.00 0.00 47 GLU A O 11
ATOM 12168 N N . GLY A 1 48 ? -2.000 -0.484 -3.970 1.00 0.00 48 GLY A N 11
ATOM 12169 C CA . GLY A 1 48 ? -2.124 -1.573 -3.017 1.00 0.00 48 GLY A CA 11
ATOM 12170 C C . GLY A 1 48 ? -3.369 -2.414 -3.304 1.00 0.00 48 GLY A C 11
ATOM 12171 O O . GLY A 1 48 ? -3.892 -2.396 -4.417 1.00 0.00 48 GLY A O 11
ATOM 12175 N N . THR A 1 49 ? -3.808 -3.133 -2.281 1.00 0.00 49 THR A N 11
ATOM 12176 C CA . THR A 1 49 ? -4.981 -3.979 -2.408 1.00 0.00 49 THR A CA 11
ATOM 12177 C C . THR A 1 49 ? -5.825 -3.920 -1.134 1.00 0.00 49 THR A C 11
ATOM 12178 O O . THR A 1 49 ? -5.288 -3.969 -0.028 1.00 0.00 49 THR A O 11
ATOM 12189 N N . LEU A 1 50 ? -7.131 -3.814 -1.330 1.00 0.00 50 LEU A N 11
ATOM 12190 C CA . LEU A 1 50 ? -8.053 -3.747 -0.210 1.00 0.00 50 LEU A CA 11
ATOM 12191 C C . LEU A 1 50 ? -8.978 -4.965 -0.242 1.00 0.00 50 LEU A C 11
ATOM 12192 O O . LEU A 1 50 ? -9.034 -5.680 -1.242 1.00 0.00 50 LEU A O 11
ATOM 12208 N N . ASN A 1 51 ? -9.681 -5.165 0.863 1.00 0.00 51 ASN A N 11
ATOM 12209 C CA . ASN A 1 51 ? -10.600 -6.284 0.974 1.00 0.00 51 ASN A CA 11
ATOM 12210 C C . ASN A 1 51 ? -11.419 -6.395 -0.314 1.00 0.00 51 ASN A C 11
ATOM 12211 O O . ASN A 1 51 ? -12.449 -5.739 -0.457 1.00 0.00 51 ASN A O 11
ATOM 12222 N N . GLY A 1 52 ? -10.929 -7.231 -1.219 1.00 0.00 52 GLY A N 11
ATOM 12223 C CA . GLY A 1 52 ? -11.602 -7.435 -2.490 1.00 0.00 52 GLY A CA 11
ATOM 12224 C C . GLY A 1 52 ? -11.640 -6.142 -3.306 1.00 0.00 52 GLY A C 11
ATOM 12225 O O . GLY A 1 52 ? -12.580 -5.908 -4.063 1.00 0.00 52 GLY A O 11
ATOM 12229 N N . ARG A 1 53 ? -10.605 -5.335 -3.123 1.00 0.00 53 ARG A N 11
ATOM 12230 C CA . ARG A 1 53 ? -10.507 -4.071 -3.833 1.00 0.00 53 ARG A CA 11
ATOM 12231 C C . ARG A 1 53 ? -9.099 -3.889 -4.403 1.00 0.00 53 ARG A C 11
ATOM 12232 O O . ARG A 1 53 ? -8.185 -4.636 -4.058 1.00 0.00 53 ARG A O 11
ATOM 12253 N N . THR A 1 54 ? -8.967 -2.891 -5.264 1.00 0.00 54 THR A N 11
ATOM 12254 C CA . THR A 1 54 ? -7.686 -2.601 -5.884 1.00 0.00 54 THR A CA 11
ATOM 12255 C C . THR A 1 54 ? -7.663 -1.167 -6.418 1.00 0.00 54 THR A C 11
ATOM 12256 O O . THR A 1 54 ? -8.695 -0.498 -6.452 1.00 0.00 54 THR A O 11
ATOM 12267 N N . GLY A 1 55 ? -6.477 -0.739 -6.821 1.00 0.00 55 GLY A N 11
ATOM 12268 C CA . GLY A 1 55 ? -6.307 0.603 -7.351 1.00 0.00 55 GLY A CA 11
ATOM 12269 C C . GLY A 1 55 ? -5.155 1.328 -6.650 1.00 0.00 55 GLY A C 11
ATOM 12270 O O . GLY A 1 55 ? -4.325 0.697 -5.998 1.00 0.00 55 GLY A O 11
ATOM 12274 N N . TRP A 1 56 ? -5.143 2.643 -6.809 1.00 0.00 56 TRP A N 11
ATOM 12275 C CA . TRP A 1 56 ? -4.107 3.461 -6.199 1.00 0.00 56 TRP A CA 11
ATOM 12276 C C . TRP A 1 56 ? -4.761 4.321 -5.116 1.00 0.00 56 TRP A C 11
ATOM 12277 O O . TRP A 1 56 ? -5.985 4.364 -5.006 1.00 0.00 56 TRP A O 11
ATOM 12298 N N . PHE A 1 57 ? -3.915 4.986 -4.342 1.00 0.00 57 PHE A N 11
ATOM 12299 C CA . PHE A 1 57 ? -4.395 5.843 -3.273 1.00 0.00 57 PHE A CA 11
ATOM 12300 C C . PHE A 1 57 ? -3.235 6.582 -2.601 1.00 0.00 57 PHE A C 11
ATOM 12301 O O . PHE A 1 57 ? -2.080 6.178 -2.726 1.00 0.00 57 PHE A O 11
ATOM 12318 N N . PRO A 1 58 ? -3.593 7.682 -1.884 1.00 0.00 58 PRO A N 11
ATOM 12319 C CA . PRO A 1 58 ? -2.597 8.482 -1.193 1.00 0.00 58 PRO A CA 11
ATOM 12320 C C . PRO A 1 58 ? -2.106 7.773 0.072 1.00 0.00 58 PRO A C 11
ATOM 12321 O O . PRO A 1 58 ? -2.864 7.604 1.026 1.00 0.00 58 PRO A O 11
ATOM 12332 N N . SER A 1 59 ? -0.842 7.378 0.038 1.00 0.00 59 SER A N 11
ATOM 12333 C CA . SER A 1 59 ? -0.242 6.693 1.170 1.00 0.00 59 SER A CA 11
ATOM 12334 C C . SER A 1 59 ? 0.017 7.685 2.306 1.00 0.00 59 SER A C 11
ATOM 12335 O O . SER A 1 59 ? 0.100 7.294 3.469 1.00 0.00 59 SER A O 11
ATOM 12343 N N . ASN A 1 60 ? 0.138 8.949 1.929 1.00 0.00 60 ASN A N 11
ATOM 12344 C CA . ASN A 1 60 ? 0.386 10.000 2.901 1.00 0.00 60 ASN A CA 11
ATOM 12345 C C . ASN A 1 60 ? -0.830 10.137 3.818 1.00 0.00 60 ASN A C 11
ATOM 12346 O O . ASN A 1 60 ? -0.687 10.412 5.009 1.00 0.00 60 ASN A O 11
ATOM 12357 N N . TYR A 1 61 ? -2.001 9.940 3.229 1.00 0.00 61 TYR A N 11
ATOM 12358 C CA . TYR A 1 61 ? -3.242 10.038 3.979 1.00 0.00 61 TYR A CA 11
ATOM 12359 C C . TYR A 1 61 ? -3.405 8.850 4.928 1.00 0.00 61 TYR A C 11
ATOM 12360 O O . TYR A 1 61 ? -3.443 9.023 6.145 1.00 0.00 61 TYR A O 11
ATOM 12378 N N . VAL A 1 62 ? -3.495 7.667 4.335 1.00 0.00 62 VAL A N 11
ATOM 12379 C CA . VAL A 1 62 ? -3.654 6.450 5.113 1.00 0.00 62 VAL A CA 11
ATOM 12380 C C . VAL A 1 62 ? -2.444 6.277 6.032 1.00 0.00 62 VAL A C 11
ATOM 12381 O O . VAL A 1 62 ? -1.324 6.631 5.665 1.00 0.00 62 VAL A O 11
ATOM 12394 N N . ARG A 1 63 ? -2.709 5.732 7.210 1.00 0.00 63 ARG A N 11
ATOM 12395 C CA . ARG A 1 63 ? -1.655 5.507 8.185 1.00 0.00 63 ARG A CA 11
ATOM 12396 C C . ARG A 1 63 ? -0.941 4.184 7.900 1.00 0.00 63 ARG A C 11
ATOM 12397 O O . ARG A 1 63 ? -1.465 3.334 7.181 1.00 0.00 63 ARG A O 11
ATOM 12418 N N . GLU A 1 64 ? 0.244 4.052 8.477 1.00 0.00 64 GLU A N 11
ATOM 12419 C CA . GLU A 1 64 ? 1.035 2.847 8.295 1.00 0.00 64 GLU A CA 11
ATOM 12420 C C . GLU A 1 64 ? 1.077 2.037 9.592 1.00 0.00 64 GLU A C 11
ATOM 12421 O O . GLU A 1 64 ? 1.224 2.601 10.675 1.00 0.00 64 GLU A O 11
ATOM 12433 N N . ILE A 1 65 ? 0.945 0.727 9.439 1.00 0.00 65 ILE A N 11
ATOM 12434 C CA . ILE A 1 65 ? 0.966 -0.165 10.585 1.00 0.00 65 ILE A CA 11
ATOM 12435 C C . ILE A 1 65 ? 2.336 -0.842 10.674 1.00 0.00 65 ILE A C 11
ATOM 12436 O O . ILE A 1 65 ? 2.953 -0.864 11.738 1.00 0.00 65 ILE A O 11
ATOM 12452 N N . LYS A 1 66 ? 2.771 -1.376 9.543 1.00 0.00 66 LYS A N 11
ATOM 12453 C CA . LYS A 1 66 ? 4.056 -2.052 9.480 1.00 0.00 66 LYS A CA 11
ATOM 12454 C C . LYS A 1 66 ? 5.121 -1.175 10.141 1.00 0.00 66 LYS A C 11
ATOM 12455 O O . LYS A 1 66 ? 5.336 -0.035 9.728 1.00 0.00 66 LYS A O 11
ATOM 12474 N N . SER A 1 67 ? 5.760 -1.737 11.155 1.00 0.00 67 SER A N 11
ATOM 12475 C CA . SER A 1 67 ? 6.797 -1.020 11.878 1.00 0.00 67 SER A CA 11
ATOM 12476 C C . SER A 1 67 ? 8.163 -1.310 11.254 1.00 0.00 67 SER A C 11
ATOM 12477 O O . SER A 1 67 ? 9.141 -0.622 11.545 1.00 0.00 67 SER A O 11
ATOM 12485 N N . SER A 1 68 ? 8.189 -2.330 10.409 1.00 0.00 68 SER A N 11
ATOM 12486 C CA . SER A 1 68 ? 9.420 -2.719 9.742 1.00 0.00 68 SER A CA 11
ATOM 12487 C C . SER A 1 68 ? 9.494 -2.069 8.359 1.00 0.00 68 SER A C 11
ATOM 12488 O O . SER A 1 68 ? 10.527 -2.129 7.696 1.00 0.00 68 SER A O 11
ATOM 12496 N N . GLU A 1 69 ? 8.382 -1.464 7.965 1.00 0.00 69 GLU A N 11
ATOM 12497 C CA . GLU A 1 69 ? 8.309 -0.803 6.673 1.00 0.00 69 GLU A CA 11
ATOM 12498 C C . GLU A 1 69 ? 8.530 0.702 6.832 1.00 0.00 69 GLU A C 11
ATOM 12499 O O . GLU A 1 69 ? 9.202 1.325 6.011 1.00 0.00 69 GLU A O 11
ATOM 12511 N N . ARG A 1 70 ? 7.953 1.244 7.895 1.00 0.00 70 ARG A N 11
ATOM 12512 C CA . ARG A 1 70 ? 8.078 2.664 8.172 1.00 0.00 70 ARG A CA 11
ATOM 12513 C C . ARG A 1 70 ? 9.554 3.060 8.261 1.00 0.00 70 ARG A C 11
ATOM 12514 O O . ARG A 1 70 ? 9.987 4.008 7.608 1.00 0.00 70 ARG A O 11
ATOM 12535 N N . SER A 1 71 ? 10.286 2.312 9.074 1.00 0.00 71 SER A N 11
ATOM 12536 C CA . SER A 1 71 ? 11.704 2.571 9.256 1.00 0.00 71 SER A CA 11
ATOM 12537 C C . SER A 1 71 ? 12.520 1.741 8.264 1.00 0.00 71 SER A C 11
ATOM 12538 O O . SER A 1 71 ? 13.739 1.637 8.391 1.00 0.00 71 SER A O 11
ATOM 12546 N N . GLY A 1 72 ? 11.814 1.172 7.297 1.00 0.00 72 GLY A N 11
ATOM 12547 C CA . GLY A 1 72 ? 12.459 0.354 6.283 1.00 0.00 72 GLY A CA 11
ATOM 12548 C C . GLY A 1 72 ? 11.613 0.291 5.011 1.00 0.00 72 GLY A C 11
ATOM 12549 O O . GLY A 1 72 ? 10.924 -0.699 4.768 1.00 0.00 72 GLY A O 11
ATOM 12553 N N . PRO A 1 73 ? 11.693 1.388 4.211 1.00 0.00 73 PRO A N 11
ATOM 12554 C CA . PRO A 1 73 ? 10.942 1.467 2.969 1.00 0.00 73 PRO A CA 11
ATOM 12555 C C . PRO A 1 73 ? 11.577 0.590 1.889 1.00 0.00 73 PRO A C 11
ATOM 12556 O O . PRO A 1 73 ? 11.911 1.074 0.809 1.00 0.00 73 PRO A O 11
ATOM 12567 N N . SER A 1 74 ? 11.726 -0.685 2.217 1.00 0.00 74 SER A N 11
ATOM 12568 C CA . SER A 1 74 ? 12.315 -1.634 1.287 1.00 0.00 74 SER A CA 11
ATOM 12569 C C . SER A 1 74 ? 12.401 -3.017 1.936 1.00 0.00 74 SER A C 11
ATOM 12570 O O . SER A 1 74 ? 13.020 -3.178 2.986 1.00 0.00 74 SER A O 11
ATOM 12578 N N . SER A 1 75 ? 11.769 -3.982 1.282 1.00 0.00 75 SER A N 11
ATOM 12579 C CA . SER A 1 75 ? 11.767 -5.346 1.782 1.00 0.00 75 SER A CA 11
ATOM 12580 C C . SER A 1 75 ? 11.771 -6.332 0.611 1.00 0.00 75 SER A C 11
ATOM 12581 O O . SER A 1 75 ? 11.121 -6.096 -0.406 1.00 0.00 75 SER A O 11
ATOM 12589 N N . GLY A 1 76 ? 12.513 -7.414 0.794 1.00 0.00 76 GLY A N 11
ATOM 12590 C CA . GLY A 1 76 ? 12.611 -8.437 -0.234 1.00 0.00 76 GLY A CA 11
ATOM 12591 C C . GLY A 1 76 ? 13.753 -9.409 0.068 1.00 0.00 76 GLY A C 11
ATOM 12592 O O . GLY A 1 76 ? 13.515 -10.580 0.361 1.00 0.00 76 GLY A O 11
ATOM 12596 N N . GLY A 1 1 ? 3.287 -30.500 -8.918 1.00 0.00 1 GLY A N 12
ATOM 12597 C CA . GLY A 1 1 ? 3.542 -30.707 -7.502 1.00 0.00 1 GLY A CA 12
ATOM 12598 C C . GLY A 1 1 ? 5.013 -30.458 -7.167 1.00 0.00 1 GLY A C 12
ATOM 12599 O O . GLY A 1 1 ? 5.788 -31.401 -7.019 1.00 0.00 1 GLY A O 12
ATOM 12603 N N . SER A 1 2 ? 5.355 -29.183 -7.057 1.00 0.00 2 SER A N 12
ATOM 12604 C CA . SER A 1 2 ? 6.719 -28.797 -6.742 1.00 0.00 2 SER A CA 12
ATOM 12605 C C . SER A 1 2 ? 6.739 -27.397 -6.128 1.00 0.00 2 SER A C 12
ATOM 12606 O O . SER A 1 2 ? 6.201 -26.454 -6.705 1.00 0.00 2 SER A O 12
ATOM 12614 N N . SER A 1 3 ? 7.365 -27.304 -4.964 1.00 0.00 3 SER A N 12
ATOM 12615 C CA . SER A 1 3 ? 7.462 -26.035 -4.264 1.00 0.00 3 SER A CA 12
ATOM 12616 C C . SER A 1 3 ? 8.920 -25.751 -3.894 1.00 0.00 3 SER A C 12
ATOM 12617 O O . SER A 1 3 ? 9.651 -26.658 -3.497 1.00 0.00 3 SER A O 12
ATOM 12625 N N . GLY A 1 4 ? 9.298 -24.489 -4.036 1.00 0.00 4 GLY A N 12
ATOM 12626 C CA . GLY A 1 4 ? 10.655 -24.075 -3.722 1.00 0.00 4 GLY A CA 12
ATOM 12627 C C . GLY A 1 4 ? 10.722 -22.569 -3.464 1.00 0.00 4 GLY A C 12
ATOM 12628 O O . GLY A 1 4 ? 10.917 -21.784 -4.392 1.00 0.00 4 GLY A O 12
ATOM 12632 N N . SER A 1 5 ? 10.558 -22.209 -2.200 1.00 0.00 5 SER A N 12
ATOM 12633 C CA . SER A 1 5 ? 10.598 -20.810 -1.809 1.00 0.00 5 SER A CA 12
ATOM 12634 C C . SER A 1 5 ? 9.441 -20.051 -2.461 1.00 0.00 5 SER A C 12
ATOM 12635 O O . SER A 1 5 ? 9.021 -20.385 -3.568 1.00 0.00 5 SER A O 12
ATOM 12643 N N . SER A 1 6 ? 8.959 -19.044 -1.748 1.00 0.00 6 SER A N 12
ATOM 12644 C CA . SER A 1 6 ? 7.858 -18.235 -2.244 1.00 0.00 6 SER A CA 12
ATOM 12645 C C . SER A 1 6 ? 7.528 -17.129 -1.240 1.00 0.00 6 SER A C 12
ATOM 12646 O O . SER A 1 6 ? 7.990 -17.162 -0.100 1.00 0.00 6 SER A O 12
ATOM 12654 N N . GLY A 1 7 ? 6.729 -16.176 -1.699 1.00 0.00 7 GLY A N 12
ATOM 12655 C CA . GLY A 1 7 ? 6.332 -15.062 -0.854 1.00 0.00 7 GLY A CA 12
ATOM 12656 C C . GLY A 1 7 ? 6.428 -13.737 -1.615 1.00 0.00 7 GLY A C 12
ATOM 12657 O O . GLY A 1 7 ? 7.271 -13.583 -2.497 1.00 0.00 7 GLY A O 12
ATOM 12661 N N . SER A 1 8 ? 5.552 -12.815 -1.243 1.00 0.00 8 SER A N 12
ATOM 12662 C CA . SER A 1 8 ? 5.527 -11.508 -1.878 1.00 0.00 8 SER A CA 12
ATOM 12663 C C . SER A 1 8 ? 5.413 -10.412 -0.816 1.00 0.00 8 SER A C 12
ATOM 12664 O O . SER A 1 8 ? 4.678 -10.562 0.159 1.00 0.00 8 SER A O 12
ATOM 12672 N N . HIS A 1 9 ? 6.151 -9.336 -1.042 1.00 0.00 9 HIS A N 12
ATOM 12673 C CA . HIS A 1 9 ? 6.141 -8.215 -0.117 1.00 0.00 9 HIS A CA 12
ATOM 12674 C C . HIS A 1 9 ? 4.723 -7.653 -0.006 1.00 0.00 9 HIS A C 12
ATOM 12675 O O . HIS A 1 9 ? 3.864 -7.957 -0.833 1.00 0.00 9 HIS A O 12
ATOM 12689 N N . GLN A 1 10 ? 4.521 -6.842 1.023 1.00 0.00 10 GLN A N 12
ATOM 12690 C CA . GLN A 1 10 ? 3.220 -6.235 1.253 1.00 0.00 10 GLN A CA 12
ATOM 12691 C C . GLN A 1 10 ? 3.301 -5.229 2.403 1.00 0.00 10 GLN A C 12
ATOM 12692 O O . GLN A 1 10 ? 3.952 -5.487 3.413 1.00 0.00 10 GLN A O 12
ATOM 12706 N N . LEU A 1 11 ? 2.628 -4.105 2.211 1.00 0.00 11 LEU A N 12
ATOM 12707 C CA . LEU A 1 11 ? 2.615 -3.058 3.220 1.00 0.00 11 LEU A CA 12
ATOM 12708 C C . LEU A 1 11 ? 1.196 -2.907 3.772 1.00 0.00 11 LEU A C 12
ATOM 12709 O O . LEU A 1 11 ? 0.259 -2.639 3.021 1.00 0.00 11 LEU A O 12
ATOM 12725 N N . ILE A 1 12 ? 1.082 -3.083 5.080 1.00 0.00 12 ILE A N 12
ATOM 12726 C CA . ILE A 1 12 ? -0.207 -2.969 5.741 1.00 0.00 12 ILE A CA 12
ATOM 12727 C C . ILE A 1 12 ? -0.382 -1.542 6.264 1.00 0.00 12 ILE A C 12
ATOM 12728 O O . ILE A 1 12 ? 0.325 -1.120 7.178 1.00 0.00 12 ILE A O 12
ATOM 12744 N N . VAL A 1 13 ? -1.329 -0.836 5.662 1.00 0.00 13 VAL A N 12
ATOM 12745 C CA . VAL A 1 13 ? -1.605 0.535 6.056 1.00 0.00 13 VAL A CA 12
ATOM 12746 C C . VAL A 1 13 ? -3.119 0.736 6.157 1.00 0.00 13 VAL A C 12
ATOM 12747 O O . VAL A 1 13 ? -3.870 0.261 5.306 1.00 0.00 13 VAL A O 12
ATOM 12760 N N . LYS A 1 14 ? -3.521 1.441 7.204 1.00 0.00 14 LYS A N 12
ATOM 12761 C CA . LYS A 1 14 ? -4.932 1.711 7.427 1.00 0.00 14 LYS A CA 12
ATOM 12762 C C . LYS A 1 14 ? -5.288 3.070 6.820 1.00 0.00 14 LYS A C 12
ATOM 12763 O O . LYS A 1 14 ? -4.501 4.012 6.893 1.00 0.00 14 LYS A O 12
ATOM 12782 N N . ALA A 1 15 ? -6.475 3.127 6.235 1.00 0.00 15 ALA A N 12
ATOM 12783 C CA . ALA A 1 15 ? -6.946 4.355 5.616 1.00 0.00 15 ALA A CA 12
ATOM 12784 C C . ALA A 1 15 ? -7.167 5.414 6.698 1.00 0.00 15 ALA A C 12
ATOM 12785 O O . ALA A 1 15 ? -7.552 5.089 7.820 1.00 0.00 15 ALA A O 12
ATOM 12792 N N . ARG A 1 16 ? -6.915 6.659 6.322 1.00 0.00 16 ARG A N 12
ATOM 12793 C CA . ARG A 1 16 ? -7.083 7.768 7.247 1.00 0.00 16 ARG A CA 12
ATOM 12794 C C . ARG A 1 16 ? -8.569 8.043 7.483 1.00 0.00 16 ARG A C 12
ATOM 12795 O O . ARG A 1 16 ? -9.076 7.829 8.584 1.00 0.00 16 ARG A O 12
ATOM 12816 N N . PHE A 1 17 ? -9.226 8.512 6.432 1.00 0.00 17 PHE A N 12
ATOM 12817 C CA . PHE A 1 17 ? -10.643 8.818 6.511 1.00 0.00 17 PHE A CA 12
ATOM 12818 C C . PHE A 1 17 ? -11.335 8.564 5.170 1.00 0.00 17 PHE A C 12
ATOM 12819 O O . PHE A 1 17 ? -10.736 8.000 4.256 1.00 0.00 17 PHE A O 12
ATOM 12836 N N . ASN A 1 18 ? -12.586 8.995 5.095 1.00 0.00 18 ASN A N 12
ATOM 12837 C CA . ASN A 1 18 ? -13.365 8.822 3.881 1.00 0.00 18 ASN A CA 12
ATOM 12838 C C . ASN A 1 18 ? -12.609 9.440 2.702 1.00 0.00 18 ASN A C 12
ATOM 12839 O O . ASN A 1 18 ? -12.444 10.657 2.635 1.00 0.00 18 ASN A O 12
ATOM 12850 N N . PHE A 1 19 ? -12.170 8.573 1.803 1.00 0.00 19 PHE A N 12
ATOM 12851 C CA . PHE A 1 19 ? -11.435 9.018 0.630 1.00 0.00 19 PHE A CA 12
ATOM 12852 C C . PHE A 1 19 ? -12.069 8.476 -0.652 1.00 0.00 19 PHE A C 12
ATOM 12853 O O . PHE A 1 19 ? -11.794 7.347 -1.056 1.00 0.00 19 PHE A O 12
ATOM 12870 N N . LYS A 1 20 ? -12.905 9.307 -1.258 1.00 0.00 20 LYS A N 12
ATOM 12871 C CA . LYS A 1 20 ? -13.581 8.925 -2.486 1.00 0.00 20 LYS A CA 12
ATOM 12872 C C . LYS A 1 20 ? -12.543 8.729 -3.593 1.00 0.00 20 LYS A C 12
ATOM 12873 O O . LYS A 1 20 ? -11.660 9.566 -3.777 1.00 0.00 20 LYS A O 12
ATOM 12892 N N . GLN A 1 21 ? -12.684 7.618 -4.303 1.00 0.00 21 GLN A N 12
ATOM 12893 C CA . GLN A 1 21 ? -11.768 7.302 -5.387 1.00 0.00 21 GLN A CA 12
ATOM 12894 C C . GLN A 1 21 ? -12.112 8.127 -6.629 1.00 0.00 21 GLN A C 12
ATOM 12895 O O . GLN A 1 21 ? -13.285 8.353 -6.924 1.00 0.00 21 GLN A O 12
ATOM 12909 N N . THR A 1 22 ? -11.068 8.554 -7.323 1.00 0.00 22 THR A N 12
ATOM 12910 C CA . THR A 1 22 ? -11.244 9.349 -8.526 1.00 0.00 22 THR A CA 12
ATOM 12911 C C . THR A 1 22 ? -11.700 8.465 -9.688 1.00 0.00 22 THR A C 12
ATOM 12912 O O . THR A 1 22 ? -12.118 8.969 -10.729 1.00 0.00 22 THR A O 12
ATOM 12923 N N . ASN A 1 23 ? -11.605 7.161 -9.471 1.00 0.00 23 ASN A N 12
ATOM 12924 C CA . ASN A 1 23 ? -12.002 6.202 -10.486 1.00 0.00 23 ASN A CA 12
ATOM 12925 C C . ASN A 1 23 ? -12.322 4.863 -9.819 1.00 0.00 23 ASN A C 12
ATOM 12926 O O . ASN A 1 23 ? -11.761 4.535 -8.775 1.00 0.00 23 ASN A O 12
ATOM 12937 N N . GLU A 1 24 ? -13.223 4.124 -10.450 1.00 0.00 24 GLU A N 12
ATOM 12938 C CA . GLU A 1 24 ? -13.626 2.829 -9.930 1.00 0.00 24 GLU A CA 12
ATOM 12939 C C . GLU A 1 24 ? -12.459 1.841 -10.006 1.00 0.00 24 GLU A C 12
ATOM 12940 O O . GLU A 1 24 ? -12.540 0.736 -9.472 1.00 0.00 24 GLU A O 12
ATOM 12952 N N . ASP A 1 25 ? -11.400 2.277 -10.673 1.00 0.00 25 ASP A N 12
ATOM 12953 C CA . ASP A 1 25 ? -10.217 1.445 -10.825 1.00 0.00 25 ASP A CA 12
ATOM 12954 C C . ASP A 1 25 ? -9.266 1.701 -9.654 1.00 0.00 25 ASP A C 12
ATOM 12955 O O . ASP A 1 25 ? -8.535 0.805 -9.237 1.00 0.00 25 ASP A O 12
ATOM 12964 N N . GLU A 1 26 ? -9.306 2.929 -9.158 1.00 0.00 26 GLU A N 12
ATOM 12965 C CA . GLU A 1 26 ? -8.457 3.314 -8.044 1.00 0.00 26 GLU A CA 12
ATOM 12966 C C . GLU A 1 26 ? -8.944 2.655 -6.752 1.00 0.00 26 GLU A C 12
ATOM 12967 O O . GLU A 1 26 ? -9.970 1.978 -6.746 1.00 0.00 26 GLU A O 12
ATOM 12979 N N . LEU A 1 27 ? -8.184 2.877 -5.689 1.00 0.00 27 LEU A N 12
ATOM 12980 C CA . LEU A 1 27 ? -8.526 2.314 -4.394 1.00 0.00 27 LEU A CA 12
ATOM 12981 C C . LEU A 1 27 ? -9.540 3.223 -3.699 1.00 0.00 27 LEU A C 12
ATOM 12982 O O . LEU A 1 27 ? -9.302 4.420 -3.544 1.00 0.00 27 LEU A O 12
ATOM 12998 N N . SER A 1 28 ? -10.651 2.621 -3.299 1.00 0.00 28 SER A N 12
ATOM 12999 C CA . SER A 1 28 ? -11.702 3.362 -2.623 1.00 0.00 28 SER A CA 12
ATOM 13000 C C . SER A 1 28 ? -11.787 2.931 -1.157 1.00 0.00 28 SER A C 12
ATOM 13001 O O . SER A 1 28 ? -12.236 1.826 -0.856 1.00 0.00 28 SER A O 12
ATOM 13009 N N . VAL A 1 29 ? -11.349 3.826 -0.284 1.00 0.00 29 VAL A N 12
ATOM 13010 C CA . VAL A 1 29 ? -11.370 3.553 1.143 1.00 0.00 29 VAL A CA 12
ATOM 13011 C C . VAL A 1 29 ? -12.271 4.573 1.841 1.00 0.00 29 VAL A C 12
ATOM 13012 O O . VAL A 1 29 ? -12.380 5.716 1.398 1.00 0.00 29 VAL A O 12
ATOM 13025 N N . CYS A 1 30 ? -12.895 4.125 2.920 1.00 0.00 30 CYS A N 12
ATOM 13026 C CA . CYS A 1 30 ? -13.783 4.985 3.683 1.00 0.00 30 CYS A CA 12
ATOM 13027 C C . CYS A 1 30 ? -13.132 5.265 5.039 1.00 0.00 30 CYS A C 12
ATOM 13028 O O . CYS A 1 30 ? -12.726 6.394 5.315 1.00 0.00 30 CYS A O 12
ATOM 13036 N N . LYS A 1 31 ? -13.053 4.220 5.850 1.00 0.00 31 LYS A N 12
ATOM 13037 C CA . LYS A 1 31 ? -12.458 4.340 7.169 1.00 0.00 31 LYS A CA 12
ATOM 13038 C C . LYS A 1 31 ? -12.227 2.942 7.748 1.00 0.00 31 LYS A C 12
ATOM 13039 O O . LYS A 1 31 ? -13.020 2.031 7.518 1.00 0.00 31 LYS A O 12
ATOM 13058 N N . GLY A 1 32 ? -11.135 2.818 8.489 1.00 0.00 32 GLY A N 12
ATOM 13059 C CA . GLY A 1 32 ? -10.788 1.547 9.103 1.00 0.00 32 GLY A CA 12
ATOM 13060 C C . GLY A 1 32 ? -10.813 0.416 8.073 1.00 0.00 32 GLY A C 12
ATOM 13061 O O . GLY A 1 32 ? -11.621 -0.504 8.175 1.00 0.00 32 GLY A O 12
ATOM 13065 N N . ASP A 1 33 ? -9.916 0.522 7.103 1.00 0.00 33 ASP A N 12
ATOM 13066 C CA . ASP A 1 33 ? -9.824 -0.480 6.055 1.00 0.00 33 ASP A CA 12
ATOM 13067 C C . ASP A 1 33 ? -8.356 -0.678 5.673 1.00 0.00 33 ASP A C 12
ATOM 13068 O O . ASP A 1 33 ? -7.823 0.056 4.842 1.00 0.00 33 ASP A O 12
ATOM 13077 N N . ILE A 1 34 ? -7.745 -1.675 6.296 1.00 0.00 34 ILE A N 12
ATOM 13078 C CA . ILE A 1 34 ? -6.349 -1.979 6.031 1.00 0.00 34 ILE A CA 12
ATOM 13079 C C . ILE A 1 34 ? -6.165 -2.248 4.536 1.00 0.00 34 ILE A C 12
ATOM 13080 O O . ILE A 1 34 ? -6.998 -2.903 3.912 1.00 0.00 34 ILE A O 12
ATOM 13096 N N . ILE A 1 35 ? -5.068 -1.729 4.005 1.00 0.00 35 ILE A N 12
ATOM 13097 C CA . ILE A 1 35 ? -4.763 -1.903 2.595 1.00 0.00 35 ILE A CA 12
ATOM 13098 C C . ILE A 1 35 ? -3.364 -2.504 2.451 1.00 0.00 35 ILE A C 12
ATOM 13099 O O . ILE A 1 35 ? -2.492 -2.263 3.284 1.00 0.00 35 ILE A O 12
ATOM 13115 N N . TYR A 1 36 ? -3.192 -3.275 1.387 1.00 0.00 36 TYR A N 12
ATOM 13116 C CA . TYR A 1 36 ? -1.913 -3.912 1.122 1.00 0.00 36 TYR A CA 12
ATOM 13117 C C . TYR A 1 36 ? -1.205 -3.250 -0.061 1.00 0.00 36 TYR A C 12
ATOM 13118 O O . TYR A 1 36 ? -1.647 -3.374 -1.203 1.00 0.00 36 TYR A O 12
ATOM 13136 N N . VAL A 1 37 ? -0.118 -2.560 0.251 1.00 0.00 37 VAL A N 12
ATOM 13137 C CA . VAL A 1 37 ? 0.656 -1.878 -0.773 1.00 0.00 37 VAL A CA 12
ATOM 13138 C C . VAL A 1 37 ? 1.561 -2.889 -1.479 1.00 0.00 37 VAL A C 12
ATOM 13139 O O . VAL A 1 37 ? 2.399 -3.527 -0.844 1.00 0.00 37 VAL A O 12
ATOM 13152 N N . THR A 1 38 ? 1.363 -3.003 -2.784 1.00 0.00 38 THR A N 12
ATOM 13153 C CA . THR A 1 38 ? 2.151 -3.924 -3.584 1.00 0.00 38 THR A CA 12
ATOM 13154 C C . THR A 1 38 ? 3.162 -3.158 -4.439 1.00 0.00 38 THR A C 12
ATOM 13155 O O . THR A 1 38 ? 4.327 -3.545 -4.526 1.00 0.00 38 THR A O 12
ATOM 13166 N N . ARG A 1 39 ? 2.680 -2.086 -5.050 1.00 0.00 39 ARG A N 12
ATOM 13167 C CA . ARG A 1 39 ? 3.528 -1.263 -5.895 1.00 0.00 39 ARG A CA 12
ATOM 13168 C C . ARG A 1 39 ? 4.532 -0.484 -5.043 1.00 0.00 39 ARG A C 12
ATOM 13169 O O . ARG A 1 39 ? 5.720 -0.804 -5.031 1.00 0.00 39 ARG A O 12
ATOM 13190 N N . VAL A 1 40 ? 4.019 0.522 -4.351 1.00 0.00 40 VAL A N 12
ATOM 13191 C CA . VAL A 1 40 ? 4.856 1.349 -3.498 1.00 0.00 40 VAL A CA 12
ATOM 13192 C C . VAL A 1 40 ? 5.634 2.343 -4.363 1.00 0.00 40 VAL A C 12
ATOM 13193 O O . VAL A 1 40 ? 6.827 2.159 -4.606 1.00 0.00 40 VAL A O 12
ATOM 13206 N N . GLU A 1 41 ? 4.928 3.373 -4.805 1.00 0.00 41 GLU A N 12
ATOM 13207 C CA . GLU A 1 41 ? 5.538 4.396 -5.637 1.00 0.00 41 GLU A CA 12
ATOM 13208 C C . GLU A 1 41 ? 5.884 5.627 -4.797 1.00 0.00 41 GLU A C 12
ATOM 13209 O O . GLU A 1 41 ? 5.196 5.932 -3.824 1.00 0.00 41 GLU A O 12
ATOM 13221 N N . GLU A 1 42 ? 6.950 6.301 -5.204 1.00 0.00 42 GLU A N 12
ATOM 13222 C CA . GLU A 1 42 ? 7.396 7.492 -4.501 1.00 0.00 42 GLU A CA 12
ATOM 13223 C C . GLU A 1 42 ? 6.931 8.749 -5.240 1.00 0.00 42 GLU A C 12
ATOM 13224 O O . GLU A 1 42 ? 7.182 9.866 -4.790 1.00 0.00 42 GLU A O 12
ATOM 13236 N N . GLY A 1 43 ? 6.261 8.524 -6.361 1.00 0.00 43 GLY A N 12
ATOM 13237 C CA . GLY A 1 43 ? 5.759 9.625 -7.166 1.00 0.00 43 GLY A CA 12
ATOM 13238 C C . GLY A 1 43 ? 4.763 10.474 -6.374 1.00 0.00 43 GLY A C 12
ATOM 13239 O O . GLY A 1 43 ? 4.830 11.702 -6.399 1.00 0.00 43 GLY A O 12
ATOM 13243 N N . GLY A 1 44 ? 3.861 9.786 -5.688 1.00 0.00 44 GLY A N 12
ATOM 13244 C CA . GLY A 1 44 ? 2.853 10.461 -4.890 1.00 0.00 44 GLY A CA 12
ATOM 13245 C C . GLY A 1 44 ? 1.667 9.536 -4.608 1.00 0.00 44 GLY A C 12
ATOM 13246 O O . GLY A 1 44 ? 1.025 9.644 -3.565 1.00 0.00 44 GLY A O 12
ATOM 13250 N N . TRP A 1 45 ? 1.414 8.645 -5.556 1.00 0.00 45 TRP A N 12
ATOM 13251 C CA . TRP A 1 45 ? 0.318 7.701 -5.421 1.00 0.00 45 TRP A CA 12
ATOM 13252 C C . TRP A 1 45 ? 0.902 6.356 -4.985 1.00 0.00 45 TRP A C 12
ATOM 13253 O O . TRP A 1 45 ? 2.085 6.092 -5.192 1.00 0.00 45 TRP A O 12
ATOM 13274 N N . TRP A 1 46 ? 0.045 5.542 -4.385 1.00 0.00 46 TRP A N 12
ATOM 13275 C CA . TRP A 1 46 ? 0.462 4.232 -3.916 1.00 0.00 46 TRP A CA 12
ATOM 13276 C C . TRP A 1 46 ? -0.573 3.209 -4.392 1.00 0.00 46 TRP A C 12
ATOM 13277 O O . TRP A 1 46 ? -1.775 3.424 -4.249 1.00 0.00 46 TRP A O 12
ATOM 13298 N N . GLU A 1 47 ? -0.067 2.117 -4.948 1.00 0.00 47 GLU A N 12
ATOM 13299 C CA . GLU A 1 47 ? -0.932 1.061 -5.444 1.00 0.00 47 GLU A CA 12
ATOM 13300 C C . GLU A 1 47 ? -0.877 -0.152 -4.513 1.00 0.00 47 GLU A C 12
ATOM 13301 O O . GLU A 1 47 ? 0.172 -0.781 -4.368 1.00 0.00 47 GLU A O 12
ATOM 13313 N N . GLY A 1 48 ? -2.017 -0.445 -3.907 1.00 0.00 48 GLY A N 12
ATOM 13314 C CA . GLY A 1 48 ? -2.112 -1.572 -2.994 1.00 0.00 48 GLY A CA 12
ATOM 13315 C C . GLY A 1 48 ? -3.366 -2.402 -3.277 1.00 0.00 48 GLY A C 12
ATOM 13316 O O . GLY A 1 48 ? -3.868 -2.414 -4.399 1.00 0.00 48 GLY A O 12
ATOM 13320 N N . THR A 1 49 ? -3.837 -3.076 -2.237 1.00 0.00 49 THR A N 12
ATOM 13321 C CA . THR A 1 49 ? -5.023 -3.906 -2.359 1.00 0.00 49 THR A CA 12
ATOM 13322 C C . THR A 1 49 ? -5.860 -3.831 -1.080 1.00 0.00 49 THR A C 12
ATOM 13323 O O . THR A 1 49 ? -5.329 -3.959 0.022 1.00 0.00 49 THR A O 12
ATOM 13334 N N . LEU A 1 50 ? -7.155 -3.624 -1.271 1.00 0.00 50 LEU A N 12
ATOM 13335 C CA . LEU A 1 50 ? -8.070 -3.530 -0.147 1.00 0.00 50 LEU A CA 12
ATOM 13336 C C . LEU A 1 50 ? -8.970 -4.767 -0.122 1.00 0.00 50 LEU A C 12
ATOM 13337 O O . LEU A 1 50 ? -9.020 -5.522 -1.093 1.00 0.00 50 LEU A O 12
ATOM 13353 N N . ASN A 1 51 ? -9.657 -4.938 0.997 1.00 0.00 51 ASN A N 12
ATOM 13354 C CA . ASN A 1 51 ? -10.552 -6.072 1.160 1.00 0.00 51 ASN A CA 12
ATOM 13355 C C . ASN A 1 51 ? -11.392 -6.240 -0.107 1.00 0.00 51 ASN A C 12
ATOM 13356 O O . ASN A 1 51 ? -12.449 -5.624 -0.241 1.00 0.00 51 ASN A O 12
ATOM 13367 N N . GLY A 1 52 ? -10.891 -7.075 -1.004 1.00 0.00 52 GLY A N 12
ATOM 13368 C CA . GLY A 1 52 ? -11.583 -7.332 -2.256 1.00 0.00 52 GLY A CA 12
ATOM 13369 C C . GLY A 1 52 ? -11.631 -6.072 -3.124 1.00 0.00 52 GLY A C 12
ATOM 13370 O O . GLY A 1 52 ? -12.600 -5.850 -3.847 1.00 0.00 52 GLY A O 12
ATOM 13374 N N . ARG A 1 53 ? -10.573 -5.282 -3.024 1.00 0.00 53 ARG A N 12
ATOM 13375 C CA . ARG A 1 53 ? -10.482 -4.051 -3.790 1.00 0.00 53 ARG A CA 12
ATOM 13376 C C . ARG A 1 53 ? -9.070 -3.881 -4.356 1.00 0.00 53 ARG A C 12
ATOM 13377 O O . ARG A 1 53 ? -8.154 -4.610 -3.979 1.00 0.00 53 ARG A O 12
ATOM 13398 N N . THR A 1 54 ? -8.940 -2.914 -5.253 1.00 0.00 54 THR A N 12
ATOM 13399 C CA . THR A 1 54 ? -7.656 -2.639 -5.875 1.00 0.00 54 THR A CA 12
ATOM 13400 C C . THR A 1 54 ? -7.635 -1.223 -6.453 1.00 0.00 54 THR A C 12
ATOM 13401 O O . THR A 1 54 ? -8.681 -0.592 -6.595 1.00 0.00 54 THR A O 12
ATOM 13412 N N . GLY A 1 55 ? -6.433 -0.764 -6.767 1.00 0.00 55 GLY A N 12
ATOM 13413 C CA . GLY A 1 55 ? -6.262 0.567 -7.325 1.00 0.00 55 GLY A CA 12
ATOM 13414 C C . GLY A 1 55 ? -5.119 1.310 -6.631 1.00 0.00 55 GLY A C 12
ATOM 13415 O O . GLY A 1 55 ? -4.259 0.689 -6.007 1.00 0.00 55 GLY A O 12
ATOM 13419 N N . TRP A 1 56 ? -5.147 2.628 -6.763 1.00 0.00 56 TRP A N 12
ATOM 13420 C CA . TRP A 1 56 ? -4.124 3.463 -6.156 1.00 0.00 56 TRP A CA 12
ATOM 13421 C C . TRP A 1 56 ? -4.781 4.285 -5.046 1.00 0.00 56 TRP A C 12
ATOM 13422 O O . TRP A 1 56 ? -5.997 4.233 -4.868 1.00 0.00 56 TRP A O 12
ATOM 13443 N N . PHE A 1 57 ? -3.948 5.026 -4.331 1.00 0.00 57 PHE A N 12
ATOM 13444 C CA . PHE A 1 57 ? -4.433 5.858 -3.243 1.00 0.00 57 PHE A CA 12
ATOM 13445 C C . PHE A 1 57 ? -3.279 6.594 -2.559 1.00 0.00 57 PHE A C 12
ATOM 13446 O O . PHE A 1 57 ? -2.122 6.194 -2.683 1.00 0.00 57 PHE A O 12
ATOM 13463 N N . PRO A 1 58 ? -3.643 7.684 -1.832 1.00 0.00 58 PRO A N 12
ATOM 13464 C CA . PRO A 1 58 ? -2.652 8.479 -1.127 1.00 0.00 58 PRO A CA 12
ATOM 13465 C C . PRO A 1 58 ? -2.165 7.759 0.132 1.00 0.00 58 PRO A C 12
ATOM 13466 O O . PRO A 1 58 ? -2.898 7.657 1.115 1.00 0.00 58 PRO A O 12
ATOM 13477 N N . SER A 1 59 ? -0.933 7.279 0.061 1.00 0.00 59 SER A N 12
ATOM 13478 C CA . SER A 1 59 ? -0.340 6.571 1.183 1.00 0.00 59 SER A CA 12
ATOM 13479 C C . SER A 1 59 ? 0.008 7.557 2.300 1.00 0.00 59 SER A C 12
ATOM 13480 O O . SER A 1 59 ? -0.051 7.211 3.479 1.00 0.00 59 SER A O 12
ATOM 13488 N N . ASN A 1 60 ? 0.361 8.766 1.889 1.00 0.00 60 ASN A N 12
ATOM 13489 C CA . ASN A 1 60 ? 0.718 9.806 2.839 1.00 0.00 60 ASN A CA 12
ATOM 13490 C C . ASN A 1 60 ? -0.475 10.083 3.756 1.00 0.00 60 ASN A C 12
ATOM 13491 O O . ASN A 1 60 ? -0.299 10.359 4.943 1.00 0.00 60 ASN A O 12
ATOM 13502 N N . TYR A 1 61 ? -1.660 10.000 3.173 1.00 0.00 61 TYR A N 12
ATOM 13503 C CA . TYR A 1 61 ? -2.882 10.239 3.922 1.00 0.00 61 TYR A CA 12
ATOM 13504 C C . TYR A 1 61 ? -3.150 9.103 4.911 1.00 0.00 61 TYR A C 12
ATOM 13505 O O . TYR A 1 61 ? -3.229 9.330 6.117 1.00 0.00 61 TYR A O 12
ATOM 13523 N N . VAL A 1 62 ? -3.282 7.904 4.363 1.00 0.00 62 VAL A N 12
ATOM 13524 C CA . VAL A 1 62 ? -3.539 6.731 5.182 1.00 0.00 62 VAL A CA 12
ATOM 13525 C C . VAL A 1 62 ? -2.484 6.644 6.286 1.00 0.00 62 VAL A C 12
ATOM 13526 O O . VAL A 1 62 ? -1.598 7.493 6.372 1.00 0.00 62 VAL A O 12
ATOM 13539 N N . ARG A 1 63 ? -2.613 5.609 7.103 1.00 0.00 63 ARG A N 12
ATOM 13540 C CA . ARG A 1 63 ? -1.681 5.399 8.198 1.00 0.00 63 ARG A CA 12
ATOM 13541 C C . ARG A 1 63 ? -0.951 4.066 8.026 1.00 0.00 63 ARG A C 12
ATOM 13542 O O . ARG A 1 63 ? -1.526 3.098 7.534 1.00 0.00 63 ARG A O 12
ATOM 13563 N N . GLU A 1 64 ? 0.308 4.060 8.442 1.00 0.00 64 GLU A N 12
ATOM 13564 C CA . GLU A 1 64 ? 1.124 2.862 8.339 1.00 0.00 64 GLU A CA 12
ATOM 13565 C C . GLU A 1 64 ? 1.036 2.048 9.632 1.00 0.00 64 GLU A C 12
ATOM 13566 O O . GLU A 1 64 ? 1.058 2.610 10.727 1.00 0.00 64 GLU A O 12
ATOM 13578 N N . ILE A 1 65 ? 0.939 0.738 9.463 1.00 0.00 65 ILE A N 12
ATOM 13579 C CA . ILE A 1 65 ? 0.848 -0.159 10.603 1.00 0.00 65 ILE A CA 12
ATOM 13580 C C . ILE A 1 65 ? 2.188 -0.873 10.793 1.00 0.00 65 ILE A C 12
ATOM 13581 O O . ILE A 1 65 ? 2.590 -1.156 11.920 1.00 0.00 65 ILE A O 12
ATOM 13597 N N . LYS A 1 66 ? 2.841 -1.143 9.673 1.00 0.00 66 LYS A N 12
ATOM 13598 C CA . LYS A 1 66 ? 4.127 -1.819 9.701 1.00 0.00 66 LYS A CA 12
ATOM 13599 C C . LYS A 1 66 ? 5.239 -0.784 9.880 1.00 0.00 66 LYS A C 12
ATOM 13600 O O . LYS A 1 66 ? 5.402 0.108 9.049 1.00 0.00 66 LYS A O 12
ATOM 13619 N N . SER A 1 67 ? 5.975 -0.935 10.972 1.00 0.00 67 SER A N 12
ATOM 13620 C CA . SER A 1 67 ? 7.067 -0.024 11.271 1.00 0.00 67 SER A CA 12
ATOM 13621 C C . SER A 1 67 ? 8.323 -0.441 10.503 1.00 0.00 67 SER A C 12
ATOM 13622 O O . SER A 1 67 ? 9.187 0.386 10.223 1.00 0.00 67 SER A O 12
ATOM 13630 N N . SER A 1 68 ? 8.383 -1.727 10.186 1.00 0.00 68 SER A N 12
ATOM 13631 C CA . SER A 1 68 ? 9.519 -2.265 9.457 1.00 0.00 68 SER A CA 12
ATOM 13632 C C . SER A 1 68 ? 9.494 -1.770 8.010 1.00 0.00 68 SER A C 12
ATOM 13633 O O . SER A 1 68 ? 10.467 -1.935 7.276 1.00 0.00 68 SER A O 12
ATOM 13641 N N . GLU A 1 69 ? 8.370 -1.172 7.642 1.00 0.00 69 GLU A N 12
ATOM 13642 C CA . GLU A 1 69 ? 8.205 -0.651 6.295 1.00 0.00 69 GLU A CA 12
ATOM 13643 C C . GLU A 1 69 ? 8.444 0.859 6.277 1.00 0.00 69 GLU A C 12
ATOM 13644 O O . GLU A 1 69 ? 9.210 1.361 5.455 1.00 0.00 69 GLU A O 12
ATOM 13656 N N . ARG A 1 70 ? 7.774 1.544 7.193 1.00 0.00 70 ARG A N 12
ATOM 13657 C CA . ARG A 1 70 ? 7.904 2.987 7.293 1.00 0.00 70 ARG A CA 12
ATOM 13658 C C . ARG A 1 70 ? 9.367 3.373 7.524 1.00 0.00 70 ARG A C 12
ATOM 13659 O O . ARG A 1 70 ? 9.831 4.392 7.013 1.00 0.00 70 ARG A O 12
ATOM 13680 N N . SER A 1 71 ? 10.051 2.540 8.294 1.00 0.00 71 SER A N 12
ATOM 13681 C CA . SER A 1 71 ? 11.451 2.782 8.599 1.00 0.00 71 SER A CA 12
ATOM 13682 C C . SER A 1 71 ? 12.331 1.776 7.854 1.00 0.00 71 SER A C 12
ATOM 13683 O O . SER A 1 71 ? 13.514 1.637 8.156 1.00 0.00 71 SER A O 12
ATOM 13691 N N . GLY A 1 72 ? 11.717 1.101 6.893 1.00 0.00 72 GLY A N 12
ATOM 13692 C CA . GLY A 1 72 ? 12.429 0.112 6.101 1.00 0.00 72 GLY A CA 12
ATOM 13693 C C . GLY A 1 72 ? 13.175 0.773 4.940 1.00 0.00 72 GLY A C 12
ATOM 13694 O O . GLY A 1 72 ? 14.235 1.365 5.136 1.00 0.00 72 GLY A O 12
ATOM 13698 N N . PRO A 1 73 ? 12.577 0.645 3.726 1.00 0.00 73 PRO A N 12
ATOM 13699 C CA . PRO A 1 73 ? 13.173 1.223 2.533 1.00 0.00 73 PRO A CA 12
ATOM 13700 C C . PRO A 1 73 ? 12.984 2.740 2.506 1.00 0.00 73 PRO A C 12
ATOM 13701 O O . PRO A 1 73 ? 11.867 3.233 2.660 1.00 0.00 73 PRO A O 12
ATOM 13712 N N . SER A 1 74 ? 14.091 3.440 2.307 1.00 0.00 74 SER A N 12
ATOM 13713 C CA . SER A 1 74 ? 14.060 4.892 2.257 1.00 0.00 74 SER A CA 12
ATOM 13714 C C . SER A 1 74 ? 15.145 5.405 1.308 1.00 0.00 74 SER A C 12
ATOM 13715 O O . SER A 1 74 ? 16.312 5.500 1.686 1.00 0.00 74 SER A O 12
ATOM 13723 N N . SER A 1 75 ? 14.722 5.724 0.093 1.00 0.00 75 SER A N 12
ATOM 13724 C CA . SER A 1 75 ? 15.642 6.225 -0.913 1.00 0.00 75 SER A CA 12
ATOM 13725 C C . SER A 1 75 ? 15.229 7.633 -1.345 1.00 0.00 75 SER A C 12
ATOM 13726 O O . SER A 1 75 ? 14.053 7.887 -1.603 1.00 0.00 75 SER A O 12
ATOM 13734 N N . GLY A 1 76 ? 16.218 8.512 -1.412 1.00 0.00 76 GLY A N 12
ATOM 13735 C CA . GLY A 1 76 ? 15.971 9.887 -1.808 1.00 0.00 76 GLY A CA 12
ATOM 13736 C C . GLY A 1 76 ? 17.139 10.439 -2.630 1.00 0.00 76 GLY A C 12
ATOM 13737 O O . GLY A 1 76 ? 18.122 10.921 -2.071 1.00 0.00 76 GLY A O 12
ATOM 13741 N N . GLY A 1 1 ? 2.459 -14.306 -18.755 1.00 0.00 1 GLY A N 13
ATOM 13742 C CA . GLY A 1 1 ? 2.501 -13.337 -17.674 1.00 0.00 1 GLY A CA 13
ATOM 13743 C C . GLY A 1 1 ? 2.285 -14.017 -16.320 1.00 0.00 1 GLY A C 13
ATOM 13744 O O . GLY A 1 1 ? 1.161 -14.378 -15.975 1.00 0.00 1 GLY A O 13
ATOM 13748 N N . SER A 1 2 ? 3.380 -14.170 -15.589 1.00 0.00 2 SER A N 13
ATOM 13749 C CA . SER A 1 2 ? 3.324 -14.800 -14.281 1.00 0.00 2 SER A CA 13
ATOM 13750 C C . SER A 1 2 ? 3.480 -13.744 -13.185 1.00 0.00 2 SER A C 13
ATOM 13751 O O . SER A 1 2 ? 2.606 -13.598 -12.331 1.00 0.00 2 SER A O 13
ATOM 13759 N N . SER A 1 3 ? 4.597 -13.035 -13.245 1.00 0.00 3 SER A N 13
ATOM 13760 C CA . SER A 1 3 ? 4.878 -11.997 -12.267 1.00 0.00 3 SER A CA 13
ATOM 13761 C C . SER A 1 3 ? 5.277 -12.628 -10.933 1.00 0.00 3 SER A C 13
ATOM 13762 O O . SER A 1 3 ? 6.366 -12.371 -10.421 1.00 0.00 3 SER A O 13
ATOM 13770 N N . GLY A 1 4 ? 4.375 -13.443 -10.407 1.00 0.00 4 GLY A N 13
ATOM 13771 C CA . GLY A 1 4 ? 4.619 -14.113 -9.140 1.00 0.00 4 GLY A CA 13
ATOM 13772 C C . GLY A 1 4 ? 3.390 -14.908 -8.695 1.00 0.00 4 GLY A C 13
ATOM 13773 O O . GLY A 1 4 ? 2.659 -15.447 -9.525 1.00 0.00 4 GLY A O 13
ATOM 13777 N N . SER A 1 5 ? 3.200 -14.956 -7.384 1.00 0.00 5 SER A N 13
ATOM 13778 C CA . SER A 1 5 ? 2.071 -15.675 -6.818 1.00 0.00 5 SER A CA 13
ATOM 13779 C C . SER A 1 5 ? 1.574 -14.961 -5.560 1.00 0.00 5 SER A C 13
ATOM 13780 O O . SER A 1 5 ? 0.420 -14.540 -5.497 1.00 0.00 5 SER A O 13
ATOM 13788 N N . SER A 1 6 ? 2.469 -14.846 -4.590 1.00 0.00 6 SER A N 13
ATOM 13789 C CA . SER A 1 6 ? 2.134 -14.190 -3.337 1.00 0.00 6 SER A CA 13
ATOM 13790 C C . SER A 1 6 ? 3.344 -14.202 -2.401 1.00 0.00 6 SER A C 13
ATOM 13791 O O . SER A 1 6 ? 3.412 -15.013 -1.478 1.00 0.00 6 SER A O 13
ATOM 13799 N N . GLY A 1 7 ? 4.269 -13.293 -2.670 1.00 0.00 7 GLY A N 13
ATOM 13800 C CA . GLY A 1 7 ? 5.473 -13.189 -1.863 1.00 0.00 7 GLY A CA 13
ATOM 13801 C C . GLY A 1 7 ? 6.412 -12.115 -2.416 1.00 0.00 7 GLY A C 13
ATOM 13802 O O . GLY A 1 7 ? 7.216 -12.387 -3.306 1.00 0.00 7 GLY A O 13
ATOM 13806 N N . SER A 1 8 ? 6.280 -10.917 -1.864 1.00 0.00 8 SER A N 13
ATOM 13807 C CA . SER A 1 8 ? 7.106 -9.801 -2.291 1.00 0.00 8 SER A CA 13
ATOM 13808 C C . SER A 1 8 ? 7.458 -8.921 -1.090 1.00 0.00 8 SER A C 13
ATOM 13809 O O . SER A 1 8 ? 8.632 -8.673 -0.819 1.00 0.00 8 SER A O 13
ATOM 13817 N N . HIS A 1 9 ? 6.419 -8.472 -0.401 1.00 0.00 9 HIS A N 13
ATOM 13818 C CA . HIS A 1 9 ? 6.603 -7.625 0.764 1.00 0.00 9 HIS A CA 13
ATOM 13819 C C . HIS A 1 9 ? 5.238 -7.233 1.334 1.00 0.00 9 HIS A C 13
ATOM 13820 O O . HIS A 1 9 ? 4.884 -7.636 2.440 1.00 0.00 9 HIS A O 13
ATOM 13834 N N . GLN A 1 10 ? 4.510 -6.449 0.553 1.00 0.00 10 GLN A N 13
ATOM 13835 C CA . GLN A 1 10 ? 3.192 -5.998 0.965 1.00 0.00 10 GLN A CA 13
ATOM 13836 C C . GLN A 1 10 ? 3.305 -5.054 2.164 1.00 0.00 10 GLN A C 13
ATOM 13837 O O . GLN A 1 10 ? 4.070 -5.313 3.092 1.00 0.00 10 GLN A O 13
ATOM 13851 N N . LEU A 1 11 ? 2.533 -3.979 2.105 1.00 0.00 11 LEU A N 13
ATOM 13852 C CA . LEU A 1 11 ? 2.537 -2.995 3.174 1.00 0.00 11 LEU A CA 13
ATOM 13853 C C . LEU A 1 11 ? 1.119 -2.844 3.730 1.00 0.00 11 LEU A C 13
ATOM 13854 O O . LEU A 1 11 ? 0.183 -2.565 2.983 1.00 0.00 11 LEU A O 13
ATOM 13870 N N . ILE A 1 12 ? 1.006 -3.037 5.035 1.00 0.00 12 ILE A N 13
ATOM 13871 C CA . ILE A 1 12 ? -0.281 -2.926 5.699 1.00 0.00 12 ILE A CA 13
ATOM 13872 C C . ILE A 1 12 ? -0.439 -1.513 6.265 1.00 0.00 12 ILE A C 13
ATOM 13873 O O . ILE A 1 12 ? 0.264 -1.132 7.199 1.00 0.00 12 ILE A O 13
ATOM 13889 N N . VAL A 1 13 ? -1.367 -0.774 5.674 1.00 0.00 13 VAL A N 13
ATOM 13890 C CA . VAL A 1 13 ? -1.626 0.588 6.107 1.00 0.00 13 VAL A CA 13
ATOM 13891 C C . VAL A 1 13 ? -3.130 0.774 6.317 1.00 0.00 13 VAL A C 13
ATOM 13892 O O . VAL A 1 13 ? -3.933 0.375 5.475 1.00 0.00 13 VAL A O 13
ATOM 13905 N N . LYS A 1 14 ? -3.467 1.382 7.446 1.00 0.00 14 LYS A N 13
ATOM 13906 C CA . LYS A 1 14 ? -4.861 1.626 7.777 1.00 0.00 14 LYS A CA 13
ATOM 13907 C C . LYS A 1 14 ? -5.279 2.991 7.227 1.00 0.00 14 LYS A C 13
ATOM 13908 O O . LYS A 1 14 ? -4.593 3.989 7.444 1.00 0.00 14 LYS A O 13
ATOM 13927 N N . ALA A 1 15 ? -6.404 2.992 6.527 1.00 0.00 15 ALA A N 13
ATOM 13928 C CA . ALA A 1 15 ? -6.923 4.218 5.945 1.00 0.00 15 ALA A CA 13
ATOM 13929 C C . ALA A 1 15 ? -6.966 5.308 7.018 1.00 0.00 15 ALA A C 13
ATOM 13930 O O . ALA A 1 15 ? -6.955 5.011 8.211 1.00 0.00 15 ALA A O 13
ATOM 13937 N N . ARG A 1 16 ? -7.013 6.549 6.555 1.00 0.00 16 ARG A N 13
ATOM 13938 C CA . ARG A 1 16 ? -7.058 7.685 7.460 1.00 0.00 16 ARG A CA 13
ATOM 13939 C C . ARG A 1 16 ? -8.508 8.039 7.796 1.00 0.00 16 ARG A C 13
ATOM 13940 O O . ARG A 1 16 ? -8.922 7.942 8.950 1.00 0.00 16 ARG A O 13
ATOM 13961 N N . PHE A 1 17 ? -9.239 8.441 6.767 1.00 0.00 17 PHE A N 13
ATOM 13962 C CA . PHE A 1 17 ? -10.634 8.810 6.939 1.00 0.00 17 PHE A CA 13
ATOM 13963 C C . PHE A 1 17 ? -11.439 8.517 5.671 1.00 0.00 17 PHE A C 13
ATOM 13964 O O . PHE A 1 17 ? -10.911 7.958 4.712 1.00 0.00 17 PHE A O 13
ATOM 13981 N N . ASN A 1 18 ? -12.704 8.910 5.707 1.00 0.00 18 ASN A N 13
ATOM 13982 C CA . ASN A 1 18 ? -13.587 8.697 4.574 1.00 0.00 18 ASN A CA 13
ATOM 13983 C C . ASN A 1 18 ? -12.942 9.282 3.315 1.00 0.00 18 ASN A C 13
ATOM 13984 O O . ASN A 1 18 ? -13.009 10.488 3.083 1.00 0.00 18 ASN A O 13
ATOM 13995 N N . PHE A 1 19 ? -12.335 8.400 2.535 1.00 0.00 19 PHE A N 13
ATOM 13996 C CA . PHE A 1 19 ? -11.680 8.813 1.306 1.00 0.00 19 PHE A CA 13
ATOM 13997 C C . PHE A 1 19 ? -12.506 8.412 0.082 1.00 0.00 19 PHE A C 13
ATOM 13998 O O . PHE A 1 19 ? -13.140 7.357 0.075 1.00 0.00 19 PHE A O 13
ATOM 14015 N N . LYS A 1 20 ? -12.472 9.274 -0.923 1.00 0.00 20 LYS A N 13
ATOM 14016 C CA . LYS A 1 20 ? -13.210 9.022 -2.150 1.00 0.00 20 LYS A CA 13
ATOM 14017 C C . LYS A 1 20 ? -12.223 8.785 -3.294 1.00 0.00 20 LYS A C 13
ATOM 14018 O O . LYS A 1 20 ? -11.266 9.539 -3.460 1.00 0.00 20 LYS A O 13
ATOM 14037 N N . GLN A 1 21 ? -12.489 7.733 -4.055 1.00 0.00 21 GLN A N 13
ATOM 14038 C CA . GLN A 1 21 ? -11.636 7.387 -5.179 1.00 0.00 21 GLN A CA 13
ATOM 14039 C C . GLN A 1 21 ? -11.929 8.302 -6.370 1.00 0.00 21 GLN A C 13
ATOM 14040 O O . GLN A 1 21 ? -13.078 8.680 -6.598 1.00 0.00 21 GLN A O 13
ATOM 14054 N N . THR A 1 22 ? -10.872 8.631 -7.098 1.00 0.00 22 THR A N 13
ATOM 14055 C CA . THR A 1 22 ? -11.004 9.494 -8.260 1.00 0.00 22 THR A CA 13
ATOM 14056 C C . THR A 1 22 ? -11.592 8.716 -9.438 1.00 0.00 22 THR A C 13
ATOM 14057 O O . THR A 1 22 ? -12.136 9.309 -10.369 1.00 0.00 22 THR A O 13
ATOM 14068 N N . ASN A 1 23 ? -11.463 7.399 -9.361 1.00 0.00 23 ASN A N 13
ATOM 14069 C CA . ASN A 1 23 ? -11.976 6.534 -10.409 1.00 0.00 23 ASN A CA 13
ATOM 14070 C C . ASN A 1 23 ? -12.380 5.190 -9.803 1.00 0.00 23 ASN A C 13
ATOM 14071 O O . ASN A 1 23 ? -12.038 4.892 -8.659 1.00 0.00 23 ASN A O 13
ATOM 14082 N N . GLU A 1 24 ? -13.101 4.411 -10.596 1.00 0.00 24 GLU A N 13
ATOM 14083 C CA . GLU A 1 24 ? -13.554 3.104 -10.152 1.00 0.00 24 GLU A CA 13
ATOM 14084 C C . GLU A 1 24 ? -12.394 2.106 -10.165 1.00 0.00 24 GLU A C 13
ATOM 14085 O O . GLU A 1 24 ? -12.542 0.972 -9.716 1.00 0.00 24 GLU A O 13
ATOM 14097 N N . ASP A 1 25 ? -11.265 2.568 -10.684 1.00 0.00 25 ASP A N 13
ATOM 14098 C CA . ASP A 1 25 ? -10.081 1.730 -10.761 1.00 0.00 25 ASP A CA 13
ATOM 14099 C C . ASP A 1 25 ? -9.195 1.995 -9.542 1.00 0.00 25 ASP A C 13
ATOM 14100 O O . ASP A 1 25 ? -8.483 1.102 -9.082 1.00 0.00 25 ASP A O 13
ATOM 14109 N N . GLU A 1 26 ? -9.267 3.223 -9.053 1.00 0.00 26 GLU A N 13
ATOM 14110 C CA . GLU A 1 26 ? -8.481 3.616 -7.896 1.00 0.00 26 GLU A CA 13
ATOM 14111 C C . GLU A 1 26 ? -9.013 2.932 -6.635 1.00 0.00 26 GLU A C 13
ATOM 14112 O O . GLU A 1 26 ? -10.093 2.344 -6.653 1.00 0.00 26 GLU A O 13
ATOM 14124 N N . LEU A 1 27 ? -8.230 3.033 -5.571 1.00 0.00 27 LEU A N 13
ATOM 14125 C CA . LEU A 1 27 ? -8.609 2.431 -4.304 1.00 0.00 27 LEU A CA 13
ATOM 14126 C C . LEU A 1 27 ? -9.645 3.320 -3.613 1.00 0.00 27 LEU A C 13
ATOM 14127 O O . LEU A 1 27 ? -9.607 4.542 -3.744 1.00 0.00 27 LEU A O 13
ATOM 14143 N N . SER A 1 28 ? -10.547 2.671 -2.891 1.00 0.00 28 SER A N 13
ATOM 14144 C CA . SER A 1 28 ? -11.591 3.387 -2.178 1.00 0.00 28 SER A CA 13
ATOM 14145 C C . SER A 1 28 ? -11.670 2.894 -0.731 1.00 0.00 28 SER A C 13
ATOM 14146 O O . SER A 1 28 ? -12.059 1.754 -0.480 1.00 0.00 28 SER A O 13
ATOM 14154 N N . VAL A 1 29 ? -11.295 3.778 0.182 1.00 0.00 29 VAL A N 13
ATOM 14155 C CA . VAL A 1 29 ? -11.319 3.447 1.597 1.00 0.00 29 VAL A CA 13
ATOM 14156 C C . VAL A 1 29 ? -12.238 4.426 2.330 1.00 0.00 29 VAL A C 13
ATOM 14157 O O . VAL A 1 29 ? -12.371 5.581 1.925 1.00 0.00 29 VAL A O 13
ATOM 14170 N N . CYS A 1 30 ? -12.849 3.929 3.395 1.00 0.00 30 CYS A N 13
ATOM 14171 C CA . CYS A 1 30 ? -13.752 4.746 4.188 1.00 0.00 30 CYS A CA 13
ATOM 14172 C C . CYS A 1 30 ? -13.081 5.040 5.531 1.00 0.00 30 CYS A C 13
ATOM 14173 O O . CYS A 1 30 ? -12.689 6.175 5.797 1.00 0.00 30 CYS A O 13
ATOM 14181 N N . LYS A 1 31 ? -12.968 3.998 6.341 1.00 0.00 31 LYS A N 13
ATOM 14182 C CA . LYS A 1 31 ? -12.350 4.131 7.649 1.00 0.00 31 LYS A CA 13
ATOM 14183 C C . LYS A 1 31 ? -12.098 2.739 8.232 1.00 0.00 31 LYS A C 13
ATOM 14184 O O . LYS A 1 31 ? -12.984 1.886 8.218 1.00 0.00 31 LYS A O 13
ATOM 14203 N N . GLY A 1 32 ? -10.886 2.553 8.735 1.00 0.00 32 GLY A N 13
ATOM 14204 C CA . GLY A 1 32 ? -10.507 1.279 9.323 1.00 0.00 32 GLY A CA 13
ATOM 14205 C C . GLY A 1 32 ? -10.500 0.170 8.270 1.00 0.00 32 GLY A C 13
ATOM 14206 O O . GLY A 1 32 ? -11.106 -0.883 8.468 1.00 0.00 32 GLY A O 13
ATOM 14210 N N . ASP A 1 33 ? -9.809 0.443 7.173 1.00 0.00 33 ASP A N 13
ATOM 14211 C CA . ASP A 1 33 ? -9.715 -0.520 6.089 1.00 0.00 33 ASP A CA 13
ATOM 14212 C C . ASP A 1 33 ? -8.257 -0.640 5.643 1.00 0.00 33 ASP A C 13
ATOM 14213 O O . ASP A 1 33 ? -7.821 0.067 4.736 1.00 0.00 33 ASP A O 13
ATOM 14222 N N . ILE A 1 34 ? -7.543 -1.540 6.302 1.00 0.00 34 ILE A N 13
ATOM 14223 C CA . ILE A 1 34 ? -6.142 -1.762 5.985 1.00 0.00 34 ILE A CA 13
ATOM 14224 C C . ILE A 1 34 ? -6.007 -2.105 4.500 1.00 0.00 34 ILE A C 13
ATOM 14225 O O . ILE A 1 34 ? -6.779 -2.906 3.972 1.00 0.00 34 ILE A O 13
ATOM 14241 N N . ILE A 1 35 ? -5.022 -1.485 3.869 1.00 0.00 35 ILE A N 13
ATOM 14242 C CA . ILE A 1 35 ? -4.777 -1.716 2.455 1.00 0.00 35 ILE A CA 13
ATOM 14243 C C . ILE A 1 35 ? -3.370 -2.289 2.273 1.00 0.00 35 ILE A C 13
ATOM 14244 O O . ILE A 1 35 ? -2.423 -1.838 2.916 1.00 0.00 35 ILE A O 13
ATOM 14260 N N . TYR A 1 36 ? -3.277 -3.275 1.393 1.00 0.00 36 TYR A N 13
ATOM 14261 C CA . TYR A 1 36 ? -2.001 -3.915 1.118 1.00 0.00 36 TYR A CA 13
ATOM 14262 C C . TYR A 1 36 ? -1.278 -3.222 -0.038 1.00 0.00 36 TYR A C 13
ATOM 14263 O O . TYR A 1 36 ? -1.715 -3.301 -1.186 1.00 0.00 36 TYR A O 13
ATOM 14281 N N . VAL A 1 37 ? -0.184 -2.557 0.304 1.00 0.00 37 VAL A N 13
ATOM 14282 C CA . VAL A 1 37 ? 0.605 -1.851 -0.691 1.00 0.00 37 VAL A CA 13
ATOM 14283 C C . VAL A 1 37 ? 1.536 -2.840 -1.395 1.00 0.00 37 VAL A C 13
ATOM 14284 O O . VAL A 1 37 ? 2.362 -3.486 -0.753 1.00 0.00 37 VAL A O 13
ATOM 14297 N N . THR A 1 38 ? 1.369 -2.929 -2.707 1.00 0.00 38 THR A N 13
ATOM 14298 C CA . THR A 1 38 ? 2.184 -3.829 -3.506 1.00 0.00 38 THR A CA 13
ATOM 14299 C C . THR A 1 38 ? 3.208 -3.038 -4.322 1.00 0.00 38 THR A C 13
ATOM 14300 O O . THR A 1 38 ? 4.376 -3.419 -4.394 1.00 0.00 38 THR A O 13
ATOM 14311 N N . ARG A 1 39 ? 2.735 -1.952 -4.914 1.00 0.00 39 ARG A N 13
ATOM 14312 C CA . ARG A 1 39 ? 3.596 -1.104 -5.722 1.00 0.00 39 ARG A CA 13
ATOM 14313 C C . ARG A 1 39 ? 4.549 -0.311 -4.828 1.00 0.00 39 ARG A C 13
ATOM 14314 O O . ARG A 1 39 ? 5.741 -0.609 -4.765 1.00 0.00 39 ARG A O 13
ATOM 14335 N N . VAL A 1 40 ? 3.990 0.685 -4.157 1.00 0.00 40 VAL A N 13
ATOM 14336 C CA . VAL A 1 40 ? 4.775 1.524 -3.268 1.00 0.00 40 VAL A CA 13
ATOM 14337 C C . VAL A 1 40 ? 5.583 2.523 -4.099 1.00 0.00 40 VAL A C 13
ATOM 14338 O O . VAL A 1 40 ? 6.782 2.339 -4.304 1.00 0.00 40 VAL A O 13
ATOM 14351 N N . GLU A 1 41 ? 4.894 3.559 -4.555 1.00 0.00 41 GLU A N 13
ATOM 14352 C CA . GLU A 1 41 ? 5.532 4.587 -5.359 1.00 0.00 41 GLU A CA 13
ATOM 14353 C C . GLU A 1 41 ? 5.803 5.831 -4.512 1.00 0.00 41 GLU A C 13
ATOM 14354 O O . GLU A 1 41 ? 5.081 6.104 -3.554 1.00 0.00 41 GLU A O 13
ATOM 14366 N N . GLU A 1 42 ? 6.845 6.555 -4.895 1.00 0.00 42 GLU A N 13
ATOM 14367 C CA . GLU A 1 42 ? 7.220 7.764 -4.183 1.00 0.00 42 GLU A CA 13
ATOM 14368 C C . GLU A 1 42 ? 6.713 8.999 -4.930 1.00 0.00 42 GLU A C 13
ATOM 14369 O O . GLU A 1 42 ? 6.888 10.125 -4.466 1.00 0.00 42 GLU A O 13
ATOM 14381 N N . GLY A 1 43 ? 6.095 8.747 -6.074 1.00 0.00 43 GLY A N 13
ATOM 14382 C CA . GLY A 1 43 ? 5.562 9.824 -6.890 1.00 0.00 43 GLY A CA 13
ATOM 14383 C C . GLY A 1 43 ? 4.516 10.631 -6.118 1.00 0.00 43 GLY A C 13
ATOM 14384 O O . GLY A 1 43 ? 4.538 11.861 -6.138 1.00 0.00 43 GLY A O 13
ATOM 14388 N N . GLY A 1 44 ? 3.627 9.906 -5.456 1.00 0.00 44 GLY A N 13
ATOM 14389 C CA . GLY A 1 44 ? 2.575 10.540 -4.678 1.00 0.00 44 GLY A CA 13
ATOM 14390 C C . GLY A 1 44 ? 1.412 9.574 -4.441 1.00 0.00 44 GLY A C 13
ATOM 14391 O O . GLY A 1 44 ? 0.735 9.653 -3.418 1.00 0.00 44 GLY A O 13
ATOM 14395 N N . TRP A 1 45 ? 1.216 8.686 -5.404 1.00 0.00 45 TRP A N 13
ATOM 14396 C CA . TRP A 1 45 ? 0.146 7.707 -5.314 1.00 0.00 45 TRP A CA 13
ATOM 14397 C C . TRP A 1 45 ? 0.762 6.374 -4.883 1.00 0.00 45 TRP A C 13
ATOM 14398 O O . TRP A 1 45 ? 1.944 6.128 -5.114 1.00 0.00 45 TRP A O 13
ATOM 14419 N N . TRP A 1 46 ? -0.069 5.547 -4.264 1.00 0.00 46 TRP A N 13
ATOM 14420 C CA . TRP A 1 46 ? 0.378 4.245 -3.800 1.00 0.00 46 TRP A CA 13
ATOM 14421 C C . TRP A 1 46 ? -0.628 3.199 -4.285 1.00 0.00 46 TRP A C 13
ATOM 14422 O O . TRP A 1 46 ? -1.832 3.353 -4.087 1.00 0.00 46 TRP A O 13
ATOM 14443 N N . GLU A 1 47 ? -0.096 2.159 -4.911 1.00 0.00 47 GLU A N 13
ATOM 14444 C CA . GLU A 1 47 ? -0.932 1.088 -5.426 1.00 0.00 47 GLU A CA 13
ATOM 14445 C C . GLU A 1 47 ? -0.910 -0.108 -4.471 1.00 0.00 47 GLU A C 13
ATOM 14446 O O . GLU A 1 47 ? 0.123 -0.757 -4.307 1.00 0.00 47 GLU A O 13
ATOM 14458 N N . GLY A 1 48 ? -2.061 -0.363 -3.867 1.00 0.00 48 GLY A N 13
ATOM 14459 C CA . GLY A 1 48 ? -2.186 -1.471 -2.934 1.00 0.00 48 GLY A CA 13
ATOM 14460 C C . GLY A 1 48 ? -3.421 -2.317 -3.250 1.00 0.00 48 GLY A C 13
ATOM 14461 O O . GLY A 1 48 ? -3.865 -2.370 -4.396 1.00 0.00 48 GLY A O 13
ATOM 14465 N N . THR A 1 49 ? -3.941 -2.957 -2.213 1.00 0.00 49 THR A N 13
ATOM 14466 C CA . THR A 1 49 ? -5.116 -3.798 -2.365 1.00 0.00 49 THR A CA 13
ATOM 14467 C C . THR A 1 49 ? -5.948 -3.791 -1.082 1.00 0.00 49 THR A C 13
ATOM 14468 O O . THR A 1 49 ? -5.406 -3.928 0.014 1.00 0.00 49 THR A O 13
ATOM 14479 N N . LEU A 1 50 ? -7.251 -3.629 -1.259 1.00 0.00 50 LEU A N 13
ATOM 14480 C CA . LEU A 1 50 ? -8.162 -3.602 -0.129 1.00 0.00 50 LEU A CA 13
ATOM 14481 C C . LEU A 1 50 ? -9.055 -4.844 -0.169 1.00 0.00 50 LEU A C 13
ATOM 14482 O O . LEU A 1 50 ? -9.080 -5.564 -1.166 1.00 0.00 50 LEU A O 13
ATOM 14498 N N . ASN A 1 51 ? -9.765 -5.059 0.929 1.00 0.00 51 ASN A N 13
ATOM 14499 C CA . ASN A 1 51 ? -10.656 -6.203 1.032 1.00 0.00 51 ASN A CA 13
ATOM 14500 C C . ASN A 1 51 ? -11.497 -6.304 -0.242 1.00 0.00 51 ASN A C 13
ATOM 14501 O O . ASN A 1 51 ? -12.559 -5.690 -0.341 1.00 0.00 51 ASN A O 13
ATOM 14512 N N . GLY A 1 52 ? -10.992 -7.085 -1.185 1.00 0.00 52 GLY A N 13
ATOM 14513 C CA . GLY A 1 52 ? -11.683 -7.276 -2.449 1.00 0.00 52 GLY A CA 13
ATOM 14514 C C . GLY A 1 52 ? -11.624 -6.007 -3.303 1.00 0.00 52 GLY A C 13
ATOM 14515 O O . GLY A 1 52 ? -12.514 -5.760 -4.115 1.00 0.00 52 GLY A O 13
ATOM 14519 N N . ARG A 1 53 ? -10.567 -5.237 -3.090 1.00 0.00 53 ARG A N 13
ATOM 14520 C CA . ARG A 1 53 ? -10.380 -4.001 -3.830 1.00 0.00 53 ARG A CA 13
ATOM 14521 C C . ARG A 1 53 ? -8.919 -3.855 -4.260 1.00 0.00 53 ARG A C 13
ATOM 14522 O O . ARG A 1 53 ? -8.028 -4.453 -3.657 1.00 0.00 53 ARG A O 13
ATOM 14543 N N . THR A 1 54 ? -8.718 -3.056 -5.297 1.00 0.00 54 THR A N 13
ATOM 14544 C CA . THR A 1 54 ? -7.380 -2.824 -5.815 1.00 0.00 54 THR A CA 13
ATOM 14545 C C . THR A 1 54 ? -7.333 -1.515 -6.604 1.00 0.00 54 THR A C 13
ATOM 14546 O O . THR A 1 54 ? -8.304 -1.149 -7.264 1.00 0.00 54 THR A O 13
ATOM 14557 N N . GLY A 1 55 ? -6.194 -0.845 -6.510 1.00 0.00 55 GLY A N 13
ATOM 14558 C CA . GLY A 1 55 ? -6.009 0.417 -7.207 1.00 0.00 55 GLY A CA 13
ATOM 14559 C C . GLY A 1 55 ? -4.950 1.276 -6.513 1.00 0.00 55 GLY A C 13
ATOM 14560 O O . GLY A 1 55 ? -4.109 0.759 -5.778 1.00 0.00 55 GLY A O 13
ATOM 14564 N N . TRP A 1 56 ? -5.023 2.573 -6.771 1.00 0.00 56 TRP A N 13
ATOM 14565 C CA . TRP A 1 56 ? -4.082 3.509 -6.181 1.00 0.00 56 TRP A CA 13
ATOM 14566 C C . TRP A 1 56 ? -4.830 4.332 -5.129 1.00 0.00 56 TRP A C 13
ATOM 14567 O O . TRP A 1 56 ? -6.057 4.287 -5.059 1.00 0.00 56 TRP A O 13
ATOM 14588 N N . PHE A 1 57 ? -4.058 5.064 -4.338 1.00 0.00 57 PHE A N 13
ATOM 14589 C CA . PHE A 1 57 ? -4.632 5.894 -3.293 1.00 0.00 57 PHE A CA 13
ATOM 14590 C C . PHE A 1 57 ? -3.556 6.745 -2.617 1.00 0.00 57 PHE A C 13
ATOM 14591 O O . PHE A 1 57 ? -2.368 6.442 -2.714 1.00 0.00 57 PHE A O 13
ATOM 14608 N N . PRO A 1 58 ? -4.023 7.822 -1.929 1.00 0.00 58 PRO A N 13
ATOM 14609 C CA . PRO A 1 58 ? -3.113 8.719 -1.236 1.00 0.00 58 PRO A CA 13
ATOM 14610 C C . PRO A 1 58 ? -2.588 8.081 0.050 1.00 0.00 58 PRO A C 13
ATOM 14611 O O . PRO A 1 58 ? -3.368 7.659 0.902 1.00 0.00 58 PRO A O 13
ATOM 14622 N N . SER A 1 59 ? -1.268 8.031 0.153 1.00 0.00 59 SER A N 13
ATOM 14623 C CA . SER A 1 59 ? -0.629 7.451 1.322 1.00 0.00 59 SER A CA 13
ATOM 14624 C C . SER A 1 59 ? -0.364 8.538 2.366 1.00 0.00 59 SER A C 13
ATOM 14625 O O . SER A 1 59 ? -0.383 8.269 3.566 1.00 0.00 59 SER A O 13
ATOM 14633 N N . ASN A 1 60 ? -0.121 9.743 1.871 1.00 0.00 60 ASN A N 13
ATOM 14634 C CA . ASN A 1 60 ? 0.148 10.871 2.746 1.00 0.00 60 ASN A CA 13
ATOM 14635 C C . ASN A 1 60 ? -0.773 10.795 3.966 1.00 0.00 60 ASN A C 13
ATOM 14636 O O . ASN A 1 60 ? -0.375 11.160 5.071 1.00 0.00 60 ASN A O 13
ATOM 14647 N N . TYR A 1 61 ? -1.985 10.319 3.724 1.00 0.00 61 TYR A N 13
ATOM 14648 C CA . TYR A 1 61 ? -2.965 10.190 4.790 1.00 0.00 61 TYR A CA 13
ATOM 14649 C C . TYR A 1 61 ? -2.975 8.769 5.357 1.00 0.00 61 TYR A C 13
ATOM 14650 O O . TYR A 1 61 ? -2.791 8.576 6.558 1.00 0.00 61 TYR A O 13
ATOM 14668 N N . VAL A 1 62 ? -3.191 7.813 4.467 1.00 0.00 62 VAL A N 13
ATOM 14669 C CA . VAL A 1 62 ? -3.228 6.415 4.865 1.00 0.00 62 VAL A CA 13
ATOM 14670 C C . VAL A 1 62 ? -2.071 6.133 5.825 1.00 0.00 62 VAL A C 13
ATOM 14671 O O . VAL A 1 62 ? -0.906 6.269 5.457 1.00 0.00 62 VAL A O 13
ATOM 14684 N N . ARG A 1 63 ? -2.434 5.744 7.039 1.00 0.00 63 ARG A N 13
ATOM 14685 C CA . ARG A 1 63 ? -1.440 5.442 8.056 1.00 0.00 63 ARG A CA 13
ATOM 14686 C C . ARG A 1 63 ? -0.922 4.012 7.882 1.00 0.00 63 ARG A C 13
ATOM 14687 O O . ARG A 1 63 ? -1.690 3.103 7.573 1.00 0.00 63 ARG A O 13
ATOM 14708 N N . GLU A 1 64 ? 0.377 3.859 8.089 1.00 0.00 64 GLU A N 13
ATOM 14709 C CA . GLU A 1 64 ? 1.008 2.556 7.960 1.00 0.00 64 GLU A CA 13
ATOM 14710 C C . GLU A 1 64 ? 0.969 1.813 9.295 1.00 0.00 64 GLU A C 13
ATOM 14711 O O . GLU A 1 64 ? 1.039 2.431 10.357 1.00 0.00 64 GLU A O 13
ATOM 14723 N N . ILE A 1 65 ? 0.857 0.496 9.201 1.00 0.00 65 ILE A N 13
ATOM 14724 C CA . ILE A 1 65 ? 0.808 -0.339 10.389 1.00 0.00 65 ILE A CA 13
ATOM 14725 C C . ILE A 1 65 ? 2.140 -1.076 10.545 1.00 0.00 65 ILE A C 13
ATOM 14726 O O . ILE A 1 65 ? 2.795 -0.970 11.580 1.00 0.00 65 ILE A O 13
ATOM 14742 N N . LYS A 1 66 ? 2.501 -1.806 9.500 1.00 0.00 66 LYS A N 13
ATOM 14743 C CA . LYS A 1 66 ? 3.742 -2.561 9.508 1.00 0.00 66 LYS A CA 13
ATOM 14744 C C . LYS A 1 66 ? 4.887 -1.647 9.949 1.00 0.00 66 LYS A C 13
ATOM 14745 O O . LYS A 1 66 ? 5.163 -0.637 9.305 1.00 0.00 66 LYS A O 13
ATOM 14764 N N . SER A 1 67 ? 5.522 -2.036 11.045 1.00 0.00 67 SER A N 13
ATOM 14765 C CA . SER A 1 67 ? 6.632 -1.263 11.580 1.00 0.00 67 SER A CA 13
ATOM 14766 C C . SER A 1 67 ? 7.947 -1.736 10.958 1.00 0.00 67 SER A C 13
ATOM 14767 O O . SER A 1 67 ? 8.954 -1.034 11.020 1.00 0.00 67 SER A O 13
ATOM 14775 N N . SER A 1 68 ? 7.894 -2.924 10.373 1.00 0.00 68 SER A N 13
ATOM 14776 C CA . SER A 1 68 ? 9.069 -3.498 9.740 1.00 0.00 68 SER A CA 13
ATOM 14777 C C . SER A 1 68 ? 9.178 -3.008 8.294 1.00 0.00 68 SER A C 13
ATOM 14778 O O . SER A 1 68 ? 10.189 -3.236 7.633 1.00 0.00 68 SER A O 13
ATOM 14786 N N . GLU A 1 69 ? 8.123 -2.343 7.848 1.00 0.00 69 GLU A N 13
ATOM 14787 C CA . GLU A 1 69 ? 8.086 -1.818 6.493 1.00 0.00 69 GLU A CA 13
ATOM 14788 C C . GLU A 1 69 ? 8.521 -0.352 6.480 1.00 0.00 69 GLU A C 13
ATOM 14789 O O . GLU A 1 69 ? 8.973 0.156 5.456 1.00 0.00 69 GLU A O 13
ATOM 14801 N N . ARG A 1 70 ? 8.368 0.287 7.631 1.00 0.00 70 ARG A N 13
ATOM 14802 C CA . ARG A 1 70 ? 8.738 1.686 7.765 1.00 0.00 70 ARG A CA 13
ATOM 14803 C C . ARG A 1 70 ? 10.247 1.855 7.582 1.00 0.00 70 ARG A C 13
ATOM 14804 O O . ARG A 1 70 ? 10.700 2.850 7.018 1.00 0.00 70 ARG A O 13
ATOM 14825 N N . SER A 1 71 ? 10.984 0.868 8.070 1.00 0.00 71 SER A N 13
ATOM 14826 C CA . SER A 1 71 ? 12.434 0.895 7.967 1.00 0.00 71 SER A CA 13
ATOM 14827 C C . SER A 1 71 ? 12.901 -0.094 6.899 1.00 0.00 71 SER A C 13
ATOM 14828 O O . SER A 1 71 ? 14.087 -0.410 6.817 1.00 0.00 71 SER A O 13
ATOM 14836 N N . GLY A 1 72 ? 11.945 -0.556 6.106 1.00 0.00 72 GLY A N 13
ATOM 14837 C CA . GLY A 1 72 ? 12.245 -1.502 5.046 1.00 0.00 72 GLY A CA 13
ATOM 14838 C C . GLY A 1 72 ? 12.970 -0.817 3.887 1.00 0.00 72 GLY A C 13
ATOM 14839 O O . GLY A 1 72 ? 14.183 -0.620 3.937 1.00 0.00 72 GLY A O 13
ATOM 14843 N N . PRO A 1 73 ? 12.175 -0.462 2.841 1.00 0.00 73 PRO A N 13
ATOM 14844 C CA . PRO A 1 73 ? 12.728 0.198 1.671 1.00 0.00 73 PRO A CA 13
ATOM 14845 C C . PRO A 1 73 ? 13.050 1.663 1.969 1.00 0.00 73 PRO A C 13
ATOM 14846 O O . PRO A 1 73 ? 12.156 2.447 2.287 1.00 0.00 73 PRO A O 13
ATOM 14857 N N . SER A 1 74 ? 14.328 1.991 1.854 1.00 0.00 74 SER A N 13
ATOM 14858 C CA . SER A 1 74 ? 14.779 3.349 2.108 1.00 0.00 74 SER A CA 13
ATOM 14859 C C . SER A 1 74 ? 13.824 4.348 1.450 1.00 0.00 74 SER A C 13
ATOM 14860 O O . SER A 1 74 ? 13.782 4.460 0.227 1.00 0.00 74 SER A O 13
ATOM 14868 N N . SER A 1 75 ? 13.079 5.048 2.294 1.00 0.00 75 SER A N 13
ATOM 14869 C CA . SER A 1 75 ? 12.127 6.033 1.811 1.00 0.00 75 SER A CA 13
ATOM 14870 C C . SER A 1 75 ? 12.799 6.956 0.792 1.00 0.00 75 SER A C 13
ATOM 14871 O O . SER A 1 75 ? 12.403 6.996 -0.372 1.00 0.00 75 SER A O 13
ATOM 14879 N N . GLY A 1 76 ? 13.807 7.675 1.267 1.00 0.00 76 GLY A N 13
ATOM 14880 C CA . GLY A 1 76 ? 14.538 8.594 0.411 1.00 0.00 76 GLY A CA 13
ATOM 14881 C C . GLY A 1 76 ? 13.629 9.717 -0.091 1.00 0.00 76 GLY A C 13
ATOM 14882 O O . GLY A 1 76 ? 13.655 10.827 0.438 1.00 0.00 76 GLY A O 13
ATOM 14886 N N . GLY A 1 1 ? -2.998 -24.846 -12.036 1.00 0.00 1 GLY A N 14
ATOM 14887 C CA . GLY A 1 1 ? -2.715 -23.490 -12.478 1.00 0.00 1 GLY A CA 14
ATOM 14888 C C . GLY A 1 1 ? -1.776 -22.781 -11.499 1.00 0.00 1 GLY A C 14
ATOM 14889 O O . GLY A 1 1 ? -1.175 -23.419 -10.636 1.00 0.00 1 GLY A O 14
ATOM 14893 N N . SER A 1 2 ? -1.678 -21.470 -11.668 1.00 0.00 2 SER A N 14
ATOM 14894 C CA . SER A 1 2 ? -0.822 -20.668 -10.811 1.00 0.00 2 SER A CA 14
ATOM 14895 C C . SER A 1 2 ? -1.172 -19.187 -10.961 1.00 0.00 2 SER A C 14
ATOM 14896 O O . SER A 1 2 ? -1.236 -18.670 -12.075 1.00 0.00 2 SER A O 14
ATOM 14904 N N . SER A 1 3 ? -1.391 -18.544 -9.822 1.00 0.00 3 SER A N 14
ATOM 14905 C CA . SER A 1 3 ? -1.734 -17.133 -9.814 1.00 0.00 3 SER A CA 14
ATOM 14906 C C . SER A 1 3 ? -0.469 -16.286 -9.974 1.00 0.00 3 SER A C 14
ATOM 14907 O O . SER A 1 3 ? 0.631 -16.743 -9.666 1.00 0.00 3 SER A O 14
ATOM 14915 N N . GLY A 1 4 ? -0.668 -15.067 -10.453 1.00 0.00 4 GLY A N 14
ATOM 14916 C CA . GLY A 1 4 ? 0.443 -14.153 -10.658 1.00 0.00 4 GLY A CA 14
ATOM 14917 C C . GLY A 1 4 ? 0.635 -13.244 -9.442 1.00 0.00 4 GLY A C 14
ATOM 14918 O O . GLY A 1 4 ? -0.102 -13.347 -8.463 1.00 0.00 4 GLY A O 14
ATOM 14922 N N . SER A 1 5 ? 1.629 -12.374 -9.545 1.00 0.00 5 SER A N 14
ATOM 14923 C CA . SER A 1 5 ? 1.927 -11.447 -8.467 1.00 0.00 5 SER A CA 14
ATOM 14924 C C . SER A 1 5 ? 2.758 -10.276 -8.997 1.00 0.00 5 SER A C 14
ATOM 14925 O O . SER A 1 5 ? 3.257 -10.323 -10.120 1.00 0.00 5 SER A O 14
ATOM 14933 N N . SER A 1 6 ? 2.881 -9.254 -8.164 1.00 0.00 6 SER A N 14
ATOM 14934 C CA . SER A 1 6 ? 3.642 -8.073 -8.534 1.00 0.00 6 SER A CA 14
ATOM 14935 C C . SER A 1 6 ? 4.260 -7.436 -7.288 1.00 0.00 6 SER A C 14
ATOM 14936 O O . SER A 1 6 ? 3.904 -7.789 -6.165 1.00 0.00 6 SER A O 14
ATOM 14944 N N . GLY A 1 7 ? 5.176 -6.509 -7.528 1.00 0.00 7 GLY A N 14
ATOM 14945 C CA . GLY A 1 7 ? 5.847 -5.820 -6.439 1.00 0.00 7 GLY A CA 14
ATOM 14946 C C . GLY A 1 7 ? 6.622 -6.805 -5.563 1.00 0.00 7 GLY A C 14
ATOM 14947 O O . GLY A 1 7 ? 6.941 -7.910 -5.996 1.00 0.00 7 GLY A O 14
ATOM 14951 N N . SER A 1 8 ? 6.902 -6.368 -4.343 1.00 0.00 8 SER A N 14
ATOM 14952 C CA . SER A 1 8 ? 7.634 -7.198 -3.401 1.00 0.00 8 SER A CA 14
ATOM 14953 C C . SER A 1 8 ? 7.305 -6.776 -1.968 1.00 0.00 8 SER A C 14
ATOM 14954 O O . SER A 1 8 ? 7.496 -5.619 -1.597 1.00 0.00 8 SER A O 14
ATOM 14962 N N . HIS A 1 9 ? 6.816 -7.739 -1.199 1.00 0.00 9 HIS A N 14
ATOM 14963 C CA . HIS A 1 9 ? 6.458 -7.482 0.186 1.00 0.00 9 HIS A CA 14
ATOM 14964 C C . HIS A 1 9 ? 5.272 -6.516 0.238 1.00 0.00 9 HIS A C 14
ATOM 14965 O O . HIS A 1 9 ? 5.324 -5.432 -0.340 1.00 0.00 9 HIS A O 14
ATOM 14979 N N . GLN A 1 10 ? 4.232 -6.945 0.938 1.00 0.00 10 GLN A N 14
ATOM 14980 C CA . GLN A 1 10 ? 3.035 -6.131 1.074 1.00 0.00 10 GLN A CA 14
ATOM 14981 C C . GLN A 1 10 ? 3.171 -5.184 2.267 1.00 0.00 10 GLN A C 14
ATOM 14982 O O . GLN A 1 10 ? 3.832 -5.510 3.251 1.00 0.00 10 GLN A O 14
ATOM 14996 N N . LEU A 1 11 ? 2.534 -4.029 2.140 1.00 0.00 11 LEU A N 14
ATOM 14997 C CA . LEU A 1 11 ? 2.574 -3.032 3.197 1.00 0.00 11 LEU A CA 14
ATOM 14998 C C . LEU A 1 11 ? 1.183 -2.893 3.815 1.00 0.00 11 LEU A C 14
ATOM 14999 O O . LEU A 1 11 ? 0.233 -2.508 3.135 1.00 0.00 11 LEU A O 14
ATOM 15015 N N . ILE A 1 12 ? 1.105 -3.214 5.099 1.00 0.00 12 ILE A N 14
ATOM 15016 C CA . ILE A 1 12 ? -0.155 -3.130 5.817 1.00 0.00 12 ILE A CA 14
ATOM 15017 C C . ILE A 1 12 ? -0.367 -1.693 6.299 1.00 0.00 12 ILE A C 14
ATOM 15018 O O . ILE A 1 12 ? 0.305 -1.240 7.224 1.00 0.00 12 ILE A O 14
ATOM 15034 N N . VAL A 1 13 ? -1.305 -1.017 5.651 1.00 0.00 13 VAL A N 14
ATOM 15035 C CA . VAL A 1 13 ? -1.613 0.358 6.002 1.00 0.00 13 VAL A CA 14
ATOM 15036 C C . VAL A 1 13 ? -3.116 0.489 6.261 1.00 0.00 13 VAL A C 14
ATOM 15037 O O . VAL A 1 13 ? -3.923 -0.167 5.604 1.00 0.00 13 VAL A O 14
ATOM 15050 N N . LYS A 1 14 ? -3.446 1.340 7.222 1.00 0.00 14 LYS A N 14
ATOM 15051 C CA . LYS A 1 14 ? -4.837 1.564 7.577 1.00 0.00 14 LYS A CA 14
ATOM 15052 C C . LYS A 1 14 ? -5.268 2.947 7.082 1.00 0.00 14 LYS A C 14
ATOM 15053 O O . LYS A 1 14 ? -4.495 3.902 7.146 1.00 0.00 14 LYS A O 14
ATOM 15072 N N . ALA A 1 15 ? -6.501 3.011 6.602 1.00 0.00 15 ALA A N 14
ATOM 15073 C CA . ALA A 1 15 ? -7.044 4.261 6.098 1.00 0.00 15 ALA A CA 14
ATOM 15074 C C . ALA A 1 15 ? -7.033 5.305 7.217 1.00 0.00 15 ALA A C 14
ATOM 15075 O O . ALA A 1 15 ? -6.778 4.976 8.375 1.00 0.00 15 ALA A O 14
ATOM 15082 N N . ARG A 1 16 ? -7.313 6.542 6.831 1.00 0.00 16 ARG A N 14
ATOM 15083 C CA . ARG A 1 16 ? -7.337 7.636 7.787 1.00 0.00 16 ARG A CA 14
ATOM 15084 C C . ARG A 1 16 ? -8.775 8.104 8.019 1.00 0.00 16 ARG A C 14
ATOM 15085 O O . ARG A 1 16 ? -9.264 8.088 9.148 1.00 0.00 16 ARG A O 14
ATOM 15106 N N . PHE A 1 17 ? -9.413 8.512 6.931 1.00 0.00 17 PHE A N 14
ATOM 15107 C CA . PHE A 1 17 ? -10.785 8.986 7.001 1.00 0.00 17 PHE A CA 14
ATOM 15108 C C . PHE A 1 17 ? -11.559 8.616 5.734 1.00 0.00 17 PHE A C 14
ATOM 15109 O O . PHE A 1 17 ? -10.965 8.203 4.738 1.00 0.00 17 PHE A O 14
ATOM 15126 N N . ASN A 1 18 ? -12.871 8.774 5.814 1.00 0.00 18 ASN A N 14
ATOM 15127 C CA . ASN A 1 18 ? -13.732 8.461 4.686 1.00 0.00 18 ASN A CA 14
ATOM 15128 C C . ASN A 1 18 ? -13.180 9.131 3.426 1.00 0.00 18 ASN A C 14
ATOM 15129 O O . ASN A 1 18 ? -13.478 10.293 3.156 1.00 0.00 18 ASN A O 14
ATOM 15140 N N . PHE A 1 19 ? -12.384 8.369 2.690 1.00 0.00 19 PHE A N 14
ATOM 15141 C CA . PHE A 1 19 ? -11.788 8.874 1.465 1.00 0.00 19 PHE A CA 14
ATOM 15142 C C . PHE A 1 19 ? -12.596 8.441 0.241 1.00 0.00 19 PHE A C 14
ATOM 15143 O O . PHE A 1 19 ? -13.161 7.349 0.222 1.00 0.00 19 PHE A O 14
ATOM 15160 N N . LYS A 1 20 ? -12.626 9.318 -0.751 1.00 0.00 20 LYS A N 14
ATOM 15161 C CA . LYS A 1 20 ? -13.355 9.040 -1.976 1.00 0.00 20 LYS A CA 14
ATOM 15162 C C . LYS A 1 20 ? -12.363 8.837 -3.121 1.00 0.00 20 LYS A C 14
ATOM 15163 O O . LYS A 1 20 ? -11.475 9.662 -3.333 1.00 0.00 20 LYS A O 14
ATOM 15182 N N . GLN A 1 21 ? -12.544 7.732 -3.830 1.00 0.00 21 GLN A N 14
ATOM 15183 C CA . GLN A 1 21 ? -11.675 7.409 -4.949 1.00 0.00 21 GLN A CA 14
ATOM 15184 C C . GLN A 1 21 ? -11.965 8.336 -6.131 1.00 0.00 21 GLN A C 14
ATOM 15185 O O . GLN A 1 21 ? -13.118 8.677 -6.388 1.00 0.00 21 GLN A O 14
ATOM 15199 N N . THR A 1 22 ? -10.899 8.717 -6.819 1.00 0.00 22 THR A N 14
ATOM 15200 C CA . THR A 1 22 ? -11.025 9.597 -7.968 1.00 0.00 22 THR A CA 14
ATOM 15201 C C . THR A 1 22 ? -11.580 8.830 -9.170 1.00 0.00 22 THR A C 14
ATOM 15202 O O . THR A 1 22 ? -12.097 9.432 -10.109 1.00 0.00 22 THR A O 14
ATOM 15213 N N . ASN A 1 23 ? -11.454 7.513 -9.100 1.00 0.00 23 ASN A N 14
ATOM 15214 C CA . ASN A 1 23 ? -11.936 6.658 -10.170 1.00 0.00 23 ASN A CA 14
ATOM 15215 C C . ASN A 1 23 ? -12.318 5.293 -9.593 1.00 0.00 23 ASN A C 14
ATOM 15216 O O . ASN A 1 23 ? -11.937 4.960 -8.472 1.00 0.00 23 ASN A O 14
ATOM 15227 N N . GLU A 1 24 ? -13.064 4.538 -10.387 1.00 0.00 24 GLU A N 14
ATOM 15228 C CA . GLU A 1 24 ? -13.501 3.217 -9.970 1.00 0.00 24 GLU A CA 14
ATOM 15229 C C . GLU A 1 24 ? -12.337 2.227 -10.041 1.00 0.00 24 GLU A C 14
ATOM 15230 O O . GLU A 1 24 ? -12.449 1.097 -9.567 1.00 0.00 24 GLU A O 14
ATOM 15242 N N . ASP A 1 25 ? -11.246 2.685 -10.637 1.00 0.00 25 ASP A N 14
ATOM 15243 C CA . ASP A 1 25 ? -10.063 1.853 -10.776 1.00 0.00 25 ASP A CA 14
ATOM 15244 C C . ASP A 1 25 ? -9.101 2.144 -9.624 1.00 0.00 25 ASP A C 14
ATOM 15245 O O . ASP A 1 25 ? -8.163 1.386 -9.387 1.00 0.00 25 ASP A O 14
ATOM 15254 N N . GLU A 1 26 ? -9.367 3.246 -8.937 1.00 0.00 26 GLU A N 14
ATOM 15255 C CA . GLU A 1 26 ? -8.537 3.646 -7.813 1.00 0.00 26 GLU A CA 14
ATOM 15256 C C . GLU A 1 26 ? -9.028 2.982 -6.527 1.00 0.00 26 GLU A C 14
ATOM 15257 O O . GLU A 1 26 ? -10.130 2.436 -6.486 1.00 0.00 26 GLU A O 14
ATOM 15269 N N . LEU A 1 27 ? -8.187 3.049 -5.505 1.00 0.00 27 LEU A N 14
ATOM 15270 C CA . LEU A 1 27 ? -8.522 2.460 -4.219 1.00 0.00 27 LEU A CA 14
ATOM 15271 C C . LEU A 1 27 ? -9.495 3.381 -3.480 1.00 0.00 27 LEU A C 14
ATOM 15272 O O . LEU A 1 27 ? -9.205 4.558 -3.271 1.00 0.00 27 LEU A O 14
ATOM 15288 N N . SER A 1 28 ? -10.630 2.810 -3.104 1.00 0.00 28 SER A N 14
ATOM 15289 C CA . SER A 1 28 ? -11.648 3.563 -2.392 1.00 0.00 28 SER A CA 14
ATOM 15290 C C . SER A 1 28 ? -11.799 3.024 -0.968 1.00 0.00 28 SER A C 14
ATOM 15291 O O . SER A 1 28 ? -12.394 1.968 -0.761 1.00 0.00 28 SER A O 14
ATOM 15299 N N . VAL A 1 29 ? -11.249 3.774 -0.024 1.00 0.00 29 VAL A N 14
ATOM 15300 C CA . VAL A 1 29 ? -11.316 3.383 1.374 1.00 0.00 29 VAL A CA 14
ATOM 15301 C C . VAL A 1 29 ? -12.297 4.300 2.108 1.00 0.00 29 VAL A C 14
ATOM 15302 O O . VAL A 1 29 ? -12.720 5.321 1.569 1.00 0.00 29 VAL A O 14
ATOM 15315 N N . CYS A 1 30 ? -12.629 3.901 3.328 1.00 0.00 30 CYS A N 14
ATOM 15316 C CA . CYS A 1 30 ? -13.553 4.674 4.141 1.00 0.00 30 CYS A CA 14
ATOM 15317 C C . CYS A 1 30 ? -12.929 4.866 5.525 1.00 0.00 30 CYS A C 14
ATOM 15318 O O . CYS A 1 30 ? -12.634 5.991 5.927 1.00 0.00 30 CYS A O 14
ATOM 15326 N N . LYS A 1 31 ? -12.745 3.751 6.216 1.00 0.00 31 LYS A N 14
ATOM 15327 C CA . LYS A 1 31 ? -12.161 3.782 7.547 1.00 0.00 31 LYS A CA 14
ATOM 15328 C C . LYS A 1 31 ? -11.966 2.350 8.047 1.00 0.00 31 LYS A C 14
ATOM 15329 O O . LYS A 1 31 ? -12.812 1.486 7.816 1.00 0.00 31 LYS A O 14
ATOM 15348 N N . GLY A 1 32 ? -10.846 2.140 8.723 1.00 0.00 32 GLY A N 14
ATOM 15349 C CA . GLY A 1 32 ? -10.528 0.827 9.258 1.00 0.00 32 GLY A CA 14
ATOM 15350 C C . GLY A 1 32 ? -10.810 -0.268 8.227 1.00 0.00 32 GLY A C 14
ATOM 15351 O O . GLY A 1 32 ? -11.627 -1.156 8.467 1.00 0.00 32 GLY A O 14
ATOM 15355 N N . ASP A 1 33 ? -10.119 -0.168 7.101 1.00 0.00 33 ASP A N 14
ATOM 15356 C CA . ASP A 1 33 ? -10.284 -1.139 6.032 1.00 0.00 33 ASP A CA 14
ATOM 15357 C C . ASP A 1 33 ? -8.975 -1.907 5.839 1.00 0.00 33 ASP A C 14
ATOM 15358 O O . ASP A 1 33 ? -8.989 -3.102 5.548 1.00 0.00 33 ASP A O 14
ATOM 15367 N N . ILE A 1 34 ? -7.874 -1.188 6.009 1.00 0.00 34 ILE A N 14
ATOM 15368 C CA . ILE A 1 34 ? -6.560 -1.788 5.856 1.00 0.00 34 ILE A CA 14
ATOM 15369 C C . ILE A 1 34 ? -6.296 -2.059 4.373 1.00 0.00 34 ILE A C 14
ATOM 15370 O O . ILE A 1 34 ? -7.003 -2.846 3.748 1.00 0.00 34 ILE A O 14
ATOM 15386 N N . ILE A 1 35 ? -5.277 -1.390 3.854 1.00 0.00 35 ILE A N 14
ATOM 15387 C CA . ILE A 1 35 ? -4.911 -1.549 2.457 1.00 0.00 35 ILE A CA 14
ATOM 15388 C C . ILE A 1 35 ? -3.492 -2.113 2.366 1.00 0.00 35 ILE A C 14
ATOM 15389 O O . ILE A 1 35 ? -2.599 -1.678 3.092 1.00 0.00 35 ILE A O 14
ATOM 15405 N N . TYR A 1 36 ? -3.328 -3.074 1.470 1.00 0.00 36 TYR A N 14
ATOM 15406 C CA . TYR A 1 36 ? -2.032 -3.704 1.275 1.00 0.00 36 TYR A CA 14
ATOM 15407 C C . TYR A 1 36 ? -1.302 -3.095 0.076 1.00 0.00 36 TYR A C 14
ATOM 15408 O O . TYR A 1 36 ? -1.717 -3.281 -1.067 1.00 0.00 36 TYR A O 14
ATOM 15426 N N . VAL A 1 37 ? -0.228 -2.381 0.378 1.00 0.00 37 VAL A N 14
ATOM 15427 C CA . VAL A 1 37 ? 0.563 -1.743 -0.660 1.00 0.00 37 VAL A CA 14
ATOM 15428 C C . VAL A 1 37 ? 1.447 -2.792 -1.337 1.00 0.00 37 VAL A C 14
ATOM 15429 O O . VAL A 1 37 ? 2.243 -3.459 -0.677 1.00 0.00 37 VAL A O 14
ATOM 15442 N N . THR A 1 38 ? 1.278 -2.907 -2.646 1.00 0.00 38 THR A N 14
ATOM 15443 C CA . THR A 1 38 ? 2.050 -3.863 -3.420 1.00 0.00 38 THR A CA 14
ATOM 15444 C C . THR A 1 38 ? 3.109 -3.142 -4.257 1.00 0.00 38 THR A C 14
ATOM 15445 O O . THR A 1 38 ? 4.259 -3.574 -4.315 1.00 0.00 38 THR A O 14
ATOM 15456 N N . ARG A 1 39 ? 2.684 -2.055 -4.883 1.00 0.00 39 ARG A N 14
ATOM 15457 C CA . ARG A 1 39 ? 3.580 -1.270 -5.713 1.00 0.00 39 ARG A CA 14
ATOM 15458 C C . ARG A 1 39 ? 4.557 -0.480 -4.839 1.00 0.00 39 ARG A C 14
ATOM 15459 O O . ARG A 1 39 ? 5.735 -0.823 -4.752 1.00 0.00 39 ARG A O 14
ATOM 15480 N N . VAL A 1 40 ? 4.031 0.563 -4.213 1.00 0.00 40 VAL A N 14
ATOM 15481 C CA . VAL A 1 40 ? 4.841 1.404 -3.350 1.00 0.00 40 VAL A CA 14
ATOM 15482 C C . VAL A 1 40 ? 5.655 2.375 -4.209 1.00 0.00 40 VAL A C 14
ATOM 15483 O O . VAL A 1 40 ? 6.850 2.173 -4.415 1.00 0.00 40 VAL A O 14
ATOM 15496 N N . GLU A 1 41 ? 4.975 3.407 -4.684 1.00 0.00 41 GLU A N 14
ATOM 15497 C CA . GLU A 1 41 ? 5.620 4.409 -5.515 1.00 0.00 41 GLU A CA 14
ATOM 15498 C C . GLU A 1 41 ? 5.883 5.681 -4.706 1.00 0.00 41 GLU A C 14
ATOM 15499 O O . GLU A 1 41 ? 5.150 5.986 -3.765 1.00 0.00 41 GLU A O 14
ATOM 15511 N N . GLU A 1 42 ? 6.930 6.390 -5.101 1.00 0.00 42 GLU A N 14
ATOM 15512 C CA . GLU A 1 42 ? 7.299 7.622 -4.424 1.00 0.00 42 GLU A CA 14
ATOM 15513 C C . GLU A 1 42 ? 6.807 8.832 -5.219 1.00 0.00 42 GLU A C 14
ATOM 15514 O O . GLU A 1 42 ? 6.948 9.971 -4.775 1.00 0.00 42 GLU A O 14
ATOM 15526 N N . GLY A 1 43 ? 6.240 8.545 -6.381 1.00 0.00 43 GLY A N 14
ATOM 15527 C CA . GLY A 1 43 ? 5.726 9.596 -7.243 1.00 0.00 43 GLY A CA 14
ATOM 15528 C C . GLY A 1 43 ? 4.743 10.493 -6.488 1.00 0.00 43 GLY A C 14
ATOM 15529 O O . GLY A 1 43 ? 4.842 11.718 -6.549 1.00 0.00 43 GLY A O 14
ATOM 15533 N N . GLY A 1 44 ? 3.817 9.848 -5.794 1.00 0.00 44 GLY A N 14
ATOM 15534 C CA . GLY A 1 44 ? 2.817 10.572 -5.027 1.00 0.00 44 GLY A CA 14
ATOM 15535 C C . GLY A 1 44 ? 1.645 9.661 -4.658 1.00 0.00 44 GLY A C 14
ATOM 15536 O O . GLY A 1 44 ? 1.051 9.810 -3.591 1.00 0.00 44 GLY A O 14
ATOM 15540 N N . TRP A 1 45 ? 1.346 8.739 -5.560 1.00 0.00 45 TRP A N 14
ATOM 15541 C CA . TRP A 1 45 ? 0.255 7.804 -5.343 1.00 0.00 45 TRP A CA 14
ATOM 15542 C C . TRP A 1 45 ? 0.857 6.474 -4.886 1.00 0.00 45 TRP A C 14
ATOM 15543 O O . TRP A 1 45 ? 2.056 6.246 -5.036 1.00 0.00 45 TRP A O 14
ATOM 15564 N N . TRP A 1 46 ? -0.004 5.628 -4.338 1.00 0.00 46 TRP A N 14
ATOM 15565 C CA . TRP A 1 46 ? 0.427 4.327 -3.859 1.00 0.00 46 TRP A CA 14
ATOM 15566 C C . TRP A 1 46 ? -0.601 3.290 -4.315 1.00 0.00 46 TRP A C 14
ATOM 15567 O O . TRP A 1 46 ? -1.805 3.500 -4.172 1.00 0.00 46 TRP A O 14
ATOM 15588 N N . GLU A 1 47 ? -0.090 2.194 -4.855 1.00 0.00 47 GLU A N 14
ATOM 15589 C CA . GLU A 1 47 ? -0.949 1.124 -5.334 1.00 0.00 47 GLU A CA 14
ATOM 15590 C C . GLU A 1 47 ? -0.906 -0.063 -4.370 1.00 0.00 47 GLU A C 14
ATOM 15591 O O . GLU A 1 47 ? 0.140 -0.684 -4.191 1.00 0.00 47 GLU A O 14
ATOM 15603 N N . GLY A 1 48 ? -2.056 -0.342 -3.772 1.00 0.00 48 GLY A N 14
ATOM 15604 C CA . GLY A 1 48 ? -2.162 -1.443 -2.831 1.00 0.00 48 GLY A CA 14
ATOM 15605 C C . GLY A 1 48 ? -3.376 -2.319 -3.147 1.00 0.00 48 GLY A C 14
ATOM 15606 O O . GLY A 1 48 ? -3.804 -2.402 -4.297 1.00 0.00 48 GLY A O 14
ATOM 15610 N N . THR A 1 49 ? -3.896 -2.952 -2.106 1.00 0.00 49 THR A N 14
ATOM 15611 C CA . THR A 1 49 ? -5.052 -3.819 -2.258 1.00 0.00 49 THR A CA 14
ATOM 15612 C C . THR A 1 49 ? -5.922 -3.775 -1.000 1.00 0.00 49 THR A C 14
ATOM 15613 O O . THR A 1 49 ? -5.411 -3.860 0.115 1.00 0.00 49 THR A O 14
ATOM 15624 N N . LEU A 1 50 ? -7.221 -3.642 -1.222 1.00 0.00 50 LEU A N 14
ATOM 15625 C CA . LEU A 1 50 ? -8.167 -3.585 -0.121 1.00 0.00 50 LEU A CA 14
ATOM 15626 C C . LEU A 1 50 ? -9.049 -4.835 -0.147 1.00 0.00 50 LEU A C 14
ATOM 15627 O O . LEU A 1 50 ? -9.050 -5.578 -1.127 1.00 0.00 50 LEU A O 14
ATOM 15643 N N . ASN A 1 51 ? -9.779 -5.028 0.942 1.00 0.00 51 ASN A N 14
ATOM 15644 C CA . ASN A 1 51 ? -10.663 -6.175 1.057 1.00 0.00 51 ASN A CA 14
ATOM 15645 C C . ASN A 1 51 ? -11.464 -6.327 -0.238 1.00 0.00 51 ASN A C 14
ATOM 15646 O O . ASN A 1 51 ? -12.522 -5.718 -0.393 1.00 0.00 51 ASN 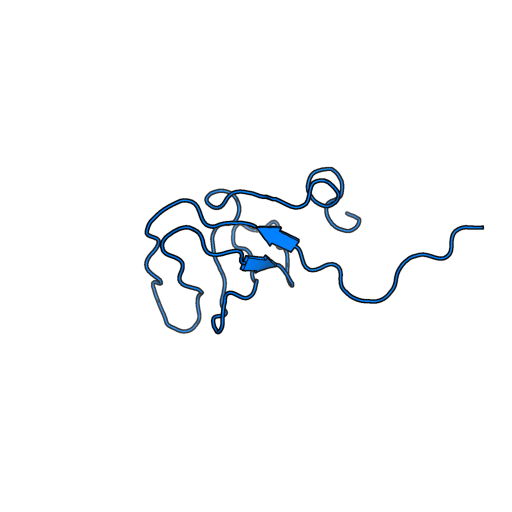A O 14
ATOM 15657 N N . GLY A 1 52 ? -10.930 -7.142 -1.135 1.00 0.00 52 GLY A N 14
ATOM 15658 C CA . GLY A 1 52 ? -11.582 -7.382 -2.410 1.00 0.00 52 GLY A CA 14
ATOM 15659 C C . GLY A 1 52 ? -11.570 -6.121 -3.278 1.00 0.00 52 GLY A C 14
ATOM 15660 O O . GLY A 1 52 ? -12.483 -5.901 -4.071 1.00 0.00 52 GLY A O 14
ATOM 15664 N N . ARG A 1 53 ? -10.525 -5.328 -3.097 1.00 0.00 53 ARG A N 14
ATOM 15665 C CA . ARG A 1 53 ? -10.382 -4.095 -3.853 1.00 0.00 53 ARG A CA 14
ATOM 15666 C C . ARG A 1 53 ? -8.931 -3.914 -4.304 1.00 0.00 53 ARG A C 14
ATOM 15667 O O . ARG A 1 53 ? -8.020 -4.512 -3.733 1.00 0.00 53 ARG A O 14
ATOM 15688 N N . THR A 1 54 ? -8.761 -3.088 -5.326 1.00 0.00 54 THR A N 14
ATOM 15689 C CA . THR A 1 54 ? -7.436 -2.821 -5.860 1.00 0.00 54 THR A CA 14
ATOM 15690 C C . THR A 1 54 ? -7.423 -1.487 -6.610 1.00 0.00 54 THR A C 14
ATOM 15691 O O . THR A 1 54 ? -8.420 -1.103 -7.219 1.00 0.00 54 THR A O 14
ATOM 15702 N N . GLY A 1 55 ? -6.282 -0.818 -6.541 1.00 0.00 55 GLY A N 14
ATOM 15703 C CA . GLY A 1 55 ? -6.125 0.464 -7.206 1.00 0.00 55 GLY A CA 14
ATOM 15704 C C . GLY A 1 55 ? -5.034 1.301 -6.534 1.00 0.00 55 GLY A C 14
ATOM 15705 O O . GLY A 1 55 ? -4.209 0.770 -5.790 1.00 0.00 55 GLY A O 14
ATOM 15709 N N . TRP A 1 56 ? -5.064 2.594 -6.818 1.00 0.00 56 TRP A N 14
ATOM 15710 C CA . TRP A 1 56 ? -4.088 3.509 -6.250 1.00 0.00 56 TRP A CA 14
ATOM 15711 C C . TRP A 1 56 ? -4.798 4.366 -5.201 1.00 0.00 56 TRP A C 14
ATOM 15712 O O . TRP A 1 56 ? -6.026 4.434 -5.177 1.00 0.00 56 TRP A O 14
ATOM 15733 N N . PHE A 1 57 ? -3.995 5.000 -4.359 1.00 0.00 57 PHE A N 14
ATOM 15734 C CA . PHE A 1 57 ? -4.531 5.850 -3.310 1.00 0.00 57 PHE A CA 14
ATOM 15735 C C . PHE A 1 57 ? -3.416 6.642 -2.622 1.00 0.00 57 PHE A C 14
ATOM 15736 O O . PHE A 1 57 ? -2.243 6.289 -2.731 1.00 0.00 57 PHE A O 14
ATOM 15753 N N . PRO A 1 58 ? -3.834 7.725 -1.914 1.00 0.00 58 PRO A N 14
ATOM 15754 C CA . PRO A 1 58 ? -2.884 8.569 -1.208 1.00 0.00 58 PRO A CA 14
ATOM 15755 C C . PRO A 1 58 ? -2.382 7.885 0.065 1.00 0.00 58 PRO A C 14
ATOM 15756 O O . PRO A 1 58 ? -3.153 7.658 0.997 1.00 0.00 58 PRO A O 14
ATOM 15767 N N . SER A 1 59 ? -1.094 7.576 0.064 1.00 0.00 59 SER A N 14
ATOM 15768 C CA . SER A 1 59 ? -0.480 6.923 1.207 1.00 0.00 59 SER A CA 14
ATOM 15769 C C . SER A 1 59 ? -0.195 7.949 2.306 1.00 0.00 59 SER A C 14
ATOM 15770 O O . SER A 1 59 ? 0.051 7.582 3.454 1.00 0.00 59 SER A O 14
ATOM 15778 N N . ASN A 1 60 ? -0.238 9.215 1.915 1.00 0.00 60 ASN A N 14
ATOM 15779 C CA . ASN A 1 60 ? 0.012 10.296 2.852 1.00 0.00 60 ASN A CA 14
ATOM 15780 C C . ASN A 1 60 ? -1.188 10.439 3.791 1.00 0.00 60 ASN A C 14
ATOM 15781 O O . ASN A 1 60 ? -1.026 10.754 4.968 1.00 0.00 60 ASN A O 14
ATOM 15792 N N . TYR A 1 61 ? -2.367 10.202 3.233 1.00 0.00 61 TYR A N 14
ATOM 15793 C CA . TYR A 1 61 ? -3.594 10.302 4.006 1.00 0.00 61 TYR A CA 14
ATOM 15794 C C . TYR A 1 61 ? -3.699 9.159 5.018 1.00 0.00 61 TYR A C 14
ATOM 15795 O O . TYR A 1 61 ? -3.710 9.394 6.225 1.00 0.00 61 TYR A O 14
ATOM 15813 N N . VAL A 1 62 ? -3.772 7.947 4.489 1.00 0.00 62 VAL A N 14
ATOM 15814 C CA . VAL A 1 62 ? -3.874 6.767 5.330 1.00 0.00 62 VAL A CA 14
ATOM 15815 C C . VAL A 1 62 ? -2.645 6.685 6.237 1.00 0.00 62 VAL A C 14
ATOM 15816 O O . VAL A 1 62 ? -1.786 7.565 6.207 1.00 0.00 62 VAL A O 14
ATOM 15829 N N . ARG A 1 63 ? -2.600 5.619 7.023 1.00 0.00 63 ARG A N 14
ATOM 15830 C CA . ARG A 1 63 ? -1.489 5.410 7.938 1.00 0.00 63 ARG A CA 14
ATOM 15831 C C . ARG A 1 63 ? -0.928 3.996 7.777 1.00 0.00 63 ARG A C 14
ATOM 15832 O O . ARG A 1 63 ? -1.654 3.074 7.406 1.00 0.00 63 ARG A O 14
ATOM 15853 N N . GLU A 1 64 ? 0.359 3.867 8.063 1.00 0.00 64 GLU A N 14
ATOM 15854 C CA . GLU A 1 64 ? 1.026 2.581 7.955 1.00 0.00 64 GLU A CA 14
ATOM 15855 C C . GLU A 1 64 ? 1.011 1.861 9.305 1.00 0.00 64 GLU A C 14
ATOM 15856 O O . GLU A 1 64 ? 0.937 2.500 10.352 1.00 0.00 64 GLU A O 14
ATOM 15868 N N . ILE A 1 65 ? 1.084 0.540 9.235 1.00 0.00 65 ILE A N 14
ATOM 15869 C CA . ILE A 1 65 ? 1.080 -0.275 10.439 1.00 0.00 65 ILE A CA 14
ATOM 15870 C C . ILE A 1 65 ? 2.463 -0.902 10.629 1.00 0.00 65 ILE A C 14
ATOM 15871 O O . ILE A 1 65 ? 3.131 -0.646 11.629 1.00 0.00 65 ILE A O 14
ATOM 15887 N N . LYS A 1 66 ? 2.850 -1.710 9.654 1.00 0.00 66 LYS A N 14
ATOM 15888 C CA . LYS A 1 66 ? 4.141 -2.375 9.701 1.00 0.00 66 LYS A CA 14
ATOM 15889 C C . LYS A 1 66 ? 5.214 -1.368 10.121 1.00 0.00 66 LYS A C 14
ATOM 15890 O O . LYS A 1 66 ? 5.288 -0.270 9.571 1.00 0.00 66 LYS A O 14
ATOM 15909 N N . SER A 1 67 ? 6.017 -1.778 11.092 1.00 0.00 67 SER A N 14
ATOM 15910 C CA . SER A 1 67 ? 7.082 -0.925 11.592 1.00 0.00 67 SER A CA 14
ATOM 15911 C C . SER A 1 67 ? 8.388 -1.234 10.856 1.00 0.00 67 SER A C 14
ATOM 15912 O O . SER A 1 67 ? 9.353 -0.478 10.955 1.00 0.00 67 SER A O 14
ATOM 15920 N N . SER A 1 68 ? 8.375 -2.345 10.135 1.00 0.00 68 SER A N 14
ATOM 15921 C CA . SER A 1 68 ? 9.547 -2.763 9.384 1.00 0.00 68 SER A CA 14
ATOM 15922 C C . SER A 1 68 ? 9.453 -2.255 7.944 1.00 0.00 68 SER A C 14
ATOM 15923 O O . SER A 1 68 ? 10.416 -2.350 7.184 1.00 0.00 68 SER A O 14
ATOM 15931 N N . GLU A 1 69 ? 8.284 -1.727 7.611 1.00 0.00 69 GLU A N 14
ATOM 15932 C CA . GLU A 1 69 ? 8.052 -1.204 6.276 1.00 0.00 69 GLU A CA 14
ATOM 15933 C C . GLU A 1 69 ? 8.473 0.265 6.199 1.00 0.00 69 GLU A C 14
ATOM 15934 O O . GLU A 1 69 ? 9.037 0.701 5.198 1.00 0.00 69 GLU A O 14
ATOM 15946 N N . ARG A 1 70 ? 8.183 0.986 7.273 1.00 0.00 70 ARG A N 14
ATOM 15947 C CA . ARG A 1 70 ? 8.525 2.397 7.341 1.00 0.00 70 ARG A CA 14
ATOM 15948 C C . ARG A 1 70 ? 10.044 2.577 7.328 1.00 0.00 70 ARG A C 14
ATOM 15949 O O . ARG A 1 70 ? 10.548 3.594 6.854 1.00 0.00 70 ARG A O 14
ATOM 15970 N N . SER A 1 71 ? 10.730 1.573 7.854 1.00 0.00 71 SER A N 14
ATOM 15971 C CA . SER A 1 71 ? 12.182 1.607 7.909 1.00 0.00 71 SER A CA 14
ATOM 15972 C C . SER A 1 71 ? 12.768 1.166 6.566 1.00 0.00 71 SER A C 14
ATOM 15973 O O . SER A 1 71 ? 13.983 1.043 6.425 1.00 0.00 71 SER A O 14
ATOM 15981 N N . GLY A 1 72 ? 11.875 0.940 5.613 1.00 0.00 72 GLY A N 14
ATOM 15982 C CA . GLY A 1 72 ? 12.288 0.516 4.286 1.00 0.00 72 GLY A CA 14
ATOM 15983 C C . GLY A 1 72 ? 12.034 -0.980 4.086 1.00 0.00 72 GLY A C 14
ATOM 15984 O O . GLY A 1 72 ? 12.285 -1.782 4.983 1.00 0.00 72 GLY A O 14
ATOM 15988 N N . PRO A 1 73 ? 11.527 -1.317 2.869 1.00 0.00 73 PRO A N 14
ATOM 15989 C CA . PRO A 1 73 ? 11.236 -2.702 2.539 1.00 0.00 73 PRO A CA 14
ATOM 15990 C C . PRO A 1 73 ? 12.523 -3.480 2.257 1.00 0.00 73 PRO A C 14
ATOM 15991 O O . PRO A 1 73 ? 12.938 -3.603 1.106 1.00 0.00 73 PRO A O 14
ATOM 16002 N N . SER A 1 74 ? 13.118 -3.985 3.327 1.00 0.00 74 SER A N 14
ATOM 16003 C CA . SER A 1 74 ? 14.350 -4.748 3.209 1.00 0.00 74 SER A CA 14
ATOM 16004 C C . SER A 1 74 ? 14.481 -5.715 4.387 1.00 0.00 74 SER A C 14
ATOM 16005 O O . SER A 1 74 ? 14.277 -5.331 5.537 1.00 0.00 74 SER A O 14
ATOM 16013 N N . SER A 1 75 ? 14.821 -6.953 4.059 1.00 0.00 75 SER A N 14
ATOM 16014 C CA . SER A 1 75 ? 14.982 -7.979 5.075 1.00 0.00 75 SER A CA 14
ATOM 16015 C C . SER A 1 75 ? 16.206 -8.841 4.760 1.00 0.00 75 SER A C 14
ATOM 16016 O O . SER A 1 75 ? 17.121 -8.947 5.574 1.00 0.00 75 SER A O 14
ATOM 16024 N N . GLY A 1 76 ? 16.183 -9.434 3.575 1.00 0.00 76 GLY A N 14
ATOM 16025 C CA . GLY A 1 76 ? 17.280 -10.283 3.142 1.00 0.00 76 GLY A CA 14
ATOM 16026 C C . GLY A 1 76 ? 16.833 -11.225 2.022 1.00 0.00 76 GLY A C 14
ATOM 16027 O O . GLY A 1 76 ? 17.068 -12.431 2.090 1.00 0.00 76 GLY A O 14
ATOM 16031 N N . GLY A 1 1 ? -2.334 -21.488 -14.690 1.00 0.00 1 GLY A N 15
ATOM 16032 C CA . GLY A 1 1 ? -2.426 -20.041 -14.603 1.00 0.00 1 GLY A CA 15
ATOM 16033 C C . GLY A 1 1 ? -1.473 -19.494 -13.538 1.00 0.00 1 GLY A C 15
ATOM 16034 O O . GLY A 1 1 ? -1.758 -19.573 -12.345 1.00 0.00 1 GLY A O 15
ATOM 16038 N N . SER A 1 2 ? -0.360 -18.950 -14.010 1.00 0.00 2 SER A N 15
ATOM 16039 C CA . SER A 1 2 ? 0.636 -18.390 -13.112 1.00 0.00 2 SER A CA 15
ATOM 16040 C C . SER A 1 2 ? 1.421 -17.287 -13.826 1.00 0.00 2 SER A C 15
ATOM 16041 O O . SER A 1 2 ? 1.432 -16.141 -13.380 1.00 0.00 2 SER A O 15
ATOM 16049 N N . SER A 1 3 ? 2.058 -17.672 -14.922 1.00 0.00 3 SER A N 15
ATOM 16050 C CA . SER A 1 3 ? 2.843 -16.730 -15.701 1.00 0.00 3 SER A CA 15
ATOM 16051 C C . SER A 1 3 ? 4.140 -16.393 -14.963 1.00 0.00 3 SER A C 15
ATOM 16052 O O . SER A 1 3 ? 5.226 -16.757 -15.411 1.00 0.00 3 SER A O 15
ATOM 16060 N N . GLY A 1 4 ? 3.984 -15.702 -13.844 1.00 0.00 4 GLY A N 15
ATOM 16061 C CA . GLY A 1 4 ? 5.129 -15.312 -13.039 1.00 0.00 4 GLY A CA 15
ATOM 16062 C C . GLY A 1 4 ? 4.859 -13.998 -12.301 1.00 0.00 4 GLY A C 15
ATOM 16063 O O . GLY A 1 4 ? 4.036 -13.196 -12.738 1.00 0.00 4 GLY A O 15
ATOM 16067 N N . SER A 1 5 ? 5.568 -13.822 -11.196 1.00 0.00 5 SER A N 15
ATOM 16068 C CA . SER A 1 5 ? 5.416 -12.620 -10.394 1.00 0.00 5 SER A CA 15
ATOM 16069 C C . SER A 1 5 ? 6.720 -12.316 -9.653 1.00 0.00 5 SER A C 15
ATOM 16070 O O . SER A 1 5 ? 6.990 -12.895 -8.602 1.00 0.00 5 SER A O 15
ATOM 16078 N N . SER A 1 6 ? 7.492 -11.409 -10.231 1.00 0.00 6 SER A N 15
ATOM 16079 C CA . SER A 1 6 ? 8.762 -11.020 -9.639 1.00 0.00 6 SER A CA 15
ATOM 16080 C C . SER A 1 6 ? 8.552 -9.857 -8.669 1.00 0.00 6 SER A C 15
ATOM 16081 O O . SER A 1 6 ? 8.253 -8.740 -9.088 1.00 0.00 6 SER A O 15
ATOM 16089 N N . GLY A 1 7 ? 8.718 -10.158 -7.389 1.00 0.00 7 GLY A N 15
ATOM 16090 C CA . GLY A 1 7 ? 8.552 -9.150 -6.355 1.00 0.00 7 GLY A CA 15
ATOM 16091 C C . GLY A 1 7 ? 7.069 -8.878 -6.089 1.00 0.00 7 GLY A C 15
ATOM 16092 O O . GLY A 1 7 ? 6.326 -8.523 -7.003 1.00 0.00 7 GLY A O 15
ATOM 16096 N N . SER A 1 8 ? 6.684 -9.054 -4.834 1.00 0.00 8 SER A N 15
ATOM 16097 C CA . SER A 1 8 ? 5.305 -8.832 -4.437 1.00 0.00 8 SER A CA 15
ATOM 16098 C C . SER A 1 8 ? 5.217 -7.623 -3.503 1.00 0.00 8 SER A C 15
ATOM 16099 O O . SER A 1 8 ? 4.616 -6.608 -3.851 1.00 0.00 8 SER A O 15
ATOM 16107 N N . HIS A 1 9 ? 5.827 -7.771 -2.337 1.00 0.00 9 HIS A N 15
ATOM 16108 C CA . HIS A 1 9 ? 5.825 -6.704 -1.351 1.00 0.00 9 HIS A CA 15
ATOM 16109 C C . HIS A 1 9 ? 4.394 -6.444 -0.878 1.00 0.00 9 HIS A C 15
ATOM 16110 O O . HIS A 1 9 ? 3.476 -6.343 -1.690 1.00 0.00 9 HIS A O 15
ATOM 16124 N N . GLN A 1 10 ? 4.248 -6.343 0.436 1.00 0.00 10 GLN A N 15
ATOM 16125 C CA . GLN A 1 10 ? 2.944 -6.097 1.027 1.00 0.00 10 GLN A CA 15
ATOM 16126 C C . GLN A 1 10 ? 3.076 -5.164 2.233 1.00 0.00 10 GLN A C 15
ATOM 16127 O O . GLN A 1 10 ? 3.721 -5.509 3.222 1.00 0.00 10 GLN A O 15
ATOM 16141 N N . LEU A 1 11 ? 2.453 -4.001 2.111 1.00 0.00 11 LEU A N 15
ATOM 16142 C CA . LEU A 1 11 ? 2.492 -3.016 3.179 1.00 0.00 11 LEU A CA 15
ATOM 16143 C C . LEU A 1 11 ? 1.091 -2.856 3.771 1.00 0.00 11 LEU A C 15
ATOM 16144 O O . LEU A 1 11 ? 0.146 -2.524 3.058 1.00 0.00 11 LEU A O 15
ATOM 16160 N N . ILE A 1 12 ? 1.001 -3.101 5.070 1.00 0.00 12 ILE A N 15
ATOM 16161 C CA . ILE A 1 12 ? -0.269 -2.989 5.767 1.00 0.00 12 ILE A CA 15
ATOM 16162 C C . ILE A 1 12 ? -0.428 -1.564 6.301 1.00 0.00 12 ILE A C 15
ATOM 16163 O O . ILE A 1 12 ? 0.289 -1.156 7.214 1.00 0.00 12 ILE A O 15
ATOM 16179 N N . VAL A 1 13 ? -1.373 -0.847 5.711 1.00 0.00 13 VAL A N 15
ATOM 16180 C CA . VAL A 1 13 ? -1.635 0.523 6.117 1.00 0.00 13 VAL A CA 15
ATOM 16181 C C . VAL A 1 13 ? -3.146 0.740 6.220 1.00 0.00 13 VAL A C 15
ATOM 16182 O O . VAL A 1 13 ? -3.905 0.263 5.378 1.00 0.00 13 VAL A O 15
ATOM 16195 N N . LYS A 1 14 ? -3.539 1.460 7.261 1.00 0.00 14 LYS A N 15
ATOM 16196 C CA . LYS A 1 14 ? -4.946 1.745 7.486 1.00 0.00 14 LYS A CA 15
ATOM 16197 C C . LYS A 1 14 ? -5.263 3.154 6.979 1.00 0.00 14 LYS A C 15
ATOM 16198 O O . LYS A 1 14 ? -4.459 4.069 7.134 1.00 0.00 14 LYS A O 15
ATOM 16217 N N . ALA A 1 15 ? -6.440 3.281 6.381 1.00 0.00 15 ALA A N 15
ATOM 16218 C CA . ALA A 1 15 ? -6.874 4.562 5.850 1.00 0.00 15 ALA A CA 15
ATOM 16219 C C . ALA A 1 15 ? -6.864 5.603 6.971 1.00 0.00 15 ALA A C 15
ATOM 16220 O O . ALA A 1 15 ? -6.564 5.282 8.120 1.00 0.00 15 ALA A O 15
ATOM 16227 N N . ARG A 1 16 ? -7.195 6.831 6.598 1.00 0.00 16 ARG A N 15
ATOM 16228 C CA . ARG A 1 16 ? -7.228 7.922 7.557 1.00 0.00 16 ARG A CA 15
ATOM 16229 C C . ARG A 1 16 ? -8.666 8.394 7.775 1.00 0.00 16 ARG A C 15
ATOM 16230 O O . ARG A 1 16 ? -9.138 8.456 8.909 1.00 0.00 16 ARG A O 15
ATOM 16251 N N . PHE A 1 17 ? -9.324 8.715 6.670 1.00 0.00 17 PHE A N 15
ATOM 16252 C CA . PHE A 1 17 ? -10.700 9.180 6.726 1.00 0.00 17 PHE A CA 15
ATOM 16253 C C . PHE A 1 17 ? -11.478 8.741 5.485 1.00 0.00 17 PHE A C 15
ATOM 16254 O O . PHE A 1 17 ? -10.906 8.162 4.563 1.00 0.00 17 PHE A O 15
ATOM 16271 N N . ASN A 1 18 ? -12.769 9.034 5.501 1.00 0.00 18 ASN A N 15
ATOM 16272 C CA . ASN A 1 18 ? -13.632 8.677 4.387 1.00 0.00 18 ASN A CA 15
ATOM 16273 C C . ASN A 1 18 ? -13.089 9.307 3.104 1.00 0.00 18 ASN A C 15
ATOM 16274 O O . ASN A 1 18 ? -13.374 10.466 2.808 1.00 0.00 18 ASN A O 15
ATOM 16285 N N . PHE A 1 19 ? -12.314 8.515 2.376 1.00 0.00 19 PHE A N 15
ATOM 16286 C CA . PHE A 1 19 ? -11.727 8.981 1.131 1.00 0.00 19 PHE A CA 15
ATOM 16287 C C . PHE A 1 19 ? -12.589 8.576 -0.066 1.00 0.00 19 PHE A C 15
ATOM 16288 O O . PHE A 1 19 ? -13.333 7.599 0.002 1.00 0.00 19 PHE A O 15
ATOM 16305 N N . LYS A 1 20 ? -12.461 9.349 -1.135 1.00 0.00 20 LYS A N 15
ATOM 16306 C CA . LYS A 1 20 ? -13.219 9.083 -2.345 1.00 0.00 20 LYS A CA 15
ATOM 16307 C C . LYS A 1 20 ? -12.252 8.801 -3.496 1.00 0.00 20 LYS A C 15
ATOM 16308 O O . LYS A 1 20 ? -11.291 9.542 -3.700 1.00 0.00 20 LYS A O 15
ATOM 16327 N N . GLN A 1 21 ? -12.538 7.728 -4.219 1.00 0.00 21 GLN A N 15
ATOM 16328 C CA . GLN A 1 21 ? -11.704 7.338 -5.343 1.00 0.00 21 GLN A CA 15
ATOM 16329 C C . GLN A 1 21 ? -12.060 8.167 -6.580 1.00 0.00 21 GLN A C 15
ATOM 16330 O O . GLN A 1 21 ? -13.232 8.445 -6.828 1.00 0.00 21 GLN A O 15
ATOM 16344 N N . THR A 1 22 ? -11.027 8.539 -7.321 1.00 0.00 22 THR A N 15
ATOM 16345 C CA . THR A 1 22 ? -11.217 9.331 -8.525 1.00 0.00 22 THR A CA 15
ATOM 16346 C C . THR A 1 22 ? -11.821 8.472 -9.638 1.00 0.00 22 THR A C 15
ATOM 16347 O O . THR A 1 22 ? -12.351 8.999 -10.614 1.00 0.00 22 THR A O 15
ATOM 16358 N N . ASN A 1 23 ? -11.721 7.164 -9.453 1.00 0.00 23 ASN A N 15
ATOM 16359 C CA . ASN A 1 23 ? -12.251 6.228 -10.429 1.00 0.00 23 ASN A CA 15
ATOM 16360 C C . ASN A 1 23 ? -12.351 4.839 -9.797 1.00 0.00 23 ASN A C 15
ATOM 16361 O O . ASN A 1 23 ? -11.610 4.522 -8.866 1.00 0.00 23 ASN A O 15
ATOM 16372 N N . GLU A 1 24 ? -13.272 4.047 -10.324 1.00 0.00 24 GLU A N 15
ATOM 16373 C CA . GLU A 1 24 ? -13.479 2.699 -9.822 1.00 0.00 24 GLU A CA 15
ATOM 16374 C C . GLU A 1 24 ? -12.183 1.892 -9.920 1.00 0.00 24 GLU A C 15
ATOM 16375 O O . GLU A 1 24 ? -12.050 0.845 -9.289 1.00 0.00 24 GLU A O 15
ATOM 16387 N N . ASP A 1 25 ? -11.260 2.410 -10.717 1.00 0.00 25 ASP A N 15
ATOM 16388 C CA . ASP A 1 25 ? -9.979 1.751 -10.906 1.00 0.00 25 ASP A CA 15
ATOM 16389 C C . ASP A 1 25 ? -9.085 2.026 -9.697 1.00 0.00 25 ASP A C 15
ATOM 16390 O O . ASP A 1 25 ? -8.289 1.174 -9.302 1.00 0.00 25 ASP A O 15
ATOM 16399 N N . GLU A 1 26 ? -9.245 3.218 -9.140 1.00 0.00 26 GLU A N 15
ATOM 16400 C CA . GLU A 1 26 ? -8.462 3.614 -7.983 1.00 0.00 26 GLU A CA 15
ATOM 16401 C C . GLU A 1 26 ? -9.008 2.946 -6.719 1.00 0.00 26 GLU A C 15
ATOM 16402 O O . GLU A 1 26 ? -10.070 2.328 -6.748 1.00 0.00 26 GLU A O 15
ATOM 16414 N N . LEU A 1 27 ? -8.255 3.095 -5.638 1.00 0.00 27 LEU A N 15
ATOM 16415 C CA . LEU A 1 27 ? -8.649 2.513 -4.366 1.00 0.00 27 LEU A CA 15
ATOM 16416 C C . LEU A 1 27 ? -9.722 3.393 -3.719 1.00 0.00 27 LEU A C 15
ATOM 16417 O O . LEU A 1 27 ? -9.623 4.618 -3.744 1.00 0.00 27 LEU A O 15
ATOM 16433 N N . SER A 1 28 ? -10.722 2.732 -3.156 1.00 0.00 28 SER A N 15
ATOM 16434 C CA . SER A 1 28 ? -11.812 3.437 -2.503 1.00 0.00 28 SER A CA 15
ATOM 16435 C C . SER A 1 28 ? -11.886 3.037 -1.028 1.00 0.00 28 SER A C 15
ATOM 16436 O O . SER A 1 28 ? -12.560 2.070 -0.677 1.00 0.00 28 SER A O 15
ATOM 16444 N N . VAL A 1 29 ? -11.185 3.802 -0.205 1.00 0.00 29 VAL A N 15
ATOM 16445 C CA . VAL A 1 29 ? -11.163 3.540 1.224 1.00 0.00 29 VAL A CA 15
ATOM 16446 C C . VAL A 1 29 ? -12.021 4.583 1.943 1.00 0.00 29 VAL A C 15
ATOM 16447 O O . VAL A 1 29 ? -12.064 5.743 1.537 1.00 0.00 29 VAL A O 15
ATOM 16460 N N . CYS A 1 30 ? -12.682 4.132 2.999 1.00 0.00 30 CYS A N 15
ATOM 16461 C CA . CYS A 1 30 ? -13.536 5.012 3.778 1.00 0.00 30 CYS A CA 15
ATOM 16462 C C . CYS A 1 30 ? -12.893 5.212 5.152 1.00 0.00 30 CYS A C 15
ATOM 16463 O O . CYS A 1 30 ? -12.251 6.231 5.399 1.00 0.00 30 CYS A O 15
ATOM 16471 N N . LYS A 1 31 ? -13.089 4.222 6.012 1.00 0.00 31 LYS A N 15
ATOM 16472 C CA . LYS A 1 31 ? -12.537 4.276 7.354 1.00 0.00 31 LYS A CA 15
ATOM 16473 C C . LYS A 1 31 ? -12.307 2.852 7.864 1.00 0.00 31 LYS A C 15
ATOM 16474 O O . LYS A 1 31 ? -13.156 1.980 7.685 1.00 0.00 31 LYS A O 15
ATOM 16493 N N . GLY A 1 32 ? -11.155 2.660 8.490 1.00 0.00 32 GLY A N 15
ATOM 16494 C CA . GLY A 1 32 ? -10.802 1.357 9.027 1.00 0.00 32 GLY A CA 15
ATOM 16495 C C . GLY A 1 32 ? -10.817 0.289 7.931 1.00 0.00 32 GLY A C 15
ATOM 16496 O O . GLY A 1 32 ? -11.600 -0.658 7.993 1.00 0.00 32 GLY A O 15
ATOM 16500 N N . ASP A 1 33 ? -9.945 0.479 6.953 1.00 0.00 33 ASP A N 15
ATOM 16501 C CA . ASP A 1 33 ? -9.848 -0.456 5.844 1.00 0.00 33 ASP A CA 15
ATOM 16502 C C . ASP A 1 33 ? -8.375 -0.680 5.499 1.00 0.00 33 ASP A C 15
ATOM 16503 O O . ASP A 1 33 ? -7.808 0.044 4.680 1.00 0.00 33 ASP A O 15
ATOM 16512 N N . ILE A 1 34 ? -7.796 -1.685 6.139 1.00 0.00 34 ILE A N 15
ATOM 16513 C CA . ILE A 1 34 ? -6.399 -2.013 5.910 1.00 0.00 34 ILE A CA 15
ATOM 16514 C C . ILE A 1 34 ? -6.180 -2.276 4.418 1.00 0.00 34 ILE A C 15
ATOM 16515 O O . ILE A 1 34 ? -6.912 -3.053 3.807 1.00 0.00 34 ILE A O 15
ATOM 16531 N N . ILE A 1 35 ? -5.169 -1.614 3.876 1.00 0.00 35 ILE A N 15
ATOM 16532 C CA . ILE A 1 35 ? -4.844 -1.766 2.467 1.00 0.00 35 ILE A CA 15
ATOM 16533 C C . ILE A 1 35 ? -3.427 -2.328 2.333 1.00 0.00 35 ILE A C 15
ATOM 16534 O O . ILE A 1 35 ? -2.528 -1.940 3.078 1.00 0.00 35 ILE A O 15
ATOM 16550 N N . TYR A 1 36 ? -3.271 -3.232 1.378 1.00 0.00 36 TYR A N 15
ATOM 16551 C CA . TYR A 1 36 ? -1.979 -3.851 1.137 1.00 0.00 36 TYR A CA 15
ATOM 16552 C C . TYR A 1 36 ? -1.262 -3.184 -0.039 1.00 0.00 36 TYR A C 15
ATOM 16553 O O . TYR A 1 36 ? -1.692 -3.310 -1.185 1.00 0.00 36 TYR A O 15
ATOM 16571 N N . VAL A 1 37 ? -0.182 -2.488 0.285 1.00 0.00 37 VAL A N 15
ATOM 16572 C CA . VAL A 1 37 ? 0.598 -1.801 -0.729 1.00 0.00 37 VAL A CA 15
ATOM 16573 C C . VAL A 1 37 ? 1.527 -2.802 -1.418 1.00 0.00 37 VAL A C 15
ATOM 16574 O O . VAL A 1 37 ? 2.352 -3.440 -0.766 1.00 0.00 37 VAL A O 15
ATOM 16587 N N . THR A 1 38 ? 1.361 -2.911 -2.729 1.00 0.00 38 THR A N 15
ATOM 16588 C CA . THR A 1 38 ? 2.173 -3.824 -3.513 1.00 0.00 38 THR A CA 15
ATOM 16589 C C . THR A 1 38 ? 3.208 -3.049 -4.331 1.00 0.00 38 THR A C 15
ATOM 16590 O O . THR A 1 38 ? 4.370 -3.445 -4.405 1.00 0.00 38 THR A O 15
ATOM 16601 N N . ARG A 1 39 ? 2.748 -1.957 -4.925 1.00 0.00 39 ARG A N 15
ATOM 16602 C CA . ARG A 1 39 ? 3.620 -1.122 -5.735 1.00 0.00 39 ARG A CA 15
ATOM 16603 C C . ARG A 1 39 ? 4.578 -0.332 -4.842 1.00 0.00 39 ARG A C 15
ATOM 16604 O O . ARG A 1 39 ? 5.767 -0.641 -4.774 1.00 0.00 39 ARG A O 15
ATOM 16625 N N . VAL A 1 40 ? 4.025 0.674 -4.179 1.00 0.00 40 VAL A N 15
ATOM 16626 C CA . VAL A 1 40 ? 4.815 1.511 -3.294 1.00 0.00 40 VAL A CA 15
ATOM 16627 C C . VAL A 1 40 ? 5.612 2.517 -4.126 1.00 0.00 40 VAL A C 15
ATOM 16628 O O . VAL A 1 40 ? 6.810 2.339 -4.342 1.00 0.00 40 VAL A O 15
ATOM 16641 N N . GLU A 1 41 ? 4.916 3.552 -4.572 1.00 0.00 41 GLU A N 15
ATOM 16642 C CA . GLU A 1 41 ? 5.543 4.587 -5.376 1.00 0.00 41 GLU A CA 15
ATOM 16643 C C . GLU A 1 41 ? 5.800 5.834 -4.529 1.00 0.00 41 GLU A C 15
ATOM 16644 O O . GLU A 1 41 ? 5.061 6.111 -3.585 1.00 0.00 41 GLU A O 15
ATOM 16656 N N . GLU A 1 42 ? 6.849 6.555 -4.897 1.00 0.00 42 GLU A N 15
ATOM 16657 C CA . GLU A 1 42 ? 7.212 7.767 -4.183 1.00 0.00 42 GLU A CA 15
ATOM 16658 C C . GLU A 1 42 ? 6.724 9.000 -4.947 1.00 0.00 42 GLU A C 15
ATOM 16659 O O . GLU A 1 42 ? 6.880 10.127 -4.479 1.00 0.00 42 GLU A O 15
ATOM 16671 N N . GLY A 1 43 ? 6.145 8.744 -6.111 1.00 0.00 43 GLY A N 15
ATOM 16672 C CA . GLY A 1 43 ? 5.633 9.818 -6.945 1.00 0.00 43 GLY A CA 15
ATOM 16673 C C . GLY A 1 43 ? 4.593 10.649 -6.191 1.00 0.00 43 GLY A C 15
ATOM 16674 O O . GLY A 1 43 ? 4.623 11.877 -6.235 1.00 0.00 43 GLY A O 15
ATOM 16678 N N . GLY A 1 44 ? 3.695 9.944 -5.517 1.00 0.00 44 GLY A N 15
ATOM 16679 C CA . GLY A 1 44 ? 2.646 10.601 -4.756 1.00 0.00 44 GLY A CA 15
ATOM 16680 C C . GLY A 1 44 ? 1.476 9.648 -4.499 1.00 0.00 44 GLY A C 15
ATOM 16681 O O . GLY A 1 44 ? 0.803 9.749 -3.476 1.00 0.00 44 GLY A O 15
ATOM 16685 N N . TRP A 1 45 ? 1.271 8.746 -5.448 1.00 0.00 45 TRP A N 15
ATOM 16686 C CA . TRP A 1 45 ? 0.194 7.777 -5.337 1.00 0.00 45 TRP A CA 15
ATOM 16687 C C . TRP A 1 45 ? 0.799 6.448 -4.880 1.00 0.00 45 TRP A C 15
ATOM 16688 O O . TRP A 1 45 ? 1.995 6.214 -5.051 1.00 0.00 45 TRP A O 15
ATOM 16709 N N . TRP A 1 46 ? -0.053 5.612 -4.306 1.00 0.00 46 TRP A N 15
ATOM 16710 C CA . TRP A 1 46 ? 0.382 4.312 -3.822 1.00 0.00 46 TRP A CA 15
ATOM 16711 C C . TRP A 1 46 ? -0.624 3.266 -4.306 1.00 0.00 46 TRP A C 15
ATOM 16712 O O . TRP A 1 46 ? -1.830 3.439 -4.141 1.00 0.00 46 TRP A O 15
ATOM 16733 N N . GLU A 1 47 ? -0.090 2.205 -4.892 1.00 0.00 47 GLU A N 15
ATOM 16734 C CA . GLU A 1 47 ? -0.927 1.132 -5.400 1.00 0.00 47 GLU A CA 15
ATOM 16735 C C . GLU A 1 47 ? -0.885 -0.068 -4.451 1.00 0.00 47 GLU A C 15
ATOM 16736 O O . GLU A 1 47 ? 0.171 -0.665 -4.246 1.00 0.00 47 GLU A O 15
ATOM 16748 N N . GLY A 1 48 ? -2.046 -0.387 -3.899 1.00 0.00 48 GLY A N 15
ATOM 16749 C CA . GLY A 1 48 ? -2.155 -1.504 -2.977 1.00 0.00 48 GLY A CA 15
ATOM 16750 C C . GLY A 1 48 ? -3.403 -2.339 -3.272 1.00 0.00 48 GLY A C 15
ATOM 16751 O O . GLY A 1 48 ? -3.906 -2.335 -4.395 1.00 0.00 48 GLY A O 15
ATOM 16755 N N . THR A 1 49 ? -3.869 -3.033 -2.244 1.00 0.00 49 THR A N 15
ATOM 16756 C CA . THR A 1 49 ? -5.048 -3.871 -2.379 1.00 0.00 49 THR A CA 15
ATOM 16757 C C . THR A 1 49 ? -5.892 -3.813 -1.104 1.00 0.00 49 THR A C 15
ATOM 16758 O O . THR A 1 49 ? -5.370 -3.973 -0.002 1.00 0.00 49 THR A O 15
ATOM 16769 N N . LEU A 1 50 ? -7.182 -3.584 -1.297 1.00 0.00 50 LEU A N 15
ATOM 16770 C CA . LEU A 1 50 ? -8.104 -3.503 -0.177 1.00 0.00 50 LEU A CA 15
ATOM 16771 C C . LEU A 1 50 ? -8.965 -4.766 -0.138 1.00 0.00 50 LEU A C 15
ATOM 16772 O O . LEU A 1 50 ? -8.972 -5.547 -1.089 1.00 0.00 50 LEU A O 15
ATOM 16788 N N . ASN A 1 51 ? -9.672 -4.929 0.972 1.00 0.00 51 ASN A N 15
ATOM 16789 C CA . ASN A 1 51 ? -10.534 -6.085 1.146 1.00 0.00 51 ASN A CA 15
ATOM 16790 C C . ASN A 1 51 ? -11.338 -6.314 -0.136 1.00 0.00 51 ASN A C 15
ATOM 16791 O O . ASN A 1 51 ? -12.415 -5.746 -0.308 1.00 0.00 51 ASN A O 15
ATOM 16802 N N . GLY A 1 52 ? -10.783 -7.150 -1.001 1.00 0.00 52 GLY A N 15
ATOM 16803 C CA . GLY A 1 52 ? -11.433 -7.462 -2.262 1.00 0.00 52 GLY A CA 15
ATOM 16804 C C . GLY A 1 52 ? -11.480 -6.234 -3.174 1.00 0.00 52 GLY A C 15
ATOM 16805 O O . GLY A 1 52 ? -12.420 -6.068 -3.951 1.00 0.00 52 GLY A O 15
ATOM 16809 N N . ARG A 1 53 ? -10.455 -5.404 -3.050 1.00 0.00 53 ARG A N 15
ATOM 16810 C CA . ARG A 1 53 ? -10.367 -4.196 -3.853 1.00 0.00 53 ARG A CA 15
ATOM 16811 C C . ARG A 1 53 ? -8.940 -4.006 -4.370 1.00 0.00 53 ARG A C 15
ATOM 16812 O O . ARG A 1 53 ? -8.014 -4.670 -3.907 1.00 0.00 53 ARG A O 15
ATOM 16833 N N . THR A 1 54 ? -8.807 -3.095 -5.324 1.00 0.00 54 THR A N 15
ATOM 16834 C CA . THR A 1 54 ? -7.509 -2.808 -5.908 1.00 0.00 54 THR A CA 15
ATOM 16835 C C . THR A 1 54 ? -7.518 -1.434 -6.580 1.00 0.00 54 THR A C 15
ATOM 16836 O O . THR A 1 54 ? -8.560 -0.971 -7.041 1.00 0.00 54 THR A O 15
ATOM 16847 N N . GLY A 1 55 ? -6.344 -0.819 -6.614 1.00 0.00 55 GLY A N 15
ATOM 16848 C CA . GLY A 1 55 ? -6.205 0.494 -7.220 1.00 0.00 55 GLY A CA 15
ATOM 16849 C C . GLY A 1 55 ? -5.139 1.321 -6.499 1.00 0.00 55 GLY A C 15
ATOM 16850 O O . GLY A 1 55 ? -4.425 0.806 -5.640 1.00 0.00 55 GLY A O 15
ATOM 16854 N N . TRP A 1 56 ? -5.067 2.590 -6.874 1.00 0.00 56 TRP A N 15
ATOM 16855 C CA . TRP A 1 56 ? -4.101 3.494 -6.272 1.00 0.00 56 TRP A CA 15
ATOM 16856 C C . TRP A 1 56 ? -4.825 4.319 -5.207 1.00 0.00 56 TRP A C 15
ATOM 16857 O O . TRP A 1 56 ? -6.054 4.382 -5.194 1.00 0.00 56 TRP A O 15
ATOM 16878 N N . PHE A 1 57 ? -4.033 4.930 -4.338 1.00 0.00 57 PHE A N 15
ATOM 16879 C CA . PHE A 1 57 ? -4.584 5.749 -3.271 1.00 0.00 57 PHE A CA 15
ATOM 16880 C C . PHE A 1 57 ? -3.485 6.555 -2.576 1.00 0.00 57 PHE A C 15
ATOM 16881 O O . PHE A 1 57 ? -2.304 6.230 -2.692 1.00 0.00 57 PHE A O 15
ATOM 16898 N N . PRO A 1 58 ? -3.923 7.617 -1.849 1.00 0.00 58 PRO A N 15
ATOM 16899 C CA . PRO A 1 58 ? -2.991 8.470 -1.133 1.00 0.00 58 PRO A CA 15
ATOM 16900 C C . PRO A 1 58 ? -2.469 7.778 0.127 1.00 0.00 58 PRO A C 15
ATOM 16901 O O . PRO A 1 58 ? -3.223 7.551 1.072 1.00 0.00 58 PRO A O 15
ATOM 16912 N N . SER A 1 59 ? -1.182 7.462 0.101 1.00 0.00 59 SER A N 15
ATOM 16913 C CA . SER A 1 59 ? -0.551 6.800 1.230 1.00 0.00 59 SER A CA 15
ATOM 16914 C C . SER A 1 59 ? -0.188 7.829 2.303 1.00 0.00 59 SER A C 15
ATOM 16915 O O . SER A 1 59 ? -0.250 7.536 3.497 1.00 0.00 59 SER A O 15
ATOM 16923 N N . ASN A 1 60 ? 0.185 9.013 1.840 1.00 0.00 60 ASN A N 15
ATOM 16924 C CA . ASN A 1 60 ? 0.558 10.087 2.746 1.00 0.00 60 ASN A CA 15
ATOM 16925 C C . ASN A 1 60 ? -0.546 10.277 3.787 1.00 0.00 60 ASN A C 15
ATOM 16926 O O . ASN A 1 60 ? -0.263 10.477 4.968 1.00 0.00 60 ASN A O 15
ATOM 16937 N N . TYR A 1 61 ? -1.781 10.207 3.313 1.00 0.00 61 TYR A N 15
ATOM 16938 C CA . TYR A 1 61 ? -2.930 10.370 4.189 1.00 0.00 61 TYR A CA 15
ATOM 16939 C C . TYR A 1 61 ? -3.061 9.183 5.146 1.00 0.00 61 TYR A C 15
ATOM 16940 O O . TYR A 1 61 ? -2.993 9.352 6.363 1.00 0.00 61 TYR A O 15
ATOM 16958 N N . VAL A 1 62 ? -3.246 8.009 4.561 1.00 0.00 62 VAL A N 15
ATOM 16959 C CA . VAL A 1 62 ? -3.387 6.795 5.346 1.00 0.00 62 VAL A CA 15
ATOM 16960 C C . VAL A 1 62 ? -2.152 6.620 6.232 1.00 0.00 62 VAL A C 15
ATOM 16961 O O . VAL A 1 62 ? -1.103 7.203 5.963 1.00 0.00 62 VAL A O 15
ATOM 16974 N N . ARG A 1 63 ? -2.319 5.815 7.271 1.00 0.00 63 ARG A N 15
ATOM 16975 C CA . ARG A 1 63 ? -1.230 5.555 8.199 1.00 0.00 63 ARG A CA 15
ATOM 16976 C C . ARG A 1 63 ? -0.758 4.106 8.071 1.00 0.00 63 ARG A C 15
ATOM 16977 O O . ARG A 1 63 ? -1.529 3.229 7.683 1.00 0.00 63 ARG A O 15
ATOM 16998 N N . GLU A 1 64 ? 0.508 3.897 8.404 1.00 0.00 64 GLU A N 15
ATOM 16999 C CA . GLU A 1 64 ? 1.092 2.569 8.332 1.00 0.00 64 GLU A CA 15
ATOM 17000 C C . GLU A 1 64 ? 0.909 1.835 9.662 1.00 0.00 64 GLU A C 15
ATOM 17001 O O . GLU A 1 64 ? 0.855 2.462 10.719 1.00 0.00 64 GLU A O 15
ATOM 17013 N N . ILE A 1 65 ? 0.820 0.517 9.566 1.00 0.00 65 ILE A N 15
ATOM 17014 C CA . ILE A 1 65 ? 0.644 -0.309 10.749 1.00 0.00 65 ILE A CA 15
ATOM 17015 C C . ILE A 1 65 ? 1.921 -1.116 10.996 1.00 0.00 65 ILE A C 15
ATOM 17016 O O . ILE A 1 65 ? 2.323 -1.311 12.141 1.00 0.00 65 ILE A O 15
ATOM 17032 N N . LYS A 1 66 ? 2.522 -1.561 9.903 1.00 0.00 66 LYS A N 15
ATOM 17033 C CA . LYS A 1 66 ? 3.744 -2.343 9.987 1.00 0.00 66 LYS A CA 15
ATOM 17034 C C . LYS A 1 66 ? 4.950 -1.401 9.940 1.00 0.00 66 LYS A C 15
ATOM 17035 O O . LYS A 1 66 ? 5.316 -0.909 8.873 1.00 0.00 66 LYS A O 15
ATOM 17054 N N . SER A 1 67 ? 5.533 -1.179 11.108 1.00 0.00 67 SER A N 15
ATOM 17055 C CA . SER A 1 67 ? 6.690 -0.306 11.213 1.00 0.00 67 SER A CA 15
ATOM 17056 C C . SER A 1 67 ? 7.914 -0.982 10.593 1.00 0.00 67 SER A C 15
ATOM 17057 O O . SER A 1 67 ? 8.883 -0.313 10.238 1.00 0.00 67 SER A O 15
ATOM 17065 N N . SER A 1 68 ? 7.831 -2.299 10.483 1.00 0.00 68 SER A N 15
ATOM 17066 C CA . SER A 1 68 ? 8.919 -3.073 9.913 1.00 0.00 68 SER A CA 15
ATOM 17067 C C . SER A 1 68 ? 8.924 -2.927 8.390 1.00 0.00 68 SER A C 15
ATOM 17068 O O . SER A 1 68 ? 9.865 -3.356 7.725 1.00 0.00 68 SER A O 15
ATOM 17076 N N . GLU A 1 69 ? 7.862 -2.319 7.883 1.00 0.00 69 GLU A N 15
ATOM 17077 C CA . GLU A 1 69 ? 7.731 -2.110 6.451 1.00 0.00 69 GLU A CA 15
ATOM 17078 C C . GLU A 1 69 ? 8.432 -0.815 6.037 1.00 0.00 69 GLU A C 15
ATOM 17079 O O . GLU A 1 69 ? 9.262 -0.816 5.128 1.00 0.00 69 GLU A O 15
ATOM 17091 N N . ARG A 1 70 ? 8.074 0.260 6.724 1.00 0.00 70 ARG A N 15
ATOM 17092 C CA . ARG A 1 70 ? 8.660 1.559 6.439 1.00 0.00 70 ARG A CA 15
ATOM 17093 C C . ARG A 1 70 ? 10.184 1.491 6.550 1.00 0.00 70 ARG A C 15
ATOM 17094 O O . ARG A 1 70 ? 10.892 2.264 5.907 1.00 0.00 70 ARG A O 15
ATOM 17115 N N . SER A 1 71 ? 10.644 0.560 7.371 1.00 0.00 71 SER A N 15
ATOM 17116 C CA . SER A 1 71 ? 12.071 0.380 7.574 1.00 0.00 71 SER A CA 15
ATOM 17117 C C . SER A 1 71 ? 12.595 -0.732 6.663 1.00 0.00 71 SER A C 15
ATOM 17118 O O . SER A 1 71 ? 13.741 -1.160 6.794 1.00 0.00 71 SER A O 15
ATOM 17126 N N . GLY A 1 72 ? 11.730 -1.169 5.759 1.00 0.00 72 GLY A N 15
ATOM 17127 C CA . GLY A 1 72 ? 12.091 -2.223 4.826 1.00 0.00 72 GLY A CA 15
ATOM 17128 C C . GLY A 1 72 ? 11.289 -2.103 3.528 1.00 0.00 72 GLY A C 15
ATOM 17129 O O . GLY A 1 72 ? 10.455 -2.956 3.229 1.00 0.00 72 GLY A O 15
ATOM 17133 N N . PRO A 1 73 ? 11.578 -1.010 2.772 1.00 0.00 73 PRO A N 15
ATOM 17134 C CA . PRO A 1 73 ? 10.894 -0.769 1.513 1.00 0.00 73 PRO A CA 15
ATOM 17135 C C . PRO A 1 73 ? 11.412 -1.704 0.419 1.00 0.00 73 PRO A C 15
ATOM 17136 O O . PRO A 1 73 ? 10.637 -2.194 -0.402 1.00 0.00 73 PRO A O 15
ATOM 17147 N N . SER A 1 74 ? 12.719 -1.925 0.443 1.00 0.00 74 SER A N 15
ATOM 17148 C CA . SER A 1 74 ? 13.349 -2.793 -0.536 1.00 0.00 74 SER A CA 15
ATOM 17149 C C . SER A 1 74 ? 14.299 -3.767 0.163 1.00 0.00 74 SER A C 15
ATOM 17150 O O . SER A 1 74 ? 15.035 -3.379 1.069 1.00 0.00 74 SER A O 15
ATOM 17158 N N . SER A 1 75 ? 14.254 -5.013 -0.285 1.00 0.00 75 SER A N 15
ATOM 17159 C CA . SER A 1 75 ? 15.102 -6.045 0.286 1.00 0.00 75 SER A CA 15
ATOM 17160 C C . SER A 1 75 ? 16.555 -5.565 0.327 1.00 0.00 75 SER A C 15
ATOM 17161 O O . SER A 1 75 ? 17.117 -5.188 -0.700 1.00 0.00 75 SER A O 15
ATOM 17169 N N . GLY A 1 76 ? 17.121 -5.595 1.525 1.00 0.00 76 GLY A N 15
ATOM 17170 C CA . GLY A 1 76 ? 18.497 -5.168 1.712 1.00 0.00 76 GLY A CA 15
ATOM 17171 C C . GLY A 1 76 ? 18.687 -4.519 3.084 1.00 0.00 76 GLY A C 15
ATOM 17172 O O . GLY A 1 76 ? 19.620 -3.743 3.285 1.00 0.00 76 GLY A O 15
ATOM 17176 N N . GLY A 1 1 ? -11.192 -18.141 -1.153 1.00 0.00 1 GLY A N 16
ATOM 17177 C CA . GLY A 1 1 ? -11.199 -17.614 0.202 1.00 0.00 1 GLY A CA 16
ATOM 17178 C C . GLY A 1 1 ? -9.787 -17.236 0.651 1.00 0.00 1 GLY A C 16
ATOM 17179 O O . GLY A 1 1 ? -9.228 -17.863 1.551 1.00 0.00 1 GLY A O 16
ATOM 17183 N N . SER A 1 2 ? -9.250 -16.212 0.005 1.00 0.00 2 SER A N 16
ATOM 17184 C CA . SER A 1 2 ? -7.913 -15.743 0.326 1.00 0.00 2 SER A CA 16
ATOM 17185 C C . SER A 1 2 ? -7.840 -14.222 0.168 1.00 0.00 2 SER A C 16
ATOM 17186 O O . SER A 1 2 ? -8.296 -13.676 -0.836 1.00 0.00 2 SER A O 16
ATOM 17194 N N . SER A 1 3 ? -7.263 -13.581 1.175 1.00 0.00 3 SER A N 16
ATOM 17195 C CA . SER A 1 3 ? -7.125 -12.135 1.160 1.00 0.00 3 SER A CA 16
ATOM 17196 C C . SER A 1 3 ? -5.646 -11.751 1.090 1.00 0.00 3 SER A C 16
ATOM 17197 O O . SER A 1 3 ? -4.773 -12.585 1.326 1.00 0.00 3 SER A O 16
ATOM 17205 N N . GLY A 1 4 ? -5.410 -10.489 0.764 1.00 0.00 4 GLY A N 16
ATOM 17206 C CA . GLY A 1 4 ? -4.052 -9.985 0.660 1.00 0.00 4 GLY A CA 16
ATOM 17207 C C . GLY A 1 4 ? -3.185 -10.915 -0.192 1.00 0.00 4 GLY A C 16
ATOM 17208 O O . GLY A 1 4 ? -2.338 -11.636 0.333 1.00 0.00 4 GLY A O 16
ATOM 17212 N N . SER A 1 5 ? -3.429 -10.869 -1.494 1.00 0.00 5 SER A N 16
ATOM 17213 C CA . SER A 1 5 ? -2.682 -11.698 -2.425 1.00 0.00 5 SER A CA 16
ATOM 17214 C C . SER A 1 5 ? -2.507 -10.964 -3.756 1.00 0.00 5 SER A C 16
ATOM 17215 O O . SER A 1 5 ? -3.474 -10.762 -4.489 1.00 0.00 5 SER A O 16
ATOM 17223 N N . SER A 1 6 ? -1.267 -10.584 -4.027 1.00 0.00 6 SER A N 16
ATOM 17224 C CA . SER A 1 6 ? -0.953 -9.877 -5.257 1.00 0.00 6 SER A CA 16
ATOM 17225 C C . SER A 1 6 ? 0.259 -10.519 -5.936 1.00 0.00 6 SER A C 16
ATOM 17226 O O . SER A 1 6 ? 0.168 -10.978 -7.072 1.00 0.00 6 SER A O 16
ATOM 17234 N N . GLY A 1 7 ? 1.367 -10.529 -5.209 1.00 0.00 7 GLY A N 16
ATOM 17235 C CA . GLY A 1 7 ? 2.596 -11.108 -5.726 1.00 0.00 7 GLY A CA 16
ATOM 17236 C C . GLY A 1 7 ? 3.716 -11.034 -4.686 1.00 0.00 7 GLY A C 16
ATOM 17237 O O . GLY A 1 7 ? 3.876 -11.947 -3.877 1.00 0.00 7 GLY A O 16
ATOM 17241 N N . SER A 1 8 ? 4.462 -9.941 -4.741 1.00 0.00 8 SER A N 16
ATOM 17242 C CA . SER A 1 8 ? 5.562 -9.738 -3.815 1.00 0.00 8 SER A CA 16
ATOM 17243 C C . SER A 1 8 ? 5.379 -8.415 -3.068 1.00 0.00 8 SER A C 16
ATOM 17244 O O . SER A 1 8 ? 4.649 -7.536 -3.524 1.00 0.00 8 SER A O 16
ATOM 17252 N N . HIS A 1 9 ? 6.054 -8.316 -1.932 1.00 0.00 9 HIS A N 16
ATOM 17253 C CA . HIS A 1 9 ? 5.975 -7.116 -1.116 1.00 0.00 9 HIS A CA 16
ATOM 17254 C C . HIS A 1 9 ? 4.529 -6.896 -0.665 1.00 0.00 9 HIS A C 16
ATOM 17255 O O . HIS A 1 9 ? 3.592 -7.227 -1.389 1.00 0.00 9 HIS A O 16
ATOM 17269 N N . GLN A 1 10 ? 4.394 -6.340 0.530 1.00 0.00 10 GLN A N 16
ATOM 17270 C CA . GLN A 1 10 ? 3.079 -6.073 1.086 1.00 0.00 10 GLN A CA 16
ATOM 17271 C C . GLN A 1 10 ? 3.189 -5.109 2.270 1.00 0.00 10 GLN A C 16
ATOM 17272 O O . GLN A 1 10 ? 3.893 -5.388 3.239 1.00 0.00 10 GLN A O 16
ATOM 17286 N N . LEU A 1 11 ? 2.484 -3.994 2.151 1.00 0.00 11 LEU A N 16
ATOM 17287 C CA . LEU A 1 11 ? 2.494 -2.987 3.198 1.00 0.00 11 LEU A CA 16
ATOM 17288 C C . LEU A 1 11 ? 1.079 -2.825 3.757 1.00 0.00 11 LEU A C 16
ATOM 17289 O O . LEU A 1 11 ? 0.159 -2.456 3.029 1.00 0.00 11 LEU A O 16
ATOM 17305 N N . ILE A 1 12 ? 0.949 -3.107 5.045 1.00 0.00 12 ILE A N 16
ATOM 17306 C CA . ILE A 1 12 ? -0.337 -2.998 5.710 1.00 0.00 12 ILE A CA 16
ATOM 17307 C C . ILE A 1 12 ? -0.519 -1.570 6.228 1.00 0.00 12 ILE A C 16
ATOM 17308 O O . ILE A 1 12 ? 0.071 -1.192 7.239 1.00 0.00 12 ILE A O 16
ATOM 17324 N N . VAL A 1 13 ? -1.338 -0.813 5.511 1.00 0.00 13 VAL A N 16
ATOM 17325 C CA . VAL A 1 13 ? -1.604 0.565 5.886 1.00 0.00 13 VAL A CA 16
ATOM 17326 C C . VAL A 1 13 ? -3.110 0.755 6.076 1.00 0.00 13 VAL A C 16
ATOM 17327 O O . VAL A 1 13 ? -3.908 0.228 5.304 1.00 0.00 13 VAL A O 16
ATOM 17340 N N . LYS A 1 14 ? -3.453 1.511 7.110 1.00 0.00 14 LYS A N 16
ATOM 17341 C CA . LYS A 1 14 ? -4.849 1.777 7.412 1.00 0.00 14 LYS A CA 16
ATOM 17342 C C . LYS A 1 14 ? -5.217 3.175 6.910 1.00 0.00 14 LYS A C 16
ATOM 17343 O O . LYS A 1 14 ? -4.396 4.089 6.953 1.00 0.00 14 LYS A O 16
ATOM 17362 N N . ALA A 1 15 ? -6.452 3.296 6.445 1.00 0.00 15 ALA A N 16
ATOM 17363 C CA . ALA A 1 15 ? -6.939 4.566 5.935 1.00 0.00 15 ALA A CA 16
ATOM 17364 C C . ALA A 1 15 ? -7.109 5.545 7.099 1.00 0.00 15 ALA A C 16
ATOM 17365 O O . ALA A 1 15 ? -7.171 5.135 8.256 1.00 0.00 15 ALA A O 16
ATOM 17372 N N . ARG A 1 16 ? -7.181 6.822 6.751 1.00 0.00 16 ARG A N 16
ATOM 17373 C CA . ARG A 1 16 ? -7.343 7.864 7.750 1.00 0.00 16 ARG A CA 16
ATOM 17374 C C . ARG A 1 16 ? -8.826 8.069 8.066 1.00 0.00 16 ARG A C 16
ATOM 17375 O O . ARG A 1 16 ? -9.258 7.861 9.200 1.00 0.00 16 ARG A O 16
ATOM 17396 N N . PHE A 1 17 ? -9.565 8.476 7.045 1.00 0.00 17 PHE A N 16
ATOM 17397 C CA . PHE A 1 17 ? -10.990 8.713 7.199 1.00 0.00 17 PHE A CA 16
ATOM 17398 C C . PHE A 1 17 ? -11.736 8.440 5.892 1.00 0.00 17 PHE A C 16
ATOM 17399 O O . PHE A 1 17 ? -11.118 8.138 4.871 1.00 0.00 17 PHE A O 16
ATOM 17416 N N . ASN A 1 18 ? -13.054 8.554 5.964 1.00 0.00 18 ASN A N 16
ATOM 17417 C CA . ASN A 1 18 ? -13.891 8.323 4.800 1.00 0.00 18 ASN A CA 16
ATOM 17418 C C . ASN A 1 18 ? -13.247 8.979 3.576 1.00 0.00 18 ASN A C 16
ATOM 17419 O O . ASN A 1 18 ? -13.419 10.174 3.345 1.00 0.00 18 ASN A O 16
ATOM 17430 N N . PHE A 1 19 ? -12.519 8.166 2.825 1.00 0.00 19 PHE A N 16
ATOM 17431 C CA . PHE A 1 19 ? -11.848 8.652 1.631 1.00 0.00 19 PHE A CA 16
ATOM 17432 C C . PHE A 1 19 ? -12.609 8.241 0.368 1.00 0.00 19 PHE A C 16
ATOM 17433 O O . PHE A 1 19 ? -13.151 7.138 0.298 1.00 0.00 19 PHE A O 16
ATOM 17450 N N . LYS A 1 20 ? -12.625 9.148 -0.597 1.00 0.00 20 LYS A N 16
ATOM 17451 C CA . LYS A 1 20 ? -13.310 8.894 -1.852 1.00 0.00 20 LYS A CA 16
ATOM 17452 C C . LYS A 1 20 ? -12.278 8.765 -2.974 1.00 0.00 20 LYS A C 16
ATOM 17453 O O . LYS A 1 20 ? -11.305 9.516 -3.017 1.00 0.00 20 LYS A O 16
ATOM 17472 N N . GLN A 1 21 ? -12.527 7.809 -3.857 1.00 0.00 21 GLN A N 16
ATOM 17473 C CA . GLN A 1 21 ? -11.632 7.572 -4.976 1.00 0.00 21 GLN A CA 16
ATOM 17474 C C . GLN A 1 21 ? -12.032 8.443 -6.169 1.00 0.00 21 GLN A C 16
ATOM 17475 O O . GLN A 1 21 ? -13.216 8.688 -6.393 1.00 0.00 21 GLN A O 16
ATOM 17489 N N . THR A 1 22 ? -11.022 8.886 -6.904 1.00 0.00 22 THR A N 16
ATOM 17490 C CA . THR A 1 22 ? -11.254 9.724 -8.068 1.00 0.00 22 THR A CA 16
ATOM 17491 C C . THR A 1 22 ? -11.830 8.893 -9.216 1.00 0.00 22 THR A C 16
ATOM 17492 O O . THR A 1 22 ? -12.413 9.440 -10.151 1.00 0.00 22 THR A O 16
ATOM 17503 N N . ASN A 1 23 ? -11.648 7.585 -9.108 1.00 0.00 23 ASN A N 16
ATOM 17504 C CA . ASN A 1 23 ? -12.142 6.673 -10.125 1.00 0.00 23 ASN A CA 16
ATOM 17505 C C . ASN A 1 23 ? -12.390 5.301 -9.497 1.00 0.00 23 ASN A C 16
ATOM 17506 O O . ASN A 1 23 ? -11.782 4.958 -8.484 1.00 0.00 23 ASN A O 16
ATOM 17517 N N . GLU A 1 24 ? -13.285 4.552 -10.125 1.00 0.00 24 GLU A N 16
ATOM 17518 C CA . GLU A 1 24 ? -13.620 3.224 -9.640 1.00 0.00 24 GLU A CA 16
ATOM 17519 C C . GLU A 1 24 ? -12.424 2.283 -9.797 1.00 0.00 24 GLU A C 16
ATOM 17520 O O . GLU A 1 24 ? -12.437 1.166 -9.284 1.00 0.00 24 GLU A O 16
ATOM 17532 N N . ASP A 1 25 ? -11.418 2.770 -10.509 1.00 0.00 25 ASP A N 16
ATOM 17533 C CA . ASP A 1 25 ? -10.216 1.987 -10.741 1.00 0.00 25 ASP A CA 16
ATOM 17534 C C . ASP A 1 25 ? -9.259 2.170 -9.561 1.00 0.00 25 ASP A C 16
ATOM 17535 O O . ASP A 1 25 ? -8.530 1.247 -9.201 1.00 0.00 25 ASP A O 16
ATOM 17544 N N . GLU A 1 26 ? -9.292 3.366 -8.994 1.00 0.00 26 GLU A N 16
ATOM 17545 C CA . GLU A 1 26 ? -8.436 3.682 -7.863 1.00 0.00 26 GLU A CA 16
ATOM 17546 C C . GLU A 1 26 ? -8.917 2.944 -6.611 1.00 0.00 26 GLU A C 16
ATOM 17547 O O . GLU A 1 26 ? -9.876 2.177 -6.669 1.00 0.00 26 GLU A O 16
ATOM 17559 N N . LEU A 1 27 ? -8.227 3.202 -5.510 1.00 0.00 27 LEU A N 16
ATOM 17560 C CA . LEU A 1 27 ? -8.572 2.573 -4.247 1.00 0.00 27 LEU A CA 16
ATOM 17561 C C . LEU A 1 27 ? -9.543 3.472 -3.481 1.00 0.00 27 LEU A C 16
ATOM 17562 O O . LEU A 1 27 ? -9.287 4.662 -3.307 1.00 0.00 27 LEU A O 16
ATOM 17578 N N . SER A 1 28 ? -10.640 2.869 -3.045 1.00 0.00 28 SER A N 16
ATOM 17579 C CA . SER A 1 28 ? -11.651 3.601 -2.302 1.00 0.00 28 SER A CA 16
ATOM 17580 C C . SER A 1 28 ? -11.745 3.060 -0.873 1.00 0.00 28 SER A C 16
ATOM 17581 O O . SER A 1 28 ? -12.303 1.988 -0.647 1.00 0.00 28 SER A O 16
ATOM 17589 N N . VAL A 1 29 ? -11.191 3.829 0.054 1.00 0.00 29 VAL A N 16
ATOM 17590 C CA . VAL A 1 29 ? -11.205 3.440 1.453 1.00 0.00 29 VAL A CA 16
ATOM 17591 C C . VAL A 1 29 ? -12.125 4.384 2.231 1.00 0.00 29 VAL A C 16
ATOM 17592 O O . VAL A 1 29 ? -12.271 5.550 1.869 1.00 0.00 29 VAL A O 16
ATOM 17605 N N . CYS A 1 30 ? -12.720 3.844 3.285 1.00 0.00 30 CYS A N 16
ATOM 17606 C CA . CYS A 1 30 ? -13.621 4.623 4.116 1.00 0.00 30 CYS A CA 16
ATOM 17607 C C . CYS A 1 30 ? -12.932 4.885 5.457 1.00 0.00 30 CYS A C 16
ATOM 17608 O O . CYS A 1 30 ? -12.296 5.922 5.640 1.00 0.00 30 CYS A O 16
ATOM 17616 N N . LYS A 1 31 ? -13.083 3.927 6.360 1.00 0.00 31 LYS A N 16
ATOM 17617 C CA . LYS A 1 31 ? -12.483 4.041 7.678 1.00 0.00 31 LYS A CA 16
ATOM 17618 C C . LYS A 1 31 ? -12.192 2.641 8.224 1.00 0.00 31 LYS A C 16
ATOM 17619 O O . LYS A 1 31 ? -13.067 1.777 8.224 1.00 0.00 31 LYS A O 16
ATOM 17638 N N . GLY A 1 32 ? -10.960 2.462 8.676 1.00 0.00 32 GLY A N 16
ATOM 17639 C CA . GLY A 1 32 ? -10.541 1.182 9.223 1.00 0.00 32 GLY A CA 16
ATOM 17640 C C . GLY A 1 32 ? -10.552 0.096 8.146 1.00 0.00 32 GLY A C 16
ATOM 17641 O O . GLY A 1 32 ? -11.272 -0.895 8.265 1.00 0.00 32 GLY A O 16
ATOM 17645 N N . ASP A 1 33 ? -9.746 0.318 7.118 1.00 0.00 33 ASP A N 16
ATOM 17646 C CA . ASP A 1 33 ? -9.653 -0.629 6.021 1.00 0.00 33 ASP A CA 16
ATOM 17647 C C . ASP A 1 33 ? -8.186 -0.801 5.623 1.00 0.00 33 ASP A C 16
ATOM 17648 O O . ASP A 1 33 ? -7.681 -0.076 4.767 1.00 0.00 33 ASP A O 16
ATOM 17657 N N . ILE A 1 34 ? -7.542 -1.764 6.265 1.00 0.00 34 ILE A N 16
ATOM 17658 C CA . ILE A 1 34 ? -6.142 -2.041 5.990 1.00 0.00 34 ILE A CA 16
ATOM 17659 C C . ILE A 1 34 ? -5.968 -2.332 4.497 1.00 0.00 34 ILE A C 16
ATOM 17660 O O . ILE A 1 34 ? -6.713 -3.127 3.926 1.00 0.00 34 ILE A O 16
ATOM 17676 N N . ILE A 1 35 ? -4.980 -1.674 3.910 1.00 0.00 35 ILE A N 16
ATOM 17677 C CA . ILE A 1 35 ? -4.699 -1.852 2.495 1.00 0.00 35 ILE A CA 16
ATOM 17678 C C . ILE A 1 35 ? -3.278 -2.395 2.326 1.00 0.00 35 ILE A C 16
ATOM 17679 O O . ILE A 1 35 ? -2.356 -1.953 3.010 1.00 0.00 35 ILE A O 16
ATOM 17695 N N . TYR A 1 36 ? -3.147 -3.345 1.413 1.00 0.00 36 TYR A N 16
ATOM 17696 C CA . TYR A 1 36 ? -1.854 -3.952 1.146 1.00 0.00 36 TYR A CA 16
ATOM 17697 C C . TYR A 1 36 ? -1.158 -3.265 -0.031 1.00 0.00 36 TYR A C 16
ATOM 17698 O O . TYR A 1 36 ? -1.593 -3.395 -1.175 1.00 0.00 36 TYR A O 16
ATOM 17716 N N . VAL A 1 37 ? -0.091 -2.549 0.289 1.00 0.00 37 VAL A N 16
ATOM 17717 C CA . VAL A 1 37 ? 0.669 -1.843 -0.727 1.00 0.00 37 VAL A CA 16
ATOM 17718 C C . VAL A 1 37 ? 1.629 -2.818 -1.411 1.00 0.00 37 VAL A C 16
ATOM 17719 O O . VAL A 1 37 ? 2.461 -3.440 -0.753 1.00 0.00 37 VAL A O 16
ATOM 17732 N N . THR A 1 38 ? 1.481 -2.921 -2.725 1.00 0.00 38 THR A N 16
ATOM 17733 C CA . THR A 1 38 ? 2.324 -3.810 -3.505 1.00 0.00 38 THR A CA 16
ATOM 17734 C C . THR A 1 38 ? 3.345 -3.005 -4.311 1.00 0.00 38 THR A C 16
ATOM 17735 O O . THR A 1 38 ? 4.522 -3.359 -4.358 1.00 0.00 38 THR A O 16
ATOM 17746 N N . ARG A 1 39 ? 2.858 -1.938 -4.925 1.00 0.00 39 ARG A N 16
ATOM 17747 C CA . ARG A 1 39 ? 3.714 -1.080 -5.727 1.00 0.00 39 ARG A CA 16
ATOM 17748 C C . ARG A 1 39 ? 4.647 -0.269 -4.825 1.00 0.00 39 ARG A C 16
ATOM 17749 O O . ARG A 1 39 ? 5.844 -0.545 -4.756 1.00 0.00 39 ARG A O 16
ATOM 17770 N N . VAL A 1 40 ? 4.064 0.716 -4.158 1.00 0.00 40 VAL A N 16
ATOM 17771 C CA . VAL A 1 40 ? 4.830 1.569 -3.264 1.00 0.00 40 VAL A CA 16
ATOM 17772 C C . VAL A 1 40 ? 5.620 2.586 -4.088 1.00 0.00 40 VAL A C 16
ATOM 17773 O O . VAL A 1 40 ? 6.823 2.427 -4.290 1.00 0.00 40 VAL A O 16
ATOM 17786 N N . GLU A 1 41 ? 4.913 3.611 -4.542 1.00 0.00 41 GLU A N 16
ATOM 17787 C CA . GLU A 1 41 ? 5.533 4.654 -5.340 1.00 0.00 41 GLU A CA 16
ATOM 17788 C C . GLU A 1 41 ? 5.755 5.909 -4.494 1.00 0.00 41 GLU A C 16
ATOM 17789 O O . GLU A 1 41 ? 4.998 6.174 -3.562 1.00 0.00 41 GLU A O 16
ATOM 17801 N N . GLU A 1 42 ? 6.794 6.649 -4.850 1.00 0.00 42 GLU A N 16
ATOM 17802 C CA . GLU A 1 42 ? 7.125 7.870 -4.135 1.00 0.00 42 GLU A CA 16
ATOM 17803 C C . GLU A 1 42 ? 6.622 9.091 -4.909 1.00 0.00 42 GLU A C 16
ATOM 17804 O O . GLU A 1 42 ? 6.819 10.226 -4.479 1.00 0.00 42 GLU A O 16
ATOM 17816 N N . GLY A 1 43 ? 5.982 8.814 -6.035 1.00 0.00 43 GLY A N 16
ATOM 17817 C CA . GLY A 1 43 ? 5.450 9.876 -6.873 1.00 0.00 43 GLY A CA 16
ATOM 17818 C C . GLY A 1 43 ? 4.384 10.680 -6.126 1.00 0.00 43 GLY A C 16
ATOM 17819 O O . GLY A 1 43 ? 4.390 11.910 -6.164 1.00 0.00 43 GLY A O 16
ATOM 17823 N N . GLY A 1 44 ? 3.494 9.954 -5.467 1.00 0.00 44 GLY A N 16
ATOM 17824 C CA . GLY A 1 44 ? 2.423 10.584 -4.713 1.00 0.00 44 GLY A CA 16
ATOM 17825 C C . GLY A 1 44 ? 1.282 9.599 -4.451 1.00 0.00 44 GLY A C 16
ATOM 17826 O O . GLY A 1 44 ? 0.618 9.674 -3.419 1.00 0.00 44 GLY A O 16
ATOM 17830 N N . TRP A 1 45 ? 1.092 8.698 -5.404 1.00 0.00 45 TRP A N 16
ATOM 17831 C CA . TRP A 1 45 ? 0.042 7.699 -5.290 1.00 0.00 45 TRP A CA 16
ATOM 17832 C C . TRP A 1 45 ? 0.687 6.386 -4.843 1.00 0.00 45 TRP A C 16
ATOM 17833 O O . TRP A 1 45 ? 1.881 6.173 -5.051 1.00 0.00 45 TRP A O 16
ATOM 17854 N N . TRP A 1 46 ? -0.131 5.539 -4.235 1.00 0.00 46 TRP A N 16
ATOM 17855 C CA . TRP A 1 46 ? 0.344 4.252 -3.757 1.00 0.00 46 TRP A CA 16
ATOM 17856 C C . TRP A 1 46 ? -0.653 3.182 -4.207 1.00 0.00 46 TRP A C 16
ATOM 17857 O O . TRP A 1 46 ? -1.852 3.303 -3.961 1.00 0.00 46 TRP A O 16
ATOM 17878 N N . GLU A 1 47 ? -0.119 2.158 -4.856 1.00 0.00 47 GLU A N 16
ATOM 17879 C CA . GLU A 1 47 ? -0.947 1.067 -5.343 1.00 0.00 47 GLU A CA 16
ATOM 17880 C C . GLU A 1 47 ? -0.897 -0.112 -4.370 1.00 0.00 47 GLU A C 16
ATOM 17881 O O . GLU A 1 47 ? 0.165 -0.686 -4.140 1.00 0.00 47 GLU A O 16
ATOM 17893 N N . GLY A 1 48 ? -2.060 -0.438 -3.825 1.00 0.00 48 GLY A N 16
ATOM 17894 C CA . GLY A 1 48 ? -2.163 -1.539 -2.882 1.00 0.00 48 GLY A CA 16
ATOM 17895 C C . GLY A 1 48 ? -3.378 -2.415 -3.192 1.00 0.00 48 GLY A C 16
ATOM 17896 O O . GLY A 1 48 ? -3.899 -2.389 -4.306 1.00 0.00 48 GLY A O 16
ATOM 17900 N N . THR A 1 49 ? -3.794 -3.170 -2.186 1.00 0.00 49 THR A N 16
ATOM 17901 C CA . THR A 1 49 ? -4.938 -4.053 -2.337 1.00 0.00 49 THR A CA 16
ATOM 17902 C C . THR A 1 49 ? -5.804 -4.023 -1.077 1.00 0.00 49 THR A C 16
ATOM 17903 O O . THR A 1 49 ? -5.307 -4.229 0.029 1.00 0.00 49 THR A O 16
ATOM 17914 N N . LEU A 1 50 ? -7.088 -3.765 -1.286 1.00 0.00 50 LEU A N 16
ATOM 17915 C CA . LEU A 1 50 ? -8.029 -3.707 -0.180 1.00 0.00 50 LEU A CA 16
ATOM 17916 C C . LEU A 1 50 ? -8.979 -4.903 -0.260 1.00 0.00 50 LEU A C 16
ATOM 17917 O O . LEU A 1 50 ? -9.021 -5.600 -1.273 1.00 0.00 50 LEU A O 16
ATOM 17933 N N . ASN A 1 51 ? -9.722 -5.101 0.819 1.00 0.00 51 ASN A N 16
ATOM 17934 C CA . ASN A 1 51 ? -10.669 -6.200 0.883 1.00 0.00 51 ASN A CA 16
ATOM 17935 C C . ASN A 1 51 ? -11.459 -6.264 -0.426 1.00 0.00 51 ASN A C 16
ATOM 17936 O O . ASN A 1 51 ? -12.490 -5.607 -0.565 1.00 0.00 51 ASN A O 16
ATOM 17947 N N . GLY A 1 52 ? -10.946 -7.061 -1.351 1.00 0.00 52 GLY A N 16
ATOM 17948 C CA . GLY A 1 52 ? -11.591 -7.219 -2.643 1.00 0.00 52 GLY A CA 16
ATOM 17949 C C . GLY A 1 52 ? -11.692 -5.878 -3.374 1.00 0.00 52 GLY A C 16
ATOM 17950 O O . GLY A 1 52 ? -12.702 -5.590 -4.014 1.00 0.00 52 GLY A O 16
ATOM 17954 N N . ARG A 1 53 ? -10.632 -5.093 -3.252 1.00 0.00 53 ARG A N 16
ATOM 17955 C CA . ARG A 1 53 ? -10.588 -3.789 -3.892 1.00 0.00 53 ARG A CA 16
ATOM 17956 C C . ARG A 1 53 ? -9.141 -3.396 -4.198 1.00 0.00 53 ARG A C 16
ATOM 17957 O O . ARG A 1 53 ? -8.321 -3.277 -3.290 1.00 0.00 53 ARG A O 16
ATOM 17978 N N . THR A 1 54 ? -8.873 -3.205 -5.481 1.00 0.00 54 THR A N 16
ATOM 17979 C CA . THR A 1 54 ? -7.541 -2.829 -5.920 1.00 0.00 54 THR A CA 16
ATOM 17980 C C . THR A 1 54 ? -7.565 -1.445 -6.574 1.00 0.00 54 THR A C 16
ATOM 17981 O O . THR A 1 54 ? -8.594 -1.021 -7.098 1.00 0.00 54 THR A O 16
ATOM 17992 N N . GLY A 1 55 ? -6.420 -0.781 -6.523 1.00 0.00 55 GLY A N 16
ATOM 17993 C CA . GLY A 1 55 ? -6.297 0.545 -7.104 1.00 0.00 55 GLY A CA 16
ATOM 17994 C C . GLY A 1 55 ? -5.209 1.355 -6.397 1.00 0.00 55 GLY A C 16
ATOM 17995 O O . GLY A 1 55 ? -4.528 0.844 -5.510 1.00 0.00 55 GLY A O 16
ATOM 17999 N N . TRP A 1 56 ? -5.080 2.606 -6.816 1.00 0.00 56 TRP A N 16
ATOM 18000 C CA . TRP A 1 56 ? -4.086 3.491 -6.234 1.00 0.00 56 TRP A CA 16
ATOM 18001 C C . TRP A 1 56 ? -4.776 4.336 -5.161 1.00 0.00 56 TRP A C 16
ATOM 18002 O O . TRP A 1 56 ? -6.003 4.343 -5.066 1.00 0.00 56 TRP A O 16
ATOM 18023 N N . PHE A 1 57 ? -3.959 5.026 -4.380 1.00 0.00 57 PHE A N 16
ATOM 18024 C CA . PHE A 1 57 ? -4.475 5.872 -3.317 1.00 0.00 57 PHE A CA 16
ATOM 18025 C C . PHE A 1 57 ? -3.339 6.587 -2.585 1.00 0.00 57 PHE A C 16
ATOM 18026 O O . PHE A 1 57 ? -2.184 6.170 -2.663 1.00 0.00 57 PHE A O 16
ATOM 18043 N N . PRO A 1 58 ? -3.715 7.682 -1.871 1.00 0.00 58 PRO A N 16
ATOM 18044 C CA . PRO A 1 58 ? -2.740 8.460 -1.125 1.00 0.00 58 PRO A CA 16
ATOM 18045 C C . PRO A 1 58 ? -2.316 7.730 0.152 1.00 0.00 58 PRO A C 16
ATOM 18046 O O . PRO A 1 58 ? -3.158 7.365 0.971 1.00 0.00 58 PRO A O 16
ATOM 18057 N N . SER A 1 59 ? -1.012 7.538 0.280 1.00 0.00 59 SER A N 16
ATOM 18058 C CA . SER A 1 59 ? -0.466 6.859 1.443 1.00 0.00 59 SER A CA 16
ATOM 18059 C C . SER A 1 59 ? -0.192 7.868 2.558 1.00 0.00 59 SER A C 16
ATOM 18060 O O . SER A 1 59 ? -0.418 7.579 3.732 1.00 0.00 59 SER A O 16
ATOM 18068 N N . ASN A 1 60 ? 0.291 9.034 2.154 1.00 0.00 60 ASN A N 16
ATOM 18069 C CA . ASN A 1 60 ? 0.599 10.089 3.105 1.00 0.00 60 ASN A CA 16
ATOM 18070 C C . ASN A 1 60 ? -0.603 10.301 4.029 1.00 0.00 60 ASN A C 16
ATOM 18071 O O . ASN A 1 60 ? -0.437 10.637 5.200 1.00 0.00 60 ASN A O 16
ATOM 18082 N N . TYR A 1 61 ? -1.785 10.097 3.467 1.00 0.00 61 TYR A N 16
ATOM 18083 C CA . TYR A 1 61 ? -3.013 10.262 4.226 1.00 0.00 61 TYR A CA 16
ATOM 18084 C C . TYR A 1 61 ? -3.261 9.057 5.137 1.00 0.00 61 TYR A C 16
ATOM 18085 O O . TYR A 1 61 ? -3.443 9.214 6.343 1.00 0.00 61 TYR A O 16
ATOM 18103 N N . VAL A 1 62 ? -3.258 7.883 4.524 1.00 0.00 62 VAL A N 16
ATOM 18104 C CA . VAL A 1 62 ? -3.481 6.652 5.264 1.00 0.00 62 VAL A CA 16
ATOM 18105 C C . VAL A 1 62 ? -2.295 6.402 6.197 1.00 0.00 62 VAL A C 16
ATOM 18106 O O . VAL A 1 62 ? -1.166 6.783 5.889 1.00 0.00 62 VAL A O 16
ATOM 18119 N N . ARG A 1 63 ? -2.590 5.763 7.319 1.00 0.00 63 ARG A N 16
ATOM 18120 C CA . ARG A 1 63 ? -1.562 5.457 8.300 1.00 0.00 63 ARG A CA 16
ATOM 18121 C C . ARG A 1 63 ? -0.861 4.145 7.942 1.00 0.00 63 ARG A C 16
ATOM 18122 O O . ARG A 1 63 ? -1.409 3.323 7.208 1.00 0.00 63 ARG A O 16
ATOM 18143 N N . GLU A 1 64 ? 0.341 3.989 8.476 1.00 0.00 64 GLU A N 16
ATOM 18144 C CA . GLU A 1 64 ? 1.123 2.790 8.222 1.00 0.00 64 GLU A CA 16
ATOM 18145 C C . GLU A 1 64 ? 1.212 1.937 9.488 1.00 0.00 64 GLU A C 16
ATOM 18146 O O . GLU A 1 64 ? 1.405 2.462 10.583 1.00 0.00 64 GLU A O 16
ATOM 18158 N N . ILE A 1 65 ? 1.066 0.634 9.297 1.00 0.00 65 ILE A N 16
ATOM 18159 C CA . ILE A 1 65 ? 1.128 -0.298 10.409 1.00 0.00 65 ILE A CA 16
ATOM 18160 C C . ILE A 1 65 ? 2.513 -0.949 10.448 1.00 0.00 65 ILE A C 16
ATOM 18161 O O . ILE A 1 65 ? 3.224 -0.844 11.445 1.00 0.00 65 ILE A O 16
ATOM 18177 N N . LYS A 1 66 ? 2.851 -1.609 9.350 1.00 0.00 66 LYS A N 16
ATOM 18178 C CA . LYS A 1 66 ? 4.138 -2.277 9.246 1.00 0.00 66 LYS A CA 16
ATOM 18179 C C . LYS A 1 66 ? 5.236 -1.343 9.760 1.00 0.00 66 LYS A C 16
ATOM 18180 O O . LYS A 1 66 ? 5.405 -0.238 9.247 1.00 0.00 66 LYS A O 16
ATOM 18199 N N . SER A 1 67 ? 5.954 -1.822 10.765 1.00 0.00 67 SER A N 16
ATOM 18200 C CA . SER A 1 67 ? 7.030 -1.044 11.353 1.00 0.00 67 SER A CA 16
ATOM 18201 C C . SER A 1 67 ? 8.355 -1.381 10.666 1.00 0.00 67 SER A C 16
ATOM 18202 O O . SER A 1 67 ? 9.348 -0.677 10.846 1.00 0.00 67 SER A O 16
ATOM 18210 N N . SER A 1 68 ? 8.327 -2.457 9.893 1.00 0.00 68 SER A N 16
ATOM 18211 C CA . SER A 1 68 ? 9.513 -2.894 9.177 1.00 0.00 68 SER A CA 16
ATOM 18212 C C . SER A 1 68 ? 9.505 -2.329 7.755 1.00 0.00 68 SER A C 16
ATOM 18213 O O . SER A 1 68 ? 10.497 -2.437 7.035 1.00 0.00 68 SER A O 16
ATOM 18221 N N . GLU A 1 69 ? 8.375 -1.740 7.394 1.00 0.00 69 GLU A N 16
ATOM 18222 C CA . GLU A 1 69 ? 8.226 -1.157 6.071 1.00 0.00 69 GLU A CA 16
ATOM 18223 C C . GLU A 1 69 ? 8.511 0.345 6.117 1.00 0.00 69 GLU A C 16
ATOM 18224 O O . GLU A 1 69 ? 9.090 0.900 5.184 1.00 0.00 69 GLU A O 16
ATOM 18236 N N . ARG A 1 70 ? 8.090 0.962 7.211 1.00 0.00 70 ARG A N 16
ATOM 18237 C CA . ARG A 1 70 ? 8.292 2.389 7.391 1.00 0.00 70 ARG A CA 16
ATOM 18238 C C . ARG A 1 70 ? 9.786 2.712 7.440 1.00 0.00 70 ARG A C 16
ATOM 18239 O O . ARG A 1 70 ? 10.245 3.645 6.783 1.00 0.00 70 ARG A O 16
ATOM 18260 N N . SER A 1 71 ? 10.504 1.921 8.224 1.00 0.00 71 SER A N 16
ATOM 18261 C CA . SER A 1 71 ? 11.938 2.110 8.367 1.00 0.00 71 SER A CA 16
ATOM 18262 C C . SER A 1 71 ? 12.685 1.219 7.373 1.00 0.00 71 SER A C 16
ATOM 18263 O O . SER A 1 71 ? 13.900 1.055 7.472 1.00 0.00 71 SER A O 16
ATOM 18271 N N . GLY A 1 72 ? 11.928 0.667 6.437 1.00 0.00 72 GLY A N 16
ATOM 18272 C CA . GLY A 1 72 ? 12.503 -0.203 5.426 1.00 0.00 72 GLY A CA 16
ATOM 18273 C C . GLY A 1 72 ? 12.960 0.600 4.206 1.00 0.00 72 GLY A C 16
ATOM 18274 O O . GLY A 1 72 ? 13.850 1.441 4.311 1.00 0.00 72 GLY A O 16
ATOM 18278 N N . PRO A 1 73 ? 12.314 0.303 3.047 1.00 0.00 73 PRO A N 16
ATOM 18279 C CA . PRO A 1 73 ? 12.645 0.988 1.809 1.00 0.00 73 PRO A CA 16
ATOM 18280 C C . PRO A 1 73 ? 12.080 2.409 1.801 1.00 0.00 73 PRO A C 16
ATOM 18281 O O . PRO A 1 73 ? 11.094 2.694 2.480 1.00 0.00 73 PRO A O 16
ATOM 18292 N N . SER A 1 74 ? 12.728 3.266 1.025 1.00 0.00 74 SER A N 16
ATOM 18293 C CA . SER A 1 74 ? 12.303 4.650 0.920 1.00 0.00 74 SER A CA 16
ATOM 18294 C C . SER A 1 74 ? 12.362 5.322 2.293 1.00 0.00 74 SER A C 16
ATOM 18295 O O . SER A 1 74 ? 11.623 4.949 3.203 1.00 0.00 74 SER A O 16
ATOM 18303 N N . SER A 1 75 ? 13.248 6.301 2.400 1.00 0.00 75 SER A N 16
ATOM 18304 C CA . SER A 1 75 ? 13.414 7.028 3.647 1.00 0.00 75 SER A CA 16
ATOM 18305 C C . SER A 1 75 ? 12.354 8.125 3.757 1.00 0.00 75 SER A C 16
ATOM 18306 O O . SER A 1 75 ? 12.468 9.172 3.120 1.00 0.00 75 SER A O 16
ATOM 18314 N N . GLY A 1 76 ? 11.345 7.849 4.572 1.00 0.00 76 GLY A N 16
ATOM 18315 C CA . GLY A 1 76 ? 10.265 8.800 4.774 1.00 0.00 76 GLY A CA 16
ATOM 18316 C C . GLY A 1 76 ? 8.902 8.113 4.664 1.00 0.00 76 GLY A C 16
ATOM 18317 O O . GLY A 1 76 ? 8.006 8.372 5.466 1.00 0.00 76 GLY A O 16
ATOM 18321 N N . GLY A 1 1 ? 1.811 -20.424 -9.453 1.00 0.00 1 GLY A N 17
ATOM 18322 C CA . GLY A 1 1 ? 2.484 -20.756 -8.208 1.00 0.00 1 GLY A CA 17
ATOM 18323 C C . GLY A 1 1 ? 3.448 -19.643 -7.792 1.00 0.00 1 GLY A C 17
ATOM 18324 O O . GLY A 1 1 ? 3.020 -18.540 -7.457 1.00 0.00 1 GLY A O 17
ATOM 18328 N N . SER A 1 2 ? 4.731 -19.971 -7.827 1.00 0.00 2 SER A N 17
ATOM 18329 C CA . SER A 1 2 ? 5.759 -19.013 -7.458 1.00 0.00 2 SER A CA 17
ATOM 18330 C C . SER A 1 2 ? 5.614 -18.634 -5.983 1.00 0.00 2 SER A C 17
ATOM 18331 O O . SER A 1 2 ? 5.067 -17.580 -5.659 1.00 0.00 2 SER A O 17
ATOM 18339 N N . SER A 1 3 ? 6.114 -19.513 -5.126 1.00 0.00 3 SER A N 17
ATOM 18340 C CA . SER A 1 3 ? 6.048 -19.283 -3.693 1.00 0.00 3 SER A CA 17
ATOM 18341 C C . SER A 1 3 ? 7.297 -19.849 -3.015 1.00 0.00 3 SER A C 17
ATOM 18342 O O . SER A 1 3 ? 7.275 -20.964 -2.496 1.00 0.00 3 SER A O 17
ATOM 18350 N N . GLY A 1 4 ? 8.357 -19.054 -3.040 1.00 0.00 4 GLY A N 17
ATOM 18351 C CA . GLY A 1 4 ? 9.612 -19.462 -2.433 1.00 0.00 4 GLY A CA 17
ATOM 18352 C C . GLY A 1 4 ? 9.831 -18.752 -1.095 1.00 0.00 4 GLY A C 17
ATOM 18353 O O . GLY A 1 4 ? 10.705 -17.894 -0.979 1.00 0.00 4 GLY A O 17
ATOM 18357 N N . SER A 1 5 ? 9.022 -19.136 -0.118 1.00 0.00 5 SER A N 17
ATOM 18358 C CA . SER A 1 5 ? 9.116 -18.547 1.206 1.00 0.00 5 SER A CA 17
ATOM 18359 C C . SER A 1 5 ? 9.375 -17.043 1.093 1.00 0.00 5 SER A C 17
ATOM 18360 O O . SER A 1 5 ? 10.522 -16.601 1.159 1.00 0.00 5 SER A O 17
ATOM 18368 N N . SER A 1 6 ? 8.293 -16.299 0.925 1.00 0.00 6 SER A N 17
ATOM 18369 C CA . SER A 1 6 ? 8.389 -14.854 0.802 1.00 0.00 6 SER A CA 17
ATOM 18370 C C . SER A 1 6 ? 8.652 -14.229 2.174 1.00 0.00 6 SER A C 17
ATOM 18371 O O . SER A 1 6 ? 8.494 -14.887 3.200 1.00 0.00 6 SER A O 17
ATOM 18379 N N . GLY A 1 7 ? 9.048 -12.965 2.147 1.00 0.00 7 GLY A N 17
ATOM 18380 C CA . GLY A 1 7 ? 9.334 -12.243 3.374 1.00 0.00 7 GLY A CA 17
ATOM 18381 C C . GLY A 1 7 ? 8.275 -11.172 3.641 1.00 0.00 7 GLY A C 17
ATOM 18382 O O . GLY A 1 7 ? 7.294 -11.424 4.339 1.00 0.00 7 GLY A O 17
ATOM 18386 N N . SER A 1 8 ? 8.509 -9.999 3.070 1.00 0.00 8 SER A N 17
ATOM 18387 C CA . SER A 1 8 ? 7.587 -8.889 3.237 1.00 0.00 8 SER A CA 17
ATOM 18388 C C . SER A 1 8 ? 7.581 -8.020 1.978 1.00 0.00 8 SER A C 17
ATOM 18389 O O . SER A 1 8 ? 8.583 -7.385 1.653 1.00 0.00 8 SER A O 17
ATOM 18397 N N . HIS A 1 9 ? 6.440 -8.020 1.303 1.00 0.00 9 HIS A N 17
ATOM 18398 C CA . HIS A 1 9 ? 6.290 -7.239 0.087 1.00 0.00 9 HIS A CA 17
ATOM 18399 C C . HIS A 1 9 ? 5.087 -6.304 0.222 1.00 0.00 9 HIS A C 17
ATOM 18400 O O . HIS A 1 9 ? 5.155 -5.139 -0.167 1.00 0.00 9 HIS A O 17
ATOM 18414 N N . GLN A 1 10 ? 4.014 -6.849 0.776 1.00 0.00 10 GLN A N 17
ATOM 18415 C CA . GLN A 1 10 ? 2.797 -6.079 0.967 1.00 0.00 10 GLN A CA 17
ATOM 18416 C C . GLN A 1 10 ? 2.923 -5.185 2.202 1.00 0.00 10 GLN A C 17
ATOM 18417 O O . GLN A 1 10 ? 3.437 -5.615 3.234 1.00 0.00 10 GLN A O 17
ATOM 18431 N N . LEU A 1 11 ? 2.447 -3.958 2.058 1.00 0.00 11 LEU A N 17
ATOM 18432 C CA . LEU A 1 11 ? 2.499 -3.000 3.149 1.00 0.00 11 LEU A CA 17
ATOM 18433 C C . LEU A 1 11 ? 1.102 -2.838 3.748 1.00 0.00 11 LEU A C 17
ATOM 18434 O O . LEU A 1 11 ? 0.156 -2.489 3.042 1.00 0.00 11 LEU A O 17
ATOM 18450 N N . ILE A 1 12 ? 1.013 -3.099 5.044 1.00 0.00 12 ILE A N 17
ATOM 18451 C CA . ILE A 1 12 ? -0.254 -2.987 5.746 1.00 0.00 12 ILE A CA 17
ATOM 18452 C C . ILE A 1 12 ? -0.417 -1.558 6.269 1.00 0.00 12 ILE A C 17
ATOM 18453 O O . ILE A 1 12 ? 0.287 -1.146 7.190 1.00 0.00 12 ILE A O 17
ATOM 18469 N N . VAL A 1 13 ? -1.350 -0.842 5.657 1.00 0.00 13 VAL A N 17
ATOM 18470 C CA . VAL A 1 13 ? -1.614 0.532 6.049 1.00 0.00 13 VAL A CA 17
ATOM 18471 C C . VAL A 1 13 ? -3.125 0.738 6.184 1.00 0.00 13 VAL A C 17
ATOM 18472 O O . VAL A 1 13 ? -3.892 0.302 5.328 1.00 0.00 13 VAL A O 17
ATOM 18485 N N . LYS A 1 14 ? -3.505 1.400 7.267 1.00 0.00 14 LYS A N 17
ATOM 18486 C CA . LYS A 1 14 ? -4.909 1.667 7.525 1.00 0.00 14 LYS A CA 17
ATOM 18487 C C . LYS A 1 14 ? -5.265 3.057 6.993 1.00 0.00 14 LYS A C 17
ATOM 18488 O O . LYS A 1 14 ? -4.476 3.993 7.113 1.00 0.00 14 LYS A O 17
ATOM 18507 N N . ALA A 1 15 ? -6.454 3.148 6.414 1.00 0.00 15 ALA A N 17
ATOM 18508 C CA . ALA A 1 15 ? -6.924 4.407 5.863 1.00 0.00 15 ALA A CA 17
ATOM 18509 C C . ALA A 1 15 ? -7.129 5.412 6.999 1.00 0.00 15 ALA A C 17
ATOM 18510 O O . ALA A 1 15 ? -7.215 5.027 8.165 1.00 0.00 15 ALA A O 17
ATOM 18517 N N . ARG A 1 16 ? -7.201 6.679 6.621 1.00 0.00 16 ARG A N 17
ATOM 18518 C CA . ARG A 1 16 ? -7.395 7.741 7.592 1.00 0.00 16 ARG A CA 17
ATOM 18519 C C . ARG A 1 16 ? -8.887 8.006 7.800 1.00 0.00 16 ARG A C 17
ATOM 18520 O O . ARG A 1 16 ? -9.392 7.890 8.916 1.00 0.00 16 ARG A O 17
ATOM 18541 N N . PHE A 1 17 ? -9.551 8.358 6.709 1.00 0.00 17 PHE A N 17
ATOM 18542 C CA . PHE A 1 17 ? -10.975 8.639 6.758 1.00 0.00 17 PHE A CA 17
ATOM 18543 C C . PHE A 1 17 ? -11.653 8.268 5.437 1.00 0.00 17 PHE A C 17
ATOM 18544 O O . PHE A 1 17 ? -11.046 7.623 4.583 1.00 0.00 17 PHE A O 17
ATOM 18561 N N . ASN A 1 18 ? -12.903 8.690 5.312 1.00 0.00 18 ASN A N 17
ATOM 18562 C CA . ASN A 1 18 ? -13.670 8.410 4.110 1.00 0.00 18 ASN A CA 17
ATOM 18563 C C . ASN A 1 18 ? -12.915 8.946 2.891 1.00 0.00 18 ASN A C 17
ATOM 18564 O O . ASN A 1 18 ? -12.660 10.145 2.793 1.00 0.00 18 ASN A O 17
ATOM 18575 N N . PHE A 1 19 ? -12.580 8.031 1.993 1.00 0.00 19 PHE A N 17
ATOM 18576 C CA . PHE A 1 19 ? -11.860 8.397 0.785 1.00 0.00 19 PHE A CA 17
ATOM 18577 C C . PHE A 1 19 ? -12.599 7.910 -0.462 1.00 0.00 19 PHE A C 17
ATOM 18578 O O . PHE A 1 19 ? -12.836 6.714 -0.621 1.00 0.00 19 PHE A O 17
ATOM 18595 N N . LYS A 1 20 ? -12.943 8.864 -1.317 1.00 0.00 20 LYS A N 17
ATOM 18596 C CA . LYS A 1 20 ? -13.650 8.547 -2.545 1.00 0.00 20 LYS A CA 17
ATOM 18597 C C . LYS A 1 20 ? -12.645 8.437 -3.694 1.00 0.00 20 LYS A C 17
ATOM 18598 O O . LYS A 1 20 ? -11.706 9.227 -3.780 1.00 0.00 20 LYS A O 17
ATOM 18617 N N . GLN A 1 21 ? -12.876 7.450 -4.547 1.00 0.00 21 GLN A N 17
ATOM 18618 C CA . GLN A 1 21 ? -12.003 7.226 -5.687 1.00 0.00 21 GLN A CA 17
ATOM 18619 C C . GLN A 1 21 ? -12.420 8.117 -6.859 1.00 0.00 21 GLN A C 17
ATOM 18620 O O . GLN A 1 21 ? -13.601 8.419 -7.023 1.00 0.00 21 GLN A O 17
ATOM 18634 N N . THR A 1 22 ? -11.428 8.512 -7.642 1.00 0.00 22 THR A N 17
ATOM 18635 C CA . THR A 1 22 ? -11.677 9.362 -8.794 1.00 0.00 22 THR A CA 17
ATOM 18636 C C . THR A 1 22 ? -12.242 8.537 -9.953 1.00 0.00 22 THR A C 17
ATOM 18637 O O . THR A 1 22 ? -12.863 9.083 -10.864 1.00 0.00 22 THR A O 17
ATOM 18648 N N . ASN A 1 23 ? -12.006 7.235 -9.882 1.00 0.00 23 ASN A N 17
ATOM 18649 C CA . ASN A 1 23 ? -12.482 6.330 -10.913 1.00 0.00 23 ASN A CA 17
ATOM 18650 C C . ASN A 1 23 ? -12.393 4.890 -10.404 1.00 0.00 23 ASN A C 17
ATOM 18651 O O . ASN A 1 23 ? -11.841 4.640 -9.333 1.00 0.00 23 ASN A O 17
ATOM 18662 N N . GLU A 1 24 ? -12.942 3.981 -11.196 1.00 0.00 24 GLU A N 17
ATOM 18663 C CA . GLU A 1 24 ? -12.930 2.572 -10.838 1.00 0.00 24 GLU A CA 17
ATOM 18664 C C . GLU A 1 24 ? -11.513 2.006 -10.957 1.00 0.00 24 GLU A C 17
ATOM 18665 O O . GLU A 1 24 ? -11.235 0.912 -10.468 1.00 0.00 24 GLU A O 17
ATOM 18677 N N . ASP A 1 25 ? -10.655 2.778 -11.608 1.00 0.00 25 ASP A N 17
ATOM 18678 C CA . ASP A 1 25 ? -9.274 2.367 -11.797 1.00 0.00 25 ASP A CA 17
ATOM 18679 C C . ASP A 1 25 ? -8.496 2.599 -10.500 1.00 0.00 25 ASP A C 17
ATOM 18680 O O . ASP A 1 25 ? -7.508 1.914 -10.234 1.00 0.00 25 ASP A O 17
ATOM 18689 N N . GLU A 1 26 ? -8.970 3.565 -9.728 1.00 0.00 26 GLU A N 17
ATOM 18690 C CA . GLU A 1 26 ? -8.330 3.895 -8.465 1.00 0.00 26 GLU A CA 17
ATOM 18691 C C . GLU A 1 26 ? -8.974 3.108 -7.323 1.00 0.00 26 GLU A C 17
ATOM 18692 O O . GLU A 1 26 ? -10.068 2.566 -7.476 1.00 0.00 26 GLU A O 17
ATOM 18704 N N . LEU A 1 27 ? -8.269 3.070 -6.202 1.00 0.00 27 LEU A N 17
ATOM 18705 C CA . LEU A 1 27 ? -8.759 2.358 -5.033 1.00 0.00 27 LEU A CA 17
ATOM 18706 C C . LEU A 1 27 ? -9.746 3.248 -4.275 1.00 0.00 27 LEU A C 17
ATOM 18707 O O . LEU A 1 27 ? -9.834 4.446 -4.538 1.00 0.00 27 LEU A O 17
ATOM 18723 N N . SER A 1 28 ? -10.463 2.627 -3.351 1.00 0.00 28 SER A N 17
ATOM 18724 C CA . SER A 1 28 ? -11.441 3.348 -2.553 1.00 0.00 28 SER A CA 17
ATOM 18725 C C . SER A 1 28 ? -11.471 2.787 -1.130 1.00 0.00 28 SER A C 17
ATOM 18726 O O . SER A 1 28 ? -11.494 1.572 -0.939 1.00 0.00 28 SER A O 17
ATOM 18734 N N . VAL A 1 29 ? -11.471 3.698 -0.169 1.00 0.00 29 VAL A N 17
ATOM 18735 C CA . VAL A 1 29 ? -11.499 3.309 1.231 1.00 0.00 29 VAL A CA 17
ATOM 18736 C C . VAL A 1 29 ? -12.390 4.280 2.008 1.00 0.00 29 VAL A C 17
ATOM 18737 O O . VAL A 1 29 ? -12.453 5.466 1.685 1.00 0.00 29 VAL A O 17
ATOM 18750 N N . CYS A 1 30 ? -13.057 3.742 3.019 1.00 0.00 30 CYS A N 17
ATOM 18751 C CA . CYS A 1 30 ? -13.941 4.545 3.844 1.00 0.00 30 CYS A CA 17
ATOM 18752 C C . CYS A 1 30 ? -13.240 4.818 5.176 1.00 0.00 30 CYS A C 17
ATOM 18753 O O . CYS A 1 30 ? -12.715 5.909 5.392 1.00 0.00 30 CYS A O 17
ATOM 18761 N N . LYS A 1 31 ? -13.253 3.809 6.033 1.00 0.00 31 LYS A N 17
ATOM 18762 C CA . LYS A 1 31 ? -12.624 3.927 7.338 1.00 0.00 31 LYS A CA 17
ATOM 18763 C C . LYS A 1 31 ? -12.275 2.531 7.859 1.00 0.00 31 LYS A C 17
ATOM 18764 O O . LYS A 1 31 ? -12.987 1.565 7.583 1.00 0.00 31 LYS A O 17
ATOM 18783 N N . GLY A 1 32 ? -11.180 2.468 8.603 1.00 0.00 32 GLY A N 17
ATOM 18784 C CA . GLY A 1 32 ? -10.729 1.207 9.165 1.00 0.00 32 GLY A CA 17
ATOM 18785 C C . GLY A 1 32 ? -10.729 0.103 8.105 1.00 0.00 32 GLY A C 17
ATOM 18786 O O . GLY A 1 32 ? -11.454 -0.882 8.229 1.00 0.00 32 GLY A O 17
ATOM 18790 N N . ASP A 1 33 ? -9.906 0.305 7.086 1.00 0.00 33 ASP A N 17
ATOM 18791 C CA . ASP A 1 33 ? -9.803 -0.661 6.005 1.00 0.00 33 ASP A CA 17
ATOM 18792 C C . ASP A 1 33 ? -8.330 -0.851 5.637 1.00 0.00 33 ASP A C 17
ATOM 18793 O O . ASP A 1 33 ? -7.811 -0.159 4.761 1.00 0.00 33 ASP A O 17
ATOM 18802 N N . ILE A 1 34 ? -7.697 -1.790 6.324 1.00 0.00 34 ILE A N 17
ATOM 18803 C CA . ILE A 1 34 ? -6.294 -2.080 6.078 1.00 0.00 34 ILE A CA 17
ATOM 18804 C C . ILE A 1 34 ? -6.088 -2.360 4.589 1.00 0.00 34 ILE A C 17
ATOM 18805 O O . ILE A 1 34 ? -6.808 -3.165 3.999 1.00 0.00 34 ILE A O 17
ATOM 18821 N N . ILE A 1 35 ? -5.101 -1.681 4.023 1.00 0.00 35 ILE A N 17
ATOM 18822 C CA . ILE A 1 35 ? -4.790 -1.847 2.613 1.00 0.00 35 ILE A CA 17
ATOM 18823 C C . ILE A 1 35 ? -3.394 -2.454 2.471 1.00 0.00 35 ILE A C 17
ATOM 18824 O O . ILE A 1 35 ? -2.527 -2.232 3.317 1.00 0.00 35 ILE A O 17
ATOM 18840 N N . TYR A 1 36 ? -3.216 -3.206 1.395 1.00 0.00 36 TYR A N 17
ATOM 18841 C CA . TYR A 1 36 ? -1.938 -3.846 1.131 1.00 0.00 36 TYR A CA 17
ATOM 18842 C C . TYR A 1 36 ? -1.225 -3.180 -0.047 1.00 0.00 36 TYR A C 17
ATOM 18843 O O . TYR A 1 36 ? -1.667 -3.293 -1.189 1.00 0.00 36 TYR A O 17
ATOM 18861 N N . VAL A 1 37 ? -0.132 -2.501 0.272 1.00 0.00 37 VAL A N 17
ATOM 18862 C CA . VAL A 1 37 ? 0.647 -1.817 -0.746 1.00 0.00 37 VAL A CA 17
ATOM 18863 C C . VAL A 1 37 ? 1.583 -2.818 -1.425 1.00 0.00 37 VAL A C 17
ATOM 18864 O O . VAL A 1 37 ? 2.421 -3.434 -0.768 1.00 0.00 37 VAL A O 17
ATOM 18877 N N . THR A 1 38 ? 1.408 -2.951 -2.732 1.00 0.00 38 THR A N 17
ATOM 18878 C CA . THR A 1 38 ? 2.228 -3.868 -3.506 1.00 0.00 38 THR A CA 17
ATOM 18879 C C . THR A 1 38 ? 3.244 -3.094 -4.347 1.00 0.00 38 THR A C 17
ATOM 18880 O O . THR A 1 38 ? 4.416 -3.462 -4.404 1.00 0.00 38 THR A O 17
ATOM 18891 N N . ARG A 1 39 ? 2.758 -2.037 -4.980 1.00 0.00 39 ARG A N 17
ATOM 18892 C CA . ARG A 1 39 ? 3.609 -1.208 -5.816 1.00 0.00 39 ARG A CA 17
ATOM 18893 C C . ARG A 1 39 ? 4.596 -0.419 -4.952 1.00 0.00 39 ARG A C 17
ATOM 18894 O O . ARG A 1 39 ? 5.783 -0.740 -4.907 1.00 0.00 39 ARG A O 17
ATOM 18915 N N . VAL A 1 40 ? 4.068 0.598 -4.287 1.00 0.00 40 VAL A N 17
ATOM 18916 C CA . VAL A 1 40 ? 4.887 1.435 -3.426 1.00 0.00 40 VAL A CA 17
ATOM 18917 C C . VAL A 1 40 ? 5.682 2.420 -4.286 1.00 0.00 40 VAL A C 17
ATOM 18918 O O . VAL A 1 40 ? 6.875 2.229 -4.513 1.00 0.00 40 VAL A O 17
ATOM 18931 N N . GLU A 1 41 ? 4.987 3.452 -4.741 1.00 0.00 41 GLU A N 17
ATOM 18932 C CA . GLU A 1 41 ? 5.613 4.468 -5.571 1.00 0.00 41 GLU A CA 17
ATOM 18933 C C . GLU A 1 41 ? 5.873 5.736 -4.754 1.00 0.00 41 GLU A C 17
ATOM 18934 O O . GLU A 1 41 ? 5.136 6.035 -3.816 1.00 0.00 41 GLU A O 17
ATOM 18946 N N . GLU A 1 42 ? 6.923 6.445 -5.140 1.00 0.00 42 GLU A N 17
ATOM 18947 C CA . GLU A 1 42 ? 7.288 7.674 -4.455 1.00 0.00 42 GLU A CA 17
ATOM 18948 C C . GLU A 1 42 ? 6.801 8.889 -5.248 1.00 0.00 42 GLU A C 17
ATOM 18949 O O . GLU A 1 42 ? 7.001 10.028 -4.828 1.00 0.00 42 GLU A O 17
ATOM 18961 N N . GLY A 1 43 ? 6.172 8.605 -6.378 1.00 0.00 43 GLY A N 17
ATOM 18962 C CA . GLY A 1 43 ? 5.655 9.660 -7.232 1.00 0.00 43 GLY A CA 17
ATOM 18963 C C . GLY A 1 43 ? 4.634 10.521 -6.484 1.00 0.00 43 GLY A C 17
ATOM 18964 O O . GLY A 1 43 ? 4.694 11.748 -6.540 1.00 0.00 43 GLY A O 17
ATOM 18968 N N . GLY A 1 44 ? 3.724 9.843 -5.802 1.00 0.00 44 GLY A N 17
ATOM 18969 C CA . GLY A 1 44 ? 2.693 10.530 -5.043 1.00 0.00 44 GLY A CA 17
ATOM 18970 C C . GLY A 1 44 ? 1.534 9.587 -4.712 1.00 0.00 44 GLY A C 17
ATOM 18971 O O . GLY A 1 44 ? 0.895 9.724 -3.671 1.00 0.00 44 GLY A O 17
ATOM 18975 N N . TRP A 1 45 ? 1.300 8.649 -5.618 1.00 0.00 45 TRP A N 17
ATOM 18976 C CA . TRP A 1 45 ? 0.230 7.682 -5.436 1.00 0.00 45 TRP A CA 17
ATOM 18977 C C . TRP A 1 45 ? 0.853 6.374 -4.946 1.00 0.00 45 TRP A C 17
ATOM 18978 O O . TRP A 1 45 ? 2.057 6.165 -5.085 1.00 0.00 45 TRP A O 17
ATOM 18999 N N . TRP A 1 46 ? 0.006 5.527 -4.381 1.00 0.00 46 TRP A N 17
ATOM 19000 C CA . TRP A 1 46 ? 0.458 4.244 -3.870 1.00 0.00 46 TRP A CA 17
ATOM 19001 C C . TRP A 1 46 ? -0.552 3.180 -4.302 1.00 0.00 46 TRP A C 17
ATOM 19002 O O . TRP A 1 46 ? -1.741 3.289 -4.004 1.00 0.00 46 TRP A O 17
ATOM 19023 N N . GLU A 1 47 ? -0.043 2.174 -4.998 1.00 0.00 47 GLU A N 17
ATOM 19024 C CA . GLU A 1 47 ? -0.885 1.091 -5.475 1.00 0.00 47 GLU A CA 17
ATOM 19025 C C . GLU A 1 47 ? -0.836 -0.088 -4.501 1.00 0.00 47 GLU A C 17
ATOM 19026 O O . GLU A 1 47 ? 0.236 -0.624 -4.223 1.00 0.00 47 GLU A O 17
ATOM 19038 N N . GLY A 1 48 ? -2.009 -0.457 -4.009 1.00 0.00 48 GLY A N 17
ATOM 19039 C CA . GLY A 1 48 ? -2.113 -1.563 -3.071 1.00 0.00 48 GLY A CA 17
ATOM 19040 C C . GLY A 1 48 ? -3.363 -2.400 -3.347 1.00 0.00 48 GLY A C 17
ATOM 19041 O O . GLY A 1 48 ? -3.878 -2.404 -4.465 1.00 0.00 48 GLY A O 17
ATOM 19045 N N . THR A 1 49 ? -3.816 -3.089 -2.310 1.00 0.00 49 THR A N 17
ATOM 19046 C CA . THR A 1 49 ? -4.997 -3.928 -2.427 1.00 0.00 49 THR A CA 17
ATOM 19047 C C . THR A 1 49 ? -5.814 -3.881 -1.134 1.00 0.00 49 THR A C 17
ATOM 19048 O O . THR A 1 49 ? -5.262 -4.000 -0.042 1.00 0.00 49 THR A O 17
ATOM 19059 N N . LEU A 1 50 ? -7.117 -3.708 -1.302 1.00 0.00 50 LEU A N 17
ATOM 19060 C CA . LEU A 1 50 ? -8.016 -3.644 -0.162 1.00 0.00 50 LEU A CA 17
ATOM 19061 C C . LEU A 1 50 ? -8.907 -4.888 -0.150 1.00 0.00 50 LEU A C 17
ATOM 19062 O O . LEU A 1 50 ? -8.956 -5.629 -1.130 1.00 0.00 50 LEU A O 17
ATOM 19078 N N . ASN A 1 51 ? -9.588 -5.078 0.970 1.00 0.00 51 ASN A N 17
ATOM 19079 C CA . ASN A 1 51 ? -10.475 -6.219 1.122 1.00 0.00 51 ASN A CA 17
ATOM 19080 C C . ASN A 1 51 ? -11.337 -6.361 -0.134 1.00 0.00 51 ASN A C 17
ATOM 19081 O O . ASN A 1 51 ? -12.399 -5.749 -0.234 1.00 0.00 51 ASN A O 17
ATOM 19092 N N . GLY A 1 52 ? -10.847 -7.172 -1.061 1.00 0.00 52 GLY A N 17
ATOM 19093 C CA . GLY A 1 52 ? -11.559 -7.401 -2.306 1.00 0.00 52 GLY A CA 17
ATOM 19094 C C . GLY A 1 52 ? -11.611 -6.128 -3.151 1.00 0.00 52 GLY A C 17
ATOM 19095 O O . GLY A 1 52 ? -12.559 -5.917 -3.906 1.00 0.00 52 GLY A O 17
ATOM 19099 N N . ARG A 1 53 ? -10.578 -5.311 -2.997 1.00 0.00 53 ARG A N 17
ATOM 19100 C CA . ARG A 1 53 ? -10.494 -4.063 -3.737 1.00 0.00 53 ARG A CA 17
ATOM 19101 C C . ARG A 1 53 ? -9.080 -3.868 -4.289 1.00 0.00 53 ARG A C 17
ATOM 19102 O O . ARG A 1 53 ? -8.158 -4.590 -3.913 1.00 0.00 53 ARG A O 17
ATOM 19123 N N . THR A 1 54 ? -8.955 -2.889 -5.173 1.00 0.00 54 THR A N 17
ATOM 19124 C CA . THR A 1 54 ? -7.669 -2.590 -5.780 1.00 0.00 54 THR A CA 17
ATOM 19125 C C . THR A 1 54 ? -7.665 -1.169 -6.349 1.00 0.00 54 THR A C 17
ATOM 19126 O O . THR A 1 54 ? -8.708 -0.520 -6.412 1.00 0.00 54 THR A O 17
ATOM 19137 N N . GLY A 1 55 ? -6.481 -0.729 -6.748 1.00 0.00 55 GLY A N 17
ATOM 19138 C CA . GLY A 1 55 ? -6.328 0.603 -7.308 1.00 0.00 55 GLY A CA 17
ATOM 19139 C C . GLY A 1 55 ? -5.200 1.365 -6.611 1.00 0.00 55 GLY A C 17
ATOM 19140 O O . GLY A 1 55 ? -4.475 0.798 -5.794 1.00 0.00 55 GLY A O 17
ATOM 19144 N N . TRP A 1 56 ? -5.087 2.639 -6.958 1.00 0.00 56 TRP A N 17
ATOM 19145 C CA . TRP A 1 56 ? -4.059 3.485 -6.375 1.00 0.00 56 TRP A CA 17
ATOM 19146 C C . TRP A 1 56 ? -4.713 4.349 -5.296 1.00 0.00 56 TRP A C 17
ATOM 19147 O O . TRP A 1 56 ? -5.920 4.582 -5.330 1.00 0.00 56 TRP A O 17
ATOM 19168 N N . PHE A 1 57 ? -3.888 4.799 -4.362 1.00 0.00 57 PHE A N 17
ATOM 19169 C CA . PHE A 1 57 ? -4.372 5.632 -3.274 1.00 0.00 57 PHE A CA 17
ATOM 19170 C C . PHE A 1 57 ? -3.215 6.355 -2.581 1.00 0.00 57 PHE A C 17
ATOM 19171 O O . PHE A 1 57 ? -2.059 5.960 -2.721 1.00 0.00 57 PHE A O 17
ATOM 19188 N N . PRO A 1 58 ? -3.576 7.429 -1.829 1.00 0.00 58 PRO A N 17
ATOM 19189 C CA . PRO A 1 58 ? -2.582 8.210 -1.114 1.00 0.00 58 PRO A CA 17
ATOM 19190 C C . PRO A 1 58 ? -2.088 7.465 0.127 1.00 0.00 58 PRO A C 17
ATOM 19191 O O . PRO A 1 58 ? -2.888 7.021 0.950 1.00 0.00 58 PRO A O 17
ATOM 19202 N N . SER A 1 59 ? -0.771 7.349 0.223 1.00 0.00 59 SER A N 17
ATOM 19203 C CA . SER A 1 59 ? -0.160 6.665 1.349 1.00 0.00 59 SER A CA 17
ATOM 19204 C C . SER A 1 59 ? 0.018 7.636 2.518 1.00 0.00 59 SER A C 17
ATOM 19205 O O . SER A 1 59 ? -0.107 7.248 3.678 1.00 0.00 59 SER A O 17
ATOM 19213 N N . ASN A 1 60 ? 0.309 8.881 2.172 1.00 0.00 60 ASN A N 17
ATOM 19214 C CA . ASN A 1 60 ? 0.506 9.911 3.177 1.00 0.00 60 ASN A CA 17
ATOM 19215 C C . ASN A 1 60 ? -0.775 10.069 3.997 1.00 0.00 60 ASN A C 17
ATOM 19216 O O . ASN A 1 60 ? -0.721 10.260 5.211 1.00 0.00 60 ASN A O 17
ATOM 19227 N N . TYR A 1 61 ? -1.900 9.984 3.302 1.00 0.00 61 TYR A N 17
ATOM 19228 C CA . TYR A 1 61 ? -3.194 10.115 3.950 1.00 0.00 61 TYR A CA 17
ATOM 19229 C C . TYR A 1 61 ? -3.424 8.978 4.948 1.00 0.00 61 TYR A C 17
ATOM 19230 O O . TYR A 1 61 ? -3.634 9.223 6.135 1.00 0.00 61 TYR A O 17
ATOM 19248 N N . VAL A 1 62 ? -3.377 7.760 4.430 1.00 0.00 62 VAL A N 17
ATOM 19249 C CA . VAL A 1 62 ? -3.578 6.586 5.261 1.00 0.00 62 VAL A CA 17
ATOM 19250 C C . VAL A 1 62 ? -2.409 6.451 6.238 1.00 0.00 62 VAL A C 17
ATOM 19251 O O . VAL A 1 62 ? -1.350 7.041 6.029 1.00 0.00 62 VAL A O 17
ATOM 19264 N N . ARG A 1 63 ? -2.642 5.674 7.286 1.00 0.00 63 ARG A N 17
ATOM 19265 C CA . ARG A 1 63 ? -1.621 5.455 8.297 1.00 0.00 63 ARG A CA 17
ATOM 19266 C C . ARG A 1 63 ? -0.907 4.124 8.052 1.00 0.00 63 ARG A C 17
ATOM 19267 O O . ARG A 1 63 ? -1.468 3.220 7.435 1.00 0.00 63 ARG A O 17
ATOM 19288 N N . GLU A 1 64 ? 0.318 4.047 8.548 1.00 0.00 64 GLU A N 17
ATOM 19289 C CA . GLU A 1 64 ? 1.115 2.841 8.390 1.00 0.00 64 GLU A CA 17
ATOM 19290 C C . GLU A 1 64 ? 1.075 2.008 9.672 1.00 0.00 64 GLU A C 17
ATOM 19291 O O . GLU A 1 64 ? 1.158 2.552 10.773 1.00 0.00 64 GLU A O 17
ATOM 19303 N N . ILE A 1 65 ? 0.950 0.702 9.488 1.00 0.00 65 ILE A N 17
ATOM 19304 C CA . ILE A 1 65 ? 0.899 -0.212 10.616 1.00 0.00 65 ILE A CA 17
ATOM 19305 C C . ILE A 1 65 ? 2.255 -0.902 10.770 1.00 0.00 65 ILE A C 17
ATOM 19306 O O . ILE A 1 65 ? 2.700 -1.164 11.886 1.00 0.00 65 ILE A O 17
ATOM 19322 N N . LYS A 1 66 ? 2.874 -1.179 9.632 1.00 0.00 66 LYS A N 17
ATOM 19323 C CA . LYS A 1 66 ? 4.170 -1.835 9.625 1.00 0.00 66 LYS A CA 17
ATOM 19324 C C . LYS A 1 66 ? 5.267 -0.792 9.854 1.00 0.00 66 LYS A C 17
ATOM 19325 O O . LYS A 1 66 ? 5.546 0.024 8.977 1.00 0.00 66 LYS A O 17
ATOM 19344 N N . SER A 1 67 ? 5.858 -0.852 11.038 1.00 0.00 67 SER A N 17
ATOM 19345 C CA . SER A 1 67 ? 6.916 0.077 11.394 1.00 0.00 67 SER A CA 17
ATOM 19346 C C . SER A 1 67 ? 8.222 -0.327 10.705 1.00 0.00 67 SER A C 17
ATOM 19347 O O . SER A 1 67 ? 9.119 0.496 10.535 1.00 0.00 67 SER A O 17
ATOM 19355 N N . SER A 1 68 ? 8.285 -1.596 10.327 1.00 0.00 68 SER A N 17
ATOM 19356 C CA . SER A 1 68 ? 9.466 -2.119 9.660 1.00 0.00 68 SER A CA 17
ATOM 19357 C C . SER A 1 68 ? 9.521 -1.611 8.218 1.00 0.00 68 SER A C 17
ATOM 19358 O O . SER A 1 68 ? 10.527 -1.787 7.533 1.00 0.00 68 SER A O 17
ATOM 19366 N N . GLU A 1 69 ? 8.427 -0.990 7.801 1.00 0.00 69 GLU A N 17
ATOM 19367 C CA . GLU A 1 69 ? 8.339 -0.455 6.453 1.00 0.00 69 GLU A CA 17
ATOM 19368 C C . GLU A 1 69 ? 8.611 1.051 6.461 1.00 0.00 69 GLU A C 17
ATOM 19369 O O . GLU A 1 69 ? 9.478 1.532 5.732 1.00 0.00 69 GLU A O 17
ATOM 19381 N N . ARG A 1 70 ? 7.856 1.751 7.294 1.00 0.00 70 ARG A N 17
ATOM 19382 C CA . ARG A 1 70 ? 8.006 3.193 7.405 1.00 0.00 70 ARG A CA 17
ATOM 19383 C C . ARG A 1 70 ? 9.450 3.551 7.762 1.00 0.00 70 ARG A C 17
ATOM 19384 O O . ARG A 1 70 ? 9.999 4.522 7.242 1.00 0.00 70 ARG A O 17
ATOM 19405 N N . SER A 1 71 ? 10.025 2.747 8.645 1.00 0.00 71 SER A N 17
ATOM 19406 C CA . SER A 1 71 ? 11.394 2.967 9.077 1.00 0.00 71 SER A CA 17
ATOM 19407 C C . SER A 1 71 ? 12.361 2.639 7.937 1.00 0.00 71 SER A C 17
ATOM 19408 O O . SER A 1 71 ? 13.565 2.862 8.055 1.00 0.00 71 SER A O 17
ATOM 19416 N N . GLY A 1 72 ? 11.797 2.114 6.859 1.00 0.00 72 GLY A N 17
ATOM 19417 C CA . GLY A 1 72 ? 12.594 1.753 5.698 1.00 0.00 72 GLY A CA 17
ATOM 19418 C C . GLY A 1 72 ? 12.271 0.332 5.232 1.00 0.00 72 GLY A C 17
ATOM 19419 O O . GLY A 1 72 ? 12.328 -0.611 6.018 1.00 0.00 72 GLY A O 17
ATOM 19423 N N . PRO A 1 73 ? 11.929 0.222 3.920 1.00 0.00 73 PRO A N 17
ATOM 19424 C CA . PRO A 1 73 ? 11.597 -1.068 3.339 1.00 0.00 73 PRO A CA 17
ATOM 19425 C C . PRO A 1 73 ? 12.854 -1.910 3.118 1.00 0.00 73 PRO A C 17
ATOM 19426 O O . PRO A 1 73 ? 13.930 -1.371 2.864 1.00 0.00 73 PRO A O 17
ATOM 19437 N N . SER A 1 74 ? 12.678 -3.220 3.224 1.00 0.00 74 SER A N 17
ATOM 19438 C CA . SER A 1 74 ? 13.785 -4.142 3.040 1.00 0.00 74 SER A CA 17
ATOM 19439 C C . SER A 1 74 ? 14.759 -4.031 4.213 1.00 0.00 74 SER A C 17
ATOM 19440 O O . SER A 1 74 ? 14.993 -5.007 4.925 1.00 0.00 74 SER A O 17
ATOM 19448 N N . SER A 1 75 ? 15.302 -2.833 4.379 1.00 0.00 75 SER A N 17
ATOM 19449 C CA . SER A 1 75 ? 16.246 -2.583 5.454 1.00 0.00 75 SER A CA 17
ATOM 19450 C C . SER A 1 75 ? 15.697 -3.134 6.772 1.00 0.00 75 SER A C 17
ATOM 19451 O O . SER A 1 75 ? 16.351 -3.939 7.432 1.00 0.00 75 SER A O 17
ATOM 19459 N N . GLY A 1 76 ? 14.502 -2.677 7.116 1.00 0.00 76 GLY A N 17
ATOM 19460 C CA . GLY A 1 76 ? 13.857 -3.114 8.342 1.00 0.00 76 GLY A CA 17
ATOM 19461 C C . GLY A 1 76 ? 13.419 -4.576 8.241 1.00 0.00 76 GLY A C 17
ATOM 19462 O O . GLY A 1 76 ? 13.194 -5.232 9.256 1.00 0.00 76 GLY A O 17
ATOM 19466 N N . GLY A 1 1 ? -2.094 -21.948 -2.480 1.00 0.00 1 GLY A N 18
ATOM 19467 C CA . GLY A 1 1 ? -2.217 -21.500 -3.857 1.00 0.00 1 GLY A CA 18
ATOM 19468 C C . GLY A 1 1 ? -1.300 -20.307 -4.129 1.00 0.00 1 GLY A C 18
ATOM 19469 O O . GLY A 1 1 ? -1.179 -19.410 -3.297 1.00 0.00 1 GLY A O 18
ATOM 19473 N N . SER A 1 2 ? -0.675 -20.335 -5.298 1.00 0.00 2 SER A N 18
ATOM 19474 C CA . SER A 1 2 ? 0.227 -19.267 -5.690 1.00 0.00 2 SER A CA 18
ATOM 19475 C C . SER A 1 2 ? -0.237 -18.647 -7.010 1.00 0.00 2 SER A C 18
ATOM 19476 O O . SER A 1 2 ? -0.288 -19.326 -8.035 1.00 0.00 2 SER A O 18
ATOM 19484 N N . SER A 1 3 ? -0.564 -17.364 -6.942 1.00 0.00 3 SER A N 18
ATOM 19485 C CA . SER A 1 3 ? -1.024 -16.646 -8.118 1.00 0.00 3 SER A CA 18
ATOM 19486 C C . SER A 1 3 ? -1.124 -15.151 -7.812 1.00 0.00 3 SER A C 18
ATOM 19487 O O . SER A 1 3 ? -2.174 -14.670 -7.386 1.00 0.00 3 SER A O 18
ATOM 19495 N N . GLY A 1 4 ? -0.020 -14.456 -8.040 1.00 0.00 4 GLY A N 18
ATOM 19496 C CA . GLY A 1 4 ? 0.029 -13.025 -7.793 1.00 0.00 4 GLY A CA 18
ATOM 19497 C C . GLY A 1 4 ? 1.345 -12.427 -8.295 1.00 0.00 4 GLY A C 18
ATOM 19498 O O . GLY A 1 4 ? 1.933 -12.926 -9.253 1.00 0.00 4 GLY A O 18
ATOM 19502 N N . SER A 1 5 ? 1.768 -11.364 -7.626 1.00 0.00 5 SER A N 18
ATOM 19503 C CA . SER A 1 5 ? 3.003 -10.693 -7.992 1.00 0.00 5 SER A CA 18
ATOM 19504 C C . SER A 1 5 ? 4.197 -11.411 -7.360 1.00 0.00 5 SER A C 18
ATOM 19505 O O . SER A 1 5 ? 4.073 -12.005 -6.290 1.00 0.00 5 SER A O 18
ATOM 19513 N N . SER A 1 6 ? 5.326 -11.333 -8.048 1.00 0.00 6 SER A N 18
ATOM 19514 C CA . SER A 1 6 ? 6.542 -11.968 -7.567 1.00 0.00 6 SER A CA 18
ATOM 19515 C C . SER A 1 6 ? 7.611 -10.910 -7.293 1.00 0.00 6 SER A C 18
ATOM 19516 O O . SER A 1 6 ? 7.808 -9.998 -8.095 1.00 0.00 6 SER A O 18
ATOM 19524 N N . GLY A 1 7 ? 8.275 -11.067 -6.157 1.00 0.00 7 GLY A N 18
ATOM 19525 C CA . GLY A 1 7 ? 9.321 -10.136 -5.767 1.00 0.00 7 GLY A CA 18
ATOM 19526 C C . GLY A 1 7 ? 8.726 -8.798 -5.321 1.00 0.00 7 GLY A C 18
ATOM 19527 O O . GLY A 1 7 ? 8.800 -7.810 -6.049 1.00 0.00 7 GLY A O 18
ATOM 19531 N N . SER A 1 8 ? 8.149 -8.811 -4.129 1.00 0.00 8 SER A N 18
ATOM 19532 C CA . SER A 1 8 ? 7.542 -7.611 -3.578 1.00 0.00 8 SER A CA 18
ATOM 19533 C C . SER A 1 8 ? 7.028 -7.887 -2.163 1.00 0.00 8 SER A C 18
ATOM 19534 O O . SER A 1 8 ? 6.687 -9.022 -1.833 1.00 0.00 8 SER A O 18
ATOM 19542 N N . HIS A 1 9 ? 6.989 -6.830 -1.367 1.00 0.00 9 HIS A N 18
ATOM 19543 C CA . HIS A 1 9 ? 6.522 -6.943 0.005 1.00 0.00 9 HIS A CA 18
ATOM 19544 C C . HIS A 1 9 ? 5.219 -6.158 0.170 1.00 0.00 9 HIS A C 18
ATOM 19545 O O . HIS A 1 9 ? 5.104 -5.030 -0.304 1.00 0.00 9 HIS A O 18
ATOM 19559 N N . GLN A 1 10 ? 4.268 -6.789 0.844 1.00 0.00 10 GLN A N 18
ATOM 19560 C CA . GLN A 1 10 ? 2.977 -6.165 1.078 1.00 0.00 10 GLN A CA 18
ATOM 19561 C C . GLN A 1 10 ? 3.052 -5.226 2.284 1.00 0.00 10 GLN A C 18
ATOM 19562 O O . GLN A 1 10 ? 3.540 -5.611 3.345 1.00 0.00 10 GLN A O 18
ATOM 19576 N N . LEU A 1 11 ? 2.561 -4.012 2.079 1.00 0.00 11 LEU A N 18
ATOM 19577 C CA . LEU A 1 11 ? 2.567 -3.016 3.137 1.00 0.00 11 LEU A CA 18
ATOM 19578 C C . LEU A 1 11 ? 1.155 -2.881 3.711 1.00 0.00 11 LEU A C 18
ATOM 19579 O O . LEU A 1 11 ? 0.212 -2.571 2.983 1.00 0.00 11 LEU A O 18
ATOM 19595 N N . ILE A 1 12 ? 1.054 -3.117 5.010 1.00 0.00 12 ILE A N 18
ATOM 19596 C CA . ILE A 1 12 ? -0.226 -3.026 5.690 1.00 0.00 12 ILE A CA 18
ATOM 19597 C C . ILE A 1 12 ? -0.411 -1.608 6.233 1.00 0.00 12 ILE A C 18
ATOM 19598 O O . ILE A 1 12 ? 0.198 -1.240 7.237 1.00 0.00 12 ILE A O 18
ATOM 19614 N N . VAL A 1 13 ? -1.252 -0.850 5.546 1.00 0.00 13 VAL A N 18
ATOM 19615 C CA . VAL A 1 13 ? -1.523 0.520 5.946 1.00 0.00 13 VAL A CA 18
ATOM 19616 C C . VAL A 1 13 ? -3.029 0.697 6.157 1.00 0.00 13 VAL A C 18
ATOM 19617 O O . VAL A 1 13 ? -3.833 0.141 5.410 1.00 0.00 13 VAL A O 18
ATOM 19630 N N . LYS A 1 14 ? -3.364 1.473 7.177 1.00 0.00 14 LYS A N 18
ATOM 19631 C CA . LYS A 1 14 ? -4.758 1.729 7.495 1.00 0.00 14 LYS A CA 18
ATOM 19632 C C . LYS A 1 14 ? -5.177 3.070 6.889 1.00 0.00 14 LYS A C 18
ATOM 19633 O O . LYS A 1 14 ? -4.356 3.975 6.749 1.00 0.00 14 LYS A O 18
ATOM 19652 N N . ALA A 1 15 ? -6.454 3.154 6.546 1.00 0.00 15 ALA A N 18
ATOM 19653 C CA . ALA A 1 15 ? -6.992 4.370 5.958 1.00 0.00 15 ALA A CA 18
ATOM 19654 C C . ALA A 1 15 ? -7.043 5.467 7.023 1.00 0.00 15 ALA A C 18
ATOM 19655 O O . ALA A 1 15 ? -7.203 5.179 8.208 1.00 0.00 15 ALA A O 18
ATOM 19662 N N . ARG A 1 16 ? -6.903 6.702 6.563 1.00 0.00 16 ARG A N 18
ATOM 19663 C CA . ARG A 1 16 ? -6.932 7.843 7.461 1.00 0.00 16 ARG A CA 18
ATOM 19664 C C . ARG A 1 16 ? -8.343 8.429 7.531 1.00 0.00 16 ARG A C 18
ATOM 19665 O O . ARG A 1 16 ? -8.844 8.726 8.614 1.00 0.00 16 ARG A O 18
ATOM 19686 N N . PHE A 1 17 ? -8.946 8.579 6.359 1.00 0.00 17 PHE A N 18
ATOM 19687 C CA . PHE A 1 17 ? -10.289 9.123 6.274 1.00 0.00 17 PHE A CA 18
ATOM 19688 C C . PHE A 1 17 ? -11.048 8.529 5.085 1.00 0.00 17 PHE A C 18
ATOM 19689 O O . PHE A 1 17 ? -10.504 7.712 4.344 1.00 0.00 17 PHE A O 18
ATOM 19706 N N . ASN A 1 18 ? -12.292 8.961 4.942 1.00 0.00 18 ASN A N 18
ATOM 19707 C CA . ASN A 1 18 ? -13.130 8.482 3.857 1.00 0.00 18 ASN A CA 18
ATOM 19708 C C . ASN A 1 18 ? -12.597 9.023 2.528 1.00 0.00 18 ASN A C 18
ATOM 19709 O O . ASN A 1 18 ? -12.731 10.211 2.239 1.00 0.00 18 ASN A O 18
ATOM 19720 N N . PHE A 1 19 ? -12.003 8.125 1.755 1.00 0.00 19 PHE A N 18
ATOM 19721 C CA . PHE A 1 19 ? -11.450 8.498 0.465 1.00 0.00 19 PHE A CA 18
ATOM 19722 C C . PHE A 1 19 ? -12.436 8.192 -0.665 1.00 0.00 19 PHE A C 18
ATOM 19723 O O . PHE A 1 19 ? -13.228 7.256 -0.564 1.00 0.00 19 PHE A O 18
ATOM 19740 N N . LYS A 1 20 ? -12.356 8.998 -1.712 1.00 0.00 20 LYS A N 18
ATOM 19741 C CA . LYS A 1 20 ? -13.231 8.826 -2.859 1.00 0.00 20 LYS A CA 18
ATOM 19742 C C . LYS A 1 20 ? -12.390 8.490 -4.091 1.00 0.00 20 LYS A C 18
ATOM 19743 O O . LYS A 1 20 ? -11.479 9.236 -4.448 1.00 0.00 20 LYS A O 18
ATOM 19762 N N . GLN A 1 21 ? -12.724 7.367 -4.710 1.00 0.00 21 GLN A N 18
ATOM 19763 C CA . GLN A 1 21 ? -12.011 6.923 -5.895 1.00 0.00 21 GLN A CA 18
ATOM 19764 C C . GLN A 1 21 ? -12.506 7.683 -7.127 1.00 0.00 21 GLN A C 18
ATOM 19765 O O . GLN A 1 21 ? -13.677 8.052 -7.205 1.00 0.00 21 GLN A O 18
ATOM 19779 N N . THR A 1 22 ? -11.589 7.895 -8.060 1.00 0.00 22 THR A N 18
ATOM 19780 C CA . THR A 1 22 ? -11.917 8.603 -9.286 1.00 0.00 22 THR A CA 18
ATOM 19781 C C . THR A 1 22 ? -12.373 7.619 -10.365 1.00 0.00 22 THR A C 18
ATOM 19782 O O . THR A 1 22 ? -13.060 8.004 -11.310 1.00 0.00 22 THR A O 18
ATOM 19793 N N . ASN A 1 23 ? -11.971 6.369 -10.189 1.00 0.00 23 ASN A N 18
ATOM 19794 C CA . ASN A 1 23 ? -12.329 5.328 -11.137 1.00 0.00 23 ASN A CA 18
ATOM 19795 C C . ASN A 1 23 ? -12.340 3.976 -10.421 1.00 0.00 23 ASN A C 18
ATOM 19796 O O . ASN A 1 23 ? -11.983 3.887 -9.247 1.00 0.00 23 ASN A O 18
ATOM 19807 N N . GLU A 1 24 ? -12.755 2.956 -11.158 1.00 0.00 24 GLU A N 18
ATOM 19808 C CA . GLU A 1 24 ? -12.818 1.612 -10.609 1.00 0.00 24 GLU A CA 18
ATOM 19809 C C . GLU A 1 24 ? -11.408 1.044 -10.433 1.00 0.00 24 GLU A C 18
ATOM 19810 O O . GLU A 1 24 ? -11.197 0.131 -9.636 1.00 0.00 24 GLU A O 18
ATOM 19822 N N . ASP A 1 25 ? -10.479 1.606 -11.193 1.00 0.00 25 ASP A N 18
ATOM 19823 C CA . ASP A 1 25 ? -9.096 1.167 -11.131 1.00 0.00 25 ASP A CA 18
ATOM 19824 C C . ASP A 1 25 ? -8.395 1.863 -9.963 1.00 0.00 25 ASP A C 18
ATOM 19825 O O . ASP A 1 25 ? -7.200 1.670 -9.746 1.00 0.00 25 ASP A O 18
ATOM 19834 N N . GLU A 1 26 ? -9.170 2.659 -9.240 1.00 0.00 26 GLU A N 18
ATOM 19835 C CA . GLU A 1 26 ? -8.638 3.386 -8.099 1.00 0.00 26 GLU A CA 18
ATOM 19836 C C . GLU A 1 26 ? -9.068 2.711 -6.793 1.00 0.00 26 GLU A C 18
ATOM 19837 O O . GLU A 1 26 ? -10.156 2.142 -6.714 1.00 0.00 26 GLU A O 18
ATOM 19849 N N . LEU A 1 27 ? -8.192 2.798 -5.804 1.00 0.00 27 LEU A N 18
ATOM 19850 C CA . LEU A 1 27 ? -8.467 2.204 -4.507 1.00 0.00 27 LEU A CA 18
ATOM 19851 C C . LEU A 1 27 ? -9.446 3.094 -3.740 1.00 0.00 27 LEU A C 18
ATOM 19852 O O . LEU A 1 27 ? -9.133 4.242 -3.427 1.00 0.00 27 LEU A O 18
ATOM 19868 N N . SER A 1 28 ? -10.613 2.533 -3.459 1.00 0.00 28 SER A N 18
ATOM 19869 C CA . SER A 1 28 ? -11.640 3.262 -2.734 1.00 0.00 28 SER A CA 18
ATOM 19870 C C . SER A 1 28 ? -11.640 2.841 -1.262 1.00 0.00 28 SER A C 18
ATOM 19871 O O . SER A 1 28 ? -12.145 1.774 -0.918 1.00 0.00 28 SER A O 18
ATOM 19879 N N . VAL A 1 29 ? -11.068 3.702 -0.435 1.00 0.00 29 VAL A N 18
ATOM 19880 C CA . VAL A 1 29 ? -10.996 3.434 0.992 1.00 0.00 29 VAL A CA 18
ATOM 19881 C C . VAL A 1 29 ? -11.964 4.360 1.730 1.00 0.00 29 VAL A C 18
ATOM 19882 O O . VAL A 1 29 ? -12.300 5.435 1.235 1.00 0.00 29 VAL A O 18
ATOM 19895 N N . CYS A 1 30 ? -12.385 3.910 2.903 1.00 0.00 30 CYS A N 18
ATOM 19896 C CA . CYS A 1 30 ? -13.309 4.685 3.714 1.00 0.00 30 CYS A CA 18
ATOM 19897 C C . CYS A 1 30 ? -12.635 4.984 5.055 1.00 0.00 30 CYS A C 18
ATOM 19898 O O . CYS A 1 30 ? -11.911 5.970 5.184 1.00 0.00 30 CYS A O 18
ATOM 19906 N N . LYS A 1 31 ? -12.896 4.113 6.020 1.00 0.00 31 LYS A N 18
ATOM 19907 C CA . LYS A 1 31 ? -12.324 4.272 7.345 1.00 0.00 31 LYS A CA 18
ATOM 19908 C C . LYS A 1 31 ? -12.018 2.892 7.932 1.00 0.00 31 LYS A C 18
ATOM 19909 O O . LYS A 1 31 ? -12.765 1.940 7.711 1.00 0.00 31 LYS A O 18
ATOM 19928 N N . GLY A 1 32 ? -10.919 2.829 8.670 1.00 0.00 32 GLY A N 18
ATOM 19929 C CA . GLY A 1 32 ? -10.506 1.581 9.290 1.00 0.00 32 GLY A CA 18
ATOM 19930 C C . GLY A 1 32 ? -10.551 0.428 8.285 1.00 0.00 32 GLY A C 18
ATOM 19931 O O . GLY A 1 32 ? -11.329 -0.511 8.448 1.00 0.00 32 GLY A O 18
ATOM 19935 N N . ASP A 1 33 ? -9.707 0.537 7.270 1.00 0.00 33 ASP A N 18
ATOM 19936 C CA . ASP A 1 33 ? -9.642 -0.485 6.239 1.00 0.00 33 ASP A CA 18
ATOM 19937 C C . ASP A 1 33 ? -8.184 -0.692 5.823 1.00 0.00 33 ASP A C 18
ATOM 19938 O O . ASP A 1 33 ? -7.677 0.014 4.952 1.00 0.00 33 ASP A O 18
ATOM 19947 N N . ILE A 1 34 ? -7.550 -1.662 6.465 1.00 0.00 34 ILE A N 18
ATOM 19948 C CA . ILE A 1 34 ? -6.161 -1.970 6.173 1.00 0.00 34 ILE A CA 18
ATOM 19949 C C . ILE A 1 34 ? -6.012 -2.268 4.680 1.00 0.00 34 ILE A C 18
ATOM 19950 O O . ILE A 1 34 ? -6.749 -3.084 4.130 1.00 0.00 34 ILE A O 18
ATOM 19966 N N . ILE A 1 35 ? -5.054 -1.589 4.067 1.00 0.00 35 ILE A N 18
ATOM 19967 C CA . ILE A 1 35 ? -4.798 -1.771 2.648 1.00 0.00 35 ILE A CA 18
ATOM 19968 C C . ILE A 1 35 ? -3.391 -2.340 2.456 1.00 0.00 35 ILE A C 18
ATOM 19969 O O . ILE A 1 35 ? -2.454 -1.933 3.140 1.00 0.00 35 ILE A O 18
ATOM 19985 N N . TYR A 1 36 ? -3.287 -3.273 1.521 1.00 0.00 36 TYR A N 18
ATOM 19986 C CA . TYR A 1 36 ? -2.010 -3.903 1.231 1.00 0.00 36 TYR A CA 18
ATOM 19987 C C . TYR A 1 36 ? -1.316 -3.217 0.052 1.00 0.00 36 TYR A C 18
ATOM 19988 O O . TYR A 1 36 ? -1.778 -3.308 -1.084 1.00 0.00 36 TYR A O 18
ATOM 20006 N N . VAL A 1 37 ? -0.219 -2.543 0.365 1.00 0.00 37 VAL A N 18
ATOM 20007 C CA . VAL A 1 37 ? 0.544 -1.841 -0.654 1.00 0.00 37 VAL A CA 18
ATOM 20008 C C . VAL A 1 37 ? 1.492 -2.824 -1.343 1.00 0.00 37 VAL A C 18
ATOM 20009 O O . VAL A 1 37 ? 2.351 -3.421 -0.696 1.00 0.00 37 VAL A O 18
ATOM 20022 N N . THR A 1 38 ? 1.305 -2.962 -2.648 1.00 0.00 38 THR A N 18
ATOM 20023 C CA . THR A 1 38 ? 2.133 -3.863 -3.432 1.00 0.00 38 THR A CA 18
ATOM 20024 C C . THR A 1 38 ? 3.106 -3.069 -4.304 1.00 0.00 38 THR A C 18
ATOM 20025 O O . THR A 1 38 ? 4.287 -3.403 -4.387 1.00 0.00 38 THR A O 18
ATOM 20036 N N . ARG A 1 39 ? 2.575 -2.030 -4.933 1.00 0.00 39 ARG A N 18
ATOM 20037 C CA . ARG A 1 39 ? 3.382 -1.185 -5.797 1.00 0.00 39 ARG A CA 18
ATOM 20038 C C . ARG A 1 39 ? 4.385 -0.383 -4.967 1.00 0.00 39 ARG A C 18
ATOM 20039 O O . ARG A 1 39 ? 5.584 -0.657 -4.999 1.00 0.00 39 ARG A O 18
ATOM 20060 N N . VAL A 1 40 ? 3.859 0.594 -4.243 1.00 0.00 40 VAL A N 18
ATOM 20061 C CA . VAL A 1 40 ? 4.693 1.438 -3.405 1.00 0.00 40 VAL A CA 18
ATOM 20062 C C . VAL A 1 40 ? 5.502 2.388 -4.291 1.00 0.00 40 VAL A C 18
ATOM 20063 O O . VAL A 1 40 ? 6.680 2.146 -4.553 1.00 0.00 40 VAL A O 18
ATOM 20076 N N . GLU A 1 41 ? 4.838 3.447 -4.729 1.00 0.00 41 GLU A N 18
ATOM 20077 C CA . GLU A 1 41 ? 5.481 4.434 -5.581 1.00 0.00 41 GLU A CA 18
ATOM 20078 C C . GLU A 1 41 ? 5.835 5.682 -4.772 1.00 0.00 41 GLU A C 18
ATOM 20079 O O . GLU A 1 41 ? 5.163 6.003 -3.792 1.00 0.00 41 GLU A O 18
ATOM 20091 N N . GLU A 1 42 ? 6.890 6.355 -5.211 1.00 0.00 42 GLU A N 18
ATOM 20092 C CA . GLU A 1 42 ? 7.341 7.561 -4.539 1.00 0.00 42 GLU A CA 18
ATOM 20093 C C . GLU A 1 42 ? 6.857 8.801 -5.294 1.00 0.00 42 GLU A C 18
ATOM 20094 O O . GLU A 1 42 ? 7.068 9.926 -4.846 1.00 0.00 42 GLU A O 18
ATOM 20106 N N . GLY A 1 43 ? 6.216 8.552 -6.427 1.00 0.00 43 GLY A N 18
ATOM 20107 C CA . GLY A 1 43 ? 5.700 9.634 -7.248 1.00 0.00 43 GLY A CA 18
ATOM 20108 C C . GLY A 1 43 ? 4.693 10.482 -6.468 1.00 0.00 43 GLY A C 18
ATOM 20109 O O . GLY A 1 43 ? 4.745 11.711 -6.512 1.00 0.00 43 GLY A O 18
ATOM 20113 N N . GLY A 1 44 ? 3.801 9.793 -5.772 1.00 0.00 44 GLY A N 18
ATOM 20114 C CA . GLY A 1 44 ? 2.784 10.468 -4.984 1.00 0.00 44 GLY A CA 18
ATOM 20115 C C . GLY A 1 44 ? 1.600 9.539 -4.706 1.00 0.00 44 GLY A C 18
ATOM 20116 O O . GLY A 1 44 ? 0.942 9.657 -3.673 1.00 0.00 44 GLY A O 18
ATOM 20120 N N . TRP A 1 45 ? 1.365 8.634 -5.645 1.00 0.00 45 TRP A N 18
ATOM 20121 C CA . TRP A 1 45 ? 0.273 7.686 -5.515 1.00 0.00 45 TRP A CA 18
ATOM 20122 C C . TRP A 1 45 ? 0.858 6.351 -5.048 1.00 0.00 45 TRP A C 18
ATOM 20123 O O . TRP A 1 45 ? 2.029 6.065 -5.290 1.00 0.00 45 TRP A O 18
ATOM 20144 N N . TRP A 1 46 ? 0.015 5.571 -4.388 1.00 0.00 46 TRP A N 18
ATOM 20145 C CA . TRP A 1 46 ? 0.435 4.274 -3.885 1.00 0.00 46 TRP A CA 18
ATOM 20146 C C . TRP A 1 46 ? -0.607 3.240 -4.317 1.00 0.00 46 TRP A C 18
ATOM 20147 O O . TRP A 1 46 ? -1.806 3.448 -4.135 1.00 0.00 46 TRP A O 18
ATOM 20168 N N . GLU A 1 47 ? -0.112 2.148 -4.879 1.00 0.00 47 GLU A N 18
ATOM 20169 C CA . GLU A 1 47 ? -0.986 1.081 -5.338 1.00 0.00 47 GLU A CA 18
ATOM 20170 C C . GLU A 1 47 ? -0.933 -0.103 -4.369 1.00 0.00 47 GLU A C 18
ATOM 20171 O O . GLU A 1 47 ? 0.139 -0.640 -4.100 1.00 0.00 47 GLU A O 18
ATOM 20183 N N . GLY A 1 48 ? -2.104 -0.473 -3.873 1.00 0.00 48 GLY A N 18
ATOM 20184 C CA . GLY A 1 48 ? -2.206 -1.582 -2.940 1.00 0.00 48 GLY A CA 18
ATOM 20185 C C . GLY A 1 48 ? -3.424 -2.452 -3.252 1.00 0.00 48 GLY A C 18
ATOM 20186 O O . GLY A 1 48 ? -3.860 -2.527 -4.399 1.00 0.00 48 GLY A O 18
ATOM 20190 N N . THR A 1 49 ? -3.941 -3.087 -2.211 1.00 0.00 49 THR A N 18
ATOM 20191 C CA . THR A 1 49 ? -5.101 -3.949 -2.359 1.00 0.00 49 THR A CA 18
ATOM 20192 C C . THR A 1 49 ? -5.961 -3.908 -1.094 1.00 0.00 49 THR A C 18
ATOM 20193 O O . THR A 1 49 ? -5.454 -4.089 0.012 1.00 0.00 49 THR A O 18
ATOM 20204 N N . LEU A 1 50 ? -7.247 -3.670 -1.299 1.00 0.00 50 LEU A N 18
ATOM 20205 C CA . LEU A 1 50 ? -8.183 -3.602 -0.190 1.00 0.00 50 LEU A CA 18
ATOM 20206 C C . LEU A 1 50 ? -9.105 -4.823 -0.231 1.00 0.00 50 LEU A C 18
ATOM 20207 O O . LEU A 1 50 ? -9.137 -5.548 -1.224 1.00 0.00 50 LEU A O 18
ATOM 20223 N N . ASN A 1 51 ? -9.832 -5.012 0.860 1.00 0.00 51 ASN A N 18
ATOM 20224 C CA . ASN A 1 51 ? -10.753 -6.132 0.961 1.00 0.00 51 ASN A CA 18
ATOM 20225 C C . ASN A 1 51 ? -11.577 -6.227 -0.325 1.00 0.00 51 ASN A C 18
ATOM 20226 O O . ASN A 1 51 ? -12.625 -5.596 -0.443 1.00 0.00 51 ASN A O 18
ATOM 20237 N N . GLY A 1 52 ? -11.070 -7.022 -1.257 1.00 0.00 52 GLY A N 18
ATOM 20238 C CA . GLY A 1 52 ? -11.745 -7.208 -2.530 1.00 0.00 52 GLY A CA 18
ATOM 20239 C C . GLY A 1 52 ? -11.684 -5.934 -3.374 1.00 0.00 52 GLY A C 18
ATOM 20240 O O . GLY A 1 52 ? -12.585 -5.666 -4.168 1.00 0.00 52 GLY A O 18
ATOM 20244 N N . ARG A 1 53 ? -10.612 -5.180 -3.175 1.00 0.00 53 ARG A N 18
ATOM 20245 C CA . ARG A 1 53 ? -10.422 -3.941 -3.908 1.00 0.00 53 ARG A CA 18
ATOM 20246 C C . ARG A 1 53 ? -8.957 -3.790 -4.324 1.00 0.00 53 ARG A C 18
ATOM 20247 O O . ARG A 1 53 ? -8.074 -4.405 -3.730 1.00 0.00 53 ARG A O 18
ATOM 20268 N N . THR A 1 54 ? -8.745 -2.968 -5.341 1.00 0.00 54 THR A N 18
ATOM 20269 C CA . THR A 1 54 ? -7.403 -2.728 -5.843 1.00 0.00 54 THR A CA 18
ATOM 20270 C C . THR A 1 54 ? -7.353 -1.414 -6.626 1.00 0.00 54 THR A C 18
ATOM 20271 O O . THR A 1 54 ? -8.353 -0.995 -7.207 1.00 0.00 54 THR A O 18
ATOM 20282 N N . GLY A 1 55 ? -6.178 -0.801 -6.616 1.00 0.00 55 GLY A N 18
ATOM 20283 C CA . GLY A 1 55 ? -5.985 0.456 -7.317 1.00 0.00 55 GLY A CA 18
ATOM 20284 C C . GLY A 1 55 ? -4.889 1.292 -6.653 1.00 0.00 55 GLY A C 18
ATOM 20285 O O . GLY A 1 55 ? -3.925 0.747 -6.120 1.00 0.00 55 GLY A O 18
ATOM 20289 N N . TRP A 1 56 ? -5.075 2.603 -6.707 1.00 0.00 56 TRP A N 18
ATOM 20290 C CA . TRP A 1 56 ? -4.114 3.519 -6.117 1.00 0.00 56 TRP A CA 18
ATOM 20291 C C . TRP A 1 56 ? -4.864 4.425 -5.138 1.00 0.00 56 TRP A C 18
ATOM 20292 O O . TRP A 1 56 ? -6.078 4.592 -5.246 1.00 0.00 56 TRP A O 18
ATOM 20313 N N . PHE A 1 57 ? -4.110 4.987 -4.205 1.00 0.00 57 PHE A N 18
ATOM 20314 C CA . PHE A 1 57 ? -4.688 5.871 -3.208 1.00 0.00 57 PHE A CA 18
ATOM 20315 C C . PHE A 1 57 ? -3.612 6.742 -2.556 1.00 0.00 57 PHE A C 18
ATOM 20316 O O . PHE A 1 57 ? -2.423 6.433 -2.643 1.00 0.00 57 PHE A O 18
ATOM 20333 N N . PRO A 1 58 ? -4.078 7.837 -1.900 1.00 0.00 58 PRO A N 18
ATOM 20334 C CA . PRO A 1 58 ? -3.167 8.754 -1.233 1.00 0.00 58 PRO A CA 18
ATOM 20335 C C . PRO A 1 58 ? -2.644 8.152 0.073 1.00 0.00 58 PRO A C 18
ATOM 20336 O O . PRO A 1 58 ? -3.414 7.897 0.996 1.00 0.00 58 PRO A O 18
ATOM 20347 N N . SER A 1 59 ? -1.336 7.944 0.107 1.00 0.00 59 SER A N 18
ATOM 20348 C CA . SER A 1 59 ? -0.700 7.377 1.285 1.00 0.00 59 SER A CA 18
ATOM 20349 C C . SER A 1 59 ? -0.360 8.488 2.282 1.00 0.00 59 SER A C 18
ATOM 20350 O O . SER A 1 59 ? -0.464 8.293 3.492 1.00 0.00 59 SER A O 18
ATOM 20358 N N . ASN A 1 60 ? 0.037 9.628 1.736 1.00 0.00 60 ASN A N 18
ATOM 20359 C CA . ASN A 1 60 ? 0.392 10.769 2.563 1.00 0.00 60 ASN A CA 18
ATOM 20360 C C . ASN A 1 60 ? -0.589 10.870 3.733 1.00 0.00 60 ASN A C 18
ATOM 20361 O O . ASN A 1 60 ? -0.231 11.347 4.808 1.00 0.00 60 ASN A O 18
ATOM 20372 N N . TYR A 1 61 ? -1.808 10.415 3.482 1.00 0.00 61 TYR A N 18
ATOM 20373 C CA . TYR A 1 61 ? -2.844 10.449 4.501 1.00 0.00 61 TYR A CA 18
ATOM 20374 C C . TYR A 1 61 ? -2.953 9.101 5.216 1.00 0.00 61 TYR A C 18
ATOM 20375 O O . TYR A 1 61 ? -2.898 9.037 6.442 1.00 0.00 61 TYR A O 18
ATOM 20393 N N . VAL A 1 62 ? -3.107 8.054 4.417 1.00 0.00 62 VAL A N 18
ATOM 20394 C CA . VAL A 1 62 ? -3.226 6.711 4.958 1.00 0.00 62 VAL A CA 18
ATOM 20395 C C . VAL A 1 62 ? -2.164 6.505 6.040 1.00 0.00 62 VAL A C 18
ATOM 20396 O O . VAL A 1 62 ? -1.077 7.077 5.963 1.00 0.00 62 VAL A O 18
ATOM 20409 N N . ARG A 1 63 ? -2.515 5.688 7.021 1.00 0.00 63 ARG A N 18
ATOM 20410 C CA . ARG A 1 63 ? -1.605 5.401 8.117 1.00 0.00 63 ARG A CA 18
ATOM 20411 C C . ARG A 1 63 ? -0.912 4.055 7.892 1.00 0.00 63 ARG A C 18
ATOM 20412 O O . ARG A 1 63 ? -1.511 3.127 7.353 1.00 0.00 63 ARG A O 18
ATOM 20433 N N . GLU A 1 64 ? 0.342 3.993 8.316 1.00 0.00 64 GLU A N 18
ATOM 20434 C CA . GLU A 1 64 ? 1.123 2.777 8.168 1.00 0.00 64 GLU A CA 18
ATOM 20435 C C . GLU A 1 64 ? 1.172 2.013 9.493 1.00 0.00 64 GLU A C 18
ATOM 20436 O O . GLU A 1 64 ? 1.346 2.612 10.553 1.00 0.00 64 GLU A O 18
ATOM 20448 N N . ILE A 1 65 ? 1.016 0.702 9.389 1.00 0.00 65 ILE A N 18
ATOM 20449 C CA . ILE A 1 65 ? 1.040 -0.151 10.566 1.00 0.00 65 ILE A CA 18
ATOM 20450 C C . ILE A 1 65 ? 2.388 -0.871 10.640 1.00 0.00 65 ILE A C 18
ATOM 20451 O O . ILE A 1 65 ? 3.124 -0.720 11.615 1.00 0.00 65 ILE A O 18
ATOM 20467 N N . LYS A 1 66 ? 2.671 -1.639 9.598 1.00 0.00 66 LYS A N 18
ATOM 20468 C CA . LYS A 1 66 ? 3.917 -2.382 9.533 1.00 0.00 66 LYS A CA 18
ATOM 20469 C C . LYS A 1 66 ? 5.071 -1.476 9.965 1.00 0.00 66 LYS A C 18
ATOM 20470 O O . LYS A 1 66 ? 5.232 -0.376 9.438 1.00 0.00 66 LYS A O 18
ATOM 20489 N N . SER A 1 67 ? 5.844 -1.969 10.921 1.00 0.00 67 SER A N 18
ATOM 20490 C CA . SER A 1 67 ? 6.979 -1.217 11.430 1.00 0.00 67 SER A CA 18
ATOM 20491 C C . SER A 1 67 ? 8.253 -1.625 10.687 1.00 0.00 67 SER A C 18
ATOM 20492 O O . SER A 1 67 ? 9.254 -0.911 10.726 1.00 0.00 67 SER A O 18
ATOM 20500 N N . SER A 1 68 ? 8.174 -2.770 10.026 1.00 0.00 68 SER A N 18
ATOM 20501 C CA . SER A 1 68 ? 9.308 -3.281 9.275 1.00 0.00 68 SER A CA 18
ATOM 20502 C C . SER A 1 68 ? 9.180 -2.887 7.802 1.00 0.00 68 SER A C 18
ATOM 20503 O O . SER A 1 68 ? 10.116 -3.069 7.024 1.00 0.00 68 SER A O 18
ATOM 20511 N N . GLU A 1 69 ? 8.015 -2.354 7.464 1.00 0.00 69 GLU A N 18
ATOM 20512 C CA . GLU A 1 69 ? 7.753 -1.933 6.097 1.00 0.00 69 GLU A CA 18
ATOM 20513 C C . GLU A 1 69 ? 8.938 -1.132 5.553 1.00 0.00 69 GLU A C 18
ATOM 20514 O O . GLU A 1 69 ? 9.268 -1.231 4.372 1.00 0.00 69 GLU A O 18
ATOM 20526 N N . ARG A 1 70 ? 9.546 -0.358 6.439 1.00 0.00 70 ARG A N 18
ATOM 20527 C CA . ARG A 1 70 ? 10.687 0.458 6.062 1.00 0.00 70 ARG A CA 18
ATOM 20528 C C . ARG A 1 70 ? 11.802 -0.419 5.491 1.00 0.00 70 ARG A C 18
ATOM 20529 O O . ARG A 1 70 ? 12.480 -0.027 4.542 1.00 0.00 70 ARG A O 18
ATOM 20550 N N . SER A 1 71 ? 11.957 -1.590 6.091 1.00 0.00 71 SER A N 18
ATOM 20551 C CA . SER A 1 71 ? 12.978 -2.526 5.652 1.00 0.00 71 SER A CA 18
ATOM 20552 C C . SER A 1 71 ? 12.347 -3.630 4.801 1.00 0.00 71 SER A C 18
ATOM 20553 O O . SER A 1 71 ? 12.979 -4.650 4.533 1.00 0.00 71 SER A O 18
ATOM 20561 N N . GLY A 1 72 ? 11.108 -3.387 4.400 1.00 0.00 72 GLY A N 18
ATOM 20562 C CA . GLY A 1 72 ? 10.383 -4.346 3.585 1.00 0.00 72 GLY A CA 18
ATOM 20563 C C . GLY A 1 72 ? 10.765 -4.212 2.109 1.00 0.00 72 GLY A C 18
ATOM 20564 O O . GLY A 1 72 ? 11.829 -4.670 1.696 1.00 0.00 72 GLY A O 18
ATOM 20568 N N . PRO A 1 73 ? 9.854 -3.564 1.336 1.00 0.00 73 PRO A N 18
ATOM 20569 C CA . PRO A 1 73 ? 10.084 -3.363 -0.084 1.00 0.00 73 PRO A CA 18
ATOM 20570 C C . PRO A 1 73 ? 11.119 -2.261 -0.321 1.00 0.00 73 PRO A C 18
ATOM 20571 O O . PRO A 1 73 ? 10.803 -1.221 -0.894 1.00 0.00 73 PRO A O 18
ATOM 20582 N N . SER A 1 74 ? 12.335 -2.528 0.133 1.00 0.00 74 SER A N 18
ATOM 20583 C CA . SER A 1 74 ? 13.418 -1.573 -0.022 1.00 0.00 74 SER A CA 18
ATOM 20584 C C . SER A 1 74 ? 14.760 -2.306 -0.081 1.00 0.00 74 SER A C 18
ATOM 20585 O O . SER A 1 74 ? 15.062 -3.124 0.785 1.00 0.00 74 SER A O 18
ATOM 20593 N N . SER A 1 75 ? 15.527 -1.987 -1.113 1.00 0.00 75 SER A N 18
ATOM 20594 C CA . SER A 1 75 ? 16.828 -2.606 -1.297 1.00 0.00 75 SER A CA 18
ATOM 20595 C C . SER A 1 75 ? 17.841 -1.563 -1.774 1.00 0.00 75 SER A C 18
ATOM 20596 O O . SER A 1 75 ? 17.891 -1.238 -2.959 1.00 0.00 75 SER A O 18
ATOM 20604 N N . GLY A 1 76 ? 18.624 -1.068 -0.827 1.00 0.00 76 GLY A N 18
ATOM 20605 C CA . GLY A 1 76 ? 19.633 -0.068 -1.136 1.00 0.00 76 GLY A CA 18
ATOM 20606 C C . GLY A 1 76 ? 21.037 -0.674 -1.091 1.00 0.00 76 GLY A C 18
ATOM 20607 O O . GLY A 1 76 ? 21.189 -1.894 -1.027 1.00 0.00 76 GLY A O 18
ATOM 20611 N N . GLY A 1 1 ? -0.163 -11.767 -17.458 1.00 0.00 1 GLY A N 19
ATOM 20612 C CA . GLY A 1 1 ? 0.237 -13.095 -17.021 1.00 0.00 1 GLY A CA 19
ATOM 20613 C C . GLY A 1 1 ? 0.968 -13.032 -15.678 1.00 0.00 1 GLY A C 19
ATOM 20614 O O . GLY A 1 1 ? 0.996 -11.987 -15.030 1.00 0.00 1 GLY A O 19
ATOM 20618 N N . SER A 1 2 ? 1.541 -14.165 -15.299 1.00 0.00 2 SER A N 19
ATOM 20619 C CA . SER A 1 2 ? 2.269 -14.252 -14.045 1.00 0.00 2 SER A CA 19
ATOM 20620 C C . SER A 1 2 ? 3.168 -15.490 -14.046 1.00 0.00 2 SER A C 19
ATOM 20621 O O . SER A 1 2 ? 2.714 -16.591 -13.738 1.00 0.00 2 SER A O 19
ATOM 20629 N N . SER A 1 3 ? 4.426 -15.270 -14.398 1.00 0.00 3 SER A N 19
ATOM 20630 C CA . SER A 1 3 ? 5.391 -16.353 -14.444 1.00 0.00 3 SER A CA 19
ATOM 20631 C C . SER A 1 3 ? 6.810 -15.797 -14.300 1.00 0.00 3 SER A C 19
ATOM 20632 O O . SER A 1 3 ? 7.173 -14.831 -14.970 1.00 0.00 3 SER A O 19
ATOM 20640 N N . GLY A 1 4 ? 7.574 -16.431 -13.421 1.00 0.00 4 GLY A N 19
ATOM 20641 C CA . GLY A 1 4 ? 8.943 -16.012 -13.181 1.00 0.00 4 GLY A CA 19
ATOM 20642 C C . GLY A 1 4 ? 9.170 -15.703 -11.699 1.00 0.00 4 GLY A C 19
ATOM 20643 O O . GLY A 1 4 ? 9.598 -16.571 -10.940 1.00 0.00 4 GLY A O 19
ATOM 20647 N N . SER A 1 5 ? 8.874 -14.465 -11.334 1.00 0.00 5 SER A N 19
ATOM 20648 C CA . SER A 1 5 ? 9.041 -14.032 -9.956 1.00 0.00 5 SER A CA 19
ATOM 20649 C C . SER A 1 5 ? 8.152 -12.818 -9.678 1.00 0.00 5 SER A C 19
ATOM 20650 O O . SER A 1 5 ? 7.600 -12.223 -10.603 1.00 0.00 5 SER A O 19
ATOM 20658 N N . SER A 1 6 ? 8.038 -12.488 -8.400 1.00 0.00 6 SER A N 19
ATOM 20659 C CA . SER A 1 6 ? 7.224 -11.357 -7.989 1.00 0.00 6 SER A CA 19
ATOM 20660 C C . SER A 1 6 ? 7.869 -10.657 -6.791 1.00 0.00 6 SER A C 19
ATOM 20661 O O . SER A 1 6 ? 8.202 -9.474 -6.864 1.00 0.00 6 SER A O 19
ATOM 20669 N N . GLY A 1 7 ? 8.027 -11.416 -5.717 1.00 0.00 7 GLY A N 19
ATOM 20670 C CA . GLY A 1 7 ? 8.627 -10.883 -4.505 1.00 0.00 7 GLY A CA 19
ATOM 20671 C C . GLY A 1 7 ? 7.561 -10.602 -3.444 1.00 0.00 7 GLY A C 19
ATOM 20672 O O . GLY A 1 7 ? 6.392 -10.937 -3.629 1.00 0.00 7 GLY A O 19
ATOM 20676 N N . SER A 1 8 ? 8.002 -9.990 -2.356 1.00 0.00 8 SER A N 19
ATOM 20677 C CA . SER A 1 8 ? 7.100 -9.659 -1.264 1.00 0.00 8 SER A CA 19
ATOM 20678 C C . SER A 1 8 ? 7.382 -8.241 -0.765 1.00 0.00 8 SER A C 19
ATOM 20679 O O . SER A 1 8 ? 8.497 -7.936 -0.344 1.00 0.00 8 SER A O 19
ATOM 20687 N N . HIS A 1 9 ? 6.350 -7.411 -0.826 1.00 0.00 9 HIS A N 19
ATOM 20688 C CA . HIS A 1 9 ? 6.472 -6.032 -0.385 1.00 0.00 9 HIS A CA 19
ATOM 20689 C C . HIS A 1 9 ? 5.118 -5.533 0.121 1.00 0.00 9 HIS A C 19
ATOM 20690 O O . HIS A 1 9 ? 4.872 -4.330 0.163 1.00 0.00 9 HIS A O 19
ATOM 20704 N N . GLN A 1 10 ? 4.274 -6.486 0.492 1.00 0.00 10 GLN A N 19
ATOM 20705 C CA . GLN A 1 10 ? 2.950 -6.158 0.995 1.00 0.00 10 GLN A CA 19
ATOM 20706 C C . GLN A 1 10 ? 3.057 -5.227 2.204 1.00 0.00 10 GLN A C 19
ATOM 20707 O O . GLN A 1 10 ? 3.599 -5.607 3.240 1.00 0.00 10 GLN A O 19
ATOM 20721 N N . LEU A 1 11 ? 2.530 -4.023 2.030 1.00 0.00 11 LEU A N 19
ATOM 20722 C CA . LEU A 1 11 ? 2.558 -3.033 3.094 1.00 0.00 11 LEU A CA 19
ATOM 20723 C C . LEU A 1 11 ? 1.158 -2.896 3.694 1.00 0.00 11 LEU A C 19
ATOM 20724 O O . LEU A 1 11 ? 0.207 -2.562 2.990 1.00 0.00 11 LEU A O 19
ATOM 20740 N N . ILE A 1 12 ? 1.076 -3.160 4.989 1.00 0.00 12 ILE A N 19
ATOM 20741 C CA . ILE A 1 12 ? -0.193 -3.069 5.693 1.00 0.00 12 ILE A CA 19
ATOM 20742 C C . ILE A 1 12 ? -0.367 -1.652 6.241 1.00 0.00 12 ILE A C 19
ATOM 20743 O O . ILE A 1 12 ? 0.326 -1.254 7.176 1.00 0.00 12 ILE A O 19
ATOM 20759 N N . VAL A 1 13 ? -1.296 -0.927 5.635 1.00 0.00 13 VAL A N 19
ATOM 20760 C CA . VAL A 1 13 ? -1.571 0.438 6.050 1.00 0.00 13 VAL A CA 19
ATOM 20761 C C . VAL A 1 13 ? -3.082 0.630 6.187 1.00 0.00 13 VAL A C 19
ATOM 20762 O O . VAL A 1 13 ? -3.854 0.106 5.386 1.00 0.00 13 VAL A O 19
ATOM 20775 N N . LYS A 1 14 ? -3.460 1.384 7.209 1.00 0.00 14 LYS A N 19
ATOM 20776 C CA . LYS A 1 14 ? -4.865 1.653 7.462 1.00 0.00 14 LYS A CA 19
ATOM 20777 C C . LYS A 1 14 ? -5.232 3.019 6.879 1.00 0.00 14 LYS A C 19
ATOM 20778 O O . LYS A 1 14 ? -4.459 3.970 6.982 1.00 0.00 14 LYS A O 19
ATOM 20797 N N . ALA A 1 15 ? -6.413 3.074 6.279 1.00 0.00 15 ALA A N 19
ATOM 20798 C CA . ALA A 1 15 ? -6.891 4.306 5.679 1.00 0.00 15 ALA A CA 19
ATOM 20799 C C . ALA A 1 15 ? -6.881 5.418 6.731 1.00 0.00 15 ALA A C 19
ATOM 20800 O O . ALA A 1 15 ? -6.788 5.145 7.927 1.00 0.00 15 ALA A O 19
ATOM 20807 N N . ARG A 1 16 ? -6.980 6.648 6.249 1.00 0.00 16 ARG A N 19
ATOM 20808 C CA . ARG A 1 16 ? -6.982 7.801 7.133 1.00 0.00 16 ARG A CA 19
ATOM 20809 C C . ARG A 1 16 ? -8.418 8.254 7.408 1.00 0.00 16 ARG A C 19
ATOM 20810 O O . ARG A 1 16 ? -8.858 8.271 8.557 1.00 0.00 16 ARG A O 19
ATOM 20831 N N . PHE A 1 17 ? -9.109 8.610 6.335 1.00 0.00 17 PHE A N 19
ATOM 20832 C CA . PHE A 1 17 ? -10.485 9.062 6.447 1.00 0.00 17 PHE A CA 19
ATOM 20833 C C . PHE A 1 17 ? -11.288 8.686 5.200 1.00 0.00 17 PHE A C 19
ATOM 20834 O O . PHE A 1 17 ? -10.778 8.010 4.309 1.00 0.00 17 PHE A O 19
ATOM 20851 N N . ASN A 1 18 ? -12.533 9.142 5.178 1.00 0.00 18 ASN A N 19
ATOM 20852 C CA . ASN A 1 18 ? -13.412 8.861 4.056 1.00 0.00 18 ASN A CA 19
ATOM 20853 C C . ASN A 1 18 ? -12.762 9.365 2.766 1.00 0.00 18 ASN A C 19
ATOM 20854 O O . ASN A 1 18 ? -12.725 10.569 2.515 1.00 0.00 18 ASN A O 19
ATOM 20865 N N . PHE A 1 19 ? -12.265 8.420 1.982 1.00 0.00 19 PHE A N 19
ATOM 20866 C CA . PHE A 1 19 ? -11.619 8.753 0.725 1.00 0.00 19 PHE A CA 19
ATOM 20867 C C . PHE A 1 19 ? -12.407 8.195 -0.462 1.00 0.00 19 PHE A C 19
ATOM 20868 O O . PHE A 1 19 ? -12.777 7.022 -0.469 1.00 0.00 19 PHE A O 19
ATOM 20885 N N . LYS A 1 20 ? -12.639 9.062 -1.437 1.00 0.00 20 LYS A N 19
ATOM 20886 C CA . LYS A 1 20 ? -13.377 8.670 -2.626 1.00 0.00 20 LYS A CA 19
ATOM 20887 C C . LYS A 1 20 ? -12.403 8.507 -3.794 1.00 0.00 20 LYS A C 19
ATOM 20888 O O . LYS A 1 20 ? -11.454 9.279 -3.929 1.00 0.00 20 LYS A O 19
ATOM 20907 N N . GLN A 1 21 ? -12.670 7.498 -4.610 1.00 0.00 21 GLN A N 19
ATOM 20908 C CA . GLN A 1 21 ? -11.829 7.224 -5.762 1.00 0.00 21 GLN A CA 19
ATOM 20909 C C . GLN A 1 21 ? -12.227 8.122 -6.936 1.00 0.00 21 GLN A C 19
ATOM 20910 O O . GLN A 1 21 ? -13.408 8.410 -7.128 1.00 0.00 21 GLN A O 19
ATOM 20924 N N . THR A 1 22 ? -11.221 8.538 -7.689 1.00 0.00 22 THR A N 19
ATOM 20925 C CA . THR A 1 22 ? -11.451 9.397 -8.839 1.00 0.00 22 THR A CA 19
ATOM 20926 C C . THR A 1 22 ? -12.021 8.587 -10.005 1.00 0.00 22 THR A C 19
ATOM 20927 O O . THR A 1 22 ? -12.569 9.152 -10.949 1.00 0.00 22 THR A O 19
ATOM 20938 N N . ASN A 1 23 ? -11.874 7.274 -9.899 1.00 0.00 23 ASN A N 19
ATOM 20939 C CA . ASN A 1 23 ? -12.367 6.380 -10.933 1.00 0.00 23 ASN A CA 19
ATOM 20940 C C . ASN A 1 23 ? -12.239 4.933 -10.453 1.00 0.00 23 ASN A C 19
ATOM 20941 O O . ASN A 1 23 ? -11.506 4.651 -9.506 1.00 0.00 23 ASN A O 19
ATOM 20952 N N . GLU A 1 24 ? -12.965 4.054 -11.127 1.00 0.00 24 GLU A N 19
ATOM 20953 C CA . GLU A 1 24 ? -12.942 2.642 -10.782 1.00 0.00 24 GLU A CA 19
ATOM 20954 C C . GLU A 1 24 ? -11.537 2.071 -10.977 1.00 0.00 24 GLU A C 19
ATOM 20955 O O . GLU A 1 24 ? -11.244 0.965 -10.524 1.00 0.00 24 GLU A O 19
ATOM 20967 N N . ASP A 1 25 ? -10.704 2.850 -11.651 1.00 0.00 25 ASP A N 19
ATOM 20968 C CA . ASP A 1 25 ? -9.336 2.435 -11.910 1.00 0.00 25 ASP A CA 19
ATOM 20969 C C . ASP A 1 25 ? -8.512 2.579 -10.630 1.00 0.00 25 ASP A C 19
ATOM 20970 O O . ASP A 1 25 ? -7.635 1.761 -10.356 1.00 0.00 25 ASP A O 19
ATOM 20979 N N . GLU A 1 26 ? -8.822 3.626 -9.879 1.00 0.00 26 GLU A N 19
ATOM 20980 C CA . GLU A 1 26 ? -8.122 3.887 -8.633 1.00 0.00 26 GLU A CA 19
ATOM 20981 C C . GLU A 1 26 ? -8.779 3.122 -7.483 1.00 0.00 26 GLU A C 19
ATOM 20982 O O . GLU A 1 26 ? -9.820 2.492 -7.667 1.00 0.00 26 GLU A O 19
ATOM 20994 N N . LEU A 1 27 ? -8.145 3.202 -6.323 1.00 0.00 27 LEU A N 19
ATOM 20995 C CA . LEU A 1 27 ? -8.656 2.525 -5.142 1.00 0.00 27 LEU A CA 19
ATOM 20996 C C . LEU A 1 27 ? -9.626 3.452 -4.408 1.00 0.00 27 LEU A C 19
ATOM 20997 O O . LEU A 1 27 ? -9.744 4.627 -4.748 1.00 0.00 27 LEU A O 19
ATOM 21013 N N . SER A 1 28 ? -10.295 2.887 -3.414 1.00 0.00 28 SER A N 19
ATOM 21014 C CA . SER A 1 28 ? -11.253 3.648 -2.629 1.00 0.00 28 SER A CA 19
ATOM 21015 C C . SER A 1 28 ? -11.331 3.083 -1.209 1.00 0.00 28 SER A C 19
ATOM 21016 O O . SER A 1 28 ? -11.500 1.879 -1.025 1.00 0.00 28 SER A O 19
ATOM 21024 N N . VAL A 1 29 ? -11.203 3.980 -0.241 1.00 0.00 29 VAL A N 19
ATOM 21025 C CA . VAL A 1 29 ? -11.257 3.586 1.157 1.00 0.00 29 VAL A CA 19
ATOM 21026 C C . VAL A 1 29 ? -12.118 4.586 1.930 1.00 0.00 29 VAL A C 19
ATOM 21027 O O . VAL A 1 29 ? -12.306 5.719 1.491 1.00 0.00 29 VAL A O 19
ATOM 21040 N N . CYS A 1 30 ? -12.617 4.131 3.070 1.00 0.00 30 CYS A N 19
ATOM 21041 C CA . CYS A 1 30 ? -13.454 4.972 3.910 1.00 0.00 30 CYS A CA 19
ATOM 21042 C C . CYS A 1 30 ? -12.726 5.200 5.236 1.00 0.00 30 CYS A C 19
ATOM 21043 O O . CYS A 1 30 ? -12.060 6.219 5.415 1.00 0.00 30 CYS A O 19
ATOM 21051 N N . LYS A 1 31 ? -12.877 4.235 6.132 1.00 0.00 31 LYS A N 19
ATOM 21052 C CA . LYS A 1 31 ? -12.243 4.319 7.437 1.00 0.00 31 LYS A CA 19
ATOM 21053 C C . LYS A 1 31 ? -12.056 2.908 7.998 1.00 0.00 31 LYS A C 19
ATOM 21054 O O . LYS A 1 31 ? -12.946 2.067 7.884 1.00 0.00 31 LYS A O 19
ATOM 21073 N N . GLY A 1 32 ? -10.892 2.693 8.595 1.00 0.00 32 GLY A N 19
ATOM 21074 C CA . GLY A 1 32 ? -10.576 1.399 9.175 1.00 0.00 32 GLY A CA 19
ATOM 21075 C C . GLY A 1 32 ? -10.618 0.298 8.114 1.00 0.00 32 GLY A C 19
ATOM 21076 O O . GLY A 1 32 ? -11.432 -0.621 8.200 1.00 0.00 32 GLY A O 19
ATOM 21080 N N . ASP A 1 33 ? -9.731 0.426 7.138 1.00 0.00 33 ASP A N 19
ATOM 21081 C CA . ASP A 1 33 ? -9.656 -0.547 6.062 1.00 0.00 33 ASP A CA 19
ATOM 21082 C C . ASP A 1 33 ? -8.193 -0.749 5.664 1.00 0.00 33 ASP A C 19
ATOM 21083 O O . ASP A 1 33 ? -7.666 -0.017 4.827 1.00 0.00 33 ASP A O 19
ATOM 21092 N N . ILE A 1 34 ? -7.576 -1.745 6.282 1.00 0.00 34 ILE A N 19
ATOM 21093 C CA . ILE A 1 34 ? -6.183 -2.053 6.002 1.00 0.00 34 ILE A CA 19
ATOM 21094 C C . ILE A 1 34 ? -6.015 -2.316 4.505 1.00 0.00 34 ILE A C 19
ATOM 21095 O O . ILE A 1 34 ? -6.790 -3.064 3.911 1.00 0.00 34 ILE A O 19
ATOM 21111 N N . ILE A 1 35 ? -4.996 -1.685 3.938 1.00 0.00 35 ILE A N 19
ATOM 21112 C CA . ILE A 1 35 ? -4.717 -1.842 2.520 1.00 0.00 35 ILE A CA 19
ATOM 21113 C C . ILE A 1 35 ? -3.300 -2.394 2.343 1.00 0.00 35 ILE A C 19
ATOM 21114 O O . ILE A 1 35 ? -2.381 -1.993 3.054 1.00 0.00 35 ILE A O 19
ATOM 21130 N N . TYR A 1 36 ? -3.169 -3.304 1.389 1.00 0.00 36 TYR A N 19
ATOM 21131 C CA . TYR A 1 36 ? -1.881 -3.915 1.109 1.00 0.00 36 TYR A CA 19
ATOM 21132 C C . TYR A 1 36 ? -1.189 -3.220 -0.065 1.00 0.00 36 TYR A C 19
ATOM 21133 O O . TYR A 1 36 ? -1.634 -3.330 -1.206 1.00 0.00 36 TYR A O 19
ATOM 21151 N N . VAL A 1 37 ? -0.110 -2.519 0.256 1.00 0.00 37 VAL A N 19
ATOM 21152 C CA . VAL A 1 37 ? 0.648 -1.806 -0.759 1.00 0.00 37 VAL A CA 19
ATOM 21153 C C . VAL A 1 37 ? 1.618 -2.775 -1.438 1.00 0.00 37 VAL A C 19
ATOM 21154 O O . VAL A 1 37 ? 2.493 -3.342 -0.785 1.00 0.00 37 VAL A O 19
ATOM 21167 N N . THR A 1 38 ? 1.431 -2.934 -2.740 1.00 0.00 38 THR A N 19
ATOM 21168 C CA . THR A 1 38 ? 2.279 -3.823 -3.515 1.00 0.00 38 THR A CA 19
ATOM 21169 C C . THR A 1 38 ? 3.233 -3.016 -4.397 1.00 0.00 38 THR A C 19
ATOM 21170 O O . THR A 1 38 ? 4.424 -3.317 -4.469 1.00 0.00 38 THR A O 19
ATOM 21181 N N . ARG A 1 39 ? 2.675 -2.005 -5.047 1.00 0.00 39 ARG A N 19
ATOM 21182 C CA . ARG A 1 39 ? 3.461 -1.153 -5.923 1.00 0.00 39 ARG A CA 19
ATOM 21183 C C . ARG A 1 39 ? 4.475 -0.347 -5.106 1.00 0.00 39 ARG A C 19
ATOM 21184 O O . ARG A 1 39 ? 5.678 -0.590 -5.191 1.00 0.00 39 ARG A O 19
ATOM 21205 N N . VAL A 1 40 ? 3.951 0.597 -4.337 1.00 0.00 40 VAL A N 19
ATOM 21206 C CA . VAL A 1 40 ? 4.796 1.439 -3.507 1.00 0.00 40 VAL A CA 19
ATOM 21207 C C . VAL A 1 40 ? 5.584 2.400 -4.400 1.00 0.00 40 VAL A C 19
ATOM 21208 O O . VAL A 1 40 ? 6.770 2.188 -4.651 1.00 0.00 40 VAL A O 19
ATOM 21221 N N . GLU A 1 41 ? 4.895 3.435 -4.855 1.00 0.00 41 GLU A N 19
ATOM 21222 C CA . GLU A 1 41 ? 5.515 4.429 -5.714 1.00 0.00 41 GLU A CA 19
ATOM 21223 C C . GLU A 1 41 ? 5.746 5.729 -4.941 1.00 0.00 41 GLU A C 19
ATOM 21224 O O . GLU A 1 41 ? 4.820 6.271 -4.341 1.00 0.00 41 GLU A O 19
ATOM 21236 N N . GLU A 1 42 ? 6.988 6.191 -4.980 1.00 0.00 42 GLU A N 19
ATOM 21237 C CA . GLU A 1 42 ? 7.353 7.417 -4.292 1.00 0.00 42 GLU A CA 19
ATOM 21238 C C . GLU A 1 42 ? 6.952 8.6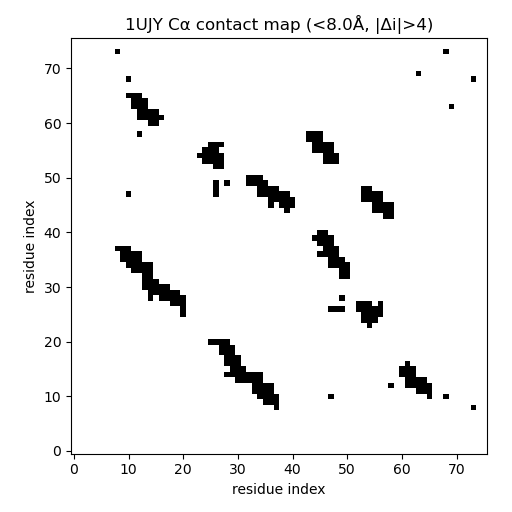35 -5.126 1.00 0.00 42 GLU A C 19
ATOM 21239 O O . GLU A 1 42 ? 7.198 9.772 -4.730 1.00 0.00 42 GLU A O 19
ATOM 21251 N N . GLY A 1 43 ? 6.341 8.353 -6.268 1.00 0.00 43 GLY A N 19
ATOM 21252 C CA . GLY A 1 43 ? 5.904 9.412 -7.163 1.00 0.00 43 GLY A CA 19
ATOM 21253 C C . GLY A 1 43 ? 4.875 10.317 -6.481 1.00 0.00 43 GLY A C 19
ATOM 21254 O O . GLY A 1 43 ? 4.977 11.541 -6.550 1.00 0.00 43 GLY A O 19
ATOM 21258 N N . GLY A 1 44 ? 3.908 9.680 -5.837 1.00 0.00 44 GLY A N 19
ATOM 21259 C CA . GLY A 1 44 ? 2.863 10.412 -5.143 1.00 0.00 44 GLY A CA 19
ATOM 21260 C C . GLY A 1 44 ? 1.675 9.501 -4.823 1.00 0.00 44 GLY A C 19
ATOM 21261 O O . GLY A 1 44 ? 1.038 9.648 -3.782 1.00 0.00 44 GLY A O 19
ATOM 21265 N N . TRP A 1 45 ? 1.414 8.580 -5.739 1.00 0.00 45 TRP A N 19
ATOM 21266 C CA . TRP A 1 45 ? 0.315 7.645 -5.569 1.00 0.00 45 TRP A CA 19
ATOM 21267 C C . TRP A 1 45 ? 0.895 6.316 -5.082 1.00 0.00 45 TRP A C 19
ATOM 21268 O O . TRP A 1 45 ? 2.078 6.041 -5.281 1.00 0.00 45 TRP A O 19
ATOM 21289 N N . TRP A 1 46 ? 0.037 5.527 -4.453 1.00 0.00 46 TRP A N 19
ATOM 21290 C CA . TRP A 1 46 ? 0.450 4.233 -3.937 1.00 0.00 46 TRP A CA 19
ATOM 21291 C C . TRP A 1 46 ? -0.587 3.196 -4.374 1.00 0.00 46 TRP A C 19
ATOM 21292 O O . TRP A 1 46 ? -1.785 3.388 -4.173 1.00 0.00 46 TRP A O 19
ATOM 21313 N N . GLU A 1 47 ? -0.088 2.121 -4.967 1.00 0.00 47 GLU A N 19
ATOM 21314 C CA . GLU A 1 47 ? -0.956 1.054 -5.434 1.00 0.00 47 GLU A CA 19
ATOM 21315 C C . GLU A 1 47 ? -0.905 -0.133 -4.471 1.00 0.00 47 GLU A C 19
ATOM 21316 O O . GLU A 1 47 ? 0.163 -0.693 -4.225 1.00 0.00 47 GLU A O 19
ATOM 21328 N N . GLY A 1 48 ? -2.073 -0.483 -3.950 1.00 0.00 48 GLY A N 19
ATOM 21329 C CA . GLY A 1 48 ? -2.174 -1.593 -3.019 1.00 0.00 48 GLY A CA 19
ATOM 21330 C C . GLY A 1 48 ? -3.445 -2.406 -3.272 1.00 0.00 48 GLY A C 19
ATOM 21331 O O . GLY A 1 48 ? -4.042 -2.315 -4.343 1.00 0.00 48 GLY A O 19
ATOM 21335 N N . THR A 1 49 ? -3.823 -3.182 -2.266 1.00 0.00 49 THR A N 19
ATOM 21336 C CA . THR A 1 49 ? -5.013 -4.011 -2.366 1.00 0.00 49 THR A CA 19
ATOM 21337 C C . THR A 1 49 ? -5.826 -3.934 -1.073 1.00 0.00 49 THR A C 19
ATOM 21338 O O . THR A 1 49 ? -5.300 -4.181 0.011 1.00 0.00 49 THR A O 19
ATOM 21349 N N . LEU A 1 50 ? -7.097 -3.590 -1.229 1.00 0.00 50 LEU A N 19
ATOM 21350 C CA . LEU A 1 50 ? -7.987 -3.477 -0.088 1.00 0.00 50 LEU A CA 19
ATOM 21351 C C . LEU A 1 50 ? -8.898 -4.706 -0.033 1.00 0.00 50 LEU A C 19
ATOM 21352 O O . LEU A 1 50 ? -8.963 -5.477 -0.989 1.00 0.00 50 LEU A O 19
ATOM 21368 N N . ASN A 1 51 ? -9.577 -4.851 1.095 1.00 0.00 51 ASN A N 19
ATOM 21369 C CA . ASN A 1 51 ? -10.480 -5.972 1.287 1.00 0.00 51 ASN A CA 19
ATOM 21370 C C . ASN A 1 51 ? -11.361 -6.130 0.046 1.00 0.00 51 ASN A C 19
ATOM 21371 O O . ASN A 1 51 ? -12.429 -5.527 -0.042 1.00 0.00 51 ASN A O 19
ATOM 21382 N N . GLY A 1 52 ? -10.879 -6.943 -0.883 1.00 0.00 52 GLY A N 19
ATOM 21383 C CA . GLY A 1 52 ? -11.609 -7.187 -2.116 1.00 0.00 52 GLY A CA 19
ATOM 21384 C C . GLY A 1 52 ? -11.622 -5.940 -3.002 1.00 0.00 52 GLY A C 19
ATOM 21385 O O . GLY A 1 52 ? -12.537 -5.753 -3.803 1.00 0.00 52 GLY A O 19
ATOM 21389 N N . ARG A 1 53 ? -10.597 -5.119 -2.828 1.00 0.00 53 ARG A N 19
ATOM 21390 C CA . ARG A 1 53 ? -10.479 -3.895 -3.603 1.00 0.00 53 ARG A CA 19
ATOM 21391 C C . ARG A 1 53 ? -9.047 -3.728 -4.116 1.00 0.00 53 ARG A C 19
ATOM 21392 O O . ARG A 1 53 ? -8.136 -4.418 -3.661 1.00 0.00 53 ARG A O 19
ATOM 21413 N N . THR A 1 54 ? -8.893 -2.807 -5.056 1.00 0.00 54 THR A N 19
ATOM 21414 C CA . THR A 1 54 ? -7.589 -2.540 -5.636 1.00 0.00 54 THR A CA 19
ATOM 21415 C C . THR A 1 54 ? -7.570 -1.159 -6.293 1.00 0.00 54 THR A C 19
ATOM 21416 O O . THR A 1 54 ? -8.612 -0.521 -6.437 1.00 0.00 54 THR A O 19
ATOM 21427 N N . GLY A 1 55 ? -6.372 -0.736 -6.675 1.00 0.00 55 GLY A N 19
ATOM 21428 C CA . GLY A 1 55 ? -6.204 0.557 -7.314 1.00 0.00 55 GLY A CA 19
ATOM 21429 C C . GLY A 1 55 ? -5.064 1.344 -6.665 1.00 0.00 55 GLY A C 19
ATOM 21430 O O . GLY A 1 55 ? -4.236 0.774 -5.956 1.00 0.00 55 GLY A O 19
ATOM 21434 N N . TRP A 1 56 ? -5.060 2.644 -6.928 1.00 0.00 56 TRP A N 19
ATOM 21435 C CA . TRP A 1 56 ? -4.035 3.515 -6.379 1.00 0.00 56 TRP A CA 19
ATOM 21436 C C . TRP A 1 56 ? -4.704 4.456 -5.375 1.00 0.00 56 TRP A C 19
ATOM 21437 O O . TRP A 1 56 ? -5.870 4.816 -5.537 1.00 0.00 56 TRP A O 19
ATOM 21458 N N . PHE A 1 57 ? -3.937 4.829 -4.360 1.00 0.00 57 PHE A N 19
ATOM 21459 C CA . PHE A 1 57 ? -4.442 5.722 -3.331 1.00 0.00 57 PHE A CA 19
ATOM 21460 C C . PHE A 1 57 ? -3.302 6.508 -2.680 1.00 0.00 57 PHE A C 19
ATOM 21461 O O . PHE A 1 57 ? -2.143 6.102 -2.752 1.00 0.00 57 PHE A O 19
ATOM 21478 N N . PRO A 1 58 ? -3.679 7.649 -2.044 1.00 0.00 58 PRO A N 19
ATOM 21479 C CA . PRO A 1 58 ? -2.702 8.495 -1.382 1.00 0.00 58 PRO A CA 19
ATOM 21480 C C . PRO A 1 58 ? -2.241 7.871 -0.063 1.00 0.00 58 PRO A C 19
ATOM 21481 O O . PRO A 1 58 ? -3.061 7.552 0.797 1.00 0.00 58 PRO A O 19
ATOM 21492 N N . SER A 1 59 ? -0.930 7.717 0.056 1.00 0.00 59 SER A N 19
ATOM 21493 C CA . SER A 1 59 ? -0.350 7.137 1.255 1.00 0.00 59 SER A CA 19
ATOM 21494 C C . SER A 1 59 ? 0.008 8.243 2.249 1.00 0.00 59 SER A C 19
ATOM 21495 O O . SER A 1 59 ? 0.048 8.007 3.457 1.00 0.00 59 SER A O 19
ATOM 21503 N N . ASN A 1 60 ? 0.259 9.426 1.707 1.00 0.00 60 ASN A N 19
ATOM 21504 C CA . ASN A 1 60 ? 0.612 10.568 2.532 1.00 0.00 60 ASN A CA 19
ATOM 21505 C C . ASN A 1 60 ? -0.367 10.668 3.704 1.00 0.00 60 ASN A C 19
ATOM 21506 O O . ASN A 1 60 ? 0.007 11.093 4.795 1.00 0.00 60 ASN A O 19
ATOM 21517 N N . TYR A 1 61 ? -1.602 10.266 3.437 1.00 0.00 61 TYR A N 19
ATOM 21518 C CA . TYR A 1 61 ? -2.636 10.306 4.456 1.00 0.00 61 TYR A CA 19
ATOM 21519 C C . TYR A 1 61 ? -2.780 8.947 5.145 1.00 0.00 61 TYR A C 19
ATOM 21520 O O . TYR A 1 61 ? -2.695 8.855 6.369 1.00 0.00 61 TYR A O 19
ATOM 21538 N N . VAL A 1 62 ? -2.995 7.925 4.329 1.00 0.00 62 VAL A N 19
ATOM 21539 C CA . VAL A 1 62 ? -3.151 6.576 4.844 1.00 0.00 62 VAL A CA 19
ATOM 21540 C C . VAL A 1 62 ? -2.171 6.359 5.999 1.00 0.00 62 VAL A C 19
ATOM 21541 O O . VAL A 1 62 ? -1.022 6.792 5.932 1.00 0.00 62 VAL A O 19
ATOM 21554 N N . ARG A 1 63 ? -2.660 5.688 7.031 1.00 0.00 63 ARG A N 19
ATOM 21555 C CA . ARG A 1 63 ? -1.842 5.409 8.199 1.00 0.00 63 ARG A CA 19
ATOM 21556 C C . ARG A 1 63 ? -1.100 4.083 8.021 1.00 0.00 63 ARG A C 19
ATOM 21557 O O . ARG A 1 63 ? -1.644 3.133 7.461 1.00 0.00 63 ARG A O 19
ATOM 21578 N N . GLU A 1 64 ? 0.132 4.061 8.510 1.00 0.00 64 GLU A N 19
ATOM 21579 C CA . GLU A 1 64 ? 0.954 2.867 8.412 1.00 0.00 64 GLU A CA 19
ATOM 21580 C C . GLU A 1 64 ? 0.821 2.026 9.684 1.00 0.00 64 GLU A C 19
ATOM 21581 O O . GLU A 1 64 ? 0.787 2.565 10.788 1.00 0.00 64 GLU A O 19
ATOM 21593 N N . ILE A 1 65 ? 0.750 0.718 9.484 1.00 0.00 65 ILE A N 19
ATOM 21594 C CA . ILE A 1 65 ? 0.621 -0.203 10.601 1.00 0.00 65 ILE A CA 19
ATOM 21595 C C . ILE A 1 65 ? 1.950 -0.931 10.811 1.00 0.00 65 ILE A C 19
ATOM 21596 O O . ILE A 1 65 ? 2.442 -1.020 11.936 1.00 0.00 65 ILE A O 19
ATOM 21612 N N . LYS A 1 66 ? 2.494 -1.432 9.712 1.00 0.00 66 LYS A N 19
ATOM 21613 C CA . LYS A 1 66 ? 3.757 -2.149 9.763 1.00 0.00 66 LYS A CA 19
ATOM 21614 C C . LYS A 1 66 ? 4.905 -1.145 9.870 1.00 0.00 66 LYS A C 19
ATOM 21615 O O . LYS A 1 66 ? 5.291 -0.529 8.878 1.00 0.00 66 LYS A O 19
ATOM 21634 N N . SER A 1 67 ? 5.419 -1.009 11.084 1.00 0.00 67 SER A N 19
ATOM 21635 C CA . SER A 1 67 ? 6.516 -0.091 11.335 1.00 0.00 67 SER A CA 19
ATOM 21636 C C . SER A 1 67 ? 7.786 -0.590 10.645 1.00 0.00 67 SER A C 19
ATOM 21637 O O . SER A 1 67 ? 8.704 0.187 10.386 1.00 0.00 67 SER A O 19
ATOM 21645 N N . SER A 1 68 ? 7.799 -1.886 10.366 1.00 0.00 68 SER A N 19
ATOM 21646 C CA . SER A 1 68 ? 8.942 -2.499 9.712 1.00 0.00 68 SER A CA 19
ATOM 21647 C C . SER A 1 68 ? 8.971 -2.106 8.233 1.00 0.00 68 SER A C 19
ATOM 21648 O O . SER A 1 68 ? 9.957 -2.352 7.541 1.00 0.00 68 SER A O 19
ATOM 21656 N N . GLU A 1 69 ? 7.876 -1.504 7.792 1.00 0.00 69 GLU A N 19
ATOM 21657 C CA . GLU A 1 69 ? 7.764 -1.076 6.408 1.00 0.00 69 GLU A CA 19
ATOM 21658 C C . GLU A 1 69 ? 8.055 0.421 6.291 1.00 0.00 69 GLU A C 19
ATOM 21659 O O . GLU A 1 69 ? 8.376 0.913 5.209 1.00 0.00 69 GLU A O 19
ATOM 21671 N N . ARG A 1 70 ? 7.933 1.106 7.419 1.00 0.00 70 ARG A N 19
ATOM 21672 C CA . ARG A 1 70 ? 8.180 2.538 7.457 1.00 0.00 70 ARG A CA 19
ATOM 21673 C C . ARG A 1 70 ? 9.577 2.822 8.010 1.00 0.00 70 ARG A C 19
ATOM 21674 O O . ARG A 1 70 ? 10.315 3.635 7.456 1.00 0.00 70 ARG A O 19
ATOM 21695 N N . SER A 1 71 ? 9.900 2.133 9.095 1.00 0.00 71 SER A N 19
ATOM 21696 C CA . SER A 1 71 ? 11.196 2.302 9.730 1.00 0.00 71 SER A CA 19
ATOM 21697 C C . SER A 1 71 ? 12.215 1.351 9.098 1.00 0.00 71 SER A C 19
ATOM 21698 O O . SER A 1 71 ? 13.355 1.265 9.553 1.00 0.00 71 SER A O 19
ATOM 21706 N N . GLY A 1 72 ? 11.768 0.661 8.059 1.00 0.00 72 GLY A N 19
ATOM 21707 C CA . GLY A 1 72 ? 12.627 -0.280 7.360 1.00 0.00 72 GLY A CA 19
ATOM 21708 C C . GLY A 1 72 ? 13.115 0.305 6.032 1.00 0.00 72 GLY A C 19
ATOM 21709 O O . GLY A 1 72 ? 14.173 0.930 5.977 1.00 0.00 72 GLY A O 19
ATOM 21713 N N . PRO A 1 73 ? 12.299 0.075 4.969 1.00 0.00 73 PRO A N 19
ATOM 21714 C CA . PRO A 1 73 ? 12.637 0.573 3.645 1.00 0.00 73 PRO A CA 19
ATOM 21715 C C . PRO A 1 73 ? 12.396 2.080 3.548 1.00 0.00 73 PRO A C 19
ATOM 21716 O O . PRO A 1 73 ? 11.433 2.596 4.111 1.00 0.00 73 PRO A O 19
ATOM 21727 N N . SER A 1 74 ? 13.289 2.744 2.829 1.00 0.00 74 SER A N 19
ATOM 21728 C CA . SER A 1 74 ? 13.186 4.182 2.651 1.00 0.00 74 SER A CA 19
ATOM 21729 C C . SER A 1 74 ? 13.150 4.878 4.014 1.00 0.00 74 SER A C 19
ATOM 21730 O O . SER A 1 74 ? 12.948 4.230 5.039 1.00 0.00 74 SER A O 19
ATOM 21738 N N . SER A 1 75 ? 13.347 6.187 3.980 1.00 0.00 75 SER A N 19
ATOM 21739 C CA . SER A 1 75 ? 13.339 6.977 5.200 1.00 0.00 75 SER A CA 19
ATOM 21740 C C . SER A 1 75 ? 14.622 6.725 5.995 1.00 0.00 75 SER A C 19
ATOM 21741 O O . SER A 1 75 ? 14.846 5.618 6.483 1.00 0.00 75 SER A O 19
ATOM 21749 N N . GLY A 1 76 ? 15.430 7.769 6.101 1.00 0.00 76 GLY A N 19
ATOM 21750 C CA . GLY A 1 76 ? 16.684 7.674 6.829 1.00 0.00 76 GLY A CA 19
ATOM 21751 C C . GLY A 1 76 ? 16.715 8.660 7.998 1.00 0.00 76 GLY A C 19
ATOM 21752 O O . GLY A 1 76 ? 17.107 9.814 7.832 1.00 0.00 76 GLY A O 19
ATOM 21756 N N . GLY A 1 1 ? 15.653 -26.541 -4.899 1.00 0.00 1 GLY A N 20
ATOM 21757 C CA . GLY A 1 1 ? 14.538 -26.104 -5.722 1.00 0.00 1 GLY A CA 20
ATOM 21758 C C . GLY A 1 1 ? 13.633 -25.142 -4.952 1.00 0.00 1 GLY A C 20
ATOM 21759 O O . GLY A 1 1 ? 12.658 -25.563 -4.330 1.00 0.00 1 GLY A O 20
ATOM 21763 N N . SER A 1 2 ? 13.986 -23.866 -5.019 1.00 0.00 2 SER A N 20
ATOM 21764 C CA . SER A 1 2 ? 13.218 -22.839 -4.336 1.00 0.00 2 SER A CA 20
ATOM 21765 C C . SER A 1 2 ? 13.879 -21.474 -4.532 1.00 0.00 2 SER A C 20
ATOM 21766 O O . SER A 1 2 ? 15.096 -21.385 -4.684 1.00 0.00 2 SER A O 20
ATOM 21774 N N . SER A 1 3 ? 13.047 -20.442 -4.520 1.00 0.00 3 SER A N 20
ATOM 21775 C CA . SER A 1 3 ? 13.536 -19.085 -4.695 1.00 0.00 3 SER A CA 20
ATOM 21776 C C . SER A 1 3 ? 12.420 -18.083 -4.392 1.00 0.00 3 SER A C 20
ATOM 21777 O O . SER A 1 3 ? 11.250 -18.355 -4.657 1.00 0.00 3 SER A O 20
ATOM 21785 N N . GLY A 1 4 ? 12.820 -16.948 -3.840 1.00 0.00 4 GLY A N 20
ATOM 21786 C CA . GLY A 1 4 ? 11.869 -15.905 -3.499 1.00 0.00 4 GLY A CA 20
ATOM 21787 C C . GLY A 1 4 ? 10.623 -16.495 -2.835 1.00 0.00 4 GLY A C 20
ATOM 21788 O O . GLY A 1 4 ? 9.670 -16.871 -3.517 1.00 0.00 4 GLY A O 20
ATOM 21792 N N . SER A 1 5 ? 10.670 -16.560 -1.512 1.00 0.00 5 SER A N 20
ATOM 21793 C CA . SER A 1 5 ? 9.558 -17.098 -0.749 1.00 0.00 5 SER A CA 20
ATOM 21794 C C . SER A 1 5 ? 9.528 -16.471 0.647 1.00 0.00 5 SER A C 20
ATOM 21795 O O . SER A 1 5 ? 10.013 -17.066 1.609 1.00 0.00 5 SER A O 20
ATOM 21803 N N . SER A 1 6 ? 8.956 -15.279 0.712 1.00 0.00 6 SER A N 20
ATOM 21804 C CA . SER A 1 6 ? 8.856 -14.565 1.975 1.00 0.00 6 SER A CA 20
ATOM 21805 C C . SER A 1 6 ? 7.957 -13.337 1.812 1.00 0.00 6 SER A C 20
ATOM 21806 O O . SER A 1 6 ? 7.729 -12.874 0.695 1.00 0.00 6 SER A O 20
ATOM 21814 N N . GLY A 1 7 ? 7.472 -12.845 2.942 1.00 0.00 7 GLY A N 20
ATOM 21815 C CA . GLY A 1 7 ? 6.604 -11.679 2.939 1.00 0.00 7 GLY A CA 20
ATOM 21816 C C . GLY A 1 7 ? 7.274 -10.499 2.233 1.00 0.00 7 GLY A C 20
ATOM 21817 O O . GLY A 1 7 ? 8.367 -10.084 2.612 1.00 0.00 7 GLY A O 20
ATOM 21821 N N . SER A 1 8 ? 6.588 -9.991 1.219 1.00 0.00 8 SER A N 20
ATOM 21822 C CA . SER A 1 8 ? 7.102 -8.867 0.456 1.00 0.00 8 SER A CA 20
ATOM 21823 C C . SER A 1 8 ? 6.058 -8.400 -0.558 1.00 0.00 8 SER A C 20
ATOM 21824 O O . SER A 1 8 ? 5.146 -9.149 -0.906 1.00 0.00 8 SER A O 20
ATOM 21832 N N . HIS A 1 9 ? 6.223 -7.164 -1.005 1.00 0.00 9 HIS A N 20
ATOM 21833 C CA . HIS A 1 9 ? 5.305 -6.588 -1.972 1.00 0.00 9 HIS A CA 20
ATOM 21834 C C . HIS A 1 9 ? 3.919 -6.441 -1.341 1.00 0.00 9 HIS A C 20
ATOM 21835 O O . HIS A 1 9 ? 2.905 -6.541 -2.030 1.00 0.00 9 HIS A O 20
ATOM 21849 N N . GLN A 1 10 ? 3.921 -6.205 -0.038 1.00 0.00 10 GLN A N 20
ATOM 21850 C CA . GLN A 1 10 ? 2.676 -6.044 0.695 1.00 0.00 10 GLN A CA 20
ATOM 21851 C C . GLN A 1 10 ? 2.903 -5.187 1.943 1.00 0.00 10 GLN A C 20
ATOM 21852 O O . GLN A 1 10 ? 3.573 -5.615 2.881 1.00 0.00 10 GLN A O 20
ATOM 21866 N N . LEU A 1 11 ? 2.329 -3.992 1.913 1.00 0.00 11 LEU A N 20
ATOM 21867 C CA . LEU A 1 11 ? 2.459 -3.073 3.030 1.00 0.00 11 LEU A CA 20
ATOM 21868 C C . LEU A 1 11 ? 1.089 -2.866 3.678 1.00 0.00 11 LEU A C 20
ATOM 21869 O O . LEU A 1 11 ? 0.142 -2.447 3.013 1.00 0.00 11 LEU A O 20
ATOM 21885 N N . ILE A 1 12 ? 1.027 -3.167 4.966 1.00 0.00 12 ILE A N 20
ATOM 21886 C CA . ILE A 1 12 ? -0.213 -3.020 5.711 1.00 0.00 12 ILE A CA 20
ATOM 21887 C C . ILE A 1 12 ? -0.330 -1.581 6.217 1.00 0.00 12 ILE A C 20
ATOM 21888 O O . ILE A 1 12 ? 0.470 -1.140 7.041 1.00 0.00 12 ILE A O 20
ATOM 21904 N N . VAL A 1 13 ? -1.333 -0.885 5.700 1.00 0.00 13 VAL A N 20
ATOM 21905 C CA . VAL A 1 13 ? -1.566 0.495 6.089 1.00 0.00 13 VAL A CA 20
ATOM 21906 C C . VAL A 1 13 ? -3.063 0.711 6.319 1.00 0.00 13 VAL A C 20
ATOM 21907 O O . VAL A 1 13 ? -3.891 0.186 5.575 1.00 0.00 13 VAL A O 20
ATOM 21920 N N . LYS A 1 14 ? -3.365 1.484 7.351 1.00 0.00 14 LYS A N 20
ATOM 21921 C CA . LYS A 1 14 ? -4.748 1.775 7.688 1.00 0.00 14 LYS A CA 20
ATOM 21922 C C . LYS A 1 14 ? -5.157 3.101 7.043 1.00 0.00 14 LYS A C 20
ATOM 21923 O O . LYS A 1 14 ? -4.311 3.953 6.777 1.00 0.00 14 LYS A O 20
ATOM 21942 N N . ALA A 1 15 ? -6.455 3.235 6.812 1.00 0.00 15 ALA A N 20
ATOM 21943 C CA . ALA A 1 15 ? -6.987 4.442 6.204 1.00 0.00 15 ALA A CA 20
ATOM 21944 C C . ALA A 1 15 ? -7.224 5.493 7.290 1.00 0.00 15 ALA A C 20
ATOM 21945 O O . ALA A 1 15 ? -7.483 5.151 8.443 1.00 0.00 15 ALA A O 20
ATOM 21952 N N . ARG A 1 16 ? -7.127 6.751 6.884 1.00 0.00 16 ARG A N 20
ATOM 21953 C CA . ARG A 1 16 ? -7.328 7.853 7.809 1.00 0.00 16 ARG A CA 20
ATOM 21954 C C . ARG A 1 16 ? -8.820 8.045 8.090 1.00 0.00 16 ARG A C 20
ATOM 21955 O O . ARG A 1 16 ? -9.268 7.875 9.223 1.00 0.00 16 ARG A O 20
ATOM 21976 N N . PHE A 1 17 ? -9.548 8.395 7.040 1.00 0.00 17 PHE A N 20
ATOM 21977 C CA . PHE A 1 17 ? -10.979 8.611 7.159 1.00 0.00 17 PHE A CA 20
ATOM 21978 C C . PHE A 1 17 ? -11.701 8.235 5.864 1.00 0.00 17 PHE A C 20
ATOM 21979 O O . PHE A 1 17 ? -11.106 7.638 4.968 1.00 0.00 17 PHE A O 20
ATOM 21996 N N . ASN A 1 18 ? -12.974 8.600 5.806 1.00 0.00 18 ASN A N 20
ATOM 21997 C CA . ASN A 1 18 ? -13.783 8.307 4.635 1.00 0.00 18 ASN A CA 20
ATOM 21998 C C . ASN A 1 18 ? -13.090 8.862 3.390 1.00 0.00 18 ASN A C 20
ATOM 21999 O O . ASN A 1 18 ? -13.065 10.073 3.177 1.00 0.00 18 ASN A O 20
ATOM 22010 N N . PHE A 1 19 ? -12.543 7.950 2.600 1.00 0.00 19 PHE A N 20
ATOM 22011 C CA . PHE A 1 19 ? -11.851 8.332 1.381 1.00 0.00 19 PHE A CA 20
ATOM 22012 C C . PHE A 1 19 ? -12.579 7.797 0.145 1.00 0.00 19 PHE A C 20
ATOM 22013 O O . PHE A 1 19 ? -12.638 6.587 -0.068 1.00 0.00 19 PHE A O 20
ATOM 22030 N N . LYS A 1 20 ? -13.113 8.724 -0.636 1.00 0.00 20 LYS A N 20
ATOM 22031 C CA . LYS A 1 20 ? -13.833 8.360 -1.844 1.00 0.00 20 LYS A CA 20
ATOM 22032 C C . LYS A 1 20 ? -12.874 8.396 -3.035 1.00 0.00 20 LYS A C 20
ATOM 22033 O O . LYS A 1 20 ? -12.131 9.362 -3.210 1.00 0.00 20 LYS A O 20
ATOM 22052 N N . GLN A 1 21 ? -12.921 7.333 -3.825 1.00 0.00 21 GLN A N 20
ATOM 22053 C CA . GLN A 1 21 ? -12.065 7.231 -4.994 1.00 0.00 21 GLN A CA 20
ATOM 22054 C C . GLN A 1 21 ? -12.558 8.171 -6.096 1.00 0.00 21 GLN A C 20
ATOM 22055 O O . GLN A 1 21 ? -13.761 8.389 -6.239 1.00 0.00 21 GLN A O 20
ATOM 22069 N N . THR A 1 22 ? -11.604 8.702 -6.846 1.00 0.00 22 THR A N 20
ATOM 22070 C CA . THR A 1 22 ? -11.926 9.615 -7.931 1.00 0.00 22 THR A CA 20
ATOM 22071 C C . THR A 1 22 ? -12.474 8.842 -9.132 1.00 0.00 22 THR A C 20
ATOM 22072 O O . THR A 1 22 ? -13.066 9.430 -10.036 1.00 0.00 22 THR A O 20
ATOM 22083 N N . ASN A 1 23 ? -12.257 7.536 -9.104 1.00 0.00 23 ASN A N 20
ATOM 22084 C CA . ASN A 1 23 ? -12.722 6.675 -10.180 1.00 0.00 23 ASN A CA 20
ATOM 22085 C C . ASN A 1 23 ? -12.569 5.212 -9.759 1.00 0.00 23 ASN A C 20
ATOM 22086 O O . ASN A 1 23 ? -11.818 4.902 -8.835 1.00 0.00 23 ASN A O 20
ATOM 22097 N N . GLU A 1 24 ? -13.293 4.350 -10.458 1.00 0.00 24 GLU A N 20
ATOM 22098 C CA . GLU A 1 24 ? -13.248 2.927 -10.168 1.00 0.00 24 GLU A CA 20
ATOM 22099 C C . GLU A 1 24 ? -11.840 2.380 -10.415 1.00 0.00 24 GLU A C 20
ATOM 22100 O O . GLU A 1 24 ? -11.481 1.326 -9.892 1.00 0.00 24 GLU A O 20
ATOM 22112 N N . ASP A 1 25 ? -11.084 3.120 -11.212 1.00 0.00 25 ASP A N 20
ATOM 22113 C CA . ASP A 1 25 ? -9.724 2.723 -11.534 1.00 0.00 25 ASP A CA 20
ATOM 22114 C C . ASP A 1 25 ? -8.878 2.734 -10.259 1.00 0.00 25 ASP A C 20
ATOM 22115 O O . ASP A 1 25 ? -8.122 1.799 -10.002 1.00 0.00 25 ASP A O 20
ATOM 22124 N N . GLU A 1 26 ? -9.034 3.805 -9.493 1.00 0.00 26 GLU A N 20
ATOM 22125 C CA . GLU A 1 26 ? -8.293 3.950 -8.252 1.00 0.00 26 GLU A CA 20
ATOM 22126 C C . GLU A 1 26 ? -8.919 3.084 -7.156 1.00 0.00 26 GLU A C 20
ATOM 22127 O O . GLU A 1 26 ? -9.909 2.395 -7.395 1.00 0.00 26 GLU A O 20
ATOM 22139 N N . LEU A 1 27 ? -8.315 3.149 -5.979 1.00 0.00 27 LEU A N 20
ATOM 22140 C CA . LEU A 1 27 ? -8.801 2.379 -4.846 1.00 0.00 27 LEU A CA 20
ATOM 22141 C C . LEU A 1 27 ? -9.713 3.260 -3.990 1.00 0.00 27 LEU A C 20
ATOM 22142 O O . LEU A 1 27 ? -9.637 4.486 -4.054 1.00 0.00 27 LEU A O 20
ATOM 22158 N N . SER A 1 28 ? -10.555 2.600 -3.208 1.00 0.00 28 SER A N 20
ATOM 22159 C CA . SER A 1 28 ? -11.481 3.308 -2.340 1.00 0.00 28 SER A CA 20
ATOM 22160 C C . SER A 1 28 ? -11.455 2.697 -0.938 1.00 0.00 28 SER A C 20
ATOM 22161 O O . SER A 1 28 ? -11.431 1.476 -0.789 1.00 0.00 28 SER A O 20
ATOM 22169 N N . VAL A 1 29 ? -11.461 3.574 0.055 1.00 0.00 29 VAL A N 20
ATOM 22170 C CA . VAL A 1 29 ? -11.439 3.135 1.440 1.00 0.00 29 VAL A CA 20
ATOM 22171 C C . VAL A 1 29 ? -12.376 4.019 2.265 1.00 0.00 29 VAL A C 20
ATOM 22172 O O . VAL A 1 29 ? -12.858 5.042 1.780 1.00 0.00 29 VAL A O 20
ATOM 22185 N N . CYS A 1 30 ? -12.607 3.592 3.498 1.00 0.00 30 CYS A N 20
ATOM 22186 C CA . CYS A 1 30 ? -13.480 4.331 4.395 1.00 0.00 30 CYS A CA 20
ATOM 22187 C C . CYS A 1 30 ? -12.720 4.592 5.696 1.00 0.00 30 CYS A C 20
ATOM 22188 O O . CYS A 1 30 ? -12.231 5.698 5.923 1.00 0.00 30 CYS A O 20
ATOM 22196 N N . LYS A 1 31 ? -12.643 3.556 6.518 1.00 0.00 31 LYS A N 20
ATOM 22197 C CA . LYS A 1 31 ? -11.950 3.659 7.792 1.00 0.00 31 LYS A CA 20
ATOM 22198 C C . LYS A 1 31 ? -11.578 2.258 8.280 1.00 0.00 31 LYS A C 20
ATOM 22199 O O . LYS A 1 31 ? -12.346 1.313 8.109 1.00 0.00 31 LYS A O 20
ATOM 22218 N N . GLY A 1 32 ? -10.399 2.168 8.878 1.00 0.00 32 GLY A N 20
ATOM 22219 C CA . GLY A 1 32 ? -9.915 0.898 9.393 1.00 0.00 32 GLY A CA 20
ATOM 22220 C C . GLY A 1 32 ? -10.271 -0.248 8.445 1.00 0.00 32 GLY A C 20
ATOM 22221 O O . GLY A 1 32 ? -10.914 -1.216 8.848 1.00 0.00 32 GLY A O 20
ATOM 22225 N N . ASP A 1 33 ? -9.836 -0.102 7.201 1.00 0.00 33 ASP A N 20
ATOM 22226 C CA . ASP A 1 33 ? -10.101 -1.113 6.192 1.00 0.00 33 ASP A CA 20
ATOM 22227 C C . ASP A 1 33 ? -8.835 -1.942 5.965 1.00 0.00 33 ASP A C 20
ATOM 22228 O O . ASP A 1 33 ? -8.914 -3.110 5.583 1.00 0.00 33 ASP A O 20
ATOM 22237 N N . ILE A 1 34 ? -7.698 -1.307 6.207 1.00 0.00 34 ILE A N 20
ATOM 22238 C CA . ILE A 1 34 ? -6.418 -1.972 6.033 1.00 0.00 34 ILE A CA 20
ATOM 22239 C C . ILE A 1 34 ? -6.189 -2.247 4.546 1.00 0.00 34 ILE A C 20
ATOM 22240 O O . ILE A 1 34 ? -6.909 -3.040 3.939 1.00 0.00 34 ILE A O 20
ATOM 22256 N N . ILE A 1 35 ? -5.185 -1.578 4.001 1.00 0.00 35 ILE A N 20
ATOM 22257 C CA . ILE A 1 35 ? -4.852 -1.739 2.595 1.00 0.00 35 ILE A CA 20
ATOM 22258 C C . ILE A 1 35 ? -3.458 -2.358 2.474 1.00 0.00 35 ILE A C 20
ATOM 22259 O O . ILE A 1 35 ? -2.600 -2.137 3.328 1.00 0.00 35 ILE A O 20
ATOM 22275 N N . TYR A 1 36 ? -3.275 -3.121 1.406 1.00 0.00 36 TYR A N 20
ATOM 22276 C CA . TYR A 1 36 ? -1.999 -3.772 1.162 1.00 0.00 36 TYR A CA 20
ATOM 22277 C C . TYR A 1 36 ? -1.266 -3.121 -0.013 1.00 0.00 36 TYR A C 20
ATOM 22278 O O . TYR A 1 36 ? -1.688 -3.252 -1.161 1.00 0.00 36 TYR A O 20
ATOM 22296 N N . VAL A 1 37 ? -0.183 -2.434 0.315 1.00 0.00 37 VAL A N 20
ATOM 22297 C CA . VAL A 1 37 ? 0.612 -1.762 -0.699 1.00 0.00 37 VAL A CA 20
ATOM 22298 C C . VAL A 1 37 ? 1.564 -2.770 -1.345 1.00 0.00 37 VAL A C 20
ATOM 22299 O O . VAL A 1 37 ? 2.394 -3.371 -0.663 1.00 0.00 37 VAL A O 20
ATOM 22312 N N . THR A 1 38 ? 1.414 -2.924 -2.652 1.00 0.00 38 THR A N 20
ATOM 22313 C CA . THR A 1 38 ? 2.251 -3.849 -3.398 1.00 0.00 38 THR A CA 20
ATOM 22314 C C . THR A 1 38 ? 3.257 -3.083 -4.259 1.00 0.00 38 THR A C 20
ATOM 22315 O O . THR A 1 38 ? 4.442 -3.416 -4.280 1.00 0.00 38 THR A O 20
ATOM 22326 N N . ARG A 1 39 ? 2.750 -2.072 -4.948 1.00 0.00 39 ARG A N 20
ATOM 22327 C CA . ARG A 1 39 ? 3.590 -1.256 -5.808 1.00 0.00 39 ARG A CA 20
ATOM 22328 C C . ARG A 1 39 ? 4.659 -0.538 -4.981 1.00 0.00 39 ARG A C 20
ATOM 22329 O O . ARG A 1 39 ? 5.824 -0.931 -4.993 1.00 0.00 39 ARG A O 20
ATOM 22350 N N . VAL A 1 40 ? 4.223 0.499 -4.282 1.00 0.00 40 VAL A N 20
ATOM 22351 C CA . VAL A 1 40 ? 5.128 1.274 -3.451 1.00 0.00 40 VAL A CA 20
ATOM 22352 C C . VAL A 1 40 ? 6.094 2.054 -4.345 1.00 0.00 40 VAL A C 20
ATOM 22353 O O . VAL A 1 40 ? 7.214 1.609 -4.592 1.00 0.00 40 VAL A O 20
ATOM 22366 N N . GLU A 1 41 ? 5.626 3.203 -4.808 1.00 0.00 41 GLU A N 20
ATOM 22367 C CA . GLU A 1 41 ? 6.433 4.049 -5.669 1.00 0.00 41 GLU A CA 20
ATOM 22368 C C . GLU A 1 41 ? 6.494 5.472 -5.112 1.00 0.00 41 GLU A C 20
ATOM 22369 O O . GLU A 1 41 ? 5.863 5.773 -4.099 1.00 0.00 41 GLU A O 20
ATOM 22381 N N . GLU A 1 42 ? 7.260 6.310 -5.795 1.00 0.00 42 GLU A N 20
ATOM 22382 C CA . GLU A 1 42 ? 7.412 7.694 -5.380 1.00 0.00 42 GLU A CA 20
ATOM 22383 C C . GLU A 1 42 ? 6.581 8.612 -6.279 1.00 0.00 42 GLU A C 20
ATOM 22384 O O . GLU A 1 42 ? 6.401 9.790 -5.973 1.00 0.00 42 GLU A O 20
ATOM 22396 N N . GLY A 1 43 ? 6.096 8.038 -7.371 1.00 0.00 43 GLY A N 20
ATOM 22397 C CA . GLY A 1 43 ? 5.288 8.788 -8.316 1.00 0.00 43 GLY A CA 20
ATOM 22398 C C . GLY A 1 43 ? 4.376 9.780 -7.591 1.00 0.00 43 GLY A C 20
ATOM 22399 O O . GLY A 1 43 ? 4.059 10.842 -8.125 1.00 0.00 43 GLY A O 20
ATOM 22403 N N . GLY A 1 44 ? 3.980 9.399 -6.386 1.00 0.00 44 GLY A N 20
ATOM 22404 C CA . GLY A 1 44 ? 3.110 10.242 -5.583 1.00 0.00 44 GLY A CA 20
ATOM 22405 C C . GLY A 1 44 ? 1.966 9.427 -4.976 1.00 0.00 44 GLY A C 20
ATOM 22406 O O . GLY A 1 44 ? 1.550 9.679 -3.845 1.00 0.00 44 GLY A O 20
ATOM 22410 N N . TRP A 1 45 ? 1.488 8.466 -5.754 1.00 0.00 45 TRP A N 20
ATOM 22411 C CA . TRP A 1 45 ? 0.400 7.613 -5.306 1.00 0.00 45 TRP A CA 20
ATOM 22412 C C . TRP A 1 45 ? 1.001 6.285 -4.841 1.00 0.00 45 TRP A C 20
ATOM 22413 O O . TRP A 1 45 ? 2.203 6.063 -4.976 1.00 0.00 45 TRP A O 20
ATOM 22434 N N . TRP A 1 46 ? 0.137 5.437 -4.303 1.00 0.00 46 TRP A N 20
ATOM 22435 C CA . TRP A 1 46 ? 0.567 4.137 -3.816 1.00 0.00 46 TRP A CA 20
ATOM 22436 C C . TRP A 1 46 ? -0.475 3.103 -4.246 1.00 0.00 46 TRP A C 20
ATOM 22437 O O . TRP A 1 46 ? -1.655 3.234 -3.923 1.00 0.00 46 TRP A O 20
ATOM 22458 N N . GLU A 1 47 ? -0.003 2.099 -4.969 1.00 0.00 47 GLU A N 20
ATOM 22459 C CA . GLU A 1 47 ? -0.879 1.042 -5.446 1.00 0.00 47 GLU A CA 20
ATOM 22460 C C . GLU A 1 47 ? -0.876 -0.133 -4.468 1.00 0.00 47 GLU A C 20
ATOM 22461 O O . GLU A 1 47 ? 0.157 -0.769 -4.259 1.00 0.00 47 GLU A O 20
ATOM 22473 N N . GLY A 1 48 ? -2.043 -0.388 -3.893 1.00 0.00 48 GLY A N 20
ATOM 22474 C CA . GLY A 1 48 ? -2.187 -1.475 -2.942 1.00 0.00 48 GLY A CA 20
ATOM 22475 C C . GLY A 1 48 ? -3.430 -2.314 -3.251 1.00 0.00 48 GLY A C 20
ATOM 22476 O O . GLY A 1 48 ? -3.964 -2.252 -4.357 1.00 0.00 48 GLY A O 20
ATOM 22480 N N . THR A 1 49 ? -3.853 -3.076 -2.254 1.00 0.00 49 THR A N 20
ATOM 22481 C CA . THR A 1 49 ? -5.022 -3.925 -2.406 1.00 0.00 49 THR A CA 20
ATOM 22482 C C . THR A 1 49 ? -5.832 -3.955 -1.109 1.00 0.00 49 THR A C 20
ATOM 22483 O O . THR A 1 49 ? -5.266 -4.060 -0.022 1.00 0.00 49 THR A O 20
ATOM 22494 N N . LEU A 1 50 ? -7.144 -3.860 -1.265 1.00 0.00 50 LEU A N 20
ATOM 22495 C CA . LEU A 1 50 ? -8.037 -3.875 -0.120 1.00 0.00 50 LEU A CA 20
ATOM 22496 C C . LEU A 1 50 ? -8.942 -5.107 -0.199 1.00 0.00 50 LEU A C 20
ATOM 22497 O O . LEU A 1 50 ? -8.996 -5.776 -1.230 1.00 0.00 50 LEU A O 20
ATOM 22513 N N . ASN A 1 51 ? -9.630 -5.368 0.902 1.00 0.00 51 ASN A N 20
ATOM 22514 C CA . ASN A 1 51 ? -10.530 -6.507 0.970 1.00 0.00 51 ASN A CA 20
ATOM 22515 C C . ASN A 1 51 ? -11.342 -6.587 -0.323 1.00 0.00 51 ASN A C 20
ATOM 22516 O O . ASN A 1 51 ? -12.388 -5.950 -0.445 1.00 0.00 51 ASN A O 20
ATOM 22527 N N . GLY A 1 52 ? -10.832 -7.376 -1.257 1.00 0.00 52 GLY A N 20
ATOM 22528 C CA . GLY A 1 52 ? -11.498 -7.548 -2.538 1.00 0.00 52 GLY A CA 20
ATOM 22529 C C . GLY A 1 52 ? -11.557 -6.227 -3.307 1.00 0.00 52 GLY A C 20
ATOM 22530 O O . GLY A 1 52 ? -12.537 -5.947 -3.996 1.00 0.00 52 GLY A O 20
ATOM 22534 N N . ARG A 1 53 ? -10.494 -5.448 -3.165 1.00 0.00 53 ARG A N 20
ATOM 22535 C CA . ARG A 1 53 ? -10.412 -4.163 -3.838 1.00 0.00 53 ARG A CA 20
ATOM 22536 C C . ARG A 1 53 ? -9.009 -3.952 -4.410 1.00 0.00 53 ARG A C 20
ATOM 22537 O O . ARG A 1 53 ? -8.085 -4.697 -4.088 1.00 0.00 53 ARG A O 20
ATOM 22558 N N . THR A 1 54 ? -8.894 -2.935 -5.252 1.00 0.00 54 THR A N 20
ATOM 22559 C CA . THR A 1 54 ? -7.620 -2.618 -5.873 1.00 0.00 54 THR A CA 20
ATOM 22560 C C . THR A 1 54 ? -7.619 -1.174 -6.382 1.00 0.00 54 THR A C 20
ATOM 22561 O O . THR A 1 54 ? -8.657 -0.513 -6.385 1.00 0.00 54 THR A O 20
ATOM 22572 N N . GLY A 1 55 ? -6.444 -0.728 -6.799 1.00 0.00 55 GLY A N 20
ATOM 22573 C CA . GLY A 1 55 ? -6.295 0.623 -7.310 1.00 0.00 55 GLY A CA 20
ATOM 22574 C C . GLY A 1 55 ? -5.189 1.372 -6.563 1.00 0.00 55 GLY A C 20
ATOM 22575 O O . GLY A 1 55 ? -4.482 0.788 -5.743 1.00 0.00 55 GLY A O 20
ATOM 22579 N N . TRP A 1 56 ? -5.073 2.656 -6.874 1.00 0.00 56 TRP A N 20
ATOM 22580 C CA . TRP A 1 56 ? -4.064 3.490 -6.243 1.00 0.00 56 TRP A CA 20
ATOM 22581 C C . TRP A 1 56 ? -4.749 4.313 -5.150 1.00 0.00 56 TRP A C 20
ATOM 22582 O O . TRP A 1 56 ? -5.971 4.280 -5.017 1.00 0.00 56 TRP A O 20
ATOM 22603 N N . PHE A 1 57 ? -3.931 5.032 -4.396 1.00 0.00 57 PHE A N 20
ATOM 22604 C CA . 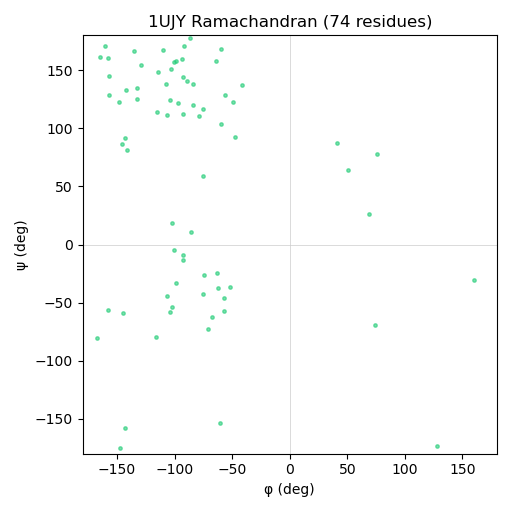PHE A 1 57 ? -4.442 5.863 -3.319 1.00 0.00 57 PHE A CA 20
ATOM 22605 C C . PHE A 1 57 ? -3.306 6.608 -2.614 1.00 0.00 57 PHE A C 20
ATOM 22606 O O . PHE A 1 57 ? -2.143 6.222 -2.725 1.00 0.00 57 PHE A O 20
ATOM 22623 N N . PRO A 1 58 ? -3.692 7.691 -1.888 1.00 0.00 58 PRO A N 20
ATOM 22624 C CA . PRO A 1 58 ? -2.720 8.494 -1.166 1.00 0.00 58 PRO A CA 20
ATOM 22625 C C . PRO A 1 58 ? -2.244 7.774 0.096 1.00 0.00 58 PRO A C 20
ATOM 22626 O O . PRO A 1 58 ? -3.024 7.550 1.021 1.00 0.00 58 PRO A O 20
ATOM 22637 N N . SER A 1 59 ? -0.965 7.429 0.096 1.00 0.00 59 SER A N 20
ATOM 22638 C CA . SER A 1 59 ? -0.374 6.738 1.230 1.00 0.00 59 SER A CA 20
ATOM 22639 C C . SER A 1 59 ? -0.049 7.739 2.340 1.00 0.00 59 SER A C 20
ATOM 22640 O O . SER A 1 59 ? 0.152 7.351 3.490 1.00 0.00 59 SER A O 20
ATOM 22648 N N . ASN A 1 60 ? -0.007 9.007 1.957 1.00 0.00 60 ASN A N 20
ATOM 22649 C CA . ASN A 1 60 ? 0.291 10.065 2.907 1.00 0.00 60 ASN A CA 20
ATOM 22650 C C . ASN A 1 60 ? -0.898 10.244 3.854 1.00 0.00 60 ASN A C 20
ATOM 22651 O O . ASN A 1 60 ? -0.722 10.616 5.013 1.00 0.00 60 ASN A O 20
ATOM 22662 N N . TYR A 1 61 ? -2.081 9.971 3.324 1.00 0.00 61 TYR A N 20
ATOM 22663 C CA . TYR A 1 61 ? -3.299 10.099 4.108 1.00 0.00 61 TYR A CA 20
ATOM 22664 C C . TYR A 1 61 ? -3.494 8.883 5.016 1.00 0.00 61 TYR A C 20
ATOM 22665 O O . TYR A 1 61 ? -3.677 9.029 6.224 1.00 0.00 61 TYR A O 20
ATOM 22683 N N . VAL A 1 62 ? -3.448 7.710 4.401 1.00 0.00 62 VAL A N 20
ATOM 22684 C CA . VAL A 1 62 ? -3.618 6.470 5.139 1.00 0.00 62 VAL A CA 20
ATOM 22685 C C . VAL A 1 62 ? -2.399 6.243 6.034 1.00 0.00 62 VAL A C 20
ATOM 22686 O O . VAL A 1 62 ? -1.266 6.487 5.620 1.00 0.00 62 VAL A O 20
ATOM 22699 N N . ARG A 1 63 ? -2.671 5.779 7.245 1.00 0.00 63 ARG A N 20
ATOM 22700 C CA . ARG A 1 63 ? -1.610 5.517 8.202 1.00 0.00 63 ARG A CA 20
ATOM 22701 C C . ARG A 1 63 ? -0.987 4.144 7.941 1.00 0.00 63 ARG A C 20
ATOM 22702 O O . ARG A 1 63 ? -1.626 3.270 7.356 1.00 0.00 63 ARG A O 20
ATOM 22723 N N . GLU A 1 64 ? 0.252 3.996 8.387 1.00 0.00 64 GLU A N 20
ATOM 22724 C CA . GLU A 1 64 ? 0.968 2.745 8.208 1.00 0.00 64 GLU A CA 20
ATOM 22725 C C . GLU A 1 64 ? 0.992 1.956 9.519 1.00 0.00 64 GLU A C 20
ATOM 22726 O O . GLU A 1 64 ? 1.022 2.543 10.601 1.00 0.00 64 GLU A O 20
ATOM 22738 N N . ILE A 1 65 ? 0.979 0.638 9.380 1.00 0.00 65 ILE A N 20
ATOM 22739 C CA . ILE A 1 65 ? 1.000 -0.236 10.540 1.00 0.00 65 ILE A CA 20
ATOM 22740 C C . ILE A 1 65 ? 2.380 -0.886 10.660 1.00 0.00 65 ILE A C 20
ATOM 22741 O O . ILE A 1 65 ? 2.982 -0.880 11.733 1.00 0.00 65 ILE A O 20
ATOM 22757 N N . LYS A 1 66 ? 2.841 -1.431 9.544 1.00 0.00 66 LYS A N 20
ATOM 22758 C CA . LYS A 1 66 ? 4.140 -2.083 9.509 1.00 0.00 66 LYS A CA 20
ATOM 22759 C C . LYS A 1 66 ? 5.222 -1.075 9.899 1.00 0.00 66 LYS A C 20
ATOM 22760 O O . LYS A 1 66 ? 5.390 -0.052 9.238 1.00 0.00 66 LYS A O 20
ATOM 22779 N N . SER A 1 67 ? 5.928 -1.399 10.972 1.00 0.00 67 SER A N 20
ATOM 22780 C CA . SER A 1 67 ? 6.991 -0.534 11.458 1.00 0.00 67 SER A CA 20
ATOM 22781 C C . SER A 1 67 ? 8.334 -0.978 10.876 1.00 0.00 67 SER A C 20
ATOM 22782 O O . SER A 1 67 ? 9.325 -0.255 10.971 1.00 0.00 67 SER A O 20
ATOM 22790 N N . SER A 1 68 ? 8.325 -2.165 10.287 1.00 0.00 68 SER A N 20
ATOM 22791 C CA . SER A 1 68 ? 9.530 -2.713 9.689 1.00 0.00 68 SER A CA 20
ATOM 22792 C C . SER A 1 68 ? 9.608 -2.320 8.213 1.00 0.00 68 SER A C 20
ATOM 22793 O O . SER A 1 68 ? 10.630 -2.535 7.563 1.00 0.00 68 SER A O 20
ATOM 22801 N N . GLU A 1 69 ? 8.515 -1.751 7.727 1.00 0.00 69 GLU A N 20
ATOM 22802 C CA . GLU A 1 69 ? 8.447 -1.326 6.339 1.00 0.00 69 GLU A CA 20
ATOM 22803 C C . GLU A 1 69 ? 8.976 0.102 6.195 1.00 0.00 69 GLU A C 20
ATOM 22804 O O . GLU A 1 69 ? 9.700 0.406 5.247 1.00 0.00 69 GLU A O 20
ATOM 22816 N N . ARG A 1 70 ? 8.595 0.939 7.147 1.00 0.00 70 ARG A N 20
ATOM 22817 C CA . ARG A 1 70 ? 9.022 2.328 7.138 1.00 0.00 70 ARG A CA 20
ATOM 22818 C C . ARG A 1 70 ? 10.548 2.414 7.215 1.00 0.00 70 ARG A C 20
ATOM 22819 O O . ARG A 1 70 ? 11.166 3.211 6.509 1.00 0.00 70 ARG A O 20
ATOM 22840 N N . SER A 1 71 ? 11.113 1.583 8.079 1.00 0.00 71 SER A N 20
ATOM 22841 C CA . SER A 1 71 ? 12.554 1.556 8.258 1.00 0.00 71 SER A CA 20
ATOM 22842 C C . SER A 1 71 ? 13.162 0.418 7.435 1.00 0.00 71 SER A C 20
ATOM 22843 O O . SER A 1 71 ? 14.327 0.067 7.619 1.00 0.00 71 SER A O 20
ATOM 22851 N N . GLY A 1 72 ? 12.346 -0.127 6.545 1.00 0.00 72 GLY A N 20
ATOM 22852 C CA . GLY A 1 72 ? 12.789 -1.218 5.693 1.00 0.00 72 GLY A CA 20
ATOM 22853 C C . GLY A 1 72 ? 11.997 -1.246 4.383 1.00 0.00 72 GLY A C 20
ATOM 22854 O O . GLY A 1 72 ? 11.265 -2.198 4.117 1.00 0.00 72 GLY A O 20
ATOM 22858 N N . PRO A 1 73 ? 12.177 -0.164 3.579 1.00 0.00 73 PRO A N 20
ATOM 22859 C CA . PRO A 1 73 ? 11.489 -0.057 2.305 1.00 0.00 73 PRO A CA 20
ATOM 22860 C C . PRO A 1 73 ? 12.121 -0.980 1.260 1.00 0.00 73 PRO A C 20
ATOM 22861 O O . PRO A 1 73 ? 12.571 -0.521 0.212 1.00 0.00 73 PRO A O 20
ATOM 22872 N N . SER A 1 74 ? 12.134 -2.265 1.584 1.00 0.00 74 SER A N 20
ATOM 22873 C CA . SER A 1 74 ? 12.703 -3.257 0.688 1.00 0.00 74 SER A CA 20
ATOM 22874 C C . SER A 1 74 ? 12.642 -4.642 1.335 1.00 0.00 74 SER A C 20
ATOM 22875 O O . SER A 1 74 ? 13.648 -5.143 1.833 1.00 0.00 74 SER A O 20
ATOM 22883 N N . SER A 1 75 ? 11.451 -5.222 1.304 1.00 0.00 75 SER A N 20
ATOM 22884 C CA . SER A 1 75 ? 11.246 -6.540 1.881 1.00 0.00 75 SER A CA 20
ATOM 22885 C C . SER A 1 75 ? 11.921 -7.603 1.011 1.00 0.00 75 SER A C 20
ATOM 22886 O O . SER A 1 75 ? 11.478 -7.868 -0.106 1.00 0.00 75 SER A O 20
ATOM 22894 N N . GLY A 1 76 ? 12.981 -8.181 1.556 1.00 0.00 76 GLY A N 20
ATOM 22895 C CA . GLY A 1 76 ? 13.720 -9.210 0.843 1.00 0.00 76 GLY A CA 20
ATOM 22896 C C . GLY A 1 76 ? 15.047 -8.662 0.314 1.00 0.00 76 GLY A C 20
ATOM 22897 O O . GLY A 1 76 ? 16.085 -8.805 0.960 1.00 0.00 76 GLY A O 20
#

Sequence (76 aa):
GSSGSSGSHQLIVKARFNFKQTNEDELSVCKGDIIYVTRVEEGGWWEGTLNGRTGWFPSNYVREIKSSERSGPSSGGSSGSSGSHQLIVKARFNFKQTNEDELSVCKGDIIYVTRVEEGGWWEGTLNGRTGWFPSNYVREIKSSERSGPSSGGSSGSSGSHQLIVKARFNFKQTNEDELSVCKGDIIYVTRVEEGGWWEGTLNGRTGWFPSNYVREIKSSERSGPSSGGSSGSSGSHQLIVKARFNFKQTNEDELSVCKGDIIYVTRVEEGGWWEGTLNGRTGWFPSNYVREIKSSERSGPSSGGSSGSSGSHQLIVKARFNFKQTNEDELSVCKGDIIYVTRVEEGGWWEGTLNGRTGWFPSNYVREIKSSERSGPSSGGSSGSSGSHQLIVKARFNFKQTNEDELSVCKGDIIYVTRVEEGGWWEGTLNGRTGWFPSNYVREIKSSERSGPSSGGSSGSSGSHQLIVKARFNFKQTNEDELSVCKGDIIYVTRVEEGGWWEGTLNGRTGWFPSNYVREIKSSERSGPSSGGSSGSSGSHQLIVKARFNFKQTNEDELSVCKGDIIYVTRVEEGGWWEGTLNGRTGWFPSNYVREIKSSERSGPSSGGSSGSSGSHQLIVKARFNFKQTNEDELSVCKGDIIYVTRVEEGGWWEGTLNGRTGWFPSNYVREIKSSERSGPSSGGSSGSSGSHQLIVKARFNFKQTNEDELSVCKGDIIYVTRVEEGGWWEGTLNGRTGWFPSNYVREIKSSERSGPSSGGSSGSSGSHQLIVKARFNFKQTNEDELSVCKGDIIYVTRVEEGGWWEGTLNGRTGWFPSNYVREIKSSERSGPSSGGSSGSSGSHQLIVKARFNFKQTNEDELSVCKGDIIYVTRVEEGGWWEGTLNGRTGWFPSNYVREIKSSERSGPSSGGSSGSSGSHQLIVKARFNFKQTNEDELSVCKGDIIYVTRVEEGGWWEGTLNGRTGWFPSNYVREIKSSERSGPSSGGSSGSSGSHQLIVKARFNFKQTNEDELSVCKGDIIYVTRVEEGGWWEGTLNGRTGWFPSNYVREIKSSERSGPSSGGSSGSSGSHQLIVKARFNFKQTNEDELSVCKGDIIYVTRVEEGGWWEGTLNGRTGWFPSNYVREIKSSERSGPSSGGSSGSSGSHQLIVKARFNFKQTNEDELSVCKGDIIYVTRVEEGGWWEGTLNGRTGWFPSNYVREIKSSERSGPSSGGSSGSSGSHQLIVKARFNFKQTNEDELSVCKGDIIYVTRVEEGGWWEGTLNGRTGWFPSNYVREIKSSERSGPSSGGSSGSSGSHQLIVKARFNFKQTNEDELSVCKGDIIYVTRVEEGGWWEGTLNGRTGWFPSNYVREIKSSERSGPSSGGSSGSSGSHQLIVKARFNFKQTNEDELSVCKGDIIYVTRVEEGGWWEGTLNGRTGWFPSNYVREIKSSERSGPSSGGSSGSSGSHQLIVKARFNFKQTNEDELSVCKGDIIYVTRVEEGGWWEGTLNGRTGWFPSNYVREIKSSERSGPSSG

Organism: Homo sapiens (NCBI:txid9606)

GO terms:
  GO:0005085 guanyl-nucleotide exchange factor activity (F, TAS)
  GO:0005829 cytosol (C, TAS)
  GO:0005515 protein binding (F, IPI)

InterPro domains:
  IPR000219 Dbl homology domain [PF00621] (245-418)
  IPR000219 Dbl homology domain [PS50010] (241-421)
  IPR000219 Dbl homology domain [SM00325] (245-420)
  IPR000219 Dbl homology domain [cd00160] (242-419)
  IPR001452 SH3 domain [PF07653] (165-217)
  IPR001452 SH3 domain [PR00452] (177-192)
  IPR001452 SH3 domain [PR00452] (194-203)
  IPR001452 SH3 domain [PR00452] (205-217)
  IPR001452 SH3 domain [PS50002] (160-219)
  IPR001452 SH3 domain [SM00326] (163-218)
  IPR001715 Calponin homology domain [PF00307] (2-107)
  IPR001715 Calponin homology domain [PS50021] (1-111)
  IPR001715 Calponin homology domain [SM00033] (3-106)
  IPR001849 Pleckstrin homology domain [PF00169] (461-548)
  IPR001849 Pleckstrin homology domain [PS50003] (443-548)
  IPR001849 Pleckstrin homology domain [SM00233] (450-550)
  IPR003096 Smooth muscle protein/calponin [PR00888] (31-46)
  IPR003096 Smooth muscle protein/calponin [PR00888] (78-93)
  IPR003096 Smooth muscle protein/calponin [PR00888] (99-113)
  IPR011993 PH-like domain superfamily [G3DSA:2.30.29.30] (429-553)

Radius of gyration: 12.81 Å; Cα contacts (8 Å, |Δi|>4): 141; chains: 1; bounding box: 39×26×24 Å

Solvent-accessible surface area: 5636 Å² total; per-residue (Å²): 133,113,112,76,114,129,73,88,104,86,5,38,2,70,8,157,95,96,31,184,35,100,95,161,125,33,0,22,4,73,139,55,26,31,0,93,1,90,138,49,86,182,76,48,122,35,42,0,50,12,120,86,104,78,5,67,0,20,28,146,115,10,150,32,81,81,96,88,14,171,114,21,89,70,106,104

Secondary structure (DSSP, 8-state):
------S---EEEE--S-B--SSTTS--B-SS--EEESS--SSS-EEEEETTEEEEE-TTTSEE--HHHHT--S--

Nearest PDB structures (foldseek):
  1ujy-assembly1_A  TM=1.013E+00  e=1.549E-14  Homo sapiens
  5vei-assembly1_A  TM=8.049E-01  e=9.848E-06  Homo sapiens
  2ed0-assembly1_A  TM=7.111E-01  e=4.182E-06  Homo sapiens
  2epd-assembly1_A  TM=7.778E-01  e=6.862E-05  Homo sapiens
  2yuo-assembly1_A  TM=7.114E-01  e=2.752E-05  Mus musculus